Protein 8ZPW (pdb70)

Sequence (1145 aa):
DAYSFTSKELKAYKQEVKELFYFGFDNYLEHGYPYDEVKPISCVPKKRNFEDPTDQGTNDILGNFTITLIDSLTTIAILEDRPQFLKAVRLVERTFPDGNFDIDSTIQVFEITIRVIGSLLSSHLYATDPTKAVYLGDDYDGSLLRLAQNMADRLLPAYLTSTGLPMPRRNIKRTENNVAAMASPMFEFTILSYLTGDPKYEKVTRYAFDKTWSLRTGLDLLPMSFHPEKLTPYTPMTGIGASIDSLFEYALKGAILFDDSELMEVWNVAYEALKTNCKNDWFFANVMADTGHLFVPWIDSLSAFFSGLQVLAGDLDDAIANHLMFLKMWNTFGGIPERWNFSPDNILPLEWYPLRPEFFESTYFLYRATKDPFYLNIGVHLLKDLKQRFKSNCGFAGFQNVITGELQDRMETFVLSETLKYLYLLFDEENELHNSASDVIFSTEAHPMWLPQEVRSNYKRNAKFLPGTCSIKPHHVIGDEFWYSPMLSNFDRLFEIDSRFAATLIKPSHMHNYNAIELEPGFYNRWSNPQFSTCLIPPTTEIFELLFDLPGYHQLNPLMLKTITFETFGGRSRLKIEKLQIYQIDYYGDLITASTFQDVSRKDIFSNACDAVASPTYLYRVVAINGRILPRHGSVQIKKHFKMDGIGINDHSQLMLECTPIINLFIVQEAVAPEDSAVVKLATDSFNEYIQSHDLVLAEFFAPWCGHCKNMAPEYVKAAETLVEKNITLAQIDCTENQDLCMEHNIPGFPSLKIFKNSDVNNSIDYEGPRTAEAIVQFMIKQSQPAVAVVADLPAYLANETFVTPVIVQSGKIDADFNATFYSMANKHFNDYDFVSAENADDDFKLSIYLPSAMDEPVVYNGKKADIADADVFEKWLQVEALPYFGEIDGSVFAQYVESGLPLGYLFYNDEEELEEYKPLFTELAKKNRGLMNFVSIDARKFGRHAGNLNMKEQFPLFAIHDMTEDLKYGLPQLSEEAFDELSDKIVLESKAIESLVKDFLKGDASPIVKSQEIFENQDSSVFQLVGKNHDEIVNDPKKDVLVLYYAPWCGHCKRLAPTYQELADTYANATSDVLIAKLDHTENDVRGVVIEGYPTIVLYPGGKKSESVVYQGSRSLDSLFDFIKENGHFDVDGKALYEEAQEK

InterPro domains:
  IPR001382 Glycoside hydrolase family 47 [PF01532] (43-501)
  IPR001382 Glycoside hydrolase family 47 [PR00747] (42-62)
  IPR001382 Glycoside hydrolase family 47 [PR00747] (88-102)
  IPR001382 Glycoside hydrolase family 47 [PR00747] (128-146)
  IPR001382 Glycoside hydrolase family 47 [PR00747] (179-198)
  IPR001382 Glycoside hydrolase family 47 [PR00747] (275-292)
  IPR001382 Glycoside hydrolase family 47 [PR00747] (332-348)
  IPR001382 Glycoside hydrolase family 47 [PR00747] (405-429)
  IPR001382 Glycoside hydrolase family 47 [PR00747] (464-484)
  IPR012341 Six-hairpin glycosidase-like superfamily [G3DSA:1.50.10.10] (24-514)
  IPR036026 Seven-hairpin glycosidases [SSF48225] (30-503)
  IPR044674 ER degradation-enhancing alpha-mannosidase-like protein 1/2/3 [PTHR45679] (2-526)

Organism: Saccharomyces cerevisiae (strain ATCC 204508 / S288c) (NCBI:txid559292)

B-factor: mean 84.17, std 23.89, range [26.77, 159.76]

Secondary structure (DSSP, 8-state):
-TT---HHHHHHHHHHHHHHHHHHHHHIIIIITTSSEEETTTTEEE----S-TT-HHHHTT--SS-HHHHHHHHHHHHTT-HHHHHHHHHHHHHHSTTSS-----EEEHHHHIIIIIHHHHHHHHHHT-TTSTT--GGG--SHHHHHHHHHHHHHGGGG-SSSSPPPSEEES----EEHHHHHTTHHHHHHHHHHH--HHHHHHHHHHHHHHHHT--TTS---SEE-TTT--BS--EESSSTTTHHHHHHHHHHHHHTT-HHHHHHHHHHHHHIIIIIB-SSSB--EETTT--B--SEEEGGGGGHHHHHHHHT-HHHHHHHHHHHHHHHHHHSS--SEEES------SS--B---SHHHHHHHHHHHHH--HHHHHHHHHHHHHIIIIIB-SSSB--EEETTTTEEPS---HHIIIIIHHHHHHHH-TT-HIIIII---EE-TTS-EE---HHHHHHHHH--------B-SS-SS--S--SSS-HHHHH-GGGGHHHHHTTTT----GGGSSPPPGGG-HHHHTTS--TTT----PPP-S-EEEEEEEEEEEE-SSPEE--EEEES-EEEEEEEEEEEEESS-B-TTSPBP-GGGTSS-----TT-SHHHHHH---EEEEEEEETTEEPPTT-EEEE-----STTEEE-TT-PEEETTEEBSSEEE-/--SS--TTSS-EE--HHHHHHHHHH-S-EEEEEE-SSSHHHHHHHHHHHHHHHHHHTTT-EEEEEETTT-HHHHHHTT--SSSEEEEE-TT-SS--EE--S-SSHHHHHHHHHHHHS-SEEE-S-HHHHHHHS--SS-EEEEES---HHHHHHHHHHHHHTTTT-EEEE---SSSPPEEEEE-GGGSS-B----S-HHHHTSHHHHHHHHHHHTS-SSPBP-HHHHHHHHHH-S-EEEEEESSHHHHHHHHHHHHHHHHHTTTT-EEEEEETTT-SHHHHHTT--S-SSEEEEEETTTTEEEE-----HHHHHH--S-----HHHHHHHHHHHHHT-SPPB-----------SSSEEE-HHHHHHHHT-SSSEEEEEEE-TT-HHHHHHHHHHHHHHHHHHTTTT-EEEEEEETTT---TT---SSB-EEEEE-SSSS---EE--S---HHHHHHHHHHH-SS---HHHHHHHHHH-

Nearest PDB structures (foldseek):
  8zpw-assembly1_A  TM=1.001E+00  e=0.000E+00  Saccharomyces cerevisiae
  8pko-assembly1_A  TM=7.613E-01  e=4.295E-42  Thermochaetoides thermophila
  4ayr-assembly1_A  TM=9.145E-01  e=4.591E-27  Caulobacter sp. K31
  8b5m-assembly1_A  TM=9.197E-01  e=2.118E-26  Caulobacter
  1hcu-assembly3_C  TM=8.565E-01  e=1.416E-21  Trichoderma reesei

Foldseek 3Di:
DPLPLDLVVLVVLLVLLVVQLCLQVVLCCVAQPPAQGAFFFVSHHPHQPVPDPVPQVRLQQGQGLNLLLLLLLLLVLLVLDQVVNLVSVVVSCVSVVVLADLGFGKYFLQNCLQRNLLSLLLNVCSCCPVVRSNHVPPSDDCSSLSNSVRQLVLQCVQQVDPQSFGDGIDTSNPWKAFLLSRALSLLSQVLSCLVVLACPSNVSNVSSLVVQQVLAEPLSFGQGMATRRVRHRPAQKGWCAPSCVSSLLRLVLCCQFLVDPVSVVNNLSNVLSQLQQQFDQQARAIAGRHPSHGDAQKGFPRNLLVLLSVLVLFQNQNSVSNLLLQLLCCLLLVANARMAGLPALCRGPGGWHAQAQSSLSSLLSSCVQAVFSLSVLVLVVVSVSQVPQQRGNNHGFTGNGSQASHTDRDRRSLNSSHNSSSSSSSSCVPGCVVPPPVRWDARPSGRTDHRDPVSSVSSVVRDPPVDGDHDNHHPQDDDDDDFAGSCQQRVQCSCVSCVSRVVRSHHHPVSPPRHRSCVPVVNCVGHYDPVRNHHADAFPWDKDKDKDQAADDFDSDFDPPLEGEAADDHGIKIWIKTKFAAQTQGRRRDHHHVVVVPPFDLDFPVDDPSNVVRCDGIAMETQAMSNRGRDDVRAYEYEQCDPDPQWGADPQQAIGHVSHGHSRYHYD/DQLDADPPFQEAEAAQVRPLVVLQVAFKEWEWAAARPDCVSVVLHPQLSLLQNVCVVVVYHYYYYHCVHRVVSCVVQVPPHPGWTWMRGRSDPNDIHTDDADSGSVLVNVQRVLVVDDLEAEDQDVVVVPVVDQDPFKEKEFEEAADPLLVVLLSVVSVVCSSRHHYYYHYDHPDHTWIWIQASVHNPDIDTDDDDPVCCSDNVNVVLCCLQPRDDLAEADDPRCVVSQVVNQAKEKEWEAADVVRCVVCVPLSSVVSVVCRPHHGYYYYHCVVPQVVCVVLLHHSQPRWIKIARPVVRFIATDDDDDPVVSVVDDDHDDDDSVRVVVSVVCVSVPVGDTRFQWDPQCPDDPALAHEDIQVCVCVVLQAQQAKEKEKEAAPPDVVVVVLVVLLRLLSVLVCVPPNRYRYYYYHCVRGPHPPDDDPDPTWIWIRAHDNDADIHTDDDDSHNQSVQVVCQVRHNVNDRSVVSVVVVVVD

Solvent-accessible surface area: 45842 Å² total; per-residue (Å²): 99,76,26,2,0,9,25,160,12,6,68,52,38,45,80,53,0,42,93,8,2,36,57,0,2,72,24,0,45,123,60,0,59,75,67,0,2,1,64,0,70,50,36,66,35,31,103,17,52,98,154,54,99,117,42,86,58,20,8,13,23,0,0,41,1,2,0,4,0,0,0,0,0,0,2,0,0,0,6,58,32,84,101,62,0,32,134,4,1,95,26,0,39,151,40,13,112,95,25,41,0,80,32,100,2,64,0,26,3,23,30,0,0,4,7,0,0,0,0,0,0,0,0,17,5,0,0,63,24,100,95,12,58,0,85,6,19,138,50,15,90,17,17,0,30,126,2,0,50,36,0,0,55,41,0,19,40,0,6,142,26,105,18,13,0,1,72,10,60,34,38,1,103,188,109,92,4,31,0,1,4,1,0,0,0,0,0,0,0,2,0,0,0,28,27,48,26,47,15,59,1,36,128,39,1,35,113,0,0,67,49,0,18,66,33,80,42,82,29,42,2,1,3,17,9,6,10,3,111,153,61,53,68,109,37,54,16,0,0,4,0,32,46,0,19,4,1,6,5,0,1,1,8,0,0,2,8,16,46,33,71,107,0,14,91,13,5,53,18,2,17,6,5,0,20,3,6,0,5,44,15,5,8,3,2,3,4,51,1,82,41,12,81,95,86,28,48,24,2,6,4,20,8,1,5,0,1,2,4,0,1,17,9,1,36,2,64,26,0,0,15,4,0,0,0,5,0,2,0,1,9,12,0,0,0,3,0,18,77,0,26,24,46,132,81,138,16,6,60,53,29,84,2,8,0,48,4,21,3,4,8,0,0,5,33,0,6,24,15,33,80,6,8,0,0,0,0,0,0,8,0,1,2,75,5,1,86,128,62,0,84,20,105,7,0,1,0,1,5,65,34,0,47,85,20,98,63,27,50,42,6,23,2,9,1,1,0,6,0,1,1,2,1,6,0,4,0,3,42,80,0,20,2,14,78,50,18,15,52,9,2,12,1,22,10,0,0,0,0,14,9,43,86,103,33,40,40,71,22,145,167,78,78,155,151,196,43,32,80,3,48,63,103,8,132,22,31,105,55,97,47,26,9,28,0,23,0,0,0,17,26,57,48,0,1,17,0,32,31,107,16,55,64,0,21,78,76,5,82,60,0,136,143,36,62,19,0,1,13,37,62,35,0,15,114,26,6,11,15,36,131,80,1,36,3,35,21,46,44,80,12,92,59,70,82,28,56,12,78,35,109,66,152,45,33,54,110,13,102,97,123,133,12,4,16,1,68,15,16,1,33,40,1,24,0,26,0,0,33,0,54,64,159,41,7,10,9,28,10,49,57,6,69,54,72,37,27,116,141,42,33,56,98,10,79,131,59,121,77,10,37,76,97,32,121,69,114,38,0,10,48,0,0,3,0,0,2,40,70,2,27,113,142,7,26,0,50,8,96,129,204,124,190,69,146,36,27,5,16,2,87,115,36,25,12,2,35,106,31,2,2,2,48,11,0,49,21,97,116,122,0,61,10,64,164,138,13,31,18,41,139,3,36,43,120,42,0,57,126,48,1,110,76,58,94,9,0,0,0,0,0,5,0,39,35,0,0,2,0,44,22,2,5,46,43,0,25,117,0,0,78,72,1,81,131,88,131,13,20,2,0,4,0,10,8,52,105,8,85,86,9,7,51,102,19,114,8,92,1,3,7,14,11,15,0,1,41,116,44,59,17,140,62,34,60,76,26,102,24,45,45,62,14,136,20,0,21,50,14,0,47,23,8,48,95,87,20,8,25,116,18,118,82,27,85,60,63,36,91,125,101,112,18,95,26,16,0,0,0,1,20,0,100,36,93,81,77,10,51,66,16,0,81,56,10,0,99,135,13,25,47,66,21,18,3,1,10,11,103,62,68,111,76,113,42,106,2,3,0,29,1,46,90,36,62,137,82,42,20,66,33,142,26,144,125,83,48,1,17,71,46,105,48,0,31,120,27,0,46,13,26,6,5,38,33,17,15,80,0,46,9,49,40,30,55,82,2,66,101,9,40,26,22,0,0,1,0,0,10,65,62,101,135,21,18,109,107,9,67,82,22,0,44,109,13,3,103,165,13,42,32,97,2,3,1,0,2,0,8,1,86,107,9,0,37,0,0,36,60,0,30,14,96,42,9,26,2,4,0,0,0,5,16,49,97,105,57,51,25,21,12,23,132,40,75,39,85,119,31,59,95,142,52,109,110,166,32,98,20,100,56,146,27,0,59,52,20,2,118,51,25,64,167,56,90,18,86,53,65,49,76,32,39,116,72,70,143,124,53,144,48,41,10,50,32,3,0,9,131,16,2,66,120,32,6,106,51,44,150,67,1,0,0,0,2,0,14,0,14,19,0,1,13,4,28,49,6,23,17,14,2,29,69,0,3,64,15,0,58,120,10,80,75,47,8,33,6,0,23,0,7,25,36,43,0,55,15,134,82,34,128,15,160,6,4,10,18,3,4,0,28,19,3,22,200,198,41,150,58,43,72,20,114,35,71,46,52,28,62,32,0,1,68,23,1,56,136,50,9,101,74,82,14,50,0,70,52,50,54,85,119,59,108,130,200

Structure (mmCIF, N/CA/C/O backbone):
data_8ZPW
#
_entry.id   8ZPW
#
_cell.length_a   1.00
_cell.length_b   1.00
_cell.length_c   1.00
_cell.angle_alpha   90.00
_cell.angle_beta   90.00
_cell.angle_gamma   90.00
#
_symmetry.space_group_name_H-M   'P 1'
#
loop_
_entity.id
_entity.type
_entity.pdbx_description
1 polymer 'ER degradation-enhancing alpha-mannosidase-like protein 1'
2 polymer 'Protein disulfide-isomerase'
3 non-polymer 2-acetamido-2-deoxy-beta-D-glucopyranose
4 non-polymer 'CALCIUM ION'
#
loop_
_atom_site.group_PDB
_atom_site.id
_atom_site.type_symbol
_atom_site.label_atom_id
_atom_site.label_alt_id
_atom_site.label_comp_id
_atom_site.label_asym_id
_atom_site.label_entity_id
_atom_site.label_seq_id
_atom_site.pdbx_PDB_ins_code
_atom_site.Cartn_x
_atom_site.Cartn_y
_atom_site.Cartn_z
_atom_site.occupancy
_atom_site.B_iso_or_equiv
_atom_site.auth_seq_id
_atom_site.auth_comp_id
_atom_site.auth_asym_id
_atom_site.auth_atom_id
_atom_site.pdbx_PDB_model_num
ATOM 1 N N . ASP A 1 23 ? 89.734 113.832 98.501 1.00 90.28 23 ASP A N 1
ATOM 2 C CA . ASP A 1 23 ? 90.570 112.620 98.737 1.00 89.45 23 ASP A CA 1
ATOM 3 C C . ASP A 1 23 ? 92.027 112.880 98.377 1.00 84.46 23 ASP A C 1
ATOM 4 O O . ASP A 1 23 ? 92.817 111.946 98.255 1.00 80.69 23 ASP A O 1
ATOM 9 N N . ALA A 1 24 ? 92.381 114.151 98.206 1.00 76.55 24 ALA A N 1
ATOM 10 C CA . ALA A 1 24 ? 93.750 114.499 97.854 1.00 67.86 24 ALA A CA 1
ATOM 11 C C . ALA A 1 24 ? 94.694 114.157 98.998 1.00 71.28 24 ALA A C 1
ATOM 12 O O . ALA A 1 24 ? 94.411 114.437 100.166 1.00 72.85 24 ALA A O 1
ATOM 14 N N . TYR A 1 25 ? 95.822 113.542 98.655 1.00 60.60 25 TYR A N 1
ATOM 15 C CA . TYR A 1 25 ? 96.856 113.145 99.606 1.00 48.92 25 TYR A CA 1
ATOM 16 C C . TYR A 1 25 ? 96.354 112.146 100.637 1.00 42.93 25 TYR A C 1
ATOM 17 O O . TYR A 1 25 ? 96.994 111.962 101.677 1.00 52.87 25 TYR A O 1
ATOM 26 N N . SER A 1 26 ? 95.217 111.499 100.379 1.00 45.94 26 SER A N 1
ATOM 27 C CA . SER A 1 26 ? 94.756 110.434 101.261 1.00 51.42 26 SER A CA 1
ATOM 28 C C . SER A 1 26 ? 95.543 109.151 101.040 1.00 55.28 26 SER A C 1
ATOM 29 O O . SER A 1 26 ? 95.671 108.337 101.960 1.00 60.26 26 SER A O 1
ATOM 32 N N . PHE A 1 27 ? 96.066 108.952 99.830 1.00 58.01 27 PHE A N 1
ATOM 33 C CA . PHE A 1 27 ? 96.944 107.831 99.509 1.00 43.13 27 PHE A CA 1
ATOM 34 C C . PHE A 1 27 ? 96.249 106.483 99.664 1.00 45.27 27 PHE A C 1
ATOM 35 O O . PHE A 1 27 ? 96.873 105.502 100.070 1.00 58.48 27 PHE A O 1
ATOM 43 N N . THR A 1 28 ? 94.961 106.411 99.340 1.00 54.40 28 THR A N 1
ATOM 44 C CA . THR A 1 28 ? 94.301 105.119 99.291 1.00 59.13 28 THR A CA 1
ATOM 45 C C . THR A 1 28 ? 94.874 104.289 98.145 1.00 64.19 28 THR A C 1
ATOM 46 O O . THR A 1 28 ? 95.700 104.753 97.355 1.00 71.88 28 THR A O 1
ATOM 50 N N . SER A 1 29 ? 94.427 103.036 98.060 1.00 68.69 29 SER A N 1
ATOM 51 C CA . SER A 1 29 ? 94.873 102.177 96.969 1.00 67.77 29 SER A CA 1
ATOM 52 C C . SER A 1 29 ? 94.418 102.725 95.623 1.00 70.18 29 SER A C 1
ATOM 53 O O . SER A 1 29 ? 95.163 102.671 94.640 1.00 75.66 29 SER A O 1
ATOM 56 N N . LYS A 1 30 ? 93.193 103.248 95.560 1.00 64.39 30 LYS A N 1
ATOM 57 C CA . LYS A 1 30 ? 92.665 103.768 94.301 1.00 62.44 30 LYS A CA 1
ATOM 58 C C . LYS A 1 30 ? 93.455 104.986 93.833 1.00 64.65 30 LYS A C 1
ATOM 59 O O . LYS A 1 30 ? 93.812 105.094 92.652 1.00 73.82 30 LYS A O 1
ATOM 65 N N . GLU A 1 31 ? 93.743 105.913 94.745 1.00 64.13 31 GLU A N 1
ATOM 66 C CA . GLU A 1 31 ? 94.502 107.102 94.373 1.00 63.46 31 GLU A CA 1
ATOM 67 C C . GLU A 1 31 ? 95.933 106.740 93.989 1.00 57.19 31 GLU A C 1
ATOM 68 O O . GLU A 1 31 ? 96.514 107.340 93.074 1.00 52.35 31 GLU A O 1
ATOM 74 N N . LEU A 1 32 ? 96.518 105.760 94.678 1.00 56.60 32 LEU A N 1
ATOM 75 C CA . LEU A 1 32 ? 97.840 105.285 94.293 1.00 56.69 32 LEU A CA 1
ATOM 76 C C . LEU A 1 32 ? 97.815 104.642 92.915 1.00 63.65 32 LEU A C 1
ATOM 77 O O . LEU A 1 32 ? 98.763 104.802 92.142 1.00 68.51 32 LEU A O 1
ATOM 82 N N . LYS A 1 33 ? 96.748 103.910 92.590 1.00 73.27 33 LYS A N 1
ATOM 83 C CA . LYS A 1 33 ? 96.605 103.379 91.239 1.00 66.72 33 LYS A CA 1
ATOM 84 C C . LYS A 1 33 ? 96.532 104.505 90.219 1.00 71.55 33 LYS A C 1
ATOM 85 O O . LYS A 1 33 ? 97.107 104.406 89.130 1.00 75.28 33 LYS A O 1
ATOM 91 N N . ALA A 1 34 ? 95.814 105.579 90.549 1.00 64.77 34 ALA A N 1
ATOM 92 C CA . ALA A 1 34 ? 95.745 106.720 89.640 1.00 63.98 34 ALA A CA 1
ATOM 93 C C . ALA A 1 34 ? 97.127 107.321 89.401 1.00 66.63 34 ALA A C 1
ATOM 94 O O . ALA A 1 34 ? 97.505 107.597 88.255 1.00 67.30 34 ALA A O 1
ATOM 96 N N . TYR A 1 35 ? 97.898 107.532 90.470 1.00 68.84 35 TYR A N 1
ATOM 97 C CA . TYR A 1 35 ? 99.248 108.068 90.299 1.00 58.83 35 TYR A CA 1
ATOM 98 C C . TYR A 1 35 ? 100.126 107.111 89.502 1.00 59.68 35 TYR A C 1
ATOM 99 O O . TYR A 1 35 ? 100.943 107.541 88.679 1.00 67.85 35 TYR A O 1
ATOM 108 N N . LYS A 1 36 ? 99.988 105.810 89.751 1.00 61.45 36 LYS A N 1
ATOM 109 C CA . LYS A 1 36 ? 100.756 104.825 89.001 1.00 60.68 36 LYS A CA 1
ATOM 110 C C . LYS A 1 36 ? 100.420 104.893 87.518 1.00 69.08 36 LYS A C 1
ATOM 111 O O . LYS A 1 36 ? 101.310 104.811 86.665 1.00 73.43 36 LYS A O 1
ATOM 117 N N . GLN A 1 37 ? 99.136 105.051 87.194 1.00 67.22 37 GLN A N 1
ATOM 118 C CA . GLN A 1 37 ? 98.736 105.200 85.800 1.00 62.68 37 GLN A CA 1
ATOM 119 C C . GLN A 1 37 ? 99.319 106.470 85.197 1.00 63.82 37 GLN A C 1
ATOM 120 O O . GLN A 1 37 ? 99.733 106.480 84.033 1.00 70.13 37 GLN A O 1
ATOM 126 N N . GLU A 1 38 ? 99.347 107.559 85.968 1.00 65.73 38 GLU A N 1
ATOM 127 C CA . GLU A 1 38 ? 99.944 108.794 85.466 1.00 60.78 38 GLU A CA 1
ATOM 128 C C . GLU A 1 38 ? 101.424 108.605 85.152 1.00 52.97 38 GLU A C 1
ATOM 129 O O 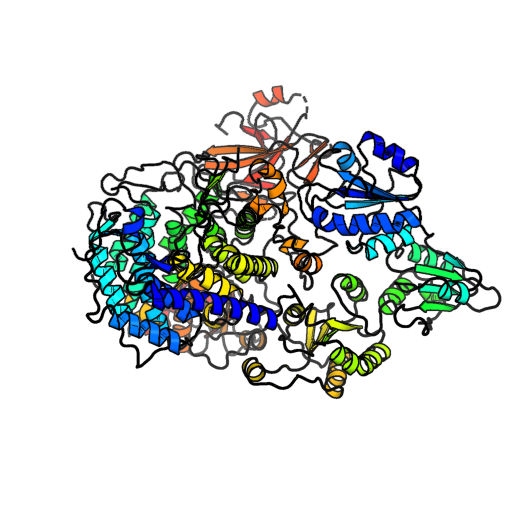. GLU A 1 38 ? 101.913 109.068 84.114 1.00 54.32 38 GLU A O 1
ATOM 135 N N . VAL A 1 39 ? 102.155 107.930 86.039 1.00 53.89 39 VAL A N 1
ATOM 136 C CA . VAL A 1 39 ? 103.578 107.696 85.793 1.00 52.69 39 VAL A CA 1
ATOM 137 C C . VAL A 1 39 ? 103.765 106.788 84.585 1.00 59.55 39 VAL A C 1
ATOM 138 O O . VAL A 1 39 ? 104.687 106.976 83.781 1.00 70.65 39 VAL A O 1
ATOM 142 N N . LYS A 1 40 ? 102.902 105.781 84.446 1.00 63.00 40 LYS A N 1
ATOM 143 C CA . LYS A 1 40 ? 102.960 104.908 83.279 1.00 60.73 40 LYS A CA 1
ATOM 144 C C . LYS A 1 40 ? 102.749 105.700 81.996 1.00 68.97 40 LYS A C 1
ATOM 145 O O . LYS A 1 40 ? 103.468 105.507 81.008 1.00 74.12 40 LYS A O 1
ATOM 151 N N . GLU A 1 41 ? 101.769 106.605 81.998 1.00 71.60 41 GLU A N 1
ATOM 152 C CA . GLU A 1 41 ? 101.515 107.427 80.822 1.00 63.41 41 GLU A CA 1
ATOM 153 C C . GLU A 1 41 ? 102.690 108.349 80.532 1.00 66.22 41 GLU A C 1
ATOM 154 O O . GLU A 1 41 ? 103.020 108.591 79.369 1.00 70.65 41 GLU A O 1
ATOM 160 N N . LEU A 1 42 ? 103.328 108.884 81.574 1.00 65.39 42 LEU A N 1
ATOM 161 C CA . LEU A 1 42 ? 104.502 109.726 81.361 1.00 60.04 42 LEU A CA 1
ATOM 162 C C . LEU A 1 42 ? 105.627 108.933 80.709 1.00 55.77 42 LEU A C 1
ATOM 163 O O . LEU A 1 42 ? 106.275 109.401 79.760 1.00 67.32 42 LEU A O 1
ATOM 168 N N . PHE A 1 43 ? 105.880 107.723 81.211 1.00 55.93 43 PHE A N 1
ATOM 169 C CA . PHE A 1 43 ? 106.935 106.906 80.627 1.00 60.14 43 PHE A CA 1
ATOM 170 C C . PHE A 1 43 ? 106.613 106.558 79.183 1.00 62.24 43 PHE A C 1
ATOM 171 O O . PHE A 1 43 ? 107.502 106.561 78.326 1.00 74.32 43 PHE A O 1
ATOM 179 N N . TYR A 1 44 ? 105.352 106.232 78.895 1.00 70.67 44 TYR A N 1
ATOM 180 C CA . TYR A 1 44 ? 104.986 105.914 77.519 1.00 71.38 44 TYR A CA 1
ATOM 181 C C . TYR A 1 44 ? 105.106 107.138 76.624 1.00 70.84 44 TYR A C 1
ATOM 182 O O . TYR A 1 44 ? 105.516 107.026 75.468 1.00 76.30 44 TYR A O 1
ATOM 191 N N . PHE A 1 45 ? 104.758 108.316 77.138 1.00 67.32 45 PHE A N 1
ATOM 192 C CA . PHE A 1 45 ? 104.974 109.546 76.385 1.00 66.76 45 PHE A CA 1
ATOM 193 C C . PHE A 1 45 ? 106.438 109.680 75.991 1.00 66.54 45 PHE A C 1
ATOM 194 O O . PHE A 1 45 ? 106.767 109.849 74.809 1.00 77.09 45 PHE A O 1
ATOM 202 N N . GLY A 1 46 ? 107.336 109.564 76.969 1.00 60.14 46 GLY A N 1
ATOM 203 C CA . GLY A 1 46 ? 108.754 109.705 76.671 1.00 56.01 46 GLY A CA 1
ATOM 204 C C . GLY A 1 46 ? 109.257 108.640 75.714 1.00 62.25 46 GLY A C 1
ATOM 205 O O . GLY A 1 46 ? 109.988 108.931 74.762 1.00 73.22 46 GLY A O 1
ATOM 206 N N . PHE A 1 47 ? 108.859 107.388 75.945 1.00 63.24 47 PHE A N 1
ATOM 207 C CA . PHE A 1 47 ? 109.354 106.282 75.134 1.00 65.51 47 PHE A CA 1
ATOM 208 C C . PHE A 1 47 ? 108.836 106.364 73.705 1.00 70.58 47 PHE A C 1
ATOM 209 O O . PHE A 1 47 ? 109.586 106.125 72.753 1.00 78.74 47 PHE A O 1
ATOM 217 N N . ASP A 1 48 ? 107.554 106.687 73.533 1.00 71.39 48 ASP A N 1
ATOM 218 C CA . ASP A 1 48 ? 106.994 106.814 72.196 1.00 69.33 48 ASP A CA 1
ATOM 219 C C . ASP A 1 48 ? 107.598 107.999 71.461 1.00 71.80 48 ASP A C 1
ATOM 220 O O . ASP A 1 48 ? 107.835 107.926 70.252 1.00 80.77 48 ASP A O 1
ATOM 225 N N . ASN A 1 49 ? 107.862 109.101 72.167 1.00 68.62 49 ASN A N 1
ATOM 226 C CA . ASN A 1 49 ? 108.546 110.215 71.522 1.00 70.48 49 ASN A CA 1
ATOM 227 C C . ASN A 1 49 ? 109.941 109.808 71.072 1.00 70.29 49 ASN A C 1
ATOM 228 O O . ASN A 1 49 ? 110.374 110.166 69.969 1.00 79.29 49 ASN A O 1
ATOM 233 N N . TYR A 1 50 ? 110.662 109.055 71.906 1.00 62.42 50 TYR A N 1
ATOM 234 C CA . TYR A 1 50 ? 111.974 108.574 71.486 1.00 66.36 50 TYR A CA 1
ATOM 235 C C . TYR A 1 50 ? 111.861 107.678 70.261 1.00 66.95 50 TYR A C 1
ATOM 236 O O . TYR A 1 50 ? 112.633 107.818 69.308 1.00 62.82 50 TYR A O 1
ATOM 245 N N . LEU A 1 51 ? 110.898 106.757 70.265 1.00 75.93 51 LEU A N 1
ATOM 246 C CA . LEU A 1 51 ? 110.744 105.847 69.135 1.00 74.02 51 LEU A CA 1
ATOM 247 C C . LEU A 1 51 ? 110.405 106.608 67.862 1.00 76.48 51 LEU A C 1
ATOM 248 O O . LEU A 1 51 ? 110.873 106.255 66.774 1.00 80.14 51 LEU A O 1
ATOM 253 N N . GLU A 1 52 ? 109.582 107.649 67.974 1.00 83.10 52 GLU A N 1
ATOM 254 C CA . GLU A 1 52 ? 109.161 108.390 66.794 1.00 81.05 52 GLU A CA 1
ATOM 255 C C . GLU A 1 52 ? 110.262 109.294 66.256 1.00 87.89 52 GLU A C 1
ATOM 256 O O . GLU A 1 52 ? 110.417 109.405 65.035 1.00 93.00 52 GLU A O 1
ATOM 262 N N . HIS A 1 53 ? 111.036 109.941 67.130 1.00 79.47 53 HIS A N 1
ATOM 263 C CA . HIS A 1 53 ? 112.010 110.939 66.704 1.00 76.07 53 HIS A CA 1
ATOM 264 C C . HIS A 1 53 ? 113.448 110.467 66.875 1.00 76.07 53 HIS A C 1
ATOM 265 O O . HIS A 1 53 ? 114.204 110.423 65.901 1.00 83.15 53 HIS A O 1
ATOM 272 N N . GLY A 1 54 ? 113.849 110.106 68.094 1.00 74.24 54 GLY A N 1
ATOM 273 C CA . GLY A 1 54 ? 115.237 109.742 68.329 1.00 79.52 54 GLY A CA 1
ATOM 274 C C . GLY A 1 54 ? 115.633 108.445 67.649 1.00 85.33 54 GLY A C 1
ATOM 275 O O . GLY A 1 54 ? 116.746 108.320 67.134 1.00 86.13 54 GLY A O 1
ATOM 276 N N . TYR A 1 55 ? 114.738 107.464 67.643 1.00 83.56 55 TYR A N 1
ATOM 277 C CA . TYR A 1 55 ? 115.047 106.194 67.008 1.00 81.11 55 TYR A CA 1
ATOM 278 C C . TYR A 1 55 ? 115.370 106.427 65.534 1.00 81.57 55 TYR A C 1
ATOM 279 O O . TYR A 1 55 ? 114.685 107.212 64.868 1.00 80.17 55 TYR A O 1
ATOM 288 N N . PRO A 1 56 ? 116.399 105.767 64.984 1.00 76.28 56 PRO A N 1
ATOM 289 C CA . PRO A 1 56 ? 117.271 104.749 65.582 1.00 74.79 56 PRO A CA 1
ATOM 290 C C . PRO A 1 56 ? 118.482 105.319 66.310 1.00 79.87 56 PRO A C 1
ATOM 291 O O . PRO A 1 56 ? 119.468 104.614 66.497 1.00 86.53 56 PRO A O 1
ATOM 295 N N . TYR A 1 57 ? 118.450 106.580 66.732 1.00 78.75 57 TYR A N 1
ATOM 296 C CA . TYR A 1 57 ? 119.596 107.163 67.410 1.00 84.70 57 TYR A CA 1
ATOM 297 C C . TYR A 1 57 ? 119.438 107.037 68.925 1.00 85.63 57 TYR A C 1
ATOM 298 O O . TYR A 1 57 ? 118.389 106.643 69.440 1.00 85.91 57 TYR A O 1
ATOM 307 N N . ASP A 1 58 ? 120.512 107.373 69.643 1.00 85.27 58 ASP A N 1
ATOM 308 C CA . ASP A 1 58 ? 120.610 106.994 71.050 1.00 85.43 58 ASP A CA 1
ATOM 309 C C . ASP A 1 58 ? 119.519 107.650 71.889 1.00 87.39 58 ASP A C 1
ATOM 310 O O . ASP A 1 58 ? 118.793 106.966 72.619 1.00 91.69 58 ASP A O 1
ATOM 315 N N . GLU A 1 59 ? 119.384 108.972 71.804 1.00 80.30 59 GLU A N 1
ATOM 316 C CA . GLU A 1 59 ? 118.346 109.675 72.546 1.00 80.59 59 GLU A CA 1
ATOM 317 C C . GLU A 1 59 ? 117.710 110.744 71.673 1.00 81.99 59 GLU A C 1
ATOM 318 O O . GLU A 1 59 ? 118.224 111.105 70.612 1.00 87.18 59 GLU A O 1
ATOM 324 N N . VAL A 1 60 ? 116.574 111.245 72.150 1.00 74.76 60 VAL A N 1
ATOM 325 C CA . VAL A 1 60 ? 115.819 112.305 71.496 1.00 74.58 60 VAL A CA 1
ATOM 326 C C . VAL A 1 60 ? 115.904 113.550 72.366 1.00 71.52 60 VAL A C 1
ATOM 327 O O . VAL A 1 60 ? 115.669 113.484 73.578 1.00 75.98 60 VAL A O 1
ATOM 331 N N . LYS A 1 61 ? 116.243 114.674 71.755 1.00 70.74 61 LYS A N 1
ATOM 332 C CA . LYS A 1 61 ? 116.260 115.929 72.490 1.00 71.82 61 LYS A CA 1
ATOM 333 C C . LYS A 1 61 ? 114.828 116.327 72.834 1.00 75.16 61 LYS A C 1
ATOM 334 O O . LYS A 1 61 ? 113.987 116.426 71.934 1.00 79.47 61 LYS A O 1
ATOM 340 N N . PRO A 1 62 ? 114.506 116.555 74.110 1.00 70.73 62 PRO A N 1
ATOM 341 C CA . PRO A 1 62 ? 113.102 116.832 74.451 1.00 71.90 62 PRO A CA 1
ATOM 342 C C . PRO A 1 62 ? 112.614 118.185 73.968 1.00 77.94 62 PRO A C 1
ATOM 343 O O . PRO A 1 62 ? 111.507 118.276 73.422 1.00 80.18 62 PRO A O 1
ATOM 347 N N . ILE A 1 63 ? 113.400 119.245 74.156 1.00 82.92 63 ILE A N 1
ATOM 348 C CA . ILE A 1 63 ? 112.941 120.580 73.781 1.00 81.55 63 ILE A CA 1
ATOM 349 C C . ILE A 1 63 ? 112.836 120.703 72.265 1.00 82.09 63 ILE A C 1
ATOM 350 O O . ILE A 1 63 ? 111.825 121.177 71.734 1.00 79.68 63 ILE A O 1
ATOM 355 N N . SER A 1 64 ? 113.873 120.276 71.547 1.00 83.14 64 SER A N 1
ATOM 356 C CA . SER A 1 64 ? 113.951 120.493 70.108 1.00 82.41 64 SER A CA 1
ATOM 357 C C . SER A 1 64 ? 113.302 119.385 69.288 1.00 80.42 64 SER A C 1
ATOM 358 O O . SER A 1 64 ? 113.150 119.549 68.074 1.00 86.88 64 SER A O 1
ATOM 361 N N . CYS A 1 65 ? 112.911 118.274 69.910 1.00 80.85 65 CYS A N 1
ATOM 362 C CA . CYS A 1 65 ? 112.218 117.191 69.211 1.00 83.19 65 CYS A CA 1
ATOM 363 C C . CYS A 1 65 ? 113.047 116.650 68.047 1.00 82.11 65 CYS A C 1
ATOM 364 O O . CYS A 1 65 ? 112.517 116.332 66.981 1.00 84.35 65 CYS A O 1
ATOM 367 N N . VAL A 1 66 ? 114.356 116.541 68.247 1.00 78.25 66 VAL A N 1
ATOM 368 C CA . VAL A 1 66 ? 115.242 115.992 67.222 1.00 75.59 66 VAL A CA 1
ATOM 369 C C . VAL A 1 66 ? 116.151 114.947 67.857 1.00 78.15 66 VAL A C 1
ATOM 370 O O . VAL A 1 66 ? 116.406 115.004 69.069 1.00 88.04 66 VAL A O 1
ATOM 374 N N . PRO A 1 67 ? 116.658 113.982 67.092 1.00 70.68 67 PRO A N 1
ATOM 375 C CA . PRO A 1 67 ? 117.539 112.969 67.683 1.00 69.69 67 PRO A CA 1
ATOM 376 C C . PRO A 1 67 ? 118.799 113.596 68.256 1.00 76.55 67 PRO A C 1
ATOM 377 O O . PRO A 1 67 ? 119.334 114.566 67.716 1.00 79.95 67 PRO A O 1
ATOM 381 N N . LYS A 1 68 ? 119.275 113.029 69.365 1.00 82.65 68 LYS A N 1
ATOM 382 C CA . LYS A 1 68 ? 120.572 113.397 69.927 1.00 83.60 68 LYS A CA 1
ATOM 383 C C . LYS A 1 68 ? 121.575 112.335 69.489 1.00 85.43 68 LYS A C 1
ATOM 384 O O . LYS A 1 68 ? 121.899 111.398 70.217 1.00 87.35 68 LYS A O 1
ATOM 390 N N . LYS A 1 69 ? 122.071 112.499 68.269 1.00 91.19 69 LYS A N 1
ATOM 391 C CA . LYS A 1 69 ? 122.993 111.530 67.700 1.00 90.16 69 LYS A CA 1
ATOM 392 C C . LYS A 1 69 ? 124.339 111.590 68.410 1.00 89.80 69 LYS A C 1
ATOM 393 O O . LYS A 1 69 ? 124.714 112.607 69.000 1.00 89.49 69 LYS A O 1
ATOM 399 N N . ARG A 1 70 ? 125.066 110.479 68.354 1.00 93.92 70 ARG A N 1
ATOM 400 C CA . ARG A 1 70 ? 126.433 110.465 68.848 1.00 94.99 70 ARG A CA 1
ATOM 401 C C . ARG A 1 70 ? 127.259 111.497 68.093 1.00 101.38 70 ARG A C 1
ATOM 402 O O . ARG A 1 70 ? 127.102 111.679 66.883 1.00 104.82 70 ARG A O 1
ATOM 410 N N . ASN A 1 71 ? 128.140 112.186 68.818 1.00 113.13 71 ASN A N 1
ATOM 411 C CA . ASN A 1 71 ? 128.970 113.235 68.230 1.00 109.98 71 ASN A CA 1
ATOM 412 C C . ASN A 1 71 ? 130.111 112.569 67.465 1.00 111.85 71 ASN A C 1
ATOM 413 O O . ASN A 1 71 ? 131.251 112.470 67.927 1.00 112.55 71 ASN A O 1
ATOM 418 N N . PHE A 1 72 ? 129.784 112.099 66.259 1.00 104.91 72 PHE A N 1
ATOM 419 C CA . PHE A 1 72 ? 130.776 111.407 65.442 1.00 103.00 72 PHE A CA 1
ATOM 420 C C . PHE A 1 72 ? 131.920 112.335 65.056 1.00 105.64 72 PHE A C 1
ATOM 421 O O . PHE A 1 72 ? 133.085 111.922 65.033 1.00 106.31 72 PHE A O 1
ATOM 429 N N . GLU A 1 73 ? 131.607 113.596 64.749 1.00 119.26 73 GLU A N 1
ATOM 430 C CA . GLU A 1 73 ? 132.605 114.486 64.164 1.00 118.95 73 GLU A CA 1
ATOM 431 C C . GLU A 1 73 ? 133.733 114.790 65.144 1.00 118.18 73 GLU A C 1
ATOM 432 O O . GLU A 1 73 ? 134.906 114.822 64.756 1.00 118.83 73 GLU A O 1
ATOM 438 N N . ASP A 1 74 ? 133.402 115.017 66.416 1.00 114.52 74 ASP A N 1
ATOM 439 C CA . ASP A 1 74 ? 134.370 115.466 67.415 1.00 114.92 74 ASP A CA 1
ATOM 440 C C . ASP A 1 74 ? 134.682 114.305 68.351 1.00 118.63 74 ASP A C 1
ATOM 441 O O . ASP A 1 74 ? 133.973 114.094 69.346 1.00 118.53 74 ASP A O 1
ATOM 446 N N . PRO A 1 75 ? 135.729 113.520 68.082 1.00 121.31 75 PRO A N 1
ATOM 447 C CA . PRO A 1 75 ? 136.105 112.464 69.036 1.00 119.44 75 PRO A CA 1
ATOM 448 C C . PRO A 1 75 ? 136.436 112.994 70.419 1.00 116.68 75 PRO A C 1
ATOM 449 O O . PRO A 1 75 ? 136.216 112.290 71.413 1.00 113.99 75 PRO A O 1
ATOM 453 N N . THR A 1 76 ? 136.962 114.218 70.514 1.00 127.72 76 THR A N 1
ATOM 454 C CA . THR A 1 76 ? 137.418 114.731 71.802 1.00 129.22 76 THR A CA 1
ATOM 455 C C . THR A 1 76 ? 136.284 114.818 72.815 1.00 129.07 76 THR A C 1
ATOM 456 O O . THR A 1 76 ? 136.532 114.780 74.026 1.00 130.40 76 THR A O 1
ATOM 460 N N . ASP A 1 77 ? 135.040 114.932 72.350 1.00 119.90 77 ASP A N 1
ATOM 461 C CA . ASP A 1 77 ? 133.893 115.118 73.239 1.00 118.51 77 ASP A CA 1
ATOM 462 C C . ASP A 1 77 ? 133.581 113.794 73.929 1.00 117.72 77 ASP A C 1
ATOM 463 O O . ASP A 1 77 ? 132.640 113.076 73.585 1.00 116.97 77 ASP A O 1
ATOM 468 N N . GLN A 1 78 ? 134.396 113.468 74.935 1.00 115.36 78 GLN A N 1
ATOM 469 C CA . GLN A 1 78 ? 134.170 112.253 75.706 1.00 112.22 78 GLN A CA 1
ATOM 470 C C . GLN A 1 78 ? 132.943 112.355 76.600 1.00 113.27 78 GLN A C 1
ATOM 471 O O . GLN A 1 78 ? 132.399 111.322 77.002 1.00 115.93 78 GLN A O 1
ATOM 477 N N . GLY A 1 79 ? 132.496 113.569 76.921 1.00 103.99 79 GLY A N 1
ATOM 478 C CA . GLY A 1 79 ? 131.304 113.707 77.741 1.00 102.09 79 GLY A CA 1
ATOM 479 C C . GLY A 1 79 ? 130.073 113.127 77.074 1.00 102.89 79 GLY A C 1
ATOM 480 O O . GLY A 1 79 ? 129.242 112.491 77.726 1.00 102.34 79 GLY A O 1
ATOM 481 N N . THR A 1 80 ? 129.938 113.340 75.766 1.00 99.01 80 THR A N 1
ATOM 482 C CA . THR A 1 80 ? 128.806 112.824 75.008 1.00 97.77 80 THR A CA 1
ATOM 483 C C . THR A 1 80 ? 129.109 111.476 74.366 1.00 97.77 80 THR A C 1
ATOM 484 O O . THR A 1 80 ? 128.239 110.600 74.327 1.00 98.66 80 THR A O 1
ATOM 488 N N . ASN A 1 81 ? 130.329 111.293 73.858 1.00 105.19 81 ASN A N 1
ATOM 489 C CA . ASN A 1 81 ? 130.671 110.041 73.192 1.00 104.40 81 ASN A CA 1
ATOM 490 C C . ASN A 1 81 ? 130.635 108.868 74.163 1.00 102.73 81 ASN A C 1
ATOM 491 O O . ASN A 1 81 ? 130.177 107.776 73.809 1.00 108.28 81 ASN A O 1
ATOM 496 N N . ASP A 1 82 ? 131.119 109.071 75.389 1.00 95.60 82 ASP A N 1
ATOM 497 C CA . ASP A 1 82 ? 131.183 107.974 76.350 1.00 98.48 82 ASP A CA 1
ATOM 498 C C . ASP A 1 82 ? 129.815 107.335 76.547 1.00 97.35 82 ASP A C 1
ATOM 499 O O . ASP A 1 82 ? 129.673 106.109 76.480 1.00 96.53 82 ASP A O 1
ATOM 504 N N . ILE A 1 83 ? 128.793 108.153 76.794 1.00 98.56 83 ILE A N 1
ATOM 505 C CA . ILE A 1 83 ? 127.456 107.617 77.023 1.00 96.76 83 ILE A CA 1
ATOM 506 C C . ILE A 1 83 ? 126.872 107.064 75.730 1.00 94.78 83 ILE A C 1
ATOM 507 O O . ILE A 1 83 ? 126.250 105.995 75.723 1.00 90.57 83 ILE A O 1
ATOM 512 N N . LEU A 1 84 ? 127.058 107.774 74.619 1.00 94.38 84 LEU A N 1
ATOM 513 C CA . LEU A 1 84 ? 126.402 107.447 73.358 1.00 91.36 84 LEU A CA 1
ATOM 514 C C . LEU A 1 84 ? 127.349 106.639 72.480 1.00 94.95 84 LEU A C 1
ATOM 515 O O . LEU A 1 84 ? 128.347 107.167 71.980 1.00 98.09 84 LEU A O 1
ATOM 520 N N . GLY A 1 85 ? 127.030 105.363 72.295 1.00 92.34 85 GLY A N 1
ATOM 521 C CA . GLY A 1 85 ? 127.697 104.512 71.335 1.00 90.38 85 GLY A CA 1
ATOM 522 C C . GLY A 1 85 ? 126.917 104.291 70.058 1.00 94.18 85 GLY A C 1
ATOM 523 O O . GLY A 1 85 ? 127.381 103.542 69.190 1.00 100.24 85 GLY A O 1
ATOM 524 N N . ASN A 1 86 ? 125.748 104.915 69.915 1.00 94.06 86 ASN A N 1
ATOM 525 C CA . ASN A 1 86 ? 124.916 104.787 68.719 1.00 91.32 86 ASN A CA 1
ATOM 526 C C . ASN A 1 86 ? 124.362 103.370 68.571 1.00 90.91 86 ASN A C 1
ATOM 527 O O . ASN A 1 86 ? 124.428 102.774 67.496 1.00 91.58 86 ASN A O 1
ATOM 532 N N . PHE A 1 87 ? 123.818 102.824 69.655 1.00 83.49 87 PHE A N 1
ATOM 533 C CA . PHE A 1 87 ? 123.146 101.530 69.630 1.00 85.92 87 PHE A CA 1
ATOM 534 C C . PHE A 1 87 ? 121.813 101.602 70.361 1.00 84.50 87 PHE A C 1
ATOM 535 O O . PHE A 1 87 ? 121.472 100.725 71.159 1.00 85.53 87 PHE A O 1
ATOM 543 N N . THR A 1 88 ? 121.037 102.650 70.091 1.00 80.39 88 THR A N 1
ATOM 544 C CA . THR A 1 88 ? 119.684 102.789 70.629 1.00 82.32 88 THR A CA 1
ATOM 545 C C . THR A 1 88 ? 119.669 102.547 72.136 1.00 83.07 88 THR A C 1
ATOM 546 O O . THR A 1 88 ? 118.842 101.803 72.666 1.00 87.18 88 THR A O 1
ATOM 550 N N . ILE A 1 89 ? 120.604 103.196 72.831 1.00 76.84 89 ILE A N 1
ATOM 551 C CA . ILE A 1 89 ? 120.776 102.943 74.258 1.00 74.62 89 ILE A CA 1
ATOM 552 C C . ILE A 1 89 ? 119.496 103.241 75.025 1.00 74.96 89 ILE A C 1
ATOM 553 O O . ILE A 1 89 ? 119.204 102.587 76.033 1.00 81.42 89 ILE A O 1
ATOM 558 N N . THR A 1 90 ? 118.711 104.219 74.570 1.00 69.23 90 THR A N 1
ATOM 559 C CA . THR A 1 90 ? 117.464 104.534 75.261 1.00 72.08 90 THR A CA 1
ATOM 560 C C . THR A 1 90 ? 116.499 103.357 75.217 1.00 74.86 90 THR A C 1
ATOM 561 O O . THR A 1 90 ? 115.878 103.018 76.230 1.00 80.50 90 THR A O 1
ATOM 565 N N . LEU A 1 91 ? 116.360 102.719 74.054 1.00 70.01 91 LEU A N 1
ATOM 566 C CA . LEU A 1 91 ? 115.463 101.574 73.939 1.00 68.71 91 LEU A CA 1
ATOM 567 C C . LEU A 1 91 ? 115.925 100.423 74.824 1.00 71.82 91 LEU A C 1
ATOM 568 O O . LEU A 1 91 ? 115.121 99.808 75.540 1.00 81.82 91 LEU A O 1
ATOM 573 N N . ILE A 1 92 ? 117.223 100.123 74.795 1.00 64.24 92 ILE A N 1
ATOM 574 C CA . ILE A 1 92 ? 117.747 99.025 75.597 1.00 64.44 92 ILE A CA 1
ATOM 575 C C . ILE A 1 92 ? 117.507 99.297 77.075 1.00 69.18 92 ILE A C 1
ATOM 576 O O . ILE A 1 92 ? 117.064 98.419 77.823 1.00 76.42 92 ILE A O 1
ATOM 581 N N . ASP A 1 93 ? 117.791 100.523 77.518 1.00 66.52 93 ASP A N 1
ATOM 582 C CA . ASP A 1 93 ? 117.575 100.863 78.919 1.00 68.46 93 ASP A CA 1
ATOM 583 C C . ASP A 1 93 ? 116.100 100.776 79.287 1.00 71.28 93 ASP A C 1
ATOM 584 O O . ASP A 1 93 ? 115.750 100.285 80.365 1.00 74.09 93 ASP A O 1
ATOM 589 N N . SER A 1 94 ? 115.217 101.246 78.404 1.00 66.88 94 SER A N 1
ATOM 590 C CA . SER A 1 94 ? 113.787 101.214 78.678 1.00 63.44 94 SER A CA 1
ATOM 591 C C . SER A 1 94 ? 113.207 99.809 78.626 1.00 68.68 94 SER A C 1
ATOM 592 O O . SER A 1 94 ? 112.056 99.620 79.033 1.00 65.31 94 SER A O 1
ATOM 595 N N . LEU A 1 95 ? 113.951 98.835 78.099 1.00 70.36 95 LEU A N 1
ATOM 596 C CA . LEU A 1 95 ? 113.476 97.453 78.139 1.00 63.41 95 LEU A CA 1
ATOM 597 C C . LEU A 1 95 ? 113.071 97.049 79.553 1.00 62.78 95 LEU A C 1
ATOM 598 O O . LEU A 1 95 ? 111.978 96.514 79.772 1.00 65.15 95 LEU A O 1
ATOM 603 N N . THR A 1 96 ? 113.949 97.291 80.529 1.00 51.02 96 THR A N 1
ATOM 604 C CA . THR A 1 96 ? 113.660 96.868 81.896 1.00 52.45 96 THR A CA 1
ATOM 605 C C . THR A 1 96 ? 112.487 97.642 82.479 1.00 53.70 96 THR A C 1
ATOM 606 O O . THR A 1 96 ? 111.676 97.082 83.224 1.00 58.39 96 THR A O 1
ATOM 610 N N . THR A 1 97 ? 112.383 98.934 82.162 1.00 57.30 97 THR A N 1
ATOM 611 C CA . THR A 1 97 ? 111.239 99.707 82.630 1.00 61.51 97 THR A CA 1
ATOM 612 C C . THR A 1 97 ? 109.940 99.129 82.089 1.00 64.34 97 THR A C 1
ATOM 613 O O . THR A 1 97 ? 108.952 99.010 82.822 1.00 67.71 97 THR A O 1
ATOM 617 N N . ILE A 1 98 ? 109.926 98.756 80.809 1.00 63.04 98 ILE A N 1
ATOM 618 C CA . ILE A 1 98 ? 108.739 98.129 80.233 1.00 63.52 98 ILE A CA 1
ATOM 619 C C . ILE A 1 98 ? 108.452 96.810 80.934 1.00 67.08 98 ILE A C 1
ATOM 620 O O . ILE A 1 98 ? 107.295 96.471 81.207 1.00 68.67 98 ILE A O 1
ATOM 625 N N . ALA A 1 99 ? 109.502 96.040 81.227 1.00 65.20 99 ALA A N 1
ATOM 626 C CA . ALA A 1 99 ? 109.312 94.766 81.912 1.00 59.92 99 ALA A CA 1
ATOM 627 C C . ALA A 1 99 ? 108.665 94.969 83.275 1.00 64.95 99 ALA A C 1
ATOM 628 O O . ALA A 1 99 ? 107.764 94.216 83.662 1.00 69.98 99 ALA A O 1
ATOM 630 N N . ILE A 1 100 ? 109.110 95.983 84.017 1.00 66.26 100 ILE A N 1
ATOM 631 C CA . ILE A 1 100 ? 108.527 96.255 85.326 1.00 61.09 100 ILE A CA 1
ATOM 632 C C . ILE A 1 100 ? 107.084 96.717 85.193 1.00 63.67 100 ILE A C 1
ATOM 633 O O . ILE A 1 100 ? 106.264 96.470 86.085 1.00 69.17 100 ILE A O 1
ATOM 638 N N . LEU A 1 101 ? 106.743 97.390 84.094 1.00 63.78 101 LEU A N 1
ATOM 639 C CA . LEU A 1 101 ? 105.362 97.798 83.874 1.00 65.83 101 LEU A CA 1
ATOM 640 C C . LEU A 1 101 ? 104.428 96.611 83.688 1.00 71.67 101 LEU A C 1
ATOM 641 O O . LEU A 1 101 ? 103.208 96.796 83.726 1.00 64.25 101 LEU A O 1
ATOM 646 N N . GLU A 1 102 ? 104.967 95.409 83.484 1.00 81.61 102 GLU A N 1
ATOM 647 C CA . GLU A 1 102 ? 104.166 94.193 83.356 1.00 81.69 102 GLU A CA 1
ATOM 648 C C . GLU A 1 102 ? 103.249 94.249 82.139 1.00 81.90 102 GLU A C 1
ATOM 649 O O . GLU A 1 102 ? 102.141 93.707 82.157 1.00 85.27 102 GLU A O 1
ATOM 655 N N . ASP A 1 103 ? 103.704 94.903 81.075 1.00 74.90 103 ASP A N 1
ATOM 656 C CA . ASP A 1 103 ? 102.972 94.974 79.813 1.00 75.66 103 ASP A CA 1
ATOM 657 C C . ASP A 1 103 ? 103.668 94.039 78.832 1.00 70.90 103 ASP A C 1
ATOM 658 O O . ASP A 1 103 ? 104.671 94.405 78.215 1.00 70.27 103 ASP A O 1
ATOM 663 N N . ARG A 1 104 ? 103.137 92.825 78.693 1.00 70.43 104 ARG A N 1
ATOM 664 C CA . ARG A 1 104 ? 103.776 91.845 77.818 1.00 71.85 104 ARG A CA 1
ATOM 665 C C . ARG A 1 104 ? 103.828 92.303 76.369 1.00 75.09 104 ARG A C 1
ATOM 666 O O . ARG A 1 104 ? 104.890 92.160 75.739 1.00 76.00 104 ARG A O 1
ATOM 674 N N . PRO A 1 105 ? 102.751 92.825 75.772 1.00 70.69 105 PRO A N 1
ATOM 675 C CA . PRO A 1 105 ? 102.845 93.229 74.359 1.00 63.50 105 PRO A CA 1
ATOM 676 C C . PRO A 1 105 ? 103.917 94.271 74.107 1.00 67.11 105 PRO A C 1
ATOM 677 O O . PRO A 1 105 ? 104.681 94.152 73.141 1.00 66.63 105 PRO A O 1
ATOM 681 N N . GLN A 1 106 ? 104.001 95.292 74.961 1.00 77.77 106 GLN A N 1
ATOM 682 C CA . GLN A 1 106 ? 105.001 96.336 74.767 1.00 67.46 106 GLN A CA 1
ATOM 683 C C . GLN A 1 106 ? 106.412 95.786 74.924 1.00 67.29 106 GLN A C 1
ATOM 684 O O . GLN A 1 106 ? 107.311 96.146 74.158 1.00 68.10 106 GLN A O 1
ATOM 690 N N . PHE A 1 107 ? 106.629 94.917 75.914 1.00 62.21 107 PHE A N 1
ATOM 691 C CA . PHE A 1 107 ? 107.955 94.336 76.094 1.00 58.33 107 PHE A CA 1
ATOM 692 C C . PHE A 1 107 ? 108.339 93.465 74.908 1.00 62.70 107 PHE A C 1
ATOM 693 O O . PHE A 1 107 ? 109.487 93.498 74.452 1.00 69.33 107 PHE A O 1
ATOM 701 N N . LEU A 1 108 ? 107.398 92.668 74.401 1.00 71.32 108 LEU A N 1
ATOM 702 C CA . LEU A 1 108 ? 107.689 91.845 73.234 1.00 73.16 108 LEU A CA 1
ATOM 703 C C . LEU A 1 108 ? 108.015 92.713 72.028 1.00 72.38 108 LEU A C 1
ATOM 704 O O . LEU A 1 108 ? 108.948 92.417 71.273 1.00 70.74 108 LEU A O 1
ATOM 709 N N . LYS A 1 109 ? 107.257 93.793 71.834 1.00 76.12 109 LYS A N 1
ATOM 710 C CA . LYS A 1 109 ? 107.528 94.697 70.723 1.00 73.63 109 LYS A CA 1
ATOM 711 C C . LYS A 1 109 ? 108.908 95.330 70.857 1.00 72.77 109 LYS A C 1
ATOM 712 O O . LYS A 1 109 ? 109.647 95.440 69.873 1.00 67.22 109 LYS A O 1
ATOM 718 N N . ALA A 1 110 ? 109.274 95.747 72.070 1.00 76.08 110 ALA A N 1
ATOM 719 C CA . ALA A 1 110 ? 110.587 96.348 72.282 1.00 70.77 110 ALA A CA 1
ATOM 720 C C . ALA A 1 110 ? 111.703 95.338 72.045 1.00 73.09 110 ALA A C 1
ATOM 721 O O . ALA A 1 110 ? 112.740 95.673 71.462 1.00 81.32 110 ALA A O 1
ATOM 723 N N . VAL A 1 111 ? 111.515 94.098 72.499 1.00 69.46 111 VAL A N 1
ATOM 724 C CA . VAL A 1 111 ? 112.525 93.067 72.279 1.00 70.61 111 VAL A CA 1
ATOM 725 C C . VAL A 1 111 ? 112.683 92.793 70.790 1.00 77.68 111 VAL A C 1
ATOM 726 O O . VAL A 1 111 ? 113.801 92.633 70.286 1.00 78.28 111 VAL A O 1
ATOM 730 N N . ARG A 1 112 ? 111.566 92.724 70.063 1.00 78.15 112 ARG A N 1
ATOM 731 C CA . ARG A 1 112 ? 111.639 92.518 68.621 1.00 74.71 112 ARG A CA 1
ATOM 732 C C . ARG A 1 112 ? 112.336 93.687 67.937 1.00 75.46 112 ARG A C 1
ATOM 733 O O . ARG A 1 112 ? 113.107 93.491 66.992 1.00 75.67 112 ARG A O 1
ATOM 741 N N . LEU A 1 113 ? 112.073 94.912 68.395 1.00 75.71 113 LEU A N 1
ATOM 742 C CA . LEU A 1 113 ? 112.752 96.072 67.828 1.00 73.60 113 LEU A CA 1
ATOM 743 C C . LEU A 1 113 ? 114.251 96.011 68.090 1.00 70.31 113 LEU A C 1
ATOM 744 O O . LEU A 1 113 ? 115.056 96.366 67.223 1.00 70.41 113 LEU A O 1
ATOM 749 N N . VAL A 1 114 ? 114.644 95.572 69.286 1.00 72.31 114 VAL A N 1
ATOM 750 C CA . VAL A 1 114 ? 116.065 95.430 69.593 1.00 76.92 114 VAL A CA 1
ATOM 751 C C . VAL A 1 114 ? 116.696 94.375 68.695 1.00 82.46 114 VAL A C 1
ATOM 752 O O . VAL A 1 114 ? 117.807 94.556 68.183 1.00 87.84 114 VAL A O 1
ATOM 756 N N . GLU A 1 115 ? 116.002 93.254 68.494 1.00 80.48 115 GLU A N 1
ATOM 757 C CA . GLU A 1 115 ? 116.513 92.226 67.594 1.00 81.35 115 GLU A CA 1
ATOM 758 C C . GLU A 1 115 ? 116.668 92.768 66.179 1.00 86.80 115 GLU A C 1
ATOM 759 O O . GLU A 1 115 ? 117.672 92.503 65.509 1.00 89.93 115 GLU A O 1
ATOM 765 N N . ARG A 1 116 ? 115.679 93.530 65.709 1.00 80.05 116 ARG A N 1
ATOM 766 C CA . ARG A 1 116 ? 115.751 94.102 64.368 1.00 76.69 116 ARG A CA 1
ATOM 767 C C . ARG A 1 116 ? 116.915 95.076 64.247 1.00 74.90 116 ARG A C 1
ATOM 768 O O . ARG A 1 116 ? 117.598 95.114 63.218 1.00 77.91 116 ARG A O 1
ATOM 776 N N . THR A 1 117 ? 117.146 95.885 65.282 1.00 72.87 117 THR A N 1
ATOM 777 C CA . THR A 1 117 ? 118.252 96.834 65.243 1.00 75.00 117 THR A CA 1
ATOM 778 C C . THR A 1 117 ? 119.596 96.122 65.238 1.00 78.06 117 THR A C 1
ATOM 779 O O . THR A 1 117 ? 120.582 96.659 64.720 1.00 82.28 117 THR A O 1
ATOM 783 N N . PHE A 1 118 ? 119.659 94.921 65.809 1.00 77.62 118 PHE A N 1
ATOM 784 C CA . PHE A 1 118 ? 120.882 94.119 65.848 1.00 77.73 118 PHE A CA 1
ATOM 785 C C . PHE A 1 118 ? 120.566 92.704 65.382 1.00 82.72 118 PHE A C 1
ATOM 786 O O . PHE A 1 118 ? 120.635 91.746 66.157 1.00 81.89 118 PHE A O 1
ATOM 794 N N . PRO A 1 119 ? 120.207 92.538 64.106 1.00 85.32 119 PRO A N 1
ATOM 795 C CA . PRO A 1 119 ? 119.794 91.204 63.642 1.00 82.05 119 PRO A CA 1
ATOM 796 C C . PRO A 1 119 ? 120.895 90.166 63.749 1.00 84.98 119 PRO A C 1
ATOM 797 O O . PRO A 1 119 ? 120.617 88.998 64.044 1.00 86.99 119 PRO A O 1
ATOM 801 N N . ASP A 1 120 ? 122.147 90.564 63.523 1.00 90.24 120 ASP A N 1
ATOM 802 C CA . ASP A 1 120 ? 123.261 89.631 63.622 1.00 90.05 120 ASP A CA 1
ATOM 803 C C . ASP A 1 120 ? 123.564 89.232 65.059 1.00 90.39 120 ASP A C 1
ATOM 804 O O . ASP A 1 120 ? 124.349 88.302 65.271 1.00 90.08 120 ASP A O 1
ATOM 809 N N . GLY A 1 121 ? 122.967 89.903 66.040 1.00 87.95 121 GLY A N 1
ATOM 810 C CA . GLY A 1 121 ? 123.207 89.571 67.428 1.00 83.34 121 GLY A CA 1
ATOM 811 C C . GLY A 1 121 ? 124.524 90.058 67.979 1.00 81.69 121 GLY A C 1
ATOM 812 O O . GLY A 1 121 ? 125.011 89.499 68.966 1.00 87.40 121 GLY A O 1
ATOM 813 N N . ASN A 1 122 ? 125.124 91.080 67.373 1.00 78.06 122 ASN A N 1
ATOM 814 C CA . ASN A 1 122 ? 126.385 91.625 67.852 1.00 83.97 122 ASN A CA 1
ATOM 815 C C . ASN A 1 122 ? 126.367 93.141 67.723 1.00 80.20 122 ASN A C 1
ATOM 816 O O . ASN A 1 122 ? 125.692 93.700 66.856 1.00 82.65 122 ASN A O 1
ATOM 821 N N . PHE A 1 123 ? 127.120 93.799 68.602 1.00 77.88 123 PHE A N 1
ATOM 822 C CA . PHE A 1 123 ? 127.256 95.254 68.582 1.00 80.09 123 PHE A CA 1
ATOM 823 C C . PHE A 1 123 ? 128.512 95.638 67.802 1.00 83.52 123 PHE A C 1
ATOM 824 O O . PHE A 1 123 ? 129.546 96.010 68.357 1.00 86.10 123 PHE A O 1
ATOM 832 N N . ASP A 1 124 ? 128.401 95.536 66.478 1.00 96.21 124 ASP A N 1
ATOM 833 C CA . ASP A 1 124 ? 129.501 95.892 65.583 1.00 98.03 124 ASP A CA 1
ATOM 834 C C . ASP A 1 124 ? 129.379 97.369 65.204 1.00 99.26 124 ASP A C 1
ATOM 835 O O . ASP A 1 124 ? 129.060 97.743 64.074 1.00 96.80 124 ASP A O 1
ATOM 840 N N . ILE A 1 125 ? 129.641 98.218 66.195 1.00 92.93 125 ILE A N 1
ATOM 841 C CA . ILE A 1 125 ? 129.528 99.665 66.056 1.00 93.06 125 ILE A CA 1
ATOM 842 C C . ILE A 1 125 ? 130.872 100.286 66.403 1.00 92.43 125 ILE A C 1
ATOM 843 O O . ILE A 1 125 ? 131.436 99.999 67.465 1.00 92.70 125 ILE A O 1
ATOM 848 N N . ASP A 1 126 ? 131.378 101.141 65.515 1.00 98.70 126 ASP A N 1
ATOM 849 C CA . ASP A 1 126 ? 132.646 101.835 65.739 1.00 99.65 126 ASP A CA 1
ATOM 850 C C . ASP A 1 126 ? 132.394 103.008 66.681 1.00 100.50 126 ASP A C 1
ATOM 851 O O . ASP A 1 126 ? 132.063 104.125 66.274 1.00 101.33 126 ASP A O 1
ATOM 856 N N . SER A 1 127 ? 132.555 102.741 67.975 1.00 94.49 127 SER A N 1
ATOM 857 C CA . SER A 1 127 ? 132.330 103.744 69.004 1.00 93.94 127 SER A CA 1
ATOM 858 C C . SER A 1 127 ? 133.325 103.542 70.134 1.00 92.12 127 SER A C 1
ATOM 859 O O . SER A 1 127 ? 133.492 102.422 70.622 1.00 91.79 127 SER A O 1
ATOM 862 N N . THR A 1 128 ? 133.982 104.624 70.544 1.00 88.57 128 THR A N 1
ATOM 863 C CA . THR A 1 128 ? 134.809 104.623 71.745 1.00 90.70 128 THR A CA 1
ATOM 864 C C . THR A 1 128 ? 133.915 105.013 72.914 1.00 88.35 128 THR A C 1
ATOM 865 O O . THR A 1 128 ? 133.421 106.143 72.979 1.00 87.09 128 THR A O 1
ATOM 869 N N . ILE A 1 129 ? 133.711 104.078 73.839 1.00 85.68 129 ILE A N 1
ATOM 870 C CA . ILE A 1 129 ? 132.679 104.189 74.858 1.00 82.75 129 ILE A CA 1
ATOM 871 C C . ILE A 1 129 ? 133.264 103.846 76.222 1.00 88.14 129 ILE A C 1
ATOM 872 O O . ILE A 1 129 ? 134.300 103.188 76.337 1.00 88.71 129 ILE A O 1
ATOM 877 N N . GLN A 1 130 ? 132.582 104.316 77.264 1.00 89.29 130 GLN A N 1
ATOM 878 C CA . GLN A 1 130 ? 133.026 104.093 78.632 1.00 86.89 130 GLN A CA 1
ATOM 879 C C . GLN A 1 130 ? 132.580 102.717 79.104 1.00 88.90 130 GLN A C 1
ATOM 880 O O . GLN A 1 130 ? 131.395 102.379 79.034 1.00 86.76 130 GLN A O 1
ATOM 886 N N . VAL A 1 131 ? 133.532 101.928 79.601 1.00 77.27 131 VAL A N 1
ATOM 887 C CA . VAL A 1 131 ? 133.231 100.548 79.972 1.00 73.65 131 VAL A CA 1
ATOM 888 C C . VAL A 1 131 ? 132.190 100.510 81.082 1.00 71.61 131 VAL A C 1
ATOM 889 O O . VAL A 1 131 ? 131.232 99.732 81.031 1.00 71.18 131 VAL A O 1
ATOM 893 N N . PHE A 1 132 ? 132.360 101.350 82.104 1.00 76.91 132 PHE A N 1
ATOM 894 C CA . PHE A 1 132 ? 131.482 101.278 83.268 1.00 73.34 132 PHE A CA 1
ATOM 895 C C . PHE A 1 132 ? 130.045 101.633 82.908 1.00 74.77 132 PHE A C 1
ATOM 896 O O . PHE A 1 132 ? 129.113 100.882 83.221 1.00 82.20 132 PHE A O 1
ATOM 904 N N . GLU A 1 133 ? 129.844 102.787 82.265 1.00 78.42 133 GLU A N 1
ATOM 905 C CA . GLU A 1 133 ? 128.490 103.240 81.963 1.00 78.65 133 GLU A CA 1
ATOM 906 C C . GLU A 1 133 ? 127.779 102.263 81.038 1.00 82.88 133 GLU A C 1
ATOM 907 O O . GLU A 1 133 ? 126.612 101.916 81.259 1.00 87.82 133 GLU A O 1
ATOM 913 N N . ILE A 1 134 ? 128.472 101.808 79.996 1.00 78.86 134 ILE A N 1
ATOM 914 C CA . ILE A 1 134 ? 127.877 100.863 79.058 1.00 78.35 134 ILE A CA 1
ATOM 915 C C . ILE A 1 134 ? 127.553 99.554 79.765 1.00 74.63 134 ILE A C 1
ATOM 916 O O . ILE A 1 134 ? 126.469 98.988 79.591 1.00 68.47 134 ILE A O 1
ATOM 921 N N . THR A 1 135 ? 128.470 99.073 80.603 1.00 74.50 135 THR A N 1
ATOM 922 C CA . THR A 1 135 ? 128.207 97.851 81.353 1.00 68.94 135 THR A CA 1
ATOM 923 C C . THR A 1 135 ? 126.941 97.986 82.187 1.00 68.98 135 THR A C 1
ATOM 924 O O . THR A 1 135 ? 126.080 97.099 82.177 1.00 76.23 135 THR A O 1
ATOM 928 N N . ILE A 1 136 ? 126.806 99.092 82.918 1.00 74.24 136 ILE A N 1
ATOM 929 C CA . ILE A 1 136 ? 125.667 99.212 83.821 1.00 66.80 136 ILE A CA 1
ATOM 930 C C . ILE A 1 136 ? 124.378 99.393 83.032 1.00 69.12 136 ILE A C 1
ATOM 931 O O . ILE A 1 136 ? 123.308 98.954 83.467 1.00 78.80 136 ILE A O 1
ATOM 936 N N . ARG A 1 137 ? 124.446 100.043 81.868 1.00 74.71 137 ARG A N 1
ATOM 937 C CA . ARG A 1 137 ? 123.217 100.361 81.148 1.00 77.92 137 ARG A CA 1
ATOM 938 C C . ARG A 1 137 ? 122.819 99.264 80.162 1.00 77.15 137 ARG A C 1
ATOM 939 O O . ARG A 1 137 ? 121.824 98.568 80.382 1.00 80.25 137 ARG A O 1
ATOM 947 N N . VAL A 1 138 ? 123.621 99.037 79.121 1.00 69.04 138 VAL A N 1
ATOM 948 C CA . VAL A 1 138 ? 123.192 98.117 78.069 1.00 67.22 138 VAL A CA 1
ATOM 949 C C . VAL A 1 138 ? 123.262 96.674 78.553 1.00 68.55 138 VAL A C 1
ATOM 950 O O . VAL A 1 138 ? 122.301 95.913 78.406 1.00 67.50 138 VAL A O 1
ATOM 954 N N . ILE A 1 139 ? 124.385 96.274 79.152 1.00 62.39 139 ILE A N 1
ATOM 955 C CA . ILE A 1 139 ? 124.509 94.892 79.607 1.00 57.91 139 ILE A CA 1
ATOM 956 C C . ILE A 1 139 ? 123.534 94.623 80.742 1.00 62.79 139 ILE A C 1
ATOM 957 O O . ILE A 1 139 ? 122.888 93.570 80.788 1.00 73.47 139 ILE A O 1
ATOM 962 N N . GLY A 1 140 ? 123.414 95.564 81.678 1.00 63.87 140 GLY A N 1
ATOM 963 C CA . GLY A 1 140 ? 122.472 95.380 82.768 1.00 60.42 140 GLY A CA 1
ATOM 964 C C . GLY A 1 140 ? 121.047 95.232 82.276 1.00 60.16 140 GLY A C 1
ATOM 965 O O . GLY A 1 140 ? 120.321 94.326 82.696 1.00 64.89 140 GLY A O 1
ATOM 966 N N . SER A 1 141 ? 120.626 96.117 81.368 1.00 55.13 141 SER A N 1
ATOM 967 C CA . SER A 1 141 ? 119.269 96.047 80.846 1.00 63.77 141 SER A CA 1
ATOM 968 C C . SER A 1 141 ? 119.045 94.764 80.064 1.00 66.56 141 SER A C 1
ATOM 969 O O . SER A 1 141 ? 117.995 94.131 80.194 1.00 73.88 141 SER A O 1
ATOM 972 N N . LEU A 1 142 ? 120.017 94.359 79.245 1.00 61.81 142 LEU A N 1
ATOM 973 C CA . LEU A 1 142 ? 119.856 93.135 78.470 1.00 58.87 142 LEU A CA 1
ATOM 974 C C . LEU A 1 142 ? 119.751 91.918 79.379 1.00 59.97 142 LEU A C 1
ATOM 975 O O . LEU A 1 142 ? 118.903 91.048 79.162 1.00 63.32 142 LEU A O 1
ATOM 980 N N . LEU A 1 143 ? 120.596 91.843 80.410 1.00 55.70 143 LEU A N 1
ATOM 981 C CA . LEU A 1 143 ? 120.542 90.704 81.321 1.00 52.11 143 LEU A CA 1
ATOM 982 C C . LEU A 1 143 ? 119.230 90.672 82.092 1.00 55.68 143 LEU A C 1
ATOM 983 O O . LEU A 1 143 ? 118.605 89.612 82.222 1.00 64.33 143 LEU A O 1
ATOM 988 N N . SER A 1 144 ? 118.793 91.820 82.614 1.00 56.37 144 SER A N 1
ATOM 989 C CA . SER A 1 144 ? 117.538 91.850 83.355 1.00 57.37 144 SER A CA 1
ATOM 990 C C . SER A 1 144 ? 116.360 91.518 82.449 1.00 61.34 144 SER A C 1
ATOM 991 O O . SER A 1 144 ? 115.431 90.811 82.857 1.00 71.85 144 SER A O 1
ATOM 994 N N . SER A 1 145 ? 116.380 92.018 81.213 1.00 60.55 145 SER A N 1
ATOM 995 C CA . SER A 1 145 ? 115.315 91.715 80.267 1.00 63.11 145 SER A CA 1
ATOM 996 C C . SER A 1 145 ? 115.300 90.236 79.912 1.00 72.11 145 SER A C 1
ATOM 997 O O . SER A 1 145 ? 114.229 89.639 79.774 1.00 71.11 145 SER A O 1
ATOM 1000 N N . HIS A 1 146 ? 116.476 89.627 79.750 1.00 69.28 146 HIS A N 1
ATOM 1001 C CA . HIS A 1 146 ? 116.527 88.192 79.498 1.00 59.00 146 HIS A CA 1
ATOM 1002 C C . HIS A 1 146 ? 115.965 87.412 80.675 1.00 59.75 146 HIS A C 1
ATOM 1003 O O . HIS A 1 146 ? 115.217 86.444 80.491 1.00 66.97 146 HIS A O 1
ATOM 1010 N N . LEU A 1 147 ? 116.319 87.814 81.897 1.00 59.80 147 LEU A N 1
ATOM 1011 C CA . LEU A 1 147 ? 115.764 87.156 83.074 1.00 61.22 147 LEU A CA 1
ATOM 1012 C C . LEU A 1 147 ? 114.247 87.273 83.095 1.00 65.59 147 LEU A C 1
ATOM 1013 O O . LEU A 1 147 ? 113.544 86.299 83.386 1.00 69.01 147 LEU A O 1
ATOM 1018 N N . TYR A 1 148 ? 113.726 88.459 82.785 1.00 63.81 148 TYR A N 1
ATOM 1019 C CA . TYR A 1 148 ? 112.279 88.644 82.750 1.00 60.26 148 TYR A CA 1
ATOM 1020 C C . TYR A 1 148 ? 111.638 87.777 81.675 1.00 67.04 148 TYR A C 1
ATOM 1021 O O . TYR A 1 148 ? 110.570 87.193 81.892 1.00 75.57 148 TYR A O 1
ATOM 1030 N N . ALA A 1 149 ? 112.274 87.683 80.508 1.00 64.76 149 ALA A N 1
ATOM 1031 C CA . ALA A 1 149 ? 111.696 86.933 79.400 1.00 66.25 149 ALA A CA 1
ATOM 1032 C C . ALA A 1 149 ? 111.731 85.432 79.650 1.00 72.01 149 ALA A C 1
ATOM 1033 O O . ALA A 1 149 ? 110.856 84.707 79.165 1.00 72.56 149 ALA A O 1
ATOM 1035 N N . THR A 1 150 ? 112.728 84.946 80.387 1.00 71.53 150 THR A N 1
ATOM 1036 C CA . THR A 1 150 ? 112.900 83.519 80.620 1.00 64.24 150 THR A CA 1
ATOM 1037 C C . THR A 1 150 ? 112.384 83.071 81.982 1.00 66.23 150 THR A C 1
ATOM 1038 O O . THR A 1 150 ? 112.617 81.923 82.371 1.00 74.86 150 THR A O 1
ATOM 1042 N N . ASP A 1 151 ? 111.690 83.942 82.713 1.00 74.58 151 ASP A N 1
ATOM 1043 C CA . ASP A 1 151 ? 111.149 83.581 84.014 1.00 76.65 151 ASP A CA 1
ATOM 1044 C C . ASP A 1 151 ? 109.648 83.376 83.889 1.00 78.11 151 ASP A C 1
ATOM 1045 O O . ASP A 1 151 ? 108.915 84.360 83.711 1.00 80.04 151 ASP A O 1
ATOM 1050 N N . PRO A 1 152 ? 109.138 82.144 83.975 1.00 75.71 152 PRO A N 1
ATOM 1051 C CA . PRO A 1 152 ? 107.687 81.950 83.811 1.00 76.78 152 PRO A CA 1
ATOM 1052 C C . PRO A 1 152 ? 106.852 82.706 84.827 1.00 77.66 152 PRO A C 1
ATOM 1053 O O . PRO A 1 152 ? 105.718 83.092 84.517 1.00 76.41 152 PRO A O 1
ATOM 1057 N N . THR A 1 153 ? 107.370 82.926 86.036 1.00 76.90 153 THR A N 1
ATOM 1058 C CA . THR A 1 153 ? 106.588 83.618 87.055 1.00 78.05 153 THR A CA 1
ATOM 1059 C C . THR A 1 153 ? 106.263 85.045 86.631 1.00 78.17 153 THR A C 1
ATOM 1060 O O . THR A 1 153 ? 105.143 85.523 86.841 1.00 77.44 153 THR A O 1
ATOM 1064 N N . LYS A 1 154 ? 107.229 85.739 86.035 1.00 76.31 154 LYS A N 1
ATOM 1065 C CA . LYS A 1 154 ? 107.036 87.140 85.688 1.00 73.46 154 LYS A CA 1
ATOM 1066 C C . LYS A 1 154 ? 105.912 87.297 84.671 1.00 75.89 154 LYS A C 1
ATOM 1067 O O . LYS A 1 154 ? 105.777 86.501 83.739 1.00 80.20 154 LYS A O 1
ATOM 1073 N N . ALA A 1 155 ? 105.103 88.342 84.858 1.00 74.06 155 ALA A N 1
ATOM 1074 C CA . ALA A 1 155 ? 103.973 88.600 83.973 1.00 76.45 155 ALA A CA 1
ATOM 1075 C C . ALA A 1 155 ? 104.402 88.998 82.569 1.00 78.33 155 ALA A C 1
ATOM 1076 O O . ALA A 1 155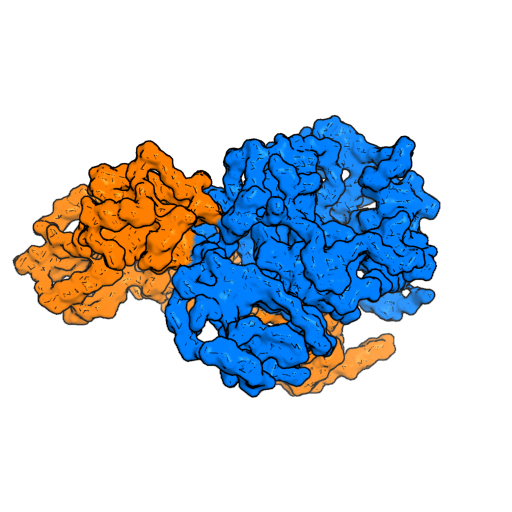 ? 103.556 89.032 81.670 1.00 82.98 155 ALA A O 1
ATOM 1078 N N . VAL A 1 156 ? 105.680 89.298 82.362 1.00 74.35 156 VAL A N 1
ATOM 1079 C CA . VAL A 1 156 ? 106.191 89.672 81.054 1.00 71.58 156 VAL A CA 1
ATOM 1080 C C . VAL A 1 156 ? 106.907 88.494 80.387 1.00 74.11 156 VAL A C 1
ATOM 1081 O O . VAL A 1 156 ? 107.755 88.693 79.520 1.00 71.17 156 VAL A O 1
ATOM 1085 N N . TYR A 1 157 ? 106.579 87.269 80.791 1.00 79.63 157 TYR A N 1
ATOM 1086 C CA . TYR A 1 157 ? 107.246 86.088 80.260 1.00 76.96 157 TYR A CA 1
ATOM 1087 C C . TYR A 1 157 ? 107.010 85.967 78.760 1.00 79.64 157 TYR A C 1
ATOM 1088 O O . TYR A 1 157 ? 105.876 86.079 78.286 1.00 83.03 157 TYR A O 1
ATOM 1097 N N . LEU A 1 158 ? 108.089 85.731 78.013 1.00 74.69 158 LEU A N 1
ATOM 1098 C CA . LEU A 1 158 ? 108.004 85.593 76.564 1.00 71.89 158 LEU A CA 1
ATOM 1099 C C . LEU A 1 158 ? 107.875 84.139 76.129 1.00 75.15 158 LEU A C 1
ATOM 1100 O O . LEU A 1 158 ? 107.079 83.830 75.236 1.00 77.52 158 LEU A O 1
ATOM 1105 N N . GLY A 1 159 ? 108.639 83.241 76.740 1.00 85.43 159 GLY A N 1
ATOM 1106 C CA . GLY A 1 159 ? 108.523 81.832 76.398 1.00 82.92 159 GLY A CA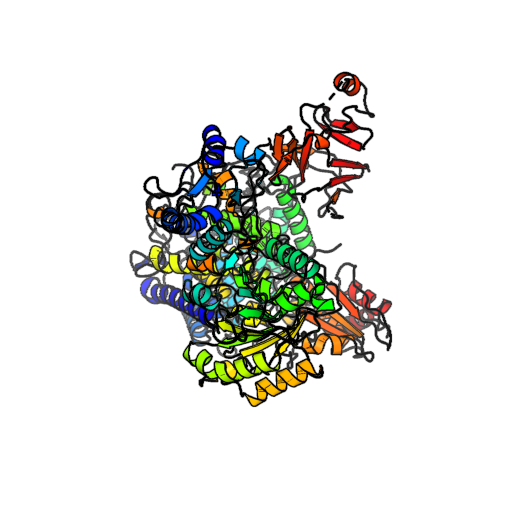 1
ATOM 1107 C C . GLY A 1 159 ? 109.007 81.557 74.989 1.00 81.62 159 GLY A C 1
ATOM 1108 O O . GLY A 1 159 ? 110.152 81.854 74.630 1.00 80.79 159 GLY A O 1
ATOM 1109 N N . ASP A 1 160 ? 108.125 80.975 74.173 1.00 87.39 160 ASP A N 1
ATOM 1110 C CA . ASP A 1 160 ? 108.514 80.565 72.828 1.00 87.25 160 ASP A CA 1
ATOM 1111 C C . ASP A 1 160 ? 108.963 81.750 71.984 1.00 89.42 160 ASP A C 1
ATOM 1112 O O . ASP A 1 160 ? 109.901 81.625 71.189 1.00 90.40 160 ASP A O 1
ATOM 1117 N N . ASP A 1 161 ? 108.308 82.903 72.137 1.00 85.99 161 ASP A N 1
ATOM 1118 C CA . ASP A 1 161 ? 108.662 84.066 71.331 1.00 85.23 161 ASP A CA 1
ATOM 1119 C C . ASP A 1 161 ? 110.122 84.451 71.531 1.00 82.11 161 ASP A C 1
ATOM 1120 O O . ASP A 1 161 ? 110.780 84.929 70.600 1.00 79.01 161 ASP A O 1
ATOM 1125 N N . TYR A 1 162 ? 110.641 84.258 72.737 1.00 77.10 162 TYR A N 1
ATOM 1126 C CA . TYR A 1 162 ? 112.026 84.586 73.033 1.00 74.96 162 TYR A CA 1
ATOM 1127 C C . TYR A 1 162 ? 112.938 83.410 72.705 1.00 80.57 162 TYR A C 1
ATOM 1128 O O . TYR A 1 162 ? 112.559 82.244 72.841 1.00 82.58 162 TYR A O 1
ATOM 1137 N N . ASP A 1 163 ? 114.159 83.731 72.267 1.00 89.25 163 ASP A N 1
ATOM 1138 C CA . ASP A 1 163 ? 115.122 82.716 71.852 1.00 86.84 163 ASP A CA 1
ATOM 1139 C C . ASP A 1 163 ? 116.525 83.007 72.374 1.00 87.04 163 ASP A C 1
ATOM 1140 O O . ASP A 1 163 ? 117.506 82.587 71.754 1.00 88.09 163 ASP A O 1
ATOM 1145 N N . GLY A 1 164 ? 116.645 83.712 73.495 1.00 79.92 164 GLY A N 1
ATOM 1146 C CA . GLY A 1 164 ? 117.949 84.037 74.033 1.00 77.33 164 GLY A CA 1
ATOM 1147 C C . GLY A 1 164 ? 118.669 85.157 73.320 1.00 78.06 164 GLY A C 1
ATOM 1148 O O . GLY A 1 164 ? 119.870 85.341 73.548 1.00 81.51 164 GLY A O 1
ATOM 1149 N N . SER A 1 165 ? 117.978 85.912 72.464 1.00 70.34 165 SER A N 1
ATOM 1150 C CA . SER A 1 165 ? 118.645 86.964 71.704 1.00 72.63 165 SER A CA 1
ATOM 1151 C C . SER A 1 165 ? 119.241 88.020 72.626 1.00 75.84 165 SER A C 1
ATOM 1152 O O . SER A 1 165 ? 120.365 88.483 72.406 1.00 76.00 165 SER A O 1
ATOM 1155 N N . LEU A 1 166 ? 118.498 88.421 73.659 1.00 65.24 166 LEU A N 1
ATOM 1156 C CA . LEU A 1 166 ? 119.017 89.408 74.599 1.00 56.95 166 LEU A CA 1
ATOM 1157 C C . LEU A 1 166 ? 120.259 88.888 75.310 1.00 60.42 166 LEU A C 1
ATOM 1158 O O . LEU A 1 166 ? 121.231 89.629 75.499 1.00 73.85 166 LEU A O 1
ATOM 1163 N N . LEU A 1 167 ? 120.247 87.616 75.717 1.00 65.05 167 LEU A N 1
ATOM 1164 C CA . LEU A 1 167 ? 121.427 87.043 76.353 1.00 66.87 167 LEU A CA 1
ATOM 1165 C C . LEU A 1 167 ? 122.619 87.062 75.409 1.00 74.97 167 LEU A C 1
ATOM 1166 O O . LEU A 1 167 ? 123.739 87.385 75.818 1.00 80.33 167 LEU A O 1
ATOM 1171 N N . ARG A 1 168 ? 122.402 86.704 74.143 1.00 76.20 168 ARG A N 1
ATOM 1172 C CA . ARG A 1 168 ? 123.502 86.690 73.185 1.00 74.59 168 ARG A CA 1
ATOM 1173 C C . ARG A 1 168 ? 124.047 88.093 72.950 1.00 78.23 168 ARG A C 1
ATOM 1174 O O . ARG A 1 168 ? 125.263 88.285 72.849 1.00 75.20 168 ARG A O 1
ATOM 1182 N N . LEU A 1 169 ? 123.162 89.088 72.857 1.00 78.67 169 LEU A N 1
ATOM 1183 C CA . LEU A 1 169 ? 123.619 90.464 72.695 1.00 76.10 169 LEU A CA 1
ATOM 1184 C C . LEU A 1 169 ? 124.425 90.920 73.904 1.00 78.84 169 LEU A C 1
ATOM 1185 O O . LEU A 1 169 ? 125.479 91.553 73.758 1.00 81.97 169 LEU A O 1
ATOM 1190 N N . ALA A 1 170 ? 123.941 90.613 75.109 1.00 69.41 170 ALA A N 1
ATOM 1191 C CA . ALA A 1 170 ? 124.678 90.978 76.313 1.00 60.59 170 ALA A CA 1
ATOM 1192 C C . ALA A 1 170 ? 126.038 90.300 76.342 1.00 66.02 170 ALA A C 1
ATOM 1193 O O . ALA A 1 170 ? 127.042 90.920 76.707 1.00 81.17 170 ALA A O 1
ATOM 1195 N N . GLN A 1 171 ? 126.090 89.023 75.964 1.00 70.03 171 GLN A N 1
ATOM 1196 C CA . GLN A 1 171 ? 127.357 88.304 75.948 1.00 72.41 171 GLN A CA 1
ATOM 1197 C C . GLN A 1 171 ? 128.314 88.903 74.928 1.00 75.27 171 GLN A C 1
ATOM 1198 O O . GLN A 1 171 ? 129.516 89.012 75.189 1.00 74.28 171 GLN A O 1
ATOM 1204 N N . ASN A 1 172 ? 127.804 89.293 73.759 1.00 76.58 172 ASN A N 1
ATOM 1205 C CA . ASN A 1 172 ? 128.658 89.922 72.757 1.00 72.53 172 ASN A CA 1
ATOM 1206 C C . ASN A 1 172 ? 129.218 91.244 73.265 1.00 72.42 172 ASN A C 1
ATOM 1207 O O . ASN A 1 172 ? 130.412 91.529 73.104 1.00 76.31 172 ASN A O 1
ATOM 1212 N N . MET A 1 173 ? 128.369 92.066 73.885 1.00 77.14 173 MET A N 1
ATOM 1213 C CA . MET A 1 173 ? 128.849 93.333 74.427 1.00 72.63 173 MET A CA 1
ATOM 1214 C C . MET A 1 173 ? 129.879 93.099 75.524 1.00 74.50 173 MET A C 1
ATOM 1215 O O . MET A 1 173 ? 130.883 93.815 75.610 1.00 77.69 173 MET A O 1
ATOM 1220 N N . ALA A 1 174 ? 129.647 92.099 76.376 1.00 68.24 174 ALA A N 1
ATOM 1221 C CA . ALA A 1 174 ? 130.609 91.780 77.423 1.00 63.44 174 ALA A CA 1
ATOM 1222 C C . ALA A 1 174 ? 131.934 91.324 76.830 1.00 72.14 174 ALA A C 1
ATOM 1223 O O . ALA A 1 174 ? 133.003 91.678 77.337 1.00 84.52 174 ALA A O 1
ATOM 1225 N N . ASP A 1 175 ? 131.886 90.520 75.767 1.00 70.06 175 ASP A N 1
ATOM 1226 C CA . ASP A 1 175 ? 133.117 90.090 75.113 1.00 68.91 175 ASP A CA 1
ATOM 1227 C C . ASP A 1 175 ? 133.866 91.279 74.532 1.00 72.28 175 ASP A C 1
ATOM 1228 O O . ASP A 1 175 ? 135.099 91.338 74.593 1.00 73.77 175 ASP A O 1
ATOM 1233 N N . ARG A 1 176 ? 133.137 92.233 73.954 1.00 74.05 176 ARG A N 1
ATOM 1234 C CA . ARG A 1 176 ? 133.785 93.414 73.394 1.00 71.66 176 ARG A CA 1
ATOM 1235 C C . ARG A 1 176 ? 134.379 94.296 74.488 1.00 71.86 176 ARG A C 1
ATOM 1236 O O . ARG A 1 176 ? 135.415 94.936 74.280 1.00 74.78 176 ARG A O 1
ATOM 1244 N N . LEU A 1 177 ? 133.732 94.353 75.655 1.00 71.07 177 LEU A N 1
ATOM 1245 C CA . LEU A 1 177 ? 134.222 95.206 76.735 1.00 66.91 177 LEU A CA 1
ATOM 1246 C C . LEU A 1 177 ? 135.356 94.565 77.526 1.00 68.92 177 LEU A C 1
ATOM 1247 O O . LEU A 1 177 ? 136.195 95.283 78.081 1.00 76.13 177 LEU A O 1
ATOM 1252 N N . LEU A 1 178 ? 135.400 93.236 77.599 1.00 70.32 178 LEU A N 1
ATOM 1253 C CA . LEU A 1 178 ? 136.400 92.578 78.435 1.00 63.26 178 LEU A CA 1
ATOM 1254 C C . LEU A 1 178 ? 137.825 92.999 78.111 1.00 64.76 178 LEU A C 1
ATOM 1255 O O . LEU A 1 178 ? 138.601 93.219 79.057 1.00 68.44 178 LEU A O 1
ATOM 1260 N N . PRO A 1 179 ? 138.239 93.120 76.846 1.00 67.92 179 PRO A N 1
ATOM 1261 C CA . PRO A 1 179 ? 139.623 93.523 76.557 1.00 71.60 179 PRO A CA 1
ATOM 1262 C C . PRO A 1 179 ? 140.086 94.733 77.354 1.00 76.15 179 PRO A C 1
ATOM 1263 O O . PRO A 1 179 ? 141.291 94.950 77.515 1.00 79.95 179 PRO A O 1
ATOM 1267 N N . ALA A 1 180 ? 139.142 95.529 77.858 1.00 82.29 180 ALA A N 1
ATOM 1268 C CA . ALA A 1 180 ? 139.501 96.647 78.722 1.00 78.86 180 ALA A CA 1
ATOM 1269 C C . ALA A 1 180 ? 140.233 96.191 79.976 1.00 77.51 180 ALA A C 1
ATOM 1270 O O . ALA A 1 180 ? 141.032 96.957 80.525 1.00 78.00 180 ALA A O 1
ATOM 1272 N N . TYR A 1 181 ? 139.988 94.966 80.436 1.00 67.72 181 TYR A N 1
ATOM 1273 C CA . TYR A 1 181 ? 140.612 94.446 81.644 1.00 67.67 181 TYR A CA 1
ATOM 1274 C C . TYR A 1 181 ? 141.949 93.767 81.381 1.00 69.53 181 TYR A C 1
ATOM 1275 O O . TYR A 1 181 ? 142.558 93.251 82.323 1.00 70.83 181 TYR A O 1
ATOM 1284 N N . LEU A 1 182 ? 142.419 93.748 80.135 1.00 72.61 182 LEU A N 1
ATOM 1285 C CA . LEU A 1 182 ? 143.713 93.155 79.828 1.00 73.95 182 LEU A CA 1
ATOM 1286 C C . LEU A 1 182 ? 144.830 94.153 80.098 1.00 81.16 182 LEU A C 1
ATOM 1287 O O . LEU A 1 182 ? 145.658 94.422 79.222 1.00 80.56 182 LEU A O 1
ATOM 1292 N N . THR A 1 183 ? 144.860 94.701 81.307 1.00 91.77 183 THR A N 1
ATOM 1293 C CA . THR A 1 183 ? 145.867 95.669 81.711 1.00 86.08 183 THR A CA 1
ATOM 1294 C C . THR A 1 183 ? 146.960 94.986 82.526 1.00 86.70 183 THR A C 1
ATOM 1295 O O . THR A 1 183 ? 146.874 93.806 82.871 1.00 86.50 183 THR A O 1
ATOM 1299 N N . SER A 1 184 ? 148.006 95.755 82.831 1.00 94.23 184 SER A N 1
ATOM 1300 C CA . SER A 1 184 ? 149.107 95.215 83.621 1.00 94.70 184 SER A CA 1
ATOM 1301 C C . SER A 1 184 ? 148.637 94.802 85.008 1.00 91.46 184 SER A C 1
ATOM 1302 O O . SER A 1 184 ? 149.017 93.737 85.510 1.00 92.99 184 SER A O 1
ATOM 1305 N N . THR A 1 185 ? 147.810 95.628 85.643 1.00 78.79 185 THR A N 1
ATOM 1306 C CA . THR A 1 185 ? 147.326 95.367 86.991 1.00 79.23 185 THR A CA 1
ATOM 1307 C C . THR A 1 185 ? 145.960 94.697 87.016 1.00 79.30 185 THR A C 1
ATOM 1308 O O . THR A 1 185 ? 145.452 94.404 88.102 1.00 79.49 185 THR A O 1
ATOM 1312 N N . GLY A 1 186 ? 145.354 94.450 85.859 1.00 78.11 186 GLY A N 1
ATOM 1313 C CA . GLY A 1 186 ? 144.032 93.868 85.806 1.00 78.04 186 GLY A CA 1
ATOM 1314 C C . GLY A 1 186 ? 142.898 94.846 86.005 1.00 77.38 186 GLY A C 1
ATOM 1315 O O . GLY A 1 186 ? 141.733 94.435 85.949 1.00 80.90 186 GLY A O 1
ATOM 1316 N N . LEU A 1 187 ? 143.194 96.121 86.238 1.00 71.34 187 LEU A N 1
ATOM 1317 C CA . LEU A 1 187 ? 142.148 97.122 86.378 1.00 70.98 187 LEU A CA 1
ATOM 1318 C C . LEU A 1 187 ? 141.730 97.632 84.999 1.00 74.63 187 LEU A C 1
ATOM 1319 O O . LEU A 1 187 ? 142.583 97.853 84.136 1.00 78.11 187 LEU A O 1
ATOM 1324 N N . PRO A 1 188 ? 140.434 97.827 84.762 1.00 73.89 188 PRO A N 1
ATOM 1325 C CA . PRO A 1 188 ? 139.983 98.171 83.410 1.00 75.30 188 PRO A CA 1
ATOM 1326 C C . PRO A 1 188 ? 140.440 99.558 82.987 1.00 77.46 188 PRO A C 1
ATOM 1327 O O . PRO A 1 188 ? 140.624 100.458 83.808 1.00 77.05 188 PRO A O 1
ATOM 1331 N N . MET A 1 189 ? 140.627 99.718 81.679 1.00 87.88 189 MET A N 1
ATOM 1332 C CA . MET A 1 189 ? 140.889 101.025 81.106 1.00 86.33 189 MET A CA 1
ATOM 1333 C C . MET A 1 189 ? 139.596 101.840 81.087 1.00 89.68 189 MET A C 1
ATOM 1334 O O . MET A 1 189 ? 138.512 101.284 80.896 1.00 93.11 189 MET A O 1
ATOM 1339 N N . PRO A 1 190 ? 139.676 103.158 81.286 1.00 89.13 190 PRO A N 1
ATOM 1340 C CA . PRO A 1 190 ? 138.430 103.943 81.372 1.00 87.52 190 PRO A CA 1
ATOM 1341 C C . PRO A 1 190 ? 137.544 103.812 80.145 1.00 92.00 190 PRO A C 1
ATOM 1342 O O . PRO A 1 190 ? 136.314 103.766 80.276 1.00 93.43 190 PRO A O 1
ATOM 1346 N N . ARG A 1 191 ? 138.132 103.748 78.952 1.00 88.81 191 ARG A N 1
ATOM 1347 C CA . ARG A 1 191 ? 137.375 103.723 77.710 1.00 84.08 191 ARG A CA 1
ATOM 1348 C C . ARG A 1 191 ? 137.941 102.668 76.772 1.00 88.55 191 ARG A C 1
ATOM 1349 O O . ARG A 1 191 ? 139.116 102.302 76.857 1.00 91.05 191 ARG A O 1
ATOM 1357 N N . ARG A 1 192 ? 137.087 102.185 75.872 1.00 85.62 192 ARG A N 1
ATOM 1358 C CA . ARG A 1 192 ? 137.491 101.198 74.884 1.00 84.37 192 ARG A CA 1
ATOM 1359 C C . ARG A 1 192 ? 136.567 101.295 73.680 1.00 84.37 192 ARG A C 1
ATOM 1360 O O . ARG A 1 192 ? 135.437 101.778 73.777 1.00 87.24 192 ARG A O 1
ATOM 1368 N N . ASN A 1 193 ? 137.064 100.824 72.539 1.00 89.27 193 ASN A N 1
ATOM 1369 C CA . ASN A 1 193 ? 136.308 100.818 71.293 1.00 87.21 193 ASN A CA 1
ATOM 1370 C C . ASN A 1 193 ? 135.780 99.410 71.050 1.00 91.34 193 ASN A C 1
ATOM 1371 O O . ASN A 1 193 ? 136.562 98.482 70.818 1.00 93.68 193 ASN A O 1
ATOM 1376 N N . ILE A 1 194 ? 134.455 99.255 71.100 1.00 83.96 194 ILE A N 1
ATOM 1377 C CA . ILE A 1 194 ? 133.863 97.922 71.016 1.00 84.54 194 ILE A CA 1
ATOM 1378 C C . ILE A 1 194 ? 134.152 97.288 69.661 1.00 83.18 194 ILE A C 1
ATOM 1379 O O . ILE A 1 194 ? 134.473 96.097 69.576 1.00 86.40 194 ILE A O 1
ATOM 1384 N N . LYS A 1 195 ? 134.041 98.064 68.580 1.00 92.12 195 LYS A N 1
ATOM 1385 C CA . LYS A 1 195 ? 134.304 97.508 67.256 1.00 92.48 195 LYS A CA 1
ATOM 1386 C C . LYS A 1 195 ? 135.706 96.918 67.182 1.00 93.64 195 LYS A C 1
ATOM 1387 O O . LYS A 1 195 ? 135.895 95.806 66.677 1.00 87.97 195 LYS A O 1
ATOM 1393 N N . ARG A 1 196 ? 136.699 97.647 67.677 1.00 103.57 196 ARG A N 1
ATOM 1394 C CA . ARG A 1 196 ? 138.048 97.115 67.802 1.00 103.06 196 ARG A CA 1
ATOM 1395 C C . ARG A 1 196 ? 138.152 96.508 69.192 1.00 101.92 196 ARG A C 1
ATOM 1396 O O . ARG A 1 196 ? 137.670 95.402 69.433 1.00 97.80 196 ARG A O 1
ATOM 1404 N N . THR A 1 209 ? 143.411 108.095 80.859 1.00 101.27 209 THR A N 1
ATOM 1405 C CA . THR A 1 209 ? 144.169 107.144 81.662 1.00 102.77 209 THR A CA 1
ATOM 1406 C C . THR A 1 209 ? 143.544 106.975 83.042 1.00 100.86 209 THR A C 1
ATOM 1407 O O . THR A 1 209 ? 143.487 105.868 83.575 1.00 100.43 209 THR A O 1
ATOM 1411 N N . GLU A 1 210 ? 143.076 108.079 83.617 1.00 93.54 210 GLU A N 1
ATOM 1412 C CA . GLU A 1 210 ? 142.480 108.069 84.946 1.00 88.40 210 GLU A CA 1
ATOM 1413 C C . GLU A 1 210 ? 141.152 107.325 84.890 1.00 90.15 210 GLU A C 1
ATOM 1414 O O . GLU A 1 210 ? 140.352 107.539 83.973 1.00 92.29 210 GLU A O 1
ATOM 1420 N N . ASN A 1 211 ? 140.922 106.454 85.868 1.00 83.26 211 ASN A N 1
ATOM 1421 C CA . ASN A 1 211 ? 139.665 105.733 85.998 1.00 79.58 211 ASN A CA 1
ATOM 1422 C C . ASN A 1 211 ? 139.226 105.785 87.451 1.00 82.19 211 ASN A C 1
ATOM 1423 O O . ASN A 1 211 ? 140.034 105.548 88.354 1.00 92.65 211 ASN A O 1
ATOM 1428 N N . ASN A 1 212 ? 137.955 106.099 87.675 1.00 75.67 212 ASN A N 1
ATOM 1429 C CA . ASN A 1 212 ? 137.436 106.149 89.030 1.00 72.36 212 ASN A CA 1
ATOM 1430 C C . ASN A 1 212 ? 137.213 104.741 89.573 1.00 71.50 212 ASN A C 1
ATOM 1431 O O . ASN A 1 212 ? 137.030 103.776 88.825 1.00 78.36 212 ASN A O 1
ATOM 1436 N N . VAL A 1 213 ? 137.228 104.633 90.903 1.00 67.82 213 VAL A N 1
ATOM 1437 C CA . VAL A 1 213 ? 137.115 103.325 91.544 1.00 68.71 213 VAL A CA 1
ATOM 1438 C C . VAL A 1 213 ? 135.786 102.675 91.191 1.00 70.09 213 VAL A C 1
ATOM 1439 O O . VAL A 1 213 ? 135.714 101.461 90.961 1.00 77.65 213 VAL A O 1
ATOM 1443 N N . ALA A 1 214 ? 134.711 103.463 91.156 1.00 69.22 214 ALA A N 1
ATOM 1444 C CA . ALA A 1 214 ? 133.422 102.916 90.755 1.00 69.16 214 ALA A CA 1
ATOM 1445 C C . ALA A 1 214 ? 133.516 102.267 89.383 1.00 68.84 214 ALA A C 1
ATOM 1446 O O . ALA A 1 214 ? 133.079 101.128 89.195 1.00 79.63 214 ALA A O 1
ATOM 1448 N N . ALA A 1 215 ? 134.113 102.961 88.416 1.00 73.19 215 ALA A N 1
ATOM 1449 C CA . ALA A 1 215 ? 134.259 102.382 87.087 1.00 74.45 215 ALA A CA 1
ATOM 1450 C C . ALA A 1 215 ? 135.130 101.133 87.125 1.00 73.88 215 ALA A C 1
ATOM 1451 O O . ALA A 1 215 ? 134.859 100.156 86.418 1.00 73.28 215 ALA A O 1
ATOM 1453 N N . MET A 1 216 ? 136.184 101.149 87.941 1.00 74.41 216 MET A N 1
ATOM 1454 C CA . MET A 1 216 ? 137.096 100.013 87.992 1.00 68.83 216 MET A CA 1
ATOM 1455 C C . MET A 1 216 ? 136.410 98.764 88.532 1.00 68.51 216 MET A C 1
ATOM 1456 O O . MET A 1 216 ? 136.645 97.658 88.033 1.00 76.70 216 MET A O 1
ATOM 1461 N N . ALA A 1 217 ? 135.560 98.916 89.545 1.00 59.46 217 ALA A N 1
ATOM 1462 C CA . ALA A 1 217 ? 135.075 97.779 90.320 1.00 62.19 217 ALA A CA 1
ATOM 1463 C C . ALA A 1 217 ? 133.637 97.384 90.010 1.00 63.41 217 ALA A C 1
ATOM 1464 O O . ALA A 1 217 ? 133.336 96.190 89.937 1.00 68.39 217 ALA A O 1
ATOM 1466 N N . SER A 1 218 ? 132.740 98.351 89.829 1.00 68.89 218 SER A N 1
ATOM 1467 C CA . SER A 1 218 ? 131.317 98.044 89.725 1.00 68.71 218 SER A CA 1
ATOM 1468 C C . SER A 1 218 ? 130.977 97.029 88.641 1.00 70.72 218 SER A C 1
ATOM 1469 O O . SER A 1 218 ? 130.146 96.144 88.908 1.00 74.68 218 SER A O 1
ATOM 1472 N N . PRO A 1 219 ? 131.550 97.084 87.430 1.00 61.80 219 PRO A N 1
ATOM 1473 C CA . PRO A 1 219 ? 131.132 96.149 86.374 1.00 63.30 219 PRO A CA 1
ATOM 1474 C C . PRO A 1 219 ? 131.032 94.700 86.828 1.00 68.99 219 PRO A C 1
ATOM 1475 O O . PRO A 1 219 ? 130.288 93.914 86.229 1.00 72.21 219 PRO A O 1
ATOM 1479 N N . MET A 1 220 ? 131.767 94.347 87.886 1.00 69.74 220 MET A N 1
ATOM 1480 C CA . MET A 1 220 ? 131.827 92.958 88.325 1.00 67.36 220 MET A CA 1
ATOM 1481 C C . MET A 1 220 ? 130.452 92.407 88.669 1.00 67.96 220 MET A C 1
ATOM 1482 O O . MET A 1 220 ? 130.203 91.219 88.464 1.00 75.82 220 MET A O 1
ATOM 1487 N N . PHE A 1 221 ? 129.545 93.239 89.174 1.00 55.68 221 PHE A N 1
ATOM 1488 C CA . PHE A 1 221 ? 128.209 92.751 89.500 1.00 51.22 221 PHE A CA 1
ATOM 1489 C C . PHE A 1 221 ? 127.508 92.217 88.253 1.00 59.29 221 PHE A C 1
ATOM 1490 O O . PHE A 1 221 ? 127.070 91.056 88.210 1.00 76.17 221 PHE A O 1
ATOM 1498 N N . GLU A 1 222 ? 127.441 93.040 87.206 1.00 52.02 222 GLU A N 1
ATOM 1499 C CA . GLU A 1 222 ? 126.785 92.620 85.974 1.00 51.30 222 GLU A CA 1
ATOM 1500 C C . GLU A 1 222 ? 127.531 91.467 85.320 1.00 56.65 222 GLU A C 1
ATOM 1501 O O . GLU A 1 222 ? 126.911 90.532 84.801 1.00 65.90 222 GLU A O 1
ATOM 1507 N N . PHE A 1 223 ? 128.864 91.513 85.328 1.00 60.91 223 PHE A N 1
ATOM 1508 C CA . PHE A 1 223 ? 129.620 90.462 84.657 1.00 57.32 223 PHE A CA 1
ATOM 1509 C C . PHE A 1 223 ? 129.503 89.132 85.389 1.00 60.35 223 PHE A C 1
ATOM 1510 O O . PHE A 1 223 ? 129.501 88.077 84.750 1.00 72.49 223 PHE A O 1
ATOM 1518 N N . THR A 1 224 ? 129.387 89.153 86.716 1.00 59.19 224 THR A N 1
ATOM 1519 C CA . THR A 1 224 ? 129.163 87.919 87.457 1.00 59.13 224 THR A CA 1
ATOM 1520 C C . THR A 1 224 ? 127.766 87.374 87.201 1.00 66.20 224 THR A C 1
ATOM 1521 O O . THR A 1 224 ? 127.580 86.155 87.089 1.00 73.70 224 THR A O 1
ATOM 1525 N N . ILE A 1 225 ? 126.767 88.254 87.106 1.00 60.68 225 ILE A N 1
ATOM 1526 C CA . ILE A 1 225 ? 125.440 87.785 86.712 1.00 57.03 225 ILE A CA 1
ATOM 1527 C C . ILE A 1 225 ? 125.504 87.132 85.336 1.00 61.73 225 ILE A C 1
ATOM 1528 O O . ILE A 1 225 ? 124.888 86.084 85.094 1.00 72.22 225 ILE A O 1
ATOM 1533 N N . LEU A 1 226 ? 126.255 87.739 84.416 1.00 59.27 226 LEU A N 1
ATOM 1534 C CA . LEU A 1 226 ? 126.417 87.162 83.086 1.00 60.89 226 LEU A CA 1
ATOM 1535 C C . LEU A 1 226 ? 127.099 85.802 83.156 1.00 66.48 226 LEU A C 1
ATOM 1536 O O . LEU A 1 226 ? 126.710 84.868 82.448 1.00 71.39 226 LEU A O 1
ATOM 1541 N N . SER A 1 227 ? 128.134 85.678 83.989 1.00 64.62 227 SER A N 1
ATOM 1542 C CA . SER A 1 227 ? 128.803 84.392 84.149 1.00 56.43 227 SER A CA 1
ATOM 1543 C C . SER A 1 227 ? 127.831 83.335 84.646 1.00 57.50 227 SER A C 1
ATOM 1544 O O . SER A 1 227 ? 127.816 82.206 84.142 1.00 69.72 227 SER A O 1
ATOM 1547 N N . TYR A 1 228 ? 127.011 83.681 85.636 1.00 55.14 228 TYR A N 1
ATOM 1548 C CA . TYR A 1 228 ? 126.038 82.723 86.146 1.00 57.01 228 TYR A CA 1
ATOM 1549 C C . TYR A 1 228 ? 125.068 82.300 85.052 1.00 59.97 228 TYR A C 1
ATOM 1550 O O . TYR A 1 228 ? 124.778 81.110 84.889 1.00 61.37 228 TYR A O 1
ATOM 1559 N N . LEU A 1 229 ? 124.565 83.263 84.277 1.00 62.26 229 LEU A N 1
ATOM 1560 C CA . LEU A 1 229 ? 123.559 82.938 83.269 1.00 58.67 229 LEU A CA 1
ATOM 1561 C C . LEU A 1 229 ? 124.150 82.090 82.148 1.00 56.71 229 LEU A C 1
ATOM 1562 O O . LEU A 1 229 ? 123.581 81.062 81.766 1.00 62.48 229 LEU A O 1
ATOM 1567 N N . THR A 1 230 ? 125.292 82.508 81.603 1.00 63.08 230 THR A N 1
ATOM 1568 C CA . THR A 1 230 ? 125.915 81.761 80.516 1.00 64.80 230 THR A CA 1
ATOM 1569 C C . THR A 1 230 ? 126.629 80.516 81.023 1.00 70.18 230 THR A C 1
ATOM 1570 O O . THR A 1 230 ? 126.648 79.487 80.339 1.00 72.52 230 THR A O 1
ATOM 1574 N N . GLY A 1 231 ? 127.217 80.589 82.211 1.00 76.71 231 GLY A N 1
ATOM 1575 C CA . GLY A 1 231 ? 128.064 79.533 82.716 1.00 73.76 231 GLY A CA 1
ATOM 1576 C C . GLY A 1 231 ? 129.535 79.701 82.411 1.00 78.51 231 GLY A C 1
ATOM 1577 O O . GLY A 1 231 ? 130.310 78.774 82.668 1.00 81.31 231 GLY A O 1
ATOM 1578 N N . ASP A 1 232 ? 129.943 80.850 81.872 1.00 77.87 232 ASP A N 1
ATOM 1579 C CA . ASP A 1 232 ? 131.339 81.098 81.550 1.00 75.97 232 ASP A CA 1
ATOM 1580 C C . ASP A 1 232 ? 132.002 81.798 82.727 1.00 78.88 232 ASP A C 1
ATOM 1581 O O . ASP A 1 232 ? 131.609 82.927 83.060 1.00 83.93 232 ASP A O 1
ATOM 1586 N N . PRO A 1 233 ? 132.991 81.191 83.390 1.00 84.30 233 PRO A N 1
ATOM 1587 C CA . PRO A 1 233 ? 133.581 81.841 84.572 1.00 85.86 233 PRO A CA 1
ATOM 1588 C C . PRO A 1 233 ? 134.431 83.063 84.261 1.00 89.65 233 PRO A C 1
ATOM 1589 O O . PRO A 1 233 ? 134.699 83.847 85.179 1.00 90.66 233 PRO A O 1
ATOM 1593 N N . LYS A 1 234 ? 134.870 83.254 83.015 1.00 78.90 234 LYS A N 1
ATOM 1594 C CA . LYS A 1 234 ? 135.906 84.250 82.752 1.00 70.73 234 LYS A CA 1
ATOM 1595 C C . LYS A 1 234 ? 135.447 85.655 83.125 1.00 73.75 234 LYS A C 1
ATOM 1596 O O . LYS A 1 234 ? 136.207 86.421 83.733 1.00 80.36 234 LYS A O 1
ATOM 1602 N N . TYR A 1 235 ? 134.208 86.015 82.778 1.00 72.91 235 TYR A N 1
ATOM 1603 C CA . TYR A 1 235 ? 133.711 87.344 83.119 1.00 68.97 235 TYR A CA 1
ATOM 1604 C C . TYR A 1 235 ? 133.814 87.582 84.619 1.00 72.19 235 TYR A C 1
ATOM 1605 O O . TYR A 1 235 ? 134.403 88.575 85.073 1.00 74.62 235 TYR A O 1
ATOM 1614 N N . GLU A 1 236 ? 133.251 86.661 85.404 1.00 77.64 236 GLU A N 1
ATOM 1615 C CA . GLU A 1 236 ? 133.254 86.825 86.849 1.00 75.79 236 GLU A CA 1
ATOM 1616 C C . GLU A 1 236 ? 134.673 86.867 87.384 1.00 70.57 236 GLU A C 1
ATOM 1617 O O . GLU A 1 236 ? 135.002 87.724 88.205 1.00 75.82 236 GLU A O 1
ATOM 1623 N N . LYS A 1 237 ? 135.535 85.960 86.928 1.00 73.58 237 LYS A N 1
ATOM 1624 C CA . LYS A 1 237 ? 136.894 85.929 87.453 1.00 83.47 237 LYS A CA 1
ATOM 1625 C C . LYS A 1 237 ? 137.599 87.257 87.215 1.00 86.28 237 LYS A C 1
ATOM 1626 O O . LYS A 1 237 ? 138.133 87.867 88.150 1.00 89.58 237 LYS A O 1
ATOM 1632 N N . VAL A 1 238 ? 137.590 87.737 85.970 1.00 71.65 238 VAL A N 1
ATOM 1633 C CA . VAL A 1 238 ? 138.333 88.951 85.644 1.00 68.32 238 VAL A CA 1
ATOM 1634 C C . VAL A 1 238 ? 137.776 90.141 86.416 1.00 73.44 238 VAL A C 1
ATOM 1635 O O . VAL A 1 238 ? 138.521 90.888 87.069 1.00 78.36 238 VAL A O 1
ATOM 1639 N N . THR A 1 239 ? 136.457 90.338 86.362 1.00 70.42 239 THR A N 1
ATOM 1640 C CA . THR A 1 239 ? 135.895 91.533 86.980 1.00 68.15 239 THR A CA 1
ATOM 1641 C C . THR A 1 239 ? 135.983 91.471 88.500 1.00 71.34 239 THR A C 1
ATOM 1642 O O . THR A 1 239 ? 136.199 92.496 89.155 1.00 77.62 239 THR A O 1
ATOM 1646 N N . ARG A 1 240 ? 135.817 90.284 89.086 1.00 67.36 240 ARG A N 1
ATOM 1647 C CA . ARG A 1 240 ? 135.955 90.141 90.528 1.00 62.45 240 ARG A CA 1
ATOM 1648 C C . ARG A 1 240 ? 137.386 90.407 90.967 1.00 67.46 240 ARG A C 1
ATOM 1649 O O . ARG A 1 240 ? 137.616 91.003 92.023 1.00 75.06 240 ARG A O 1
ATOM 1657 N N . TYR A 1 241 ? 138.366 89.964 90.177 1.00 68.43 241 TYR A N 1
ATOM 1658 C CA . TYR A 1 241 ? 139.750 90.289 90.498 1.00 68.67 241 TYR A CA 1
ATOM 1659 C C . TYR A 1 241 ? 139.976 91.793 90.449 1.00 65.24 241 TYR A C 1
ATOM 1660 O O . TYR A 1 241 ? 140.666 92.356 91.309 1.00 72.74 241 TYR A O 1
ATOM 1669 N N . ALA A 1 242 ? 139.409 92.462 89.443 1.00 58.51 242 ALA A N 1
ATOM 1670 C CA . ALA A 1 242 ? 139.533 93.916 89.377 1.00 62.91 242 ALA A CA 1
ATOM 1671 C C . ALA A 1 242 ? 138.901 94.574 90.599 1.00 62.49 242 ALA A C 1
ATOM 1672 O O . ALA A 1 242 ? 139.463 95.516 91.171 1.00 68.02 242 ALA A O 1
ATOM 1674 N N . PHE A 1 243 ? 137.730 94.087 91.012 1.00 57.97 243 PHE A N 1
ATOM 1675 C CA . PHE A 1 243 ? 137.074 94.620 92.202 1.00 54.91 243 PHE A CA 1
ATOM 1676 C C . PHE A 1 243 ? 137.940 94.430 93.439 1.00 65.04 243 PHE A C 1
ATOM 1677 O O . PHE A 1 243 ? 138.069 95.341 94.266 1.00 73.10 243 PHE A O 1
ATOM 1685 N N . ASP A 1 244 ? 138.523 93.240 93.594 1.00 63.18 244 ASP A N 1
ATOM 1686 C CA . ASP A 1 244 ? 139.358 92.972 94.758 1.00 57.64 244 ASP A CA 1
ATOM 1687 C C . ASP A 1 244 ? 140.583 93.874 94.771 1.00 59.90 244 ASP A C 1
ATOM 1688 O O . ASP A 1 244 ? 140.971 94.388 95.824 1.00 66.61 244 ASP A O 1
ATOM 1693 N N . LYS A 1 245 ? 141.208 94.076 93.611 1.00 62.66 245 LYS A N 1
ATOM 1694 C CA . LYS A 1 245 ? 142.344 94.988 93.538 1.00 62.60 245 LYS A CA 1
ATOM 1695 C C . LYS A 1 245 ? 141.927 96.400 93.931 1.00 68.29 245 LYS A C 1
ATOM 1696 O O . LYS A 1 245 ? 142.604 97.068 94.725 1.00 74.88 245 LYS A O 1
ATOM 1702 N N . THR A 1 246 ? 140.796 96.865 93.394 1.00 66.11 246 THR A N 1
ATOM 1703 C CA . THR A 1 246 ? 140.316 98.200 93.727 1.00 62.49 246 THR A CA 1
ATOM 1704 C C . THR A 1 246 ? 140.106 98.346 95.226 1.00 64.76 246 THR A C 1
ATOM 1705 O O . THR A 1 246 ? 140.519 99.346 95.825 1.00 66.13 246 THR A O 1
ATOM 1709 N N . TRP A 1 247 ? 139.468 97.357 95.853 1.00 69.06 247 TRP A N 1
ATOM 1710 C CA . TRP A 1 247 ? 139.269 97.421 97.296 1.00 65.09 247 TRP A CA 1
ATOM 1711 C C . TRP A 1 247 ? 140.600 97.415 98.035 1.00 63.67 247 TRP A C 1
ATOM 1712 O O . TRP A 1 247 ? 140.777 98.144 99.017 1.00 67.50 247 TRP A O 1
ATOM 1723 N N . SER A 1 248 ? 141.550 96.595 97.580 1.00 69.48 248 SER A N 1
ATOM 1724 C CA . SER A 1 248 ? 142.861 96.554 98.213 1.00 71.78 248 SER A CA 1
ATOM 1725 C C . SER A 1 248 ? 143.591 97.883 98.101 1.00 70.89 248 SER A C 1
ATOM 1726 O O . SER A 1 248 ? 144.479 98.160 98.915 1.00 67.42 248 SER A O 1
ATOM 1729 N N . LEU A 1 249 ? 143.244 98.710 97.114 1.00 74.43 249 LEU A N 1
ATOM 1730 C CA . LEU A 1 249 ? 143.891 100.011 96.985 1.00 75.78 249 LEU A CA 1
ATOM 1731 C C . LEU A 1 249 ? 143.515 100.980 98.100 1.00 77.91 249 LEU A C 1
ATOM 1732 O O . LEU A 1 249 ? 144.128 102.048 98.194 1.00 79.46 249 LEU A O 1
ATOM 1737 N N . ARG A 1 250 ? 142.534 100.647 98.935 1.00 72.71 250 ARG A N 1
ATOM 1738 C CA . ARG A 1 250 ? 142.132 101.543 100.008 1.00 68.82 250 ARG A CA 1
ATOM 1739 C C . ARG A 1 250 ? 143.311 101.842 100.931 1.00 72.44 250 ARG A C 1
ATOM 1740 O O . ARG A 1 250 ? 144.307 101.116 100.973 1.00 75.97 250 ARG A O 1
ATOM 1748 N N . THR A 1 251 ? 143.182 102.933 101.682 1.00 80.33 251 THR A N 1
ATOM 1749 C CA . THR A 1 251 ? 144.241 103.401 102.562 1.00 84.60 251 THR A CA 1
ATOM 1750 C C . THR A 1 251 ? 144.084 102.774 103.947 1.00 84.55 251 THR A C 1
ATOM 1751 O O . THR A 1 251 ? 143.207 101.938 104.182 1.00 86.92 251 THR A O 1
ATOM 1755 N N . GLY A 1 252 ? 144.938 103.184 104.887 1.00 79.17 252 GLY A N 1
ATOM 1756 C CA . GLY A 1 252 ? 144.900 102.596 106.217 1.00 79.29 252 GLY A CA 1
ATOM 1757 C C . GLY A 1 252 ? 143.575 102.818 106.920 1.00 77.44 252 GLY A C 1
ATOM 1758 O O . GLY A 1 252 ? 143.137 101.985 107.717 1.00 71.54 252 GLY A O 1
ATOM 1759 N N . LEU A 1 253 ? 142.920 103.944 106.640 1.00 83.80 253 LEU A N 1
ATOM 1760 C CA . LEU A 1 253 ? 141.628 104.235 107.245 1.00 81.65 253 LEU A CA 1
ATOM 1761 C C . LEU A 1 253 ? 140.499 103.408 106.649 1.00 86.93 253 LEU A C 1
ATOM 1762 O O . LEU A 1 253 ? 139.373 103.485 107.150 1.00 89.37 253 LEU A O 1
ATOM 1767 N N . ASP A 1 254 ? 140.768 102.633 105.597 1.00 84.81 254 ASP A N 1
ATOM 1768 C CA . ASP A 1 254 ? 139.746 101.881 104.873 1.00 83.52 254 ASP A CA 1
ATOM 1769 C C . ASP A 1 254 ? 138.817 102.804 104.090 1.00 83.45 254 ASP A C 1
ATOM 1770 O O . ASP A 1 254 ? 137.634 102.504 103.914 1.00 78.14 254 ASP A O 1
ATOM 1775 N N . LEU A 1 255 ? 139.347 103.931 103.622 1.00 79.46 255 LEU A N 1
ATOM 1776 C CA . LEU A 1 255 ? 138.647 104.833 102.719 1.00 76.87 255 LEU A CA 1
ATOM 1777 C C . LEU A 1 255 ? 139.359 104.804 101.376 1.00 81.58 255 LEU A C 1
ATOM 1778 O O . LEU A 1 255 ? 140.593 104.809 101.326 1.00 89.07 255 LEU A O 1
ATOM 1783 N N . LEU A 1 256 ? 138.584 104.772 100.293 1.00 67.16 256 LEU A N 1
ATOM 1784 C CA . LEU A 1 256 ? 139.143 104.605 98.962 1.00 62.77 256 LEU A CA 1
ATOM 1785 C C . LEU A 1 256 ? 139.171 105.935 98.230 1.00 70.45 256 LEU A C 1
ATOM 1786 O O . LEU A 1 256 ? 138.109 106.555 98.064 1.00 78.74 256 LEU A O 1
ATOM 1791 N N . PRO A 1 257 ? 140.329 106.414 97.777 1.00 72.45 257 PRO A N 1
ATOM 1792 C CA . PRO A 1 257 ? 140.336 107.591 96.902 1.00 75.31 257 PRO A CA 1
ATOM 1793 C C . PRO A 1 257 ? 139.524 107.330 95.643 1.00 75.59 257 PRO A C 1
ATOM 1794 O O . PRO A 1 257 ? 139.524 106.224 95.099 1.00 83.81 257 PRO A O 1
ATOM 1798 N N . MET A 1 258 ? 138.826 108.367 95.179 1.00 73.14 258 MET A N 1
ATOM 1799 C CA . MET A 1 258 ? 137.868 108.185 94.093 1.00 72.23 258 MET A CA 1
ATOM 1800 C C . MET A 1 258 ? 138.553 107.749 92.803 1.00 77.67 258 MET A C 1
ATOM 1801 O O . MET A 1 258 ? 138.071 106.842 92.115 1.00 84.24 258 MET A O 1
ATOM 1806 N N . SER A 1 259 ? 139.674 108.373 92.457 1.00 82.28 259 SER A N 1
ATOM 1807 C CA . SER A 1 259 ? 140.328 108.147 91.178 1.00 81.22 259 SER A CA 1
ATOM 1808 C C . SER A 1 259 ? 141.689 107.492 91.375 1.00 83.14 259 SER A C 1
ATOM 1809 O O . SER A 1 259 ? 142.332 107.652 92.415 1.00 88.51 259 SER A O 1
ATOM 1812 N N . PHE A 1 260 ? 142.117 106.751 90.355 1.00 83.89 260 PHE A N 1
ATOM 1813 C CA . PHE A 1 260 ? 143.382 106.035 90.391 1.00 82.63 260 PHE A CA 1
ATOM 1814 C C . PHE A 1 260 ? 143.913 105.906 88.972 1.00 85.65 260 PHE A C 1
ATOM 1815 O O . PHE A 1 260 ? 143.178 106.075 87.996 1.00 96.53 260 PHE A O 1
ATOM 1823 N N . HIS A 1 261 ? 145.203 105.604 88.869 1.00 96.27 261 HIS A N 1
ATOM 1824 C CA . HIS A 1 261 ? 145.833 105.326 87.583 1.00 99.60 261 HIS A CA 1
ATOM 1825 C C . HIS A 1 261 ? 146.129 103.835 87.501 1.00 100.61 261 HIS A C 1
ATOM 1826 O O . HIS A 1 261 ? 147.016 103.350 88.220 1.00 101.00 261 HIS A O 1
ATOM 1833 N N . PRO A 1 262 ? 145.428 103.067 86.660 1.00 94.78 262 PRO A N 1
ATOM 1834 C CA . PRO A 1 262 ? 145.584 101.603 86.723 1.00 94.27 262 PRO A CA 1
ATOM 1835 C C . PRO A 1 262 ? 147.012 101.126 86.523 1.00 98.04 262 PRO A C 1
ATOM 1836 O O . PRO A 1 262 ? 147.441 100.177 87.191 1.00 98.48 262 PRO A O 1
ATOM 1840 N N . GLU A 1 263 ? 147.766 101.754 85.621 1.00 114.40 263 GLU A N 1
ATOM 1841 C CA . GLU A 1 263 ? 149.124 101.295 85.351 1.00 114.05 263 GLU A CA 1
ATOM 1842 C C . GLU A 1 263 ? 150.063 101.644 86.500 1.00 113.16 263 GLU A C 1
ATOM 1843 O O . GLU A 1 263 ? 150.865 100.810 86.936 1.00 108.30 263 GLU A O 1
ATOM 1849 N N . LYS A 1 264 ? 149.976 102.874 87.007 1.00 113.83 264 LYS A N 1
ATOM 1850 C CA . LYS A 1 264 ? 150.837 103.320 88.094 1.00 112.74 264 LYS A CA 1
ATOM 1851 C C . LYS A 1 264 ? 150.230 103.086 89.470 1.00 112.80 264 LYS A C 1
ATOM 1852 O O . LYS A 1 264 ? 150.960 103.123 90.467 1.00 113.62 264 LYS A O 1
ATOM 1858 N N . LEU A 1 265 ? 148.922 102.848 89.548 1.00 96.47 265 LEU A N 1
ATOM 1859 C CA . LEU A 1 265 ? 148.243 102.623 90.823 1.00 93.70 265 LEU A CA 1
ATOM 1860 C C . LEU A 1 265 ? 148.496 103.777 91.791 1.00 97.00 265 LEU A C 1
ATOM 1861 O O . LEU A 1 265 ? 148.721 103.572 92.985 1.00 97.39 265 LEU A O 1
ATOM 1866 N N . THR A 1 266 ? 148.460 105.003 91.271 1.00 104.03 266 THR A N 1
ATOM 1867 C CA . THR A 1 266 ? 148.680 106.195 92.075 1.00 103.43 266 THR A CA 1
ATOM 1868 C C . THR A 1 266 ? 147.392 106.996 92.176 1.00 103.66 266 THR A C 1
ATOM 1869 O O . THR A 1 266 ? 146.775 107.291 91.143 1.00 108.12 266 THR A O 1
ATOM 1873 N N . PRO A 1 267 ? 146.942 107.358 93.379 1.00 90.97 267 PRO A N 1
ATOM 1874 C CA . PRO A 1 267 ? 145.673 108.089 93.500 1.00 92.18 267 PRO A CA 1
ATOM 1875 C C . PRO A 1 267 ? 145.831 109.535 93.051 1.00 92.76 267 PRO A C 1
ATOM 1876 O O . PRO A 1 267 ? 146.730 110.246 93.506 1.00 94.61 267 PRO A O 1
ATOM 1880 N N . TYR A 1 268 ? 144.948 109.967 92.150 1.00 93.70 268 TYR A N 1
ATOM 1881 C CA . TYR A 1 268 ? 145.011 111.342 91.664 1.00 95.17 268 TYR A CA 1
ATOM 1882 C C . TYR A 1 268 ? 144.487 112.323 92.705 1.00 97.58 268 TYR A C 1
ATOM 1883 O O . TYR A 1 268 ? 145.054 113.408 92.880 1.00 99.02 268 TYR A O 1
ATOM 1892 N N . THR A 1 269 ? 143.410 111.967 93.403 1.00 90.88 269 THR A N 1
ATOM 1893 C CA . THR A 1 269 ? 142.788 112.853 94.383 1.00 93.03 269 THR A CA 1
ATOM 1894 C C . THR A 1 269 ? 142.651 112.109 95.705 1.00 90.01 269 THR A C 1
ATOM 1895 O O . THR A 1 269 ? 142.104 110.988 95.727 1.00 88.98 269 THR A O 1
ATOM 1899 N N . PRO A 1 270 ? 143.125 112.668 96.822 1.00 87.31 270 PRO A N 1
ATOM 1900 C CA . PRO A 1 270 ? 142.862 112.030 98.122 1.00 86.74 270 PRO A CA 1
ATOM 1901 C C . PRO A 1 270 ? 141.400 112.078 98.523 1.00 84.01 270 PRO A C 1
ATOM 1902 O O . PRO A 1 270 ? 141.004 111.385 99.468 1.00 78.35 270 PRO A O 1
ATOM 1906 N N . MET A 1 271 ? 140.591 112.875 97.833 1.00 87.23 271 MET A N 1
ATOM 1907 C CA . MET A 1 271 ? 139.173 112.984 98.144 1.00 82.90 271 MET A CA 1
ATOM 1908 C C . MET A 1 271 ? 138.482 111.631 98.047 1.00 80.40 271 MET A C 1
ATOM 1909 O O . MET A 1 271 ? 138.788 110.817 97.172 1.00 88.77 271 MET A O 1
ATOM 1914 N N . THR A 1 272 ? 137.545 111.394 98.963 1.00 76.48 272 THR A N 1
ATOM 1915 C CA . THR A 1 272 ? 136.733 110.188 98.955 1.00 78.37 272 THR A CA 1
ATOM 1916 C C . THR A 1 272 ? 135.397 110.486 99.618 1.00 78.15 272 THR A C 1
ATOM 1917 O O . THR A 1 272 ? 135.235 111.492 100.311 1.00 83.60 272 THR A O 1
ATOM 1921 N N . GLY A 1 273 ? 134.442 109.594 99.396 1.00 66.04 273 GLY A N 1
ATOM 1922 C CA . GLY A 1 273 ? 133.111 109.795 99.930 1.00 62.08 273 GLY A CA 1
ATOM 1923 C C . GLY A 1 273 ? 132.145 108.786 99.357 1.00 63.77 273 GLY A C 1
ATOM 1924 O O . GLY A 1 273 ? 132.536 107.690 98.955 1.00 76.56 273 GLY A O 1
ATOM 1925 N N . ILE A 1 274 ? 130.872 109.169 99.327 1.00 55.82 274 ILE A N 1
ATOM 1926 C CA . ILE A 1 274 ? 129.813 108.329 98.786 1.00 60.19 274 ILE A CA 1
ATOM 1927 C C . ILE A 1 274 ? 129.173 108.968 97.555 1.00 68.96 274 ILE A C 1
ATOM 1928 O O . ILE A 1 274 ? 128.093 108.559 97.137 1.00 70.40 274 ILE A O 1
ATOM 1933 N N . GLY A 1 275 ? 129.820 109.965 96.974 1.00 77.45 275 GLY A N 1
ATOM 1934 C CA . GLY A 1 275 ? 129.272 110.698 95.852 1.00 75.15 275 GLY A CA 1
ATOM 1935 C C . GLY A 1 275 ? 129.549 110.022 94.531 1.00 69.21 275 GLY A C 1
ATOM 1936 O O . GLY A 1 275 ? 129.697 108.800 94.446 1.00 73.13 275 GLY A O 1
ATOM 1937 N N . ALA A 1 276 ? 129.614 110.831 93.481 1.00 72.87 276 ALA A N 1
ATOM 1938 C CA . ALA A 1 276 ? 129.896 110.307 92.157 1.00 76.64 276 ALA A CA 1
ATOM 1939 C C . ALA A 1 276 ? 131.301 109.723 92.105 1.00 76.53 276 ALA A C 1
ATOM 1940 O O . ALA A 1 276 ? 132.201 110.135 92.840 1.00 76.80 276 ALA A O 1
ATOM 1942 N N . SER A 1 277 ? 131.481 108.748 91.220 1.00 72.03 277 SER A N 1
ATOM 1943 C CA . SER A 1 277 ? 132.738 108.093 90.894 1.00 69.99 277 SER A CA 1
ATOM 1944 C C . SER A 1 277 ? 133.145 107.046 91.929 1.00 71.77 277 SER A C 1
ATOM 1945 O O . SER A 1 277 ? 134.097 106.307 91.679 1.00 82.71 277 SER A O 1
ATOM 1948 N N . ILE A 1 278 ? 132.472 106.948 93.075 1.00 65.70 278 ILE A N 1
ATOM 1949 C CA . ILE A 1 278 ? 132.810 105.929 94.064 1.00 72.60 278 ILE A CA 1
ATOM 1950 C C . ILE A 1 278 ? 131.554 105.233 94.578 1.00 72.20 278 ILE A C 1
ATOM 1951 O O . ILE A 1 278 ? 131.635 104.183 95.225 1.00 75.05 278 ILE A O 1
ATOM 1956 N N . ASP A 1 279 ? 130.385 105.809 94.295 1.00 78.54 279 ASP A N 1
ATOM 1957 C CA . ASP A 1 279 ? 129.142 105.283 94.856 1.00 76.30 279 ASP A CA 1
ATOM 1958 C C . ASP A 1 279 ? 128.910 103.834 94.450 1.00 74.92 279 ASP A C 1
ATOM 1959 O O . ASP A 1 279 ? 128.601 102.977 95.294 1.00 74.54 279 ASP A O 1
ATOM 1964 N N . SER A 1 280 ? 129.049 103.540 93.158 1.00 76.62 280 SER A N 1
ATOM 1965 C CA . SER A 1 280 ? 128.690 102.217 92.673 1.00 74.47 280 SER A CA 1
ATOM 1966 C C . SER A 1 280 ? 129.584 101.144 93.273 1.00 75.72 280 SER A C 1
ATOM 1967 O O . SER A 1 280 ? 129.171 99.987 93.373 1.00 82.58 280 SER A O 1
ATOM 1970 N N . LEU A 1 281 ? 130.792 101.503 93.712 1.00 69.27 281 LEU A N 1
ATOM 1971 C CA . LEU A 1 281 ? 131.664 100.506 94.324 1.00 61.65 281 LEU A CA 1
ATOM 1972 C C . LEU A 1 281 ? 131.039 99.936 95.591 1.00 63.30 281 LEU A C 1
ATOM 1973 O O . LEU A 1 281 ? 130.901 98.718 95.730 1.00 66.14 281 LEU A O 1
ATOM 1978 N N . PHE A 1 282 ? 130.642 100.803 96.526 1.00 69.24 282 PHE A N 1
ATOM 1979 C CA . PHE A 1 282 ? 129.980 100.320 97.735 1.00 69.74 282 PHE A CA 1
ATOM 1980 C C . PHE A 1 282 ? 128.639 99.686 97.400 1.00 66.83 282 PHE A C 1
ATOM 1981 O O . PHE A 1 282 ? 128.279 98.632 97.950 1.00 66.71 282 PHE A O 1
ATOM 1989 N N . GLU A 1 283 ? 127.878 100.325 96.508 1.00 62.61 283 GLU A N 1
ATOM 1990 C CA . GLU A 1 283 ? 126.575 99.786 96.143 1.00 61.78 283 GLU A CA 1
ATOM 1991 C C . GLU A 1 283 ? 126.698 98.335 95.703 1.00 68.83 283 GLU A C 1
ATOM 1992 O O . GLU A 1 283 ? 126.000 97.453 96.217 1.00 71.21 283 GLU A O 1
ATOM 1998 N N . TYR A 1 284 ? 127.611 98.065 94.774 1.00 70.09 284 TYR A N 1
ATOM 1999 C CA . TYR A 1 284 ? 127.739 96.728 94.222 1.00 66.05 284 TYR A CA 1
ATOM 2000 C C . TYR A 1 284 ? 128.512 95.798 95.137 1.00 64.64 284 TYR A C 1
ATOM 2001 O O . TYR A 1 284 ? 128.305 94.591 95.071 1.00 67.33 284 TYR A O 1
ATOM 2010 N N . ALA A 1 285 ? 129.365 96.311 96.022 1.00 53.69 285 ALA A N 1
ATOM 2011 C CA . ALA A 1 285 ? 129.921 95.441 97.048 1.00 49.36 285 ALA A CA 1
ATOM 2012 C C . ALA A 1 285 ? 128.801 94.829 97.875 1.00 52.26 285 ALA A C 1
ATOM 2013 O O . ALA A 1 285 ? 128.690 93.600 97.988 1.00 58.01 285 ALA A O 1
ATOM 2015 N N . LEU A 1 286 ? 127.917 95.674 98.409 1.00 51.49 286 LEU A N 1
ATOM 2016 C CA . LEU A 1 286 ? 126.814 95.154 99.212 1.00 49.02 286 LEU A CA 1
ATOM 2017 C C . LEU A 1 286 ? 125.881 94.286 98.375 1.00 55.24 286 LEU A C 1
ATOM 2018 O O . LEU A 1 286 ? 125.468 93.203 98.809 1.00 61.89 286 LEU A O 1
ATOM 2023 N N . LYS A 1 287 ? 125.542 94.737 97.165 1.00 48.76 287 LYS A N 1
ATOM 2024 C CA . LYS A 1 287 ? 124.551 94.018 96.374 1.00 45.59 287 LYS A CA 1
ATOM 2025 C C . LYS A 1 287 ? 125.095 92.690 95.861 1.00 51.51 287 LYS A C 1
ATOM 2026 O O . LYS A 1 287 ? 124.358 91.705 95.790 1.00 58.44 287 LYS A O 1
ATOM 2032 N N . GLY A 1 288 ? 126.376 92.637 95.494 1.00 58.14 288 GLY A N 1
ATOM 2033 C CA . GLY A 1 288 ? 126.979 91.372 95.124 1.00 57.21 288 GLY A CA 1
ATOM 2034 C C . GLY A 1 288 ? 127.105 90.432 96.303 1.00 64.37 288 GLY A C 1
ATOM 2035 O O . GLY A 1 288 ? 126.907 89.224 96.164 1.00 76.17 288 GLY A O 1
ATOM 2036 N N . ALA A 1 289 ? 127.427 90.967 97.483 1.00 57.12 289 ALA A N 1
ATOM 2037 C CA . ALA A 1 289 ? 127.414 90.127 98.673 1.00 55.37 289 ALA A CA 1
ATOM 2038 C C . ALA A 1 289 ? 126.035 89.521 98.887 1.00 53.91 289 ALA A C 1
ATOM 2039 O O . ALA A 1 289 ? 125.911 88.348 99.256 1.00 63.16 289 ALA A O 1
ATOM 2041 N N . ILE A 1 290 ? 124.984 90.308 98.661 1.00 49.77 290 ILE A N 1
ATOM 2042 C CA . ILE A 1 290 ? 123.629 89.811 98.869 1.00 53.21 290 ILE A CA 1
ATOM 2043 C C . ILE A 1 290 ? 123.247 88.791 97.800 1.00 53.99 290 ILE A C 1
ATOM 2044 O O . ILE A 1 290 ? 122.654 87.750 98.102 1.00 57.88 290 ILE A O 1
ATOM 2049 N N . LEU A 1 291 ? 123.573 89.069 96.539 1.00 46.96 291 LEU A N 1
ATOM 2050 C CA . LEU A 1 291 ? 123.056 88.262 95.439 1.00 48.54 291 LEU A CA 1
ATOM 2051 C C . LEU A 1 291 ? 123.868 86.989 95.241 1.00 56.29 291 LEU A C 1
ATOM 2052 O O . LEU A 1 291 ? 123.303 85.903 95.076 1.00 68.54 291 LEU A O 1
ATOM 2057 N N . PHE A 1 292 ? 125.193 87.101 95.249 1.00 59.77 292 PHE A N 1
ATOM 2058 C CA . PHE A 1 292 ? 126.063 85.950 95.058 1.00 59.41 292 PHE A CA 1
ATOM 2059 C C . PHE A 1 292 ? 126.319 85.188 96.349 1.00 63.60 292 PHE A C 1
ATOM 2060 O O . PHE A 1 292 ? 127.035 84.181 96.321 1.00 66.58 292 PHE A O 1
ATOM 2068 N N . ASP A 1 293 ? 125.760 85.639 97.471 1.00 68.70 293 ASP A N 1
ATOM 2069 C CA . ASP A 1 293 ? 125.992 85.003 98.765 1.00 70.12 293 ASP A CA 1
ATOM 2070 C C . ASP A 1 293 ? 127.487 84.926 99.064 1.00 69.90 293 ASP A C 1
ATOM 2071 O O . ASP A 1 293 ? 127.983 83.932 99.597 1.00 74.85 293 ASP A O 1
ATOM 2076 N N . ASP A 1 294 ? 128.208 85.988 98.716 1.00 63.19 294 ASP A N 1
ATOM 2077 C CA . ASP A 1 294 ? 129.657 86.025 98.854 1.00 68.04 294 ASP A CA 1
ATOM 2078 C C . ASP A 1 294 ? 130.022 86.638 100.200 1.00 69.00 294 ASP A C 1
ATOM 2079 O O . ASP A 1 294 ? 129.618 87.765 100.505 1.00 73.84 294 ASP A O 1
ATOM 2084 N N . SER A 1 295 ? 130.784 85.893 101.002 1.00 73.85 295 SER A N 1
ATOM 2085 C CA . SER A 1 295 ? 131.198 86.393 102.308 1.00 71.42 295 SER A CA 1
ATOM 2086 C C . SER A 1 295 ? 132.297 87.439 102.184 1.00 72.98 295 SER A C 1
ATOM 2087 O O . SER A 1 295 ? 132.347 88.385 102.977 1.00 80.17 295 SER A O 1
ATOM 2090 N N . GLU A 1 296 ? 133.186 87.287 101.202 1.00 69.20 296 GLU A N 1
ATOM 2091 C CA . GLU A 1 296 ? 134.249 88.269 101.019 1.00 64.95 296 GLU A CA 1
ATOM 2092 C C . GLU A 1 296 ? 133.674 89.634 100.667 1.00 69.55 296 GLU A C 1
ATOM 2093 O O . GLU A 1 296 ? 134.110 90.659 101.205 1.00 77.19 296 GLU A O 1
ATOM 2099 N N . LEU A 1 297 ? 132.686 89.665 99.772 1.00 68.58 297 LEU A N 1
ATOM 2100 C CA . LEU A 1 297 ? 132.053 90.931 99.420 1.00 63.07 297 LEU A CA 1
ATOM 2101 C C . LEU A 1 297 ? 131.353 91.544 100.624 1.00 61.37 297 LEU A C 1
ATOM 2102 O O . LEU A 1 297 ? 131.400 92.763 100.823 1.00 69.62 297 LEU A O 1
ATOM 2107 N N . MET A 1 298 ? 130.685 90.720 101.432 1.00 51.20 298 MET A N 1
ATOM 2108 C CA . MET A 1 298 ? 130.010 91.247 102.612 1.00 49.55 298 MET A CA 1
ATOM 2109 C C . MET A 1 298 ? 131.010 91.831 103.600 1.00 54.18 298 MET A C 1
ATOM 2110 O O . MET A 1 298 ? 130.755 92.876 104.206 1.00 70.55 298 MET A O 1
ATOM 2115 N N . GLU A 1 299 ? 132.149 91.164 103.789 1.00 60.37 299 GLU A N 1
ATOM 2116 C CA . GLU A 1 299 ? 133.180 91.708 104.666 1.00 68.16 299 GLU A CA 1
ATOM 2117 C C . GLU A 1 299 ? 133.717 93.026 104.123 1.00 67.54 299 GLU A C 1
ATOM 2118 O O . GLU A 1 299 ? 133.947 93.977 104.884 1.00 72.97 299 GLU A O 1
ATOM 2124 N N . VAL A 1 300 ? 133.926 93.100 102.807 1.00 54.79 300 VAL A N 1
ATOM 2125 C CA . VAL A 1 300 ? 134.375 94.347 102.197 1.00 58.56 300 VAL A CA 1
ATOM 2126 C C . VAL A 1 300 ? 133.367 95.454 102.464 1.00 62.40 300 VAL A C 1
ATOM 2127 O O . VAL A 1 300 ? 133.733 96.580 102.824 1.00 72.01 300 VAL A O 1
ATOM 2131 N N . TRP A 1 301 ? 132.081 95.151 102.284 1.00 58.71 301 TRP A N 1
ATOM 2132 C CA . TRP A 1 301 ? 131.045 96.145 102.536 1.00 54.22 301 TRP A CA 1
ATOM 2133 C C . TRP A 1 301 ? 131.046 96.582 103.991 1.00 55.91 301 TRP A C 1
ATOM 2134 O O . TRP A 1 301 ? 130.913 97.772 104.286 1.00 65.96 301 TRP A O 1
ATOM 2145 N N . ASN A 1 302 ? 131.180 95.633 104.916 1.00 54.54 302 ASN A N 1
ATOM 2146 C CA . ASN A 1 302 ? 131.181 95.983 106.331 1.00 51.31 302 ASN A CA 1
ATOM 2147 C C . ASN A 1 302 ? 132.331 96.929 106.651 1.00 55.81 302 ASN A C 1
ATOM 2148 O O . ASN A 1 302 ? 132.141 97.956 107.312 1.00 71.03 302 ASN A O 1
ATOM 2153 N N . VAL A 1 303 ? 133.531 96.609 106.168 1.00 55.98 303 VAL A N 1
ATOM 2154 C CA . VAL A 1 303 ? 134.692 97.445 106.467 1.00 57.82 303 VAL A CA 1
ATOM 2155 C C . VAL A 1 303 ? 134.521 98.832 105.858 1.00 57.68 303 VAL A C 1
ATOM 2156 O O . VAL A 1 303 ? 134.750 99.854 106.518 1.00 68.83 303 VAL A O 1
ATOM 2160 N N . ALA A 1 304 ? 134.115 98.890 104.587 1.00 45.79 304 ALA A N 1
ATOM 2161 C CA . ALA A 1 304 ? 133.968 100.180 103.921 1.00 50.80 304 ALA A CA 1
ATOM 2162 C C . ALA A 1 304 ? 132.895 101.028 104.589 1.00 63.19 304 ALA A C 1
ATOM 2163 O O . ALA A 1 304 ? 133.074 102.236 104.785 1.00 71.89 304 ALA A O 1
ATOM 2165 N N . TYR A 1 305 ? 131.767 100.412 104.938 1.00 61.44 305 TYR A N 1
ATOM 2166 C CA . TYR A 1 305 ? 130.677 101.141 105.569 1.00 56.03 305 TYR A CA 1
ATOM 2167 C C . TYR A 1 305 ? 131.076 101.644 106.948 1.00 64.26 305 TYR A C 1
ATOM 2168 O O . TYR A 1 305 ? 130.718 102.763 107.333 1.00 79.02 305 TYR A O 1
ATOM 2177 N N . GLU A 1 306 ? 131.811 100.833 107.713 1.00 72.15 306 GLU A N 1
ATOM 2178 C CA . GLU A 1 306 ? 132.295 101.306 109.002 1.00 71.20 306 GLU A CA 1
ATOM 2179 C C . GLU A 1 306 ? 133.241 102.484 108.829 1.00 74.84 306 GLU A C 1
ATOM 2180 O O . GLU A 1 306 ? 133.187 103.449 109.598 1.00 85.24 306 GLU A O 1
ATOM 2186 N N . ALA A 1 307 ? 134.121 102.422 107.829 1.00 59.76 307 ALA A N 1
ATOM 2187 C CA . ALA A 1 307 ? 135.005 103.554 107.575 1.00 55.43 307 ALA A CA 1
ATOM 2188 C C . ALA A 1 307 ? 134.204 104.807 107.250 1.00 61.66 307 ALA A C 1
ATOM 2189 O O . ALA A 1 307 ? 134.495 105.895 107.766 1.00 75.26 307 ALA A O 1
ATOM 2191 N N . LEU A 1 308 ? 133.185 104.671 106.400 1.00 68.45 308 LEU A N 1
ATOM 2192 C CA . LEU A 1 308 ? 132.363 105.822 106.036 1.00 71.09 308 LEU A CA 1
ATOM 2193 C C . LEU A 1 308 ? 131.669 106.408 107.259 1.00 67.81 308 LEU A C 1
ATOM 2194 O O . LEU A 1 308 ? 131.651 107.629 107.451 1.00 74.89 308 LEU A O 1
ATOM 2199 N N . LYS A 1 309 ? 131.087 105.552 108.100 1.00 59.30 309 LYS A N 1
ATOM 2200 C CA . LYS A 1 309 ? 130.414 106.049 109.295 1.00 58.69 309 LYS A CA 1
ATOM 2201 C C . LYS A 1 309 ? 131.398 106.734 110.233 1.00 64.07 309 LYS A C 1
ATOM 2202 O O . LYS A 1 309 ? 131.094 107.788 110.802 1.00 75.06 309 LYS A O 1
ATOM 2208 N N . THR A 1 310 ? 132.585 106.155 110.405 1.00 78.56 310 THR A N 1
ATOM 2209 C CA . THR A 1 310 ? 133.563 106.732 111.318 1.00 80.18 310 THR A CA 1
ATOM 2210 C C . THR A 1 310 ? 134.015 108.107 110.844 1.00 80.83 310 THR A C 1
ATOM 2211 O O . THR A 1 310 ? 133.982 109.078 111.607 1.00 91.52 310 THR A O 1
ATOM 2215 N N . ASN A 1 311 ? 134.435 108.212 109.584 1.00 70.68 311 ASN A N 1
ATOM 2216 C CA . ASN A 1 311 ? 135.080 109.425 109.092 1.00 70.74 311 ASN A CA 1
ATOM 2217 C C . ASN A 1 311 ? 134.115 110.348 108.355 1.00 74.05 311 ASN A C 1
ATOM 2218 O O . ASN A 1 311 ? 133.958 111.513 108.730 1.00 78.24 311 ASN A O 1
ATOM 2223 N N . CYS A 1 312 ? 133.465 109.847 107.306 1.00 72.56 312 CYS A N 1
ATOM 2224 C CA . CYS A 1 312 ? 132.711 110.720 106.415 1.00 70.62 312 CYS A CA 1
ATOM 2225 C C . CYS A 1 312 ? 131.378 111.162 107.006 1.00 78.56 312 CYS A C 1
ATOM 2226 O O . CYS A 1 312 ? 130.968 112.309 106.797 1.00 84.64 312 CYS A O 1
ATOM 2229 N N . LYS A 1 313 ? 130.697 110.288 107.740 1.00 71.07 313 LYS A N 1
ATOM 2230 C CA . LYS A 1 313 ? 129.321 110.565 108.131 1.00 66.78 313 LYS A CA 1
ATOM 2231 C C . LYS A 1 313 ? 129.227 111.815 108.994 1.00 70.43 313 LYS A C 1
ATOM 2232 O O . LYS A 1 313 ? 130.088 112.080 109.836 1.00 72.58 313 LYS A O 1
ATOM 2238 N N . ASN A 1 314 ? 128.163 112.585 108.771 1.00 67.92 314 ASN A N 1
ATOM 2239 C CA . ASN A 1 314 ? 127.807 113.705 109.631 1.00 66.73 314 ASN A CA 1
ATOM 2240 C C . ASN A 1 314 ? 126.354 113.557 110.060 1.00 61.41 314 ASN A C 1
ATOM 2241 O O . ASN A 1 314 ? 125.739 112.512 109.826 1.00 60.07 314 ASN A O 1
ATOM 2246 N N . ASP A 1 315 ? 125.793 114.591 110.686 1.00 60.20 315 ASP A N 1
ATOM 2247 C CA . ASP A 1 315 ? 124.434 114.484 111.204 1.00 62.02 315 ASP A CA 1
ATOM 2248 C C . ASP A 1 315 ? 123.425 114.249 110.087 1.00 64.80 315 ASP A C 1
ATOM 2249 O O . ASP A 1 315 ? 122.502 113.440 110.237 1.00 71.20 315 ASP A O 1
ATOM 2254 N N . TRP A 1 316 ? 123.581 114.943 108.959 1.00 54.66 316 TRP A N 1
ATOM 2255 C CA . TRP A 1 316 ? 122.582 114.927 107.900 1.00 47.26 316 TRP A CA 1
ATOM 2256 C C . TRP A 1 316 ? 123.113 114.481 106.546 1.00 53.03 316 TRP A C 1
ATOM 2257 O O . TRP A 1 316 ? 122.359 114.513 105.568 1.00 63.98 316 TRP A O 1
ATOM 2268 N N . PHE A 1 317 ? 124.373 114.069 106.450 1.00 58.07 317 PHE A N 1
ATOM 2269 C CA . PHE A 1 317 ? 124.908 113.626 105.170 1.00 51.73 317 PHE A CA 1
ATOM 2270 C C . PHE A 1 317 ? 126.297 113.050 105.388 1.00 58.87 317 PHE A C 1
ATOM 2271 O O . PHE A 1 317 ? 126.918 113.259 106.433 1.00 71.80 317 PHE A O 1
ATOM 2279 N N . PHE A 1 318 ? 126.775 112.322 104.383 1.00 56.50 318 PHE A N 1
ATOM 2280 C CA . PHE A 1 318 ? 128.127 111.774 104.377 1.00 49.97 318 PHE A CA 1
ATOM 2281 C C . PHE A 1 318 ? 129.017 112.770 103.647 1.00 53.18 318 PHE A C 1
ATOM 2282 O O . PHE A 1 318 ? 129.111 112.750 102.418 1.00 60.06 318 PHE A O 1
ATOM 2290 N N . ALA A 1 319 ? 129.672 113.642 104.405 1.00 60.56 319 ALA A N 1
ATOM 2291 C CA . ALA A 1 319 ? 130.577 114.602 103.805 1.00 57.70 319 ALA A CA 1
ATOM 2292 C C . ALA A 1 319 ? 131.694 113.874 103.063 1.00 67.09 319 ALA A C 1
ATOM 2293 O O . ALA A 1 319 ? 131.882 112.663 103.192 1.00 72.34 319 ALA A O 1
ATOM 2295 N N . ASN A 1 320 ? 132.440 114.634 102.269 1.00 71.58 320 ASN A N 1
ATOM 2296 C CA . ASN A 1 320 ? 133.543 114.100 101.481 1.00 75.30 320 ASN A CA 1
ATOM 2297 C C . ASN A 1 320 ? 134.840 114.476 102.185 1.00 73.50 320 ASN A C 1
ATOM 2298 O O . ASN A 1 320 ? 135.120 115.660 102.393 1.00 81.50 320 ASN A O 1
ATOM 2303 N N . VAL A 1 321 ? 135.630 113.468 102.547 1.00 66.81 321 VAL A N 1
ATOM 2304 C CA . VAL A 1 321 ? 136.800 113.654 103.392 1.00 67.00 321 VAL A CA 1
ATOM 2305 C C . VAL A 1 321 ? 138.025 113.099 102.681 1.00 72.67 321 VAL A C 1
ATOM 2306 O O . VAL A 1 321 ? 137.927 112.302 101.746 1.00 84.46 321 VAL A O 1
ATOM 2310 N N . MET A 1 322 ? 139.192 113.537 103.140 1.00 79.21 322 MET A N 1
ATOM 2311 C CA . MET A 1 322 ? 140.442 113.011 102.615 1.00 81.80 322 MET A CA 1
ATOM 2312 C C . MET A 1 322 ? 140.588 111.544 102.995 1.00 81.35 322 MET A C 1
ATOM 2313 O O . MET A 1 322 ? 140.311 111.148 104.130 1.00 83.14 322 MET A O 1
ATOM 2318 N N . ALA A 1 323 ? 141.023 110.732 102.032 1.00 82.17 323 ALA A N 1
ATOM 2319 C CA . ALA A 1 323 ? 141.147 109.300 102.279 1.00 80.87 323 ALA A CA 1
ATOM 2320 C C . ALA A 1 323 ? 142.210 109.005 103.328 1.00 82.92 323 ALA A C 1
ATOM 2321 O O . ALA A 1 323 ? 142.006 108.159 104.206 1.00 86.95 323 ALA A O 1
ATOM 2323 N N . ASP A 1 324 ? 143.350 109.693 103.258 1.00 87.16 324 ASP A N 1
ATOM 2324 C CA . ASP A 1 324 ? 144.471 109.349 104.127 1.00 86.54 324 ASP A CA 1
ATOM 2325 C C . ASP A 1 324 ? 144.231 109.798 105.564 1.00 86.07 324 ASP A C 1
ATOM 2326 O O . ASP A 1 324 ? 144.516 109.050 106.505 1.00 85.30 324 ASP A O 1
ATOM 2331 N N . THR A 1 325 ? 143.711 111.011 105.757 1.00 89.13 325 THR A N 1
ATOM 2332 C CA . THR A 1 325 ? 143.591 111.585 107.092 1.00 86.89 325 THR A CA 1
ATOM 2333 C C . THR A 1 325 ? 142.168 111.592 107.632 1.00 83.47 325 THR A C 1
ATOM 2334 O O . THR A 1 325 ? 141.991 111.593 108.854 1.00 84.15 325 THR A O 1
ATOM 2338 N N . GLY A 1 326 ? 141.159 111.598 106.767 1.00 84.23 326 GLY A N 1
ATOM 2339 C CA . GLY A 1 326 ? 139.787 111.677 107.222 1.00 83.51 326 GLY A CA 1
ATOM 2340 C C . GLY A 1 326 ? 139.280 113.076 107.481 1.00 83.49 326 GLY A C 1
ATOM 2341 O O . GLY A 1 326 ? 138.148 113.229 107.953 1.00 79.57 326 GLY A O 1
ATOM 2342 N N . HIS A 1 327 ? 140.077 114.101 107.193 1.00 89.19 327 HIS A N 1
ATOM 2343 C CA . HIS A 1 327 ? 139.639 115.476 107.372 1.00 84.72 327 HIS A CA 1
ATOM 2344 C C . HIS A 1 327 ? 138.799 115.927 106.184 1.00 84.58 327 HIS A C 1
ATOM 2345 O O . HIS A 1 327 ? 138.996 115.481 105.051 1.00 87.43 327 HIS A O 1
ATOM 2352 N N . LEU A 1 328 ? 137.855 116.823 106.456 1.00 70.23 328 LEU A N 1
ATOM 2353 C CA . LEU A 1 328 ? 136.966 117.314 105.412 1.00 73.06 328 LEU A CA 1
ATOM 2354 C C . LEU A 1 328 ? 137.772 117.936 104.279 1.00 75.68 328 LEU A C 1
ATOM 2355 O O . LEU A 1 328 ? 138.706 118.708 104.514 1.00 77.72 328 LEU A O 1
ATOM 2360 N N . PHE A 1 329 ? 137.405 117.597 103.043 1.00 77.22 329 PHE A N 1
ATOM 2361 C CA . PHE A 1 329 ? 138.125 118.051 101.860 1.00 75.30 329 PHE A CA 1
ATOM 2362 C C . PHE A 1 329 ? 137.431 119.214 101.164 1.00 76.56 329 PHE A C 1
ATOM 2363 O O . PHE A 1 329 ? 138.057 120.246 100.910 1.00 82.76 329 PHE A O 1
ATOM 2371 N N . VAL A 1 330 ? 136.148 119.067 100.849 1.00 72.74 330 VAL A N 1
ATOM 2372 C CA . VAL A 1 330 ? 135.390 120.104 100.153 1.00 72.38 330 VAL A CA 1
ATOM 2373 C C . VAL A 1 330 ? 134.107 120.381 100.927 1.00 73.59 330 VAL A C 1
ATOM 2374 O O . VAL A 1 330 ? 133.606 119.493 101.631 1.00 75.02 330 VAL A O 1
ATOM 2378 N N . PRO A 1 331 ? 133.542 121.583 100.830 1.00 72.34 331 PRO A N 1
ATOM 2379 C CA . PRO A 1 331 ? 132.343 121.924 101.609 1.00 71.83 331 PRO A CA 1
ATOM 2380 C C . PRO A 1 331 ? 131.017 121.561 100.956 1.00 67.21 331 PRO A C 1
ATOM 2381 O O . PRO A 1 331 ? 129.980 122.038 101.426 1.00 66.64 331 PRO A O 1
ATOM 2385 N N . TRP A 1 332 ? 131.011 120.743 99.907 1.00 65.02 332 TRP A N 1
ATOM 2386 C CA . TRP A 1 332 ? 129.797 120.425 99.172 1.00 61.44 332 TRP A CA 1
ATOM 2387 C C . TRP A 1 332 ? 129.553 118.924 99.163 1.00 60.35 332 TRP A C 1
ATOM 2388 O O . TRP A 1 332 ? 130.474 118.125 99.354 1.00 74.67 332 TRP A O 1
ATOM 2399 N N . ILE A 1 333 ? 128.295 118.550 98.940 1.00 49.82 333 ILE A N 1
ATOM 2400 C CA . ILE A 1 333 ? 127.896 117.162 98.744 1.00 54.41 333 ILE A CA 1
ATOM 2401 C C . ILE A 1 333 ? 127.202 117.067 97.394 1.00 69.39 333 ILE A C 1
ATOM 2402 O O . ILE A 1 333 ? 126.319 117.876 97.087 1.00 81.03 333 ILE A O 1
ATOM 2407 N N . ASP A 1 334 ? 127.611 116.097 96.583 1.00 72.74 334 ASP A N 1
ATOM 2408 C CA . ASP A 1 334 ? 127.049 115.968 95.249 1.00 72.77 334 ASP A CA 1
ATOM 2409 C C . ASP A 1 334 ? 125.709 115.236 95.287 1.00 68.72 334 ASP A C 1
ATOM 2410 O O . ASP A 1 334 ? 125.372 114.544 96.251 1.00 72.45 334 ASP A O 1
ATOM 2415 N N . SER A 1 335 ? 124.938 115.405 94.210 1.00 66.36 335 SER A N 1
ATOM 2416 C CA . SER A 1 335 ? 123.614 114.800 94.132 1.00 63.70 335 SER A CA 1
ATOM 2417 C C . SER A 1 335 ? 123.672 113.290 93.958 1.00 68.09 335 SER A C 1
ATOM 2418 O O . SER A 1 335 ? 122.719 112.600 94.333 1.00 71.87 335 SER A O 1
ATOM 2421 N N . LEU A 1 336 ? 124.761 112.761 93.395 1.00 74.78 336 LEU A N 1
ATOM 2422 C CA . LEU A 1 336 ? 124.852 111.321 93.185 1.00 69.56 336 LEU A CA 1
ATOM 2423 C C . LEU A 1 336 ? 124.786 110.557 94.500 1.00 67.82 336 LEU A C 1
ATOM 2424 O O . LEU A 1 336 ? 124.412 109.380 94.515 1.00 75.37 336 LEU A O 1
ATOM 2429 N N . SER A 1 337 ? 125.137 111.205 95.610 1.00 60.13 337 SER A N 1
ATOM 2430 C CA . SER A 1 337 ? 125.160 110.541 96.907 1.00 60.32 337 SER A CA 1
ATOM 2431 C C . SER A 1 337 ? 123.770 110.288 97.475 1.00 65.03 337 SER A C 1
ATOM 2432 O O . SER A 1 337 ? 123.665 109.652 98.528 1.00 71.37 337 SER A O 1
ATOM 2435 N N . ALA A 1 338 ? 122.709 110.763 96.821 1.00 54.08 338 ALA A N 1
ATOM 2436 C CA . ALA A 1 338 ? 121.362 110.539 97.334 1.00 57.83 338 ALA A CA 1
ATOM 2437 C C . ALA A 1 338 ? 120.957 109.072 97.285 1.00 67.10 338 ALA A C 1
ATOM 2438 O O . ALA A 1 338 ? 119.950 108.700 97.895 1.00 70.89 338 ALA A O 1
ATOM 2440 N N . PHE A 1 339 ? 121.711 108.236 96.569 1.00 60.21 339 PHE A N 1
ATOM 2441 C CA . PHE A 1 339 ? 121.440 106.803 96.532 1.00 49.11 339 PHE A CA 1
ATOM 2442 C C . PHE A 1 339 ? 121.753 106.111 97.852 1.00 59.38 339 PHE A C 1
ATOM 2443 O O . PHE A 1 339 ? 121.249 105.007 98.105 1.00 68.14 339 PHE A O 1
ATOM 2451 N N . PHE A 1 340 ? 122.599 106.716 98.685 1.00 54.57 340 PHE A N 1
ATOM 2452 C CA . PHE A 1 340 ? 123.071 106.019 99.870 1.00 52.84 340 PHE A CA 1
ATOM 2453 C C . PHE A 1 340 ? 121.961 105.780 100.878 1.00 58.58 340 PHE A C 1
ATOM 2454 O O . PHE A 1 340 ? 122.072 104.857 101.683 1.00 68.11 340 PHE A O 1
ATOM 2462 N N . SER A 1 341 ? 120.891 106.574 100.854 1.00 49.29 341 SER A N 1
ATOM 2463 C CA . SER A 1 341 ? 119.759 106.284 101.725 1.00 48.22 341 SER A CA 1
ATOM 2464 C C . SER A 1 341 ? 119.137 104.941 101.367 1.00 49.60 341 SER A C 1
ATOM 2465 O O . SER A 1 341 ? 118.860 104.115 102.244 1.00 58.53 341 SER A O 1
ATOM 2468 N N . GLY A 1 342 ? 118.929 104.695 100.073 1.00 48.30 342 GLY A N 1
ATOM 2469 C CA . GLY A 1 342 ? 118.427 103.398 99.654 1.00 46.12 342 GLY A CA 1
ATOM 2470 C C . GLY A 1 342 ? 119.413 102.283 99.936 1.00 52.68 342 GLY A C 1
ATOM 2471 O O . GLY A 1 342 ? 119.027 101.181 100.339 1.00 62.40 342 GLY A O 1
ATOM 2472 N N . LEU A 1 343 ? 120.703 102.553 99.735 1.00 61.91 343 LEU A N 1
ATOM 2473 C CA . LEU A 1 343 ? 121.703 101.532 100.032 1.00 55.46 343 LEU A CA 1
ATOM 2474 C C . LEU A 1 343 ? 121.692 101.167 101.512 1.00 54.23 343 LEU A C 1
ATOM 2475 O O . LEU A 1 343 ? 121.819 99.992 101.871 1.00 59.60 343 LEU A O 1
ATOM 2480 N N . GLN A 1 344 ? 121.546 102.163 102.388 1.00 52.73 344 GLN A N 1
ATOM 2481 C CA . GLN A 1 344 ? 121.481 101.899 103.821 1.00 48.78 344 GLN A CA 1
ATOM 2482 C C . GLN A 1 344 ? 120.196 101.171 104.187 1.00 47.53 344 GLN A C 1
ATOM 2483 O O . GLN A 1 344 ? 120.197 100.308 105.071 1.00 61.52 344 GLN A O 1
ATOM 2489 N N . VAL A 1 345 ? 119.088 101.510 103.529 1.00 39.45 345 VAL A N 1
ATOM 2490 C CA . VAL A 1 345 ? 117.858 100.752 103.732 1.00 41.09 345 VAL A CA 1
ATOM 2491 C C . VAL A 1 345 ? 118.091 99.287 103.399 1.00 48.26 345 VAL A C 1
ATOM 2492 O O . VAL A 1 345 ? 117.604 98.388 104.094 1.00 53.95 345 VAL A O 1
ATOM 2496 N N . LEU A 1 346 ? 118.835 99.026 102.324 1.00 61.87 346 LEU A N 1
ATOM 2497 C CA . LEU A 1 346 ? 119.211 97.652 102.007 1.00 48.60 346 LEU A CA 1
ATOM 2498 C C . LEU A 1 346 ? 120.082 97.055 103.107 1.00 45.48 346 LEU A C 1
ATOM 2499 O O . LEU A 1 346 ? 119.911 95.890 103.482 1.00 57.45 346 LEU A O 1
ATOM 2504 N N . ALA A 1 347 ? 121.022 97.840 103.635 1.00 50.36 347 ALA A N 1
ATOM 2505 C CA . ALA A 1 347 ? 121.922 97.358 104.675 1.00 43.74 347 ALA A CA 1
ATOM 2506 C C . ALA A 1 347 ? 121.255 97.255 106.040 1.00 47.43 347 ALA A C 1
ATOM 2507 O O . ALA A 1 347 ? 121.823 96.621 106.936 1.00 55.92 347 ALA A O 1
ATOM 2509 N N . GLY A 1 348 ? 120.084 97.855 106.225 1.00 63.93 348 GLY A N 1
ATOM 2510 C CA . GLY A 1 348 ? 119.332 97.712 107.454 1.00 65.11 348 GLY A CA 1
ATOM 2511 C C . GLY A 1 348 ? 119.411 98.868 108.428 1.00 71.40 348 GLY A C 1
ATOM 2512 O O . GLY A 1 348 ? 118.863 98.755 109.530 1.00 73.98 348 GLY A O 1
ATOM 2513 N N . ASP A 1 349 ? 120.065 99.972 108.066 1.00 72.58 349 ASP A N 1
ATOM 2514 C CA . ASP A 1 349 ? 120.164 101.140 108.941 1.00 68.93 349 ASP A CA 1
ATOM 2515 C C . ASP A 1 349 ? 119.126 102.167 108.502 1.00 74.21 349 ASP A C 1
ATOM 2516 O O . ASP A 1 349 ? 119.394 103.078 107.720 1.00 76.10 349 ASP A O 1
ATOM 2521 N N . LEU A 1 350 ? 117.913 102.007 109.031 1.00 64.88 350 LEU A N 1
ATOM 2522 C CA . LEU A 1 350 ? 116.813 102.880 108.636 1.00 56.97 350 LEU A CA 1
ATOM 2523 C C . LEU A 1 350 ? 117.052 104.316 109.083 1.00 70.88 350 LEU A C 1
ATOM 2524 O O . LEU A 1 350 ? 116.760 105.260 108.341 1.00 80.94 350 LEU A O 1
ATOM 2529 N N . ASP A 1 351 ? 117.570 104.505 110.298 1.00 72.87 351 ASP A N 1
ATOM 2530 C CA . ASP A 1 351 ? 117.705 105.854 110.840 1.00 68.46 351 ASP A CA 1
ATOM 2531 C C . ASP A 1 351 ? 118.687 106.686 110.025 1.00 66.36 351 ASP A C 1
ATOM 2532 O O . ASP A 1 351 ? 118.410 107.849 109.700 1.00 74.53 351 ASP A O 1
ATOM 2537 N N . ASP A 1 352 ? 119.842 106.111 109.690 1.00 64.46 352 ASP A N 1
ATOM 2538 C CA . ASP A 1 352 ? 120.814 106.833 108.878 1.00 63.68 352 ASP A CA 1
ATOM 2539 C C . ASP A 1 352 ? 120.232 107.174 107.514 1.00 64.16 352 ASP A C 1
ATOM 2540 O O . ASP A 1 352 ? 120.430 108.283 107.003 1.00 73.77 352 ASP A O 1
ATOM 2545 N N . ALA A 1 353 ? 119.515 106.227 106.908 1.00 44.88 353 ALA A N 1
ATOM 2546 C CA . ALA A 1 353 ? 118.906 106.478 105.608 1.00 46.02 353 ALA A CA 1
ATOM 2547 C C . ALA A 1 353 ? 117.905 107.620 105.682 1.00 53.98 353 ALA A C 1
ATOM 2548 O O . ALA A 1 353 ? 117.880 108.490 104.805 1.00 61.39 353 ALA A O 1
ATOM 2550 N N . ILE A 1 354 ? 117.069 107.634 106.720 1.00 47.12 354 ILE A N 1
ATOM 2551 C CA . ILE A 1 354 ? 116.081 108.699 106.871 1.00 31.12 354 ILE A CA 1
ATOM 2552 C C . ILE A 1 354 ? 116.777 110.043 107.031 1.00 34.97 354 ILE A C 1
ATOM 2553 O O . ILE A 1 354 ? 116.411 111.038 106.390 1.00 55.96 354 ILE A O 1
ATOM 2558 N N . ALA A 1 355 ? 117.795 110.092 107.892 1.00 44.54 355 ALA A N 1
ATOM 2559 C CA . ALA A 1 355 ? 118.499 111.348 108.122 1.00 44.23 355 ALA A CA 1
ATOM 2560 C C . ALA A 1 355 ? 119.139 111.859 106.840 1.00 44.30 355 ALA A C 1
ATOM 2561 O O . ALA A 1 355 ? 119.086 113.058 106.547 1.00 57.26 355 ALA A O 1
ATOM 2563 N N . ASN A 1 356 ? 119.749 110.965 106.061 1.00 45.33 356 ASN A N 1
ATOM 2564 C CA . ASN A 1 356 ? 120.414 111.394 104.837 1.00 41.46 356 ASN A CA 1
ATOM 2565 C C . ASN A 1 356 ? 119.410 111.812 103.772 1.00 48.40 356 ASN A C 1
ATOM 2566 O O . ASN A 1 356 ? 119.650 112.767 103.025 1.00 59.56 356 ASN A O 1
ATOM 2571 N N . HIS A 1 357 ? 118.281 111.110 103.682 1.00 46.45 357 HIS A N 1
ATOM 2572 C CA . HIS A 1 357 ? 117.280 111.434 102.673 1.00 42.21 357 HIS A CA 1
ATOM 2573 C C . HIS A 1 357 ? 116.58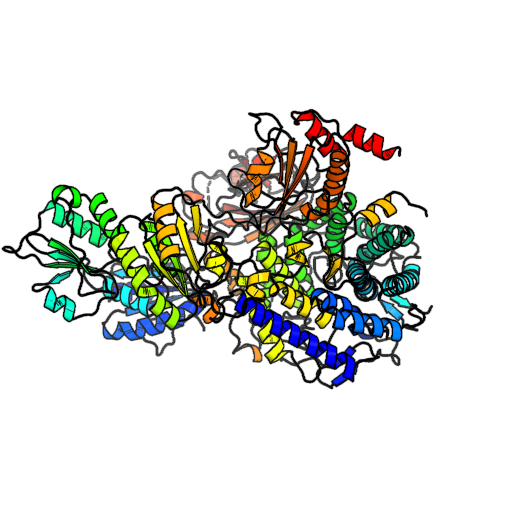9 112.757 102.973 1.00 53.79 357 HIS A C 1
ATOM 2574 O O . HIS A 1 357 ? 116.184 113.472 102.045 1.00 55.05 357 HIS A O 1
ATOM 2581 N N . LEU A 1 358 ? 116.437 113.096 104.255 1.00 48.16 358 LEU A N 1
ATOM 2582 C CA . LEU A 1 358 ? 115.817 114.370 104.602 1.00 33.77 358 LEU A CA 1
ATOM 2583 C C . LEU A 1 358 ? 116.603 115.541 104.027 1.00 33.45 358 LEU A C 1
ATOM 2584 O O . LEU A 1 358 ? 116.016 116.549 103.617 1.00 67.04 358 LEU A O 1
ATOM 2589 N N . MET A 1 359 ? 117.932 115.440 103.998 1.00 29.27 359 MET A N 1
ATOM 2590 C CA . MET A 1 359 ? 118.726 116.546 103.477 1.00 38.52 359 MET A CA 1
ATOM 2591 C C . MET A 1 359 ? 118.424 116.791 102.006 1.00 46.82 359 MET A C 1
ATOM 2592 O O . MET A 1 359 ? 118.289 117.942 101.574 1.00 52.16 359 MET A O 1
ATOM 2597 N N . PHE A 1 360 ? 118.324 115.726 101.214 1.00 46.35 360 PHE A N 1
ATOM 2598 C CA . PHE A 1 360 ? 118.021 115.908 99.802 1.00 39.42 360 PHE A CA 1
ATOM 2599 C C . PHE A 1 360 ? 116.579 116.344 99.600 1.00 45.74 360 PHE A C 1
ATOM 2600 O O . PHE A 1 360 ? 116.280 117.069 98.644 1.00 56.01 360 PHE A O 1
ATOM 2608 N N . LEU A 1 361 ? 115.677 115.947 100.499 1.00 47.21 361 LEU A N 1
ATOM 2609 C CA . LEU A 1 361 ? 114.328 116.502 100.453 1.00 38.88 361 LEU A CA 1
ATOM 2610 C C . LEU A 1 361 ? 114.357 118.014 100.644 1.00 30.19 361 LEU A C 1
ATOM 2611 O O . LEU A 1 361 ? 113.686 118.755 99.916 1.00 46.19 361 LEU A O 1
ATOM 2616 N N . LYS A 1 362 ? 115.134 118.489 101.619 1.00 50.08 362 LYS A N 1
ATOM 2617 C CA . LYS A 1 362 ? 115.252 119.930 101.833 1.00 48.81 362 LYS A CA 1
ATOM 2618 C C . LYS A 1 362 ? 115.897 120.613 100.635 1.00 50.92 362 LYS A C 1
ATOM 2619 O O . LYS A 1 362 ? 115.504 121.723 100.256 1.00 62.06 362 LYS A O 1
ATOM 2625 N N . MET A 1 363 ? 116.903 119.976 100.034 1.00 49.95 363 MET A N 1
ATOM 2626 C CA . MET A 1 363 ? 117.532 120.555 98.852 1.00 49.32 363 MET A CA 1
ATOM 2627 C C . MET A 1 363 ? 116.526 120.705 97.718 1.00 46.85 363 MET A C 1
ATOM 2628 O O . MET A 1 363 ? 116.487 121.742 97.044 1.00 53.75 363 MET A O 1
ATOM 2633 N N . TRP A 1 364 ? 115.699 119.682 97.495 1.00 46.93 364 TRP A N 1
ATOM 2634 C CA . TRP A 1 364 ? 114.658 119.792 96.479 1.00 44.02 364 TRP A CA 1
ATOM 2635 C C . TRP A 1 364 ? 113.682 120.908 96.818 1.00 48.26 364 TRP A C 1
ATOM 2636 O O . TRP A 1 364 ? 113.300 121.696 95.945 1.00 61.92 364 TRP A O 1
ATOM 2647 N N . ASN A 1 365 ? 113.264 120.989 98.082 1.00 52.59 365 ASN A N 1
ATOM 2648 C CA . ASN A 1 365 ? 112.358 122.057 98.489 1.00 42.50 365 ASN A CA 1
ATOM 2649 C C . ASN A 1 365 ? 112.948 123.421 98.167 1.00 43.07 365 ASN A C 1
ATOM 2650 O O . ASN A 1 365 ? 112.241 124.318 97.696 1.00 54.64 365 ASN A O 1
ATOM 2655 N N . THR A 1 366 ? 114.244 123.594 98.416 1.00 57.68 366 THR A N 1
ATOM 2656 C CA . THR A 1 366 ? 114.864 124.900 98.225 1.00 54.96 366 THR A CA 1
ATOM 2657 C C . THR A 1 366 ? 115.023 125.228 96.746 1.00 62.48 366 THR A C 1
ATOM 2658 O O . THR A 1 366 ? 114.709 126.343 96.313 1.00 73.53 366 THR A O 1
ATOM 2662 N N . PHE A 1 367 ? 115.506 124.273 95.950 1.00 62.22 367 PHE A N 1
ATOM 2663 C CA . PHE A 1 367 ? 115.841 124.547 94.558 1.00 60.27 367 PHE A CA 1
ATOM 2664 C C . PHE A 1 367 ? 114.835 123.990 93.560 1.00 61.71 367 PHE A C 1
ATOM 2665 O O . PHE A 1 367 ? 114.921 124.324 92.375 1.00 60.52 367 PHE A O 1
ATOM 2673 N N . GLY A 1 368 ? 113.899 123.150 93.992 1.00 70.30 368 GLY A N 1
ATOM 2674 C CA . GLY A 1 368 ? 113.026 122.471 93.060 1.00 66.55 368 GLY A CA 1
ATOM 2675 C C . GLY A 1 368 ? 113.712 121.401 92.244 1.00 69.28 368 GLY A C 1
ATOM 2676 O O . GLY A 1 368 ? 113.074 120.805 91.368 1.00 71.65 368 GLY A O 1
ATOM 2677 N N . GLY A 1 369 ? 114.990 121.151 92.501 1.00 69.17 369 GLY A N 1
ATOM 2678 C CA . GLY A 1 369 ? 115.733 120.116 91.813 1.00 61.06 369 GLY A CA 1
ATOM 2679 C C . GLY A 1 369 ? 117.104 120.004 92.433 1.00 68.38 369 GLY A C 1
ATOM 2680 O O . GLY A 1 369 ? 117.786 121.009 92.649 1.00 81.09 369 GLY A O 1
ATOM 2681 N N . ILE A 1 370 ? 117.510 118.774 92.721 1.00 52.65 370 ILE A N 1
ATOM 2682 C CA . ILE A 1 370 ? 118.729 118.532 93.487 1.00 37.42 370 ILE A CA 1
ATOM 2683 C C . ILE A 1 370 ? 119.931 118.946 92.646 1.00 48.82 370 ILE A C 1
ATOM 2684 O O . ILE A 1 370 ? 120.271 118.253 91.677 1.00 59.95 370 ILE A O 1
ATOM 2689 N N . PRO A 1 371 ? 120.608 120.046 92.975 1.00 53.08 371 PRO A N 1
ATOM 2690 C CA . PRO A 1 371 ? 121.739 120.479 92.150 1.00 56.38 371 PRO A CA 1
ATOM 2691 C C . PRO A 1 371 ? 122.885 119.482 92.208 1.00 58.51 371 PRO A C 1
ATOM 2692 O O . PRO A 1 371 ? 123.054 118.752 93.186 1.00 61.54 371 PRO A O 1
ATOM 2696 N N . GLU A 1 372 ? 123.678 119.461 91.135 1.00 70.19 372 GLU A N 1
ATOM 2697 C CA . GLU A 1 372 ? 124.785 118.515 91.043 1.00 63.07 372 GLU A CA 1
ATOM 2698 C C . GLU A 1 372 ? 125.665 118.585 92.284 1.00 68.38 372 GLU A C 1
ATOM 2699 O O . GLU A 1 372 ? 126.038 117.555 92.855 1.00 74.78 372 GLU A O 1
ATOM 2705 N N . ARG A 1 373 ? 126.013 119.795 92.712 1.00 69.64 373 ARG A N 1
ATOM 2706 C CA . ARG A 1 373 ? 126.782 120.000 93.930 1.00 67.28 373 ARG A CA 1
ATOM 2707 C C . ARG A 1 373 ? 126.171 121.153 94.709 1.00 66.06 373 ARG A C 1
ATOM 2708 O O . ARG A 1 373 ? 125.546 122.048 94.136 1.00 74.27 373 ARG A O 1
ATOM 2716 N N . TRP A 1 374 ? 126.357 121.122 96.026 1.00 52.75 374 TRP A N 1
ATOM 2717 C CA . TRP A 1 374 ? 125.733 122.098 96.911 1.00 55.85 374 TRP A CA 1
ATOM 2718 C C . TRP A 1 374 ? 126.602 122.254 98.147 1.00 63.58 374 TRP A C 1
ATOM 2719 O O . TRP A 1 374 ? 126.937 121.258 98.793 1.00 75.96 374 TRP A O 1
ATOM 2730 N N . ASN A 1 375 ? 126.952 123.494 98.481 1.00 68.25 375 ASN A N 1
ATOM 2731 C CA . ASN A 1 375 ? 127.821 123.767 99.619 1.00 69.26 375 ASN A CA 1
ATOM 2732 C C . ASN A 1 375 ? 126.993 123.883 100.892 1.00 65.95 375 ASN A C 1
ATOM 2733 O O . ASN A 1 375 ? 126.022 124.645 100.939 1.00 68.45 375 ASN A O 1
ATOM 2738 N N . PHE A 1 376 ? 127.373 123.128 101.924 1.00 66.93 376 PHE A N 1
ATOM 2739 C CA . PHE A 1 376 ? 126.739 123.259 103.230 1.00 65.40 376 PHE A CA 1
ATOM 2740 C C . PHE A 1 376 ? 127.368 124.349 104.085 1.00 65.01 376 PHE A C 1
ATOM 2741 O O . PHE A 1 376 ? 126.746 124.780 105.062 1.00 62.13 376 PHE A O 1
ATOM 2749 N N . SER A 1 377 ? 128.571 124.805 103.744 1.00 76.52 377 SER A N 1
ATOM 2750 C CA . SER A 1 377 ? 129.246 125.871 104.475 1.00 78.67 377 SER A CA 1
ATOM 2751 C C . SER A 1 377 ? 129.563 126.985 103.487 1.00 77.69 377 SER A C 1
ATOM 2752 O O . SER A 1 377 ? 130.329 126.757 102.528 1.00 80.26 377 SER A O 1
ATOM 2755 N N . PRO A 1 378 ? 129.014 128.197 103.662 1.00 82.10 378 PRO A N 1
ATOM 2756 C CA . PRO A 1 378 ? 129.287 129.260 102.689 1.00 79.59 378 PRO A CA 1
ATOM 2757 C C . PRO A 1 378 ? 130.743 129.708 102.710 1.00 78.11 378 PRO A C 1
ATOM 2758 O O . PRO A 1 378 ? 131.488 129.251 103.576 1.00 79.66 378 PRO A O 1
ATOM 2762 N N . ASP A 1 396 ? 123.718 133.671 93.890 1.00 106.65 396 ASP A N 1
ATOM 2763 C CA . ASP A 1 396 ? 123.889 132.581 94.841 1.00 106.48 396 ASP A CA 1
ATOM 2764 C C . ASP A 1 396 ? 125.365 132.242 95.017 1.00 107.20 396 ASP A C 1
ATOM 2765 O O . ASP A 1 396 ? 125.954 132.532 96.057 1.00 101.64 396 ASP A O 1
ATOM 2770 N N . ASN A 1 397 ? 125.952 131.617 93.997 1.00 111.57 397 ASN A N 1
ATOM 2771 C CA . ASN A 1 397 ? 127.345 131.192 93.915 1.00 112.57 397 ASN A CA 1
ATOM 2772 C C . ASN A 1 397 ? 127.606 129.970 94.800 1.00 112.47 397 ASN A C 1
ATOM 2773 O O . ASN A 1 397 ? 128.669 129.359 94.682 1.00 111.39 397 ASN A O 1
ATOM 2778 N N . ILE A 1 398 ? 126.650 129.552 95.633 1.00 92.02 398 ILE A N 1
ATOM 2779 C CA . ILE A 1 398 ? 126.889 128.444 96.555 1.00 89.67 398 ILE A CA 1
ATOM 2780 C C . ILE A 1 398 ? 127.182 127.160 95.786 1.00 89.70 398 ILE A C 1
ATOM 2781 O O . ILE A 1 398 ? 128.104 126.410 96.126 1.00 88.54 398 ILE A O 1
ATOM 2786 N N . LEU A 1 399 ? 126.409 126.890 94.742 1.00 79.55 399 LEU A N 1
ATOM 2787 C CA . LEU A 1 399 ? 126.547 125.635 94.010 1.00 76.07 399 LEU A CA 1
ATOM 2788 C C . LEU A 1 399 ? 127.655 125.752 92.970 1.00 78.79 399 LEU A C 1
ATOM 2789 O O . LEU A 1 399 ? 127.525 126.547 92.033 1.00 83.42 399 LEU A O 1
ATOM 2794 N N . PRO A 1 400 ? 128.747 124.989 93.084 1.00 75.15 400 PRO A N 1
ATOM 2795 C CA . PRO A 1 400 ? 129.728 124.989 91.984 1.00 79.84 400 PRO A CA 1
ATOM 2796 C C . PRO A 1 400 ? 129.142 124.456 90.690 1.00 79.47 400 PRO A C 1
ATOM 2797 O O . PRO A 1 400 ? 129.191 125.137 89.657 1.00 76.43 400 PRO A O 1
ATOM 2801 N N . LEU A 1 401 ? 128.581 123.251 90.721 1.00 81.68 401 LEU A N 1
ATOM 2802 C CA . LEU A 1 401 ? 127.859 122.673 89.596 1.00 77.70 401 LEU A CA 1
ATOM 2803 C C . LEU A 1 401 ? 126.385 122.628 89.971 1.00 74.81 401 LEU A C 1
ATOM 2804 O O . LEU A 1 401 ? 126.020 122.024 90.984 1.00 82.08 401 LEU A O 1
ATOM 2809 N N . GLU A 1 402 ? 125.543 123.260 89.156 1.00 66.89 402 GLU A N 1
ATOM 2810 C CA . GLU A 1 402 ? 124.156 123.497 89.523 1.00 74.35 402 GLU A CA 1
ATOM 2811 C C . GLU A 1 402 ? 123.142 122.885 88.569 1.00 74.31 402 GLU A C 1
ATOM 2812 O O . GLU A 1 402 ? 121.939 122.994 88.828 1.00 72.85 402 GLU A O 1
ATOM 2818 N N . TRP A 1 403 ? 123.575 122.250 87.485 1.00 70.98 403 TRP A N 1
ATOM 2819 C CA . TRP A 1 403 ? 122.631 121.587 86.598 1.00 68.58 403 TRP A CA 1
ATOM 2820 C C . TRP A 1 403 ? 122.020 120.375 87.287 1.00 63.65 403 TRP A C 1
ATOM 2821 O O . TRP A 1 403 ? 122.703 119.634 87.998 1.00 70.44 403 TRP A O 1
ATOM 2832 N N . TYR A 1 404 ? 120.721 120.176 87.075 1.00 55.98 404 TYR A N 1
ATOM 2833 C CA . TYR A 1 404 ? 120.025 118.995 87.573 1.00 49.88 404 TYR A CA 1
ATOM 2834 C C . TYR A 1 404 ? 119.593 118.156 86.378 1.00 58.06 404 TYR A C 1
ATOM 2835 O O . TYR A 1 404 ? 118.572 118.464 85.744 1.00 65.11 404 TYR A O 1
ATOM 2844 N N . PRO A 1 405 ? 120.315 117.089 86.031 1.00 59.39 405 PRO A N 1
ATOM 2845 C CA . PRO A 1 405 ? 119.960 116.326 84.827 1.00 53.16 405 PRO A CA 1
ATOM 2846 C C . PRO A 1 405 ? 118.806 115.362 85.049 1.00 57.33 405 PRO A C 1
ATOM 2847 O O . PRO A 1 405 ? 118.609 114.436 84.258 1.00 59.04 405 PRO A O 1
ATOM 2851 N N . LEU A 1 406 ? 118.042 115.563 86.124 1.00 64.48 406 LEU A N 1
ATOM 2852 C CA . LEU A 1 406 ? 116.897 114.712 86.441 1.00 57.21 406 LEU A CA 1
ATOM 2853 C C . LEU A 1 406 ? 117.352 113.335 86.918 1.00 63.83 406 LEU A C 1
ATOM 2854 O O . LEU A 1 406 ? 116.775 112.312 86.551 1.00 58.15 406 LEU A O 1
ATOM 2859 N N . ARG A 1 407 ? 118.384 113.314 87.755 1.00 76.57 407 ARG A N 1
ATOM 2860 C CA . ARG A 1 407 ? 118.940 112.053 88.214 1.00 65.15 407 ARG A CA 1
ATOM 2861 C C . ARG A 1 407 ? 117.940 111.325 89.110 1.00 58.82 407 ARG A C 1
ATOM 2862 O O . ARG A 1 407 ? 117.149 111.963 89.810 1.00 71.32 407 ARG A O 1
ATOM 2870 N N . PRO A 1 408 ? 117.953 109.992 89.111 1.00 49.48 408 PRO A N 1
ATOM 2871 C CA . PRO A 1 408 ? 116.971 109.216 89.879 1.00 53.72 408 PRO A CA 1
ATOM 2872 C C . PRO A 1 408 ? 117.341 108.928 91.325 1.00 68.71 408 PRO A C 1
ATOM 2873 O O . PRO A 1 408 ? 116.515 108.352 92.042 1.00 70.26 408 PRO A O 1
ATOM 2877 N N . GLU A 1 409 ? 118.542 109.301 91.776 1.00 78.06 409 GLU A N 1
ATOM 2878 C CA . GLU A 1 409 ? 119.001 108.868 93.093 1.00 67.87 409 GLU A CA 1
ATOM 2879 C C . GLU A 1 409 ? 118.016 109.262 94.185 1.00 67.13 409 GLU A C 1
ATOM 2880 O O . GLU A 1 409 ? 117.733 108.469 95.089 1.00 68.27 409 GLU A O 1
ATOM 2886 N N . PHE A 1 410 ? 117.486 110.484 94.127 1.00 57.02 410 PHE A N 1
ATOM 2887 C CA . PHE A 1 410 ? 116.483 110.885 95.106 1.00 55.62 410 PHE A CA 1
ATOM 2888 C C . PHE A 1 410 ? 115.231 110.029 94.985 1.00 63.84 410 PHE A C 1
ATOM 2889 O O . PHE A 1 410 ? 114.646 109.621 95.995 1.00 66.39 410 PHE A O 1
ATOM 2897 N N . PHE A 1 411 ? 114.806 109.743 93.754 1.00 55.81 411 PHE A N 1
ATOM 2898 C CA . PHE A 1 411 ? 113.646 108.882 93.557 1.00 45.88 411 PHE A CA 1
ATOM 2899 C C . PHE A 1 411 ? 113.911 107.485 94.101 1.00 51.17 411 PHE A C 1
ATOM 2900 O O . PHE A 1 411 ? 113.042 106.881 94.740 1.00 61.12 411 PHE A O 1
ATOM 2908 N N . GLU A 1 412 ? 115.111 106.958 93.857 1.00 56.15 412 GLU A N 1
ATOM 2909 C CA . GLU A 1 412 ? 115.466 105.635 94.358 1.00 58.62 412 GLU A CA 1
ATOM 2910 C C . GLU A 1 412 ? 115.438 105.600 95.880 1.00 54.39 412 GLU A C 1
ATOM 2911 O O . GLU A 1 412 ? 114.896 104.666 96.486 1.00 61.37 412 GLU A O 1
ATOM 2917 N N . SER A 1 413 ? 116.031 106.611 96.516 1.00 42.46 413 SER A N 1
ATOM 2918 C CA . SER A 1 413 ? 116.038 106.663 97.972 1.00 41.52 413 SER A CA 1
ATOM 2919 C C . SER A 1 413 ? 114.625 106.767 98.521 1.00 47.67 413 SER A C 1
ATOM 2920 O O . SER A 1 413 ? 114.284 106.099 99.501 1.00 51.99 413 SER A O 1
ATOM 2923 N N . THR A 1 414 ? 113.788 107.602 97.903 1.00 40.73 414 THR A N 1
ATOM 2924 C CA . THR A 1 414 ? 112.409 107.725 98.357 1.00 36.18 414 THR A CA 1
ATOM 2925 C C . THR A 1 414 ? 111.677 106.397 98.236 1.00 50.97 414 THR A C 1
ATOM 2926 O O . THR A 1 414 ? 110.954 105.991 99.153 1.00 52.44 414 THR A O 1
ATOM 2930 N N . TYR A 1 415 ? 111.865 105.697 97.116 1.00 61.40 415 TYR A N 1
ATOM 2931 C CA . TYR A 1 415 ? 111.194 104.417 96.921 1.00 49.81 415 TYR A CA 1
ATOM 2932 C C . TYR A 1 415 ? 111.627 103.408 97.974 1.00 48.33 415 TYR A C 1
ATOM 2933 O O . TYR A 1 415 ? 110.790 102.747 98.602 1.00 65.09 415 TYR A O 1
ATOM 2942 N N . PHE A 1 416 ? 112.936 103.273 98.184 1.00 43.20 416 PHE A N 1
ATOM 2943 C CA . PHE A 1 416 ? 113.416 102.277 99.135 1.00 37.91 416 PHE A CA 1
ATOM 2944 C C . PHE A 1 416 ? 113.006 102.630 100.559 1.00 33.86 416 PHE A C 1
ATOM 2945 O O . PHE A 1 416 ? 112.657 101.742 101.346 1.00 44.18 416 PHE A O 1
ATOM 2953 N N . LEU A 1 417 ? 113.027 103.916 100.910 1.00 49.80 417 LEU A N 1
ATOM 2954 C CA . LEU A 1 417 ? 112.601 104.312 102.246 1.00 54.78 417 LEU A CA 1
ATOM 2955 C C . LEU A 1 417 ? 111.113 104.061 102.446 1.00 55.92 417 LEU A C 1
ATOM 2956 O O . LEU A 1 417 ? 110.690 103.678 103.541 1.00 56.29 417 LEU A O 1
ATOM 2961 N N . TYR A 1 418 ? 110.298 104.275 101.410 1.00 49.30 418 TYR A N 1
ATOM 2962 C CA . TYR A 1 418 ? 108.885 103.938 101.534 1.00 42.01 418 TYR A CA 1
ATOM 2963 C C . TYR A 1 418 ? 108.697 102.441 101.717 1.00 41.64 418 TYR A C 1
ATOM 2964 O O . TYR A 1 418 ? 107.884 102.006 102.540 1.00 54.44 418 TYR A O 1
ATOM 2973 N N . ARG A 1 419 ? 109.435 101.633 100.955 1.00 55.25 419 ARG A N 1
ATOM 2974 C CA . ARG A 1 419 ? 109.318 100.187 101.106 1.00 53.27 419 ARG A CA 1
ATOM 2975 C C . ARG A 1 419 ? 109.703 99.757 102.515 1.00 52.70 419 ARG A C 1
ATOM 2976 O O . ARG A 1 419 ? 109.057 98.885 103.106 1.00 57.81 419 ARG A O 1
ATOM 2984 N N . ALA A 1 420 ? 110.755 100.359 103.069 1.00 44.74 420 ALA A N 1
ATOM 2985 C CA . ALA A 1 420 ? 111.190 99.995 104.413 1.00 44.29 420 ALA A CA 1
ATOM 2986 C C . ALA A 1 420 ? 110.187 100.441 105.470 1.00 45.33 420 ALA A C 1
ATOM 2987 O O . ALA A 1 420 ? 109.829 99.661 106.359 1.00 54.06 420 ALA A O 1
ATOM 2989 N N . THR A 1 421 ? 109.721 101.686 105.392 1.00 51.53 421 THR A N 1
ATOM 2990 C CA . THR A 1 421 ? 108.901 102.273 106.444 1.00 52.77 421 THR A CA 1
ATOM 2991 C C . THR A 1 421 ? 107.411 102.257 106.142 1.00 49.79 421 THR A C 1
ATOM 2992 O O . THR A 1 421 ? 106.606 102.272 107.077 1.00 56.50 421 THR A O 1
ATOM 2996 N N . LYS A 1 422 ? 107.019 102.226 104.870 1.00 51.24 422 LYS A N 1
ATOM 2997 C CA . LYS A 1 422 ? 105.609 102.305 104.489 1.00 57.13 422 LYS A CA 1
ATOM 2998 C C . LYS A 1 422 ? 104.980 103.610 104.968 1.00 56.32 422 LYS A C 1
ATOM 2999 O O . LYS A 1 422 ? 103.783 103.671 105.260 1.00 60.27 422 LYS A O 1
ATOM 3005 N N . ASP A 1 423 ? 105.784 104.668 105.038 1.00 51.59 423 ASP A N 1
ATOM 3006 C CA . ASP A 1 423 ? 105.334 105.948 105.566 1.00 52.27 423 ASP A CA 1
ATOM 3007 C C . ASP A 1 423 ? 104.775 106.802 104.435 1.00 57.54 423 ASP A C 1
ATOM 3008 O O . ASP A 1 423 ? 105.491 107.053 103.457 1.00 71.45 423 ASP A O 1
ATOM 3013 N N . PRO A 1 424 ? 103.524 107.271 104.514 1.00 38.93 424 PRO A N 1
ATOM 3014 C CA . PRO A 1 424 ? 102.994 108.122 103.436 1.00 28.17 424 PRO A CA 1
ATOM 3015 C C . PRO A 1 424 ? 103.765 109.416 103.239 1.00 39.17 424 PRO A C 1
ATOM 3016 O O . PRO A 1 424 ? 103.486 110.141 102.279 1.00 62.01 424 PRO A O 1
ATOM 3020 N N . PHE A 1 425 ? 104.715 109.730 104.118 1.00 31.77 425 PHE A N 1
ATOM 3021 C CA . PHE A 1 425 ? 105.594 110.875 103.905 1.00 41.19 425 PHE A CA 1
ATOM 3022 C C . PHE A 1 425 ? 106.329 110.748 102.575 1.00 42.09 425 PHE A C 1
ATOM 3023 O O . PHE A 1 425 ? 106.373 111.689 101.768 1.00 45.25 425 PHE A O 1
ATOM 3031 N N . TYR A 1 426 ? 106.874 109.563 102.305 1.00 39.33 426 TYR A N 1
ATOM 3032 C CA . TYR A 1 426 ? 107.594 109.349 101.058 1.00 36.20 426 TYR A CA 1
ATOM 3033 C C . TYR A 1 426 ? 106.639 109.235 99.877 1.00 45.51 426 TYR A C 1
ATOM 3034 O O . TYR A 1 426 ? 107.002 109.592 98.752 1.00 53.95 426 TYR A O 1
ATOM 3043 N N . LEU A 1 427 ? 105.412 108.766 100.110 1.00 52.66 427 LEU A N 1
ATOM 3044 C CA . LEU A 1 427 ? 104.403 108.810 99.058 1.00 39.15 427 LEU A CA 1
ATOM 3045 C C . LEU A 1 427 ? 104.110 110.246 98.647 1.00 42.75 427 LEU A C 1
ATOM 3046 O O . LEU A 1 427 ? 103.962 110.542 97.458 1.00 59.16 427 LEU A O 1
ATOM 3051 N N . ASN A 1 428 ? 104.005 111.151 99.622 1.00 48.82 428 ASN A N 1
ATOM 3052 C CA . ASN A 1 428 ? 103.816 112.562 99.302 1.00 45.94 428 ASN A CA 1
ATOM 3053 C C . ASN A 1 428 ? 105.013 113.114 98.545 1.00 48.78 428 ASN A C 1
ATOM 3054 O O . ASN A 1 428 ? 104.855 113.902 97.604 1.00 61.95 428 ASN A O 1
ATOM 3059 N N . ILE A 1 429 ? 106.222 112.732 98.956 1.00 43.23 429 ILE A N 1
ATOM 3060 C CA . ILE A 1 429 ? 107.403 113.155 98.207 1.00 32.70 429 ILE A CA 1
ATOM 3061 C C . ILE A 1 429 ? 107.295 112.706 96.756 1.00 36.58 429 ILE A C 1
ATOM 3062 O O . ILE A 1 429 ? 107.571 113.476 95.829 1.00 48.74 429 ILE A O 1
ATOM 3067 N N . GLY A 1 430 ? 106.894 111.455 96.537 1.00 41.51 430 GLY A N 1
ATOM 3068 C CA . GLY A 1 430 ? 106.761 110.958 95.177 1.00 44.78 430 GLY A CA 1
ATOM 3069 C C . GLY A 1 430 ? 105.682 111.679 94.391 1.00 48.22 430 GLY A C 1
ATOM 3070 O O . GLY A 1 430 ? 105.842 111.943 93.198 1.00 53.18 430 GLY A O 1
ATOM 3071 N N . VAL A 1 431 ? 104.563 111.995 95.044 1.00 55.00 431 VAL A N 1
ATOM 3072 C CA . VAL A 1 431 ? 103.493 112.728 94.373 1.00 38.18 431 VAL A CA 1
ATOM 3073 C C . VAL A 1 431 ? 103.988 114.095 93.930 1.00 34.75 431 VAL A C 1
ATOM 3074 O O . VAL A 1 431 ? 103.716 114.541 92.807 1.00 59.34 431 VAL A O 1
ATOM 3078 N N . HIS A 1 432 ? 104.718 114.787 94.804 1.00 36.45 432 HIS A N 1
ATOM 3079 C CA . HIS A 1 432 ? 105.242 116.097 94.437 1.00 35.57 432 HIS A CA 1
ATOM 3080 C C . HIS A 1 432 ? 106.281 115.985 93.330 1.00 42.60 432 HIS A C 1
ATOM 3081 O O . HIS A 1 432 ? 106.350 116.849 92.452 1.00 55.47 432 HIS A O 1
ATOM 3088 N N . LEU A 1 433 ? 107.100 114.931 93.350 1.00 54.58 433 LEU A N 1
ATOM 3089 C CA . LEU A 1 433 ? 108.057 114.731 92.266 1.00 48.08 433 LEU A CA 1
ATOM 3090 C C . LEU A 1 433 ? 107.346 114.495 90.939 1.00 56.80 433 LEU A C 1
ATOM 3091 O O . LEU A 1 433 ? 107.771 115.006 89.899 1.00 64.22 433 LEU A O 1
ATOM 3096 N N . LEU A 1 434 ? 106.267 113.711 90.953 1.00 62.12 434 LEU A N 1
ATOM 3097 C CA . LEU A 1 434 ? 105.495 113.487 89.734 1.00 52.18 434 LEU A CA 1
ATOM 3098 C C . LEU A 1 434 ? 104.886 114.788 89.226 1.00 58.07 434 LEU A C 1
ATOM 3099 O O . LEU A 1 434 ? 104.920 115.077 88.020 1.00 66.43 434 LEU A O 1
ATOM 3104 N N . LYS A 1 435 ? 104.317 115.583 90.134 1.00 52.79 435 LYS A N 1
ATOM 3105 C CA . LYS A 1 435 ? 103.749 116.865 89.739 1.00 48.95 435 LYS A CA 1
ATOM 3106 C C . LYS A 1 435 ? 104.818 117.771 89.147 1.00 54.12 435 LYS A C 1
ATOM 3107 O O . LYS A 1 435 ? 104.586 118.439 88.133 1.00 73.38 435 LYS A O 1
ATOM 3113 N N . ASP A 1 436 ? 105.997 117.812 89.770 1.00 59.96 436 ASP A N 1
ATOM 3114 C CA . ASP A 1 436 ? 107.088 118.612 89.230 1.00 65.77 436 ASP A CA 1
ATOM 3115 C C . ASP A 1 436 ? 107.484 118.128 87.845 1.00 66.96 436 ASP A C 1
ATOM 3116 O O . ASP A 1 436 ? 107.667 118.934 86.929 1.00 76.58 436 ASP A O 1
ATOM 3121 N N . LEU A 1 437 ? 107.616 116.813 87.667 1.00 57.17 437 LEU A N 1
ATOM 3122 C CA . LEU A 1 437 ? 107.924 116.283 86.345 1.00 58.13 437 LEU A CA 1
ATOM 3123 C C . LEU A 1 437 ? 106.935 116.817 85.323 1.00 55.08 437 LEU A C 1
ATOM 3124 O O . LEU A 1 437 ? 107.318 117.500 84.365 1.00 64.44 437 LEU A O 1
ATOM 3129 N N . LYS A 1 438 ? 105.643 116.593 85.571 1.00 58.92 438 LYS A N 1
ATOM 3130 C CA . LYS A 1 438 ? 104.626 116.975 84.596 1.00 63.60 438 LYS A CA 1
ATOM 3131 C C . LYS A 1 438 ? 104.649 118.473 84.320 1.00 63.27 438 LYS A C 1
ATOM 3132 O O . LYS A 1 438 ? 104.531 118.899 83.165 1.00 66.90 438 LYS A O 1
ATOM 3138 N N . GLN A 1 439 ? 104.801 119.290 85.363 1.00 60.62 439 GLN A N 1
ATOM 3139 C CA . GLN A 1 439 ? 104.574 120.722 85.208 1.00 66.22 439 GLN A CA 1
ATOM 3140 C C . GLN A 1 439 ? 105.806 121.456 84.694 1.00 66.62 439 GLN A C 1
ATOM 3141 O O . GLN A 1 439 ? 105.674 122.424 83.937 1.00 71.97 439 GLN A O 1
ATOM 3147 N N . ARG A 1 440 ? 107.002 121.027 85.081 1.00 63.66 440 ARG A N 1
ATOM 3148 C CA . ARG A 1 440 ? 108.219 121.764 84.771 1.00 67.33 440 ARG A CA 1
ATOM 3149 C C . ARG A 1 440 ? 109.196 120.989 83.906 1.00 66.05 440 ARG A C 1
ATOM 3150 O O . ARG A 1 440 ? 109.867 121.589 83.063 1.00 71.59 440 ARG A O 1
ATOM 3158 N N . PHE A 1 441 ? 109.304 119.671 84.082 1.00 60.82 441 PHE A N 1
ATOM 3159 C CA . PHE A 1 441 ? 110.293 118.909 83.335 1.00 62.28 441 PHE A CA 1
ATOM 3160 C C . PHE A 1 441 ? 109.739 118.329 82.044 1.00 66.90 441 PHE A C 1
ATOM 3161 O O . PHE A 1 441 ? 110.514 118.075 81.116 1.00 68.95 441 PHE A O 1
ATOM 3169 N N . LYS A 1 442 ? 108.427 118.128 81.955 1.00 71.01 442 LYS A N 1
ATOM 3170 C CA . LYS A 1 442 ? 107.833 117.604 80.734 1.00 66.27 442 LYS A CA 1
ATOM 3171 C C . LYS A 1 442 ? 107.976 118.611 79.601 1.00 63.09 442 LYS A C 1
ATOM 3172 O O . LYS A 1 442 ? 107.778 119.814 79.787 1.00 62.25 442 LYS A O 1
ATOM 3178 N N . SER A 1 443 ? 108.319 118.107 78.417 1.00 70.29 443 SER A N 1
ATOM 3179 C CA . SER A 1 443 ? 108.537 118.956 77.253 1.00 71.72 443 SER A CA 1
ATOM 3180 C C . SER A 1 443 ? 107.744 118.435 76.063 1.00 79.49 443 SER A C 1
ATOM 3181 O O . SER A 1 443 ? 106.905 117.541 76.212 1.00 81.53 443 SER A O 1
ATOM 3184 N N . ASN A 1 444 ? 107.997 118.993 74.878 1.00 85.65 444 ASN A N 1
ATOM 3185 C CA . ASN A 1 444 ? 107.245 118.582 73.697 1.00 83.23 444 ASN A CA 1
ATOM 3186 C C . ASN A 1 444 ? 107.501 117.120 73.357 1.00 84.51 444 ASN A C 1
ATOM 3187 O O . ASN A 1 444 ? 106.572 116.388 72.998 1.00 86.67 444 ASN A O 1
ATOM 3192 N N . CYS A 1 445 ? 108.756 116.673 73.463 1.00 80.90 445 CYS A N 1
ATOM 3193 C CA . CYS A 1 445 ? 109.127 115.320 73.066 1.00 80.23 445 CYS A CA 1
ATOM 3194 C C . CYS A 1 445 ? 109.881 114.566 74.155 1.00 83.52 445 CYS A C 1
ATOM 3195 O O . CYS A 1 445 ? 110.629 113.634 73.839 1.00 84.75 445 CYS A O 1
ATOM 3198 N N . GLY A 1 446 ? 109.712 114.935 75.418 1.00 67.70 446 GLY A N 1
ATOM 3199 C CA . GLY A 1 446 ? 110.406 114.246 76.484 1.00 59.13 446 GLY A CA 1
ATOM 3200 C C . GLY A 1 446 ? 110.452 115.098 77.735 1.00 66.75 446 GLY A C 1
ATOM 3201 O O . GLY A 1 446 ? 109.753 116.107 77.849 1.00 77.46 446 GLY A O 1
ATOM 3202 N N . PHE A 1 447 ? 111.287 114.664 78.672 1.00 64.83 447 PHE A N 1
ATOM 3203 C CA . PHE A 1 447 ? 111.493 115.368 79.928 1.00 62.70 447 PHE A CA 1
ATOM 3204 C C . PHE A 1 447 ? 112.885 115.981 79.940 1.00 64.89 447 PHE A C 1
ATOM 3205 O O . PHE A 1 447 ? 113.872 115.302 79.640 1.00 72.53 447 PHE A O 1
ATOM 3213 N N . ALA A 1 448 ? 112.957 117.263 80.282 1.00 60.32 448 ALA A N 1
ATOM 3214 C CA . ALA A 1 448 ? 114.208 118.006 80.310 1.00 58.65 448 ALA A CA 1
ATOM 3215 C C . ALA A 1 448 ? 114.491 118.462 81.732 1.00 66.66 448 ALA A C 1
ATOM 3216 O O . ALA A 1 448 ? 113.601 118.990 82.406 1.00 73.95 448 ALA A O 1
ATOM 3218 N N . GLY A 1 449 ? 115.725 118.253 82.183 1.00 68.85 449 GLY A N 1
ATOM 3219 C CA . GLY A 1 449 ? 116.130 118.721 83.490 1.00 70.38 449 GLY A CA 1
ATOM 3220 C C . GLY A 1 449 ? 116.595 120.163 83.465 1.00 70.63 449 GLY A C 1
ATOM 3221 O O . GLY A 1 449 ? 116.659 120.812 82.423 1.00 73.49 449 GLY A O 1
ATOM 3222 N N . PHE A 1 450 ? 116.926 120.669 84.650 1.00 53.94 450 PHE A N 1
ATOM 3223 C CA . PHE A 1 450 ? 117.425 122.031 84.762 1.00 51.13 450 PHE A CA 1
ATOM 3224 C C . PHE A 1 450 ? 118.868 122.103 84.284 1.00 54.24 450 PHE A C 1
ATOM 3225 O O . PHE A 1 450 ? 119.732 121.371 84.776 1.00 58.22 450 PHE A O 1
ATOM 3233 N N . GLN A 1 451 ? 119.131 122.987 83.321 1.00 68.08 451 GLN A N 1
ATOM 3234 C CA . GLN A 1 451 ? 120.515 123.289 82.980 1.00 70.26 451 GLN A CA 1
ATOM 3235 C C . GLN A 1 451 ? 121.183 124.085 84.088 1.00 71.74 451 GLN A C 1
ATOM 3236 O O . GLN A 1 451 ? 122.403 124.001 84.266 1.00 72.40 451 GLN A O 1
ATOM 3242 N N . ASN A 1 452 ? 120.403 124.860 84.837 1.00 69.54 452 ASN A N 1
ATOM 3243 C CA . ASN A 1 452 ? 120.932 125.665 85.932 1.00 69.49 452 ASN A CA 1
ATOM 3244 C C . ASN A 1 452 ? 119.771 125.979 86.865 1.00 67.12 452 ASN A C 1
ATOM 3245 O O . ASN A 1 452 ? 118.866 126.732 86.497 1.00 71.76 452 ASN A O 1
ATOM 3250 N N . VAL A 1 453 ? 119.795 125.398 88.067 1.00 63.24 453 VAL A N 1
ATOM 3251 C CA . VAL A 1 453 ? 118.679 125.571 88.992 1.00 65.99 453 VAL A CA 1
ATOM 3252 C C . VAL A 1 453 ? 118.582 127.015 89.464 1.00 73.63 453 VAL A C 1
ATOM 3253 O O . VAL A 1 453 ? 117.501 127.475 89.851 1.00 71.34 453 VAL A O 1
ATOM 3257 N N . ILE A 1 454 ? 119.696 127.751 89.456 1.00 78.14 454 ILE A N 1
ATOM 3258 C CA . ILE A 1 454 ? 119.679 129.120 89.962 1.00 76.77 454 ILE A CA 1
ATOM 3259 C C . ILE A 1 454 ? 118.804 130.004 89.083 1.00 73.77 454 ILE A C 1
ATOM 3260 O O . ILE A 1 454 ? 118.090 130.883 89.579 1.00 74.08 454 ILE A O 1
ATOM 3265 N N . THR A 1 455 ? 118.846 129.792 87.767 1.00 73.92 455 THR A N 1
ATOM 3266 C CA . THR A 1 455 ? 118.063 130.608 86.845 1.00 75.57 455 THR A CA 1
ATOM 3267 C C . THR A 1 455 ? 116.798 129.912 86.359 1.00 76.44 455 THR A C 1
ATOM 3268 O O . THR A 1 455 ? 115.862 130.590 85.922 1.00 83.03 455 THR A O 1
ATOM 3272 N N . GLY A 1 456 ? 116.745 128.584 86.419 1.00 67.93 456 GLY A N 1
ATOM 3273 C CA . GLY A 1 456 ? 115.573 127.841 86.006 1.00 70.25 456 GLY A CA 1
ATOM 3274 C C . GLY A 1 456 ? 115.587 127.360 84.572 1.00 75.38 456 GLY A C 1
ATOM 3275 O O . GLY A 1 456 ? 114.593 126.773 84.126 1.00 78.22 456 GLY A O 1
ATOM 3276 N N . GLU A 1 457 ? 116.672 127.586 83.838 1.00 75.32 457 GLU A N 1
ATOM 3277 C CA . GLU A 1 457 ? 116.742 127.149 82.451 1.00 73.74 457 GLU A CA 1
ATOM 3278 C C . GLU A 1 457 ? 116.699 125.628 82.374 1.00 69.61 457 GLU A C 1
ATOM 3279 O O . GLU A 1 457 ? 117.299 124.930 83.195 1.00 78.81 457 GLU A O 1
ATOM 3285 N N . LEU A 1 458 ? 115.988 125.115 81.372 1.00 62.57 458 LEU A N 1
ATOM 3286 C CA . LEU A 1 458 ? 115.862 123.680 81.147 1.00 67.51 458 LEU A CA 1
ATOM 3287 C C . LEU A 1 458 ? 116.806 123.268 80.025 1.00 66.97 458 LEU A C 1
ATOM 3288 O O . LEU A 1 458 ? 116.745 123.823 78.923 1.00 69.14 458 LEU A O 1
ATOM 3293 N N . GLN A 1 459 ? 117.673 122.299 80.305 1.00 71.84 459 GLN A N 1
ATOM 3294 C CA . GLN A 1 459 ? 118.587 121.802 79.288 1.00 75.99 459 GLN A CA 1
ATOM 3295 C C . GLN A 1 459 ? 117.833 120.983 78.248 1.00 76.33 459 GLN A C 1
ATOM 3296 O O . GLN A 1 459 ? 116.816 120.351 78.540 1.00 74.90 459 GLN A O 1
ATOM 3302 N N . ASP A 1 460 ? 118.347 120.996 77.020 1.00 85.33 460 ASP A N 1
ATOM 3303 C CA . ASP A 1 460 ? 117.753 120.242 75.919 1.00 81.64 460 ASP A CA 1
ATOM 3304 C C . ASP A 1 460 ? 118.464 118.895 75.822 1.00 86.74 460 ASP A C 1
ATOM 3305 O O . ASP A 1 460 ? 119.314 118.665 74.963 1.00 87.31 460 ASP A O 1
ATOM 3310 N N . ARG A 1 461 ? 118.104 117.992 76.732 1.00 85.19 461 ARG A N 1
ATOM 3311 C CA . ARG A 1 461 ? 118.655 116.645 76.719 1.00 82.73 461 ARG A CA 1
ATOM 3312 C C . ARG A 1 461 ? 117.841 115.757 77.645 1.00 80.56 461 ARG A C 1
ATOM 3313 O O . ARG A 1 461 ? 117.480 116.169 78.749 1.00 81.91 461 ARG A O 1
ATOM 3321 N N . MET A 1 462 ? 117.561 114.541 77.184 1.00 72.81 462 MET A N 1
ATOM 3322 C CA . MET A 1 462 ? 116.935 113.492 77.987 1.00 73.01 462 MET A CA 1
ATOM 3323 C C . MET A 1 462 ? 117.935 112.352 78.136 1.00 76.69 462 MET A C 1
ATOM 3324 O O . MET A 1 462 ? 118.124 111.559 77.209 1.00 78.99 462 MET A O 1
ATOM 3329 N N . GLU A 1 463 ? 118.564 112.263 79.301 1.00 75.55 463 GLU A N 1
ATOM 3330 C CA . GLU A 1 463 ? 119.474 111.161 79.565 1.00 72.69 463 GLU A CA 1
ATOM 3331 C C . GLU A 1 463 ? 118.697 109.854 79.669 1.00 75.34 463 GLU A C 1
ATOM 3332 O O . GLU A 1 463 ? 117.546 109.822 80.112 1.00 73.99 463 GLU A O 1
ATOM 3338 N N . THR A 1 464 ? 119.341 108.764 79.250 1.00 74.11 464 THR A N 1
ATOM 3339 C CA . THR A 1 464 ? 118.680 107.465 79.285 1.00 72.33 464 THR A CA 1
ATOM 3340 C C . THR A 1 464 ? 118.256 107.105 80.701 1.00 75.22 464 THR A C 1
ATOM 3341 O O . THR A 1 464 ? 117.180 106.527 80.910 1.00 72.88 464 THR A O 1
ATOM 3345 N N . PHE A 1 465 ? 119.086 107.440 81.691 1.00 75.50 465 PHE A N 1
ATOM 3346 C CA . PHE A 1 465 ? 118.746 107.080 83.058 1.00 69.31 465 PHE A CA 1
ATOM 3347 C C . PHE A 1 465 ? 117.427 107.696 83.488 1.00 64.95 465 PHE A C 1
ATOM 3348 O O . PHE A 1 465 ? 116.778 107.153 84.380 1.00 64.33 465 PHE A O 1
ATOM 3356 N N . VAL A 1 466 ? 116.984 108.779 82.847 1.00 71.85 466 VAL A N 1
ATOM 3357 C CA . VAL A 1 466 ? 115.664 109.323 83.160 1.00 66.45 466 VAL A CA 1
ATOM 3358 C C . VAL A 1 466 ? 114.612 108.232 83.016 1.00 66.95 466 VAL A C 1
ATOM 3359 O O . VAL A 1 466 ? 114.032 107.767 84.003 1.00 70.12 466 VAL A O 1
ATOM 3363 N N . LEU A 1 467 ? 114.417 107.750 81.787 1.00 66.92 467 LEU A N 1
ATOM 3364 C CA . LEU A 1 467 ? 113.413 106.720 81.548 1.00 62.43 467 LEU A CA 1
ATOM 3365 C C . LEU A 1 467 ? 113.756 105.434 82.286 1.00 59.36 467 LEU A C 1
ATOM 3366 O O . LEU A 1 467 ? 112.867 104.752 82.807 1.00 61.47 467 LEU A O 1
ATOM 3371 N N . SER A 1 468 ? 115.042 105.081 82.337 1.00 55.27 468 SER A N 1
ATOM 3372 C CA . SER A 1 468 ? 115.423 103.800 82.922 1.00 56.71 468 SER A CA 1
ATOM 3373 C C . SER A 1 468 ? 115.114 103.743 84.414 1.00 56.93 468 SER A C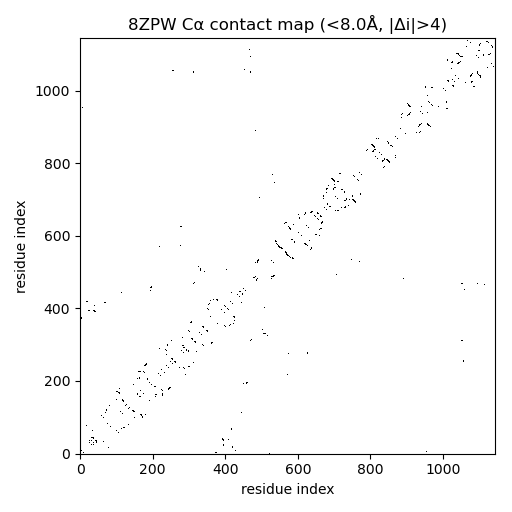 1
ATOM 3374 O O . SER A 1 468 ? 114.667 102.708 84.920 1.00 65.32 468 SER A O 1
ATOM 3377 N N . GLU A 1 469 ? 115.345 104.838 85.139 1.00 60.96 469 GLU A N 1
ATOM 3378 C CA . GLU A 1 469 ? 115.358 104.821 86.594 1.00 61.79 469 GLU A CA 1
ATOM 3379 C C . GLU A 1 469 ? 114.319 105.734 87.219 1.00 69.51 469 GLU A C 1
ATOM 3380 O O . GLU A 1 469 ? 113.608 105.306 88.128 1.00 75.30 469 GLU A O 1
ATOM 3386 N N . THR A 1 470 ? 114.228 106.997 86.795 1.00 65.94 470 THR A N 1
ATOM 3387 C CA . THR A 1 470 ? 113.357 107.932 87.498 1.00 56.66 470 THR A CA 1
ATOM 3388 C C . THR A 1 470 ? 111.902 107.493 87.402 1.00 58.69 470 THR A C 1
ATOM 3389 O O . THR A 1 470 ? 111.215 107.333 88.420 1.00 59.49 470 THR A O 1
ATOM 3393 N N . LEU A 1 471 ? 111.426 107.263 86.178 1.00 57.87 471 LEU A N 1
ATOM 3394 C CA . LEU A 1 471 ? 110.050 106.821 85.993 1.00 61.29 471 LEU A CA 1
ATOM 3395 C C . LEU A 1 471 ? 109.839 105.440 86.594 1.00 57.61 471 LEU A C 1
ATOM 3396 O O . LEU A 1 471 ? 108.782 105.160 87.166 1.00 53.79 471 LEU A O 1
ATOM 3401 N N . LYS A 1 472 ? 110.839 104.566 86.481 1.00 49.42 472 LYS A N 1
ATOM 3402 C CA . LYS A 1 472 ? 110.716 103.218 87.025 1.00 53.61 472 LYS A CA 1
ATOM 3403 C C . LYS A 1 472 ? 110.516 103.255 88.535 1.00 56.23 472 LYS A C 1
ATOM 3404 O O . LYS A 1 472 ? 109.615 102.602 89.072 1.00 69.71 472 LYS A O 1
ATOM 3410 N N . TYR A 1 473 ? 111.351 104.021 89.235 1.00 58.05 473 TYR A N 1
ATOM 3411 C CA . TYR A 1 473 ? 111.259 104.098 90.687 1.00 56.32 473 TYR A CA 1
ATOM 3412 C C . TYR A 1 473 ? 109.990 104.813 91.122 1.00 55.45 473 TYR A C 1
ATOM 3413 O O . TYR A 1 473 ? 109.371 104.427 92.116 1.00 61.86 473 TYR A O 1
ATOM 3422 N N . LEU A 1 474 ? 109.582 105.857 90.398 1.00 46.79 474 LEU A N 1
ATOM 3423 C CA . LEU A 1 474 ? 108.325 106.516 90.734 1.00 49.87 474 LEU A CA 1
ATOM 3424 C C . LEU A 1 474 ? 107.151 105.554 90.580 1.00 61.30 474 LEU A C 1
ATOM 3425 O O . LEU A 1 474 ? 106.281 105.466 91.458 1.00 69.05 474 LEU A O 1
ATOM 3430 N N . TYR A 1 475 ? 107.130 104.798 89.480 1.00 54.02 475 TYR A N 1
ATOM 3431 C CA . TYR A 1 475 ? 106.072 103.821 89.257 1.00 53.45 475 TYR A CA 1
ATOM 3432 C C . TYR A 1 475 ? 106.064 102.762 90.350 1.00 52.26 475 TYR A C 1
ATOM 3433 O O . TYR A 1 475 ? 105.004 102.415 90.881 1.00 59.99 475 TYR A O 1
ATOM 3442 N N . LEU A 1 476 ? 107.240 102.240 90.703 1.00 48.33 476 LEU A N 1
ATOM 3443 C CA . LEU A 1 476 ? 107.311 101.224 91.746 1.00 46.21 476 LEU A CA 1
ATOM 3444 C C . LEU A 1 476 ? 106.851 101.783 93.084 1.00 58.00 476 LEU A C 1
ATOM 3445 O O . LEU A 1 476 ? 106.143 101.106 93.839 1.00 72.74 476 LEU A O 1
ATOM 3450 N N . LEU A 1 477 ? 107.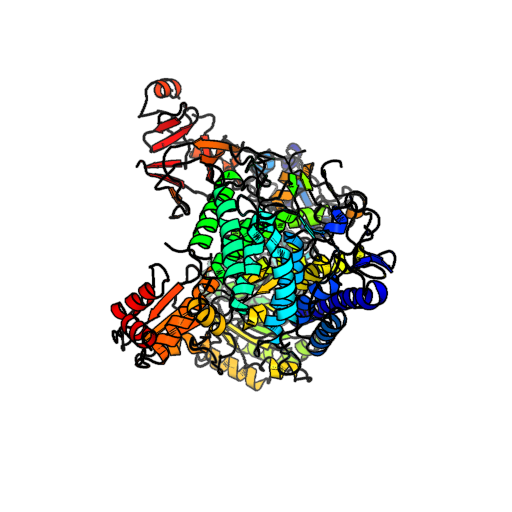239 103.020 93.395 1.00 53.01 477 LEU A N 1
ATOM 3451 C CA . LEU A 1 477 ? 106.773 103.655 94.620 1.00 50.55 477 LEU A CA 1
ATOM 3452 C C . LEU A 1 477 ? 105.255 103.741 94.634 1.00 46.37 477 LEU A C 1
ATOM 3453 O O . LEU A 1 477 ? 104.624 103.548 95.679 1.00 48.08 477 LEU A O 1
ATOM 3458 N N . PHE A 1 478 ? 104.649 104.027 93.481 1.00 47.97 478 PHE A N 1
ATOM 3459 C CA . PHE A 1 478 ? 103.195 104.074 93.407 1.00 53.70 478 PHE A CA 1
ATOM 3460 C C . PHE A 1 478 ? 102.568 102.720 93.098 1.00 61.11 478 PHE A C 1
ATOM 3461 O O . PHE A 1 478 ? 101.359 102.559 93.290 1.00 57.15 478 PHE A O 1
ATOM 3469 N N . ASP A 1 479 ? 103.349 101.745 92.633 1.00 72.81 479 ASP A N 1
ATOM 3470 C CA . ASP A 1 479 ? 102.817 100.428 92.281 1.00 63.15 479 ASP A CA 1
ATOM 3471 C C . ASP A 1 479 ? 103.037 99.485 93.456 1.00 65.05 479 ASP A C 1
ATOM 3472 O O . ASP A 1 479 ? 103.984 98.698 93.484 1.00 63.41 479 ASP A O 1
ATOM 3477 N N . GLU A 1 480 ? 102.148 99.568 94.445 1.00 89.97 480 GLU A N 1
ATOM 3478 C CA . GLU A 1 480 ? 102.248 98.698 95.611 1.00 86.83 480 GLU A CA 1
ATOM 3479 C C . GLU A 1 480 ? 102.098 97.227 95.245 1.00 85.03 480 GLU A C 1
ATOM 3480 O O . GLU A 1 480 ? 102.644 96.365 95.941 1.00 86.93 480 GLU A O 1
ATOM 3486 N N . GLU A 1 481 ? 101.374 96.918 94.170 1.00 81.41 481 GLU A N 1
ATOM 3487 C CA . GLU A 1 481 ? 101.069 95.542 93.801 1.00 81.82 481 GLU A CA 1
ATOM 3488 C C . GLU A 1 481 ? 102.065 94.960 92.804 1.00 83.90 481 GLU A C 1
ATOM 3489 O O . GLU A 1 481 ? 101.822 93.876 92.263 1.00 82.68 481 GLU A O 1
ATOM 3495 N N . ASN A 1 482 ? 103.171 95.649 92.547 1.00 78.82 482 ASN A N 1
ATOM 3496 C CA . ASN A 1 482 ? 104.143 95.155 91.584 1.00 67.90 482 ASN A CA 1
ATOM 3497 C C . ASN A 1 482 ? 104.732 93.830 92.049 1.00 72.86 482 ASN A C 1
ATOM 3498 O O . ASN A 1 482 ? 104.957 93.606 93.240 1.00 81.33 482 ASN A O 1
ATOM 3503 N N . GLU A 1 483 ? 104.994 92.947 91.084 1.00 76.76 483 GLU A N 1
ATOM 3504 C CA . GLU A 1 483 ? 105.536 91.631 91.397 1.00 76.64 483 GLU A CA 1
ATOM 3505 C C . GLU A 1 483 ? 106.925 91.703 92.017 1.00 76.70 483 GLU A C 1
ATOM 3506 O O . GLU A 1 483 ? 107.338 90.752 92.688 1.00 77.57 483 GLU A O 1
ATOM 3512 N N . LEU A 1 484 ? 107.653 92.800 91.807 1.00 71.67 484 LEU A N 1
ATOM 3513 C CA . LEU A 1 484 ? 109.035 92.867 92.268 1.00 67.34 484 LEU A CA 1
ATOM 3514 C C . LEU A 1 484 ? 109.118 92.752 93.783 1.00 69.11 484 LEU A C 1
ATOM 3515 O O . LEU A 1 484 ? 109.971 92.032 94.315 1.00 81.40 484 LEU A O 1
ATOM 3520 N N . HIS A 1 485 ? 108.244 93.455 94.497 1.00 61.16 485 HIS A N 1
ATOM 3521 C CA . HIS A 1 485 ? 108.266 93.432 95.953 1.00 69.99 485 HIS A CA 1
ATOM 3522 C C . HIS A 1 485 ? 107.106 92.658 96.559 1.00 73.95 485 HIS A C 1
ATOM 3523 O O . HIS A 1 485 ? 107.184 92.266 97.727 1.00 75.45 485 HIS A O 1
ATOM 3530 N N . ASN A 1 486 ? 106.034 92.427 95.800 1.00 80.08 486 ASN A N 1
ATOM 3531 C CA . ASN A 1 486 ? 104.922 91.645 96.329 1.00 81.13 486 ASN A CA 1
ATOM 3532 C C . ASN A 1 486 ? 105.234 90.153 96.316 1.00 80.59 486 ASN A C 1
ATOM 3533 O O . ASN A 1 486 ? 104.887 89.435 97.260 1.00 78.49 486 ASN A O 1
ATOM 3538 N N . SER A 1 487 ? 105.889 89.669 95.261 1.00 89.75 487 SER A N 1
ATOM 3539 C CA . SER A 1 487 ? 106.076 88.240 95.045 1.00 91.60 487 SER A CA 1
ATOM 3540 C C . SER A 1 487 ? 107.534 87.807 95.056 1.00 90.62 487 SER A C 1
ATOM 3541 O O . SER A 1 487 ? 107.897 86.890 95.798 1.00 89.74 487 SER A O 1
ATOM 3544 N N . ALA A 1 488 ? 108.385 88.434 94.242 1.00 85.71 488 ALA A N 1
ATOM 3545 C CA . ALA A 1 488 ? 109.760 87.963 94.108 1.00 80.14 488 ALA A CA 1
ATOM 3546 C C . ALA A 1 488 ? 110.493 88.023 95.442 1.00 88.44 488 ALA A C 1
ATOM 3547 O O . ALA A 1 488 ? 111.049 87.022 95.909 1.00 87.70 488 ALA A O 1
ATOM 3549 N N . SER A 1 489 ? 110.500 89.192 96.075 1.00 88.06 489 SER A N 1
ATOM 3550 C CA . SER A 1 489 ? 111.044 89.395 97.414 1.00 88.11 489 SER A CA 1
ATOM 3551 C C . SER A 1 489 ? 112.532 89.074 97.516 1.00 86.97 489 SER A C 1
ATOM 3552 O O . SER A 1 489 ? 113.079 89.061 98.625 1.00 90.93 489 SER A O 1
ATOM 3555 N N . ASP A 1 490 ? 113.208 88.814 96.395 1.00 78.51 490 ASP A N 1
ATOM 3556 C CA . ASP A 1 490 ? 114.638 88.544 96.408 1.00 78.44 490 ASP A CA 1
ATOM 3557 C C . ASP A 1 490 ? 115.392 89.292 95.319 1.00 73.70 490 ASP A C 1
ATOM 3558 O O . ASP A 1 490 ? 116.604 89.095 95.183 1.00 67.66 490 ASP A O 1
ATOM 3563 N N . VAL A 1 491 ? 114.716 90.140 94.545 1.00 59.95 491 VAL A N 1
ATOM 3564 C CA . VAL A 1 491 ? 115.375 90.865 93.468 1.00 60.64 491 VAL A CA 1
ATOM 3565 C C . VAL A 1 491 ? 116.334 91.891 94.051 1.00 60.50 491 VAL A C 1
ATOM 3566 O O . VAL A 1 491 ? 116.103 92.445 95.134 1.00 68.99 491 VAL A O 1
ATOM 3570 N N . ILE A 1 492 ? 117.419 92.150 93.330 1.00 47.39 492 ILE A N 1
ATOM 3571 C CA . ILE A 1 492 ? 118.392 93.172 93.693 1.00 44.01 492 ILE A CA 1
ATOM 3572 C C . ILE A 1 492 ? 118.513 94.125 92.515 1.00 45.24 492 ILE A C 1
ATOM 3573 O O . ILE A 1 492 ? 118.941 93.723 91.427 1.00 59.38 492 ILE A O 1
ATOM 3578 N N . PHE A 1 493 ? 118.133 95.379 92.728 1.00 45.63 493 PHE A N 1
ATOM 3579 C CA . PHE A 1 493 ? 118.268 96.383 91.685 1.00 50.74 493 PHE A CA 1
ATOM 3580 C C . PHE A 1 493 ? 119.736 96.688 91.433 1.00 49.49 493 PHE A C 1
ATOM 3581 O O . PHE A 1 493 ? 120.527 96.826 92.369 1.00 62.81 493 PHE A O 1
ATOM 3589 N N . SER A 1 494 ? 120.102 96.795 90.161 1.00 48.09 494 SER A N 1
ATOM 3590 C CA . SER A 1 494 ? 121.442 97.230 89.810 1.00 49.53 494 SER A CA 1
ATOM 3591 C C . SER A 1 494 ? 121.549 98.741 89.996 1.00 53.75 494 SER A C 1
ATOM 3592 O O . SER A 1 494 ? 120.585 99.419 90.361 1.00 61.34 494 SER A O 1
ATOM 3595 N N . THR A 1 495 ? 122.740 99.285 89.744 1.00 58.94 495 THR A N 1
ATOM 3596 C CA . THR A 1 495 ? 122.934 100.720 89.906 1.00 63.76 495 THR A CA 1
ATOM 3597 C C . THR A 1 495 ? 122.091 101.521 88.927 1.00 71.96 495 THR A C 1
ATOM 3598 O O . THR A 1 495 ? 121.827 102.702 89.176 1.00 71.45 495 THR A O 1
ATOM 3602 N N . GLU A 1 496 ? 121.665 100.910 87.823 1.00 73.25 496 GLU A N 1
ATOM 3603 C CA . GLU A 1 496 ? 120.790 101.553 86.853 1.00 59.22 496 GLU A CA 1
ATOM 3604 C C . GLU A 1 496 ? 119.339 101.117 87.007 1.00 56.54 496 GLU A C 1
ATOM 3605 O O . GLU A 1 496 ? 118.535 101.342 86.098 1.00 61.73 496 GLU A O 1
ATOM 3611 N N . ALA A 1 497 ? 118.992 100.488 88.130 1.00 53.71 497 ALA A N 1
ATOM 3612 C CA . ALA A 1 497 ? 117.616 100.122 88.453 1.00 55.64 497 ALA A CA 1
ATOM 3613 C C . ALA A 1 497 ? 117.108 98.964 87.601 1.00 56.95 497 ALA A C 1
ATOM 3614 O O . ALA A 1 497 ? 115.908 98.863 87.338 1.00 64.64 497 ALA A O 1
ATOM 3616 N N . HIS A 1 498 ? 118.005 98.083 87.165 1.00 54.72 498 HIS A N 1
ATOM 3617 C CA . HIS A 1 498 ? 117.611 96.884 86.444 1.00 50.39 498 HIS A CA 1
ATOM 3618 C C . HIS A 1 498 ? 117.479 95.737 87.430 1.00 53.27 498 HIS A C 1
ATOM 3619 O O . HIS A 1 498 ? 118.483 95.369 88.059 1.00 66.76 498 HIS A O 1
ATOM 3626 N N . PRO A 1 499 ? 116.297 95.152 87.618 1.00 47.03 499 PRO A N 1
ATOM 3627 C CA . PRO A 1 499 ? 116.186 94.023 88.547 1.00 49.99 499 PRO A CA 1
ATOM 3628 C C . PRO A 1 499 ? 117.090 92.872 88.135 1.00 62.69 499 PRO A C 1
ATOM 3629 O O . PRO A 1 499 ? 117.239 92.566 86.951 1.00 68.48 499 PRO A O 1
ATOM 3633 N N . MET A 1 500 ? 117.698 92.233 89.132 1.00 61.95 500 MET A N 1
ATOM 3634 C CA . MET A 1 500 ? 118.572 91.091 88.911 1.00 49.41 500 MET A CA 1
ATOM 3635 C C . MET A 1 500 ? 118.251 90.009 89.928 1.00 55.60 500 MET A C 1
ATOM 3636 O O . MET A 1 500 ? 117.954 90.305 91.088 1.00 68.56 500 MET A O 1
ATOM 3641 N N . TRP A 1 501 ? 118.309 88.757 89.483 1.00 58.21 501 TRP A N 1
ATOM 3642 C CA . TRP A 1 501 ? 118.119 87.617 90.370 1.00 58.77 501 TRP A CA 1
ATOM 3643 C C . TRP A 1 501 ? 118.591 86.369 89.644 1.00 65.38 501 TRP A C 1
ATOM 3644 O O . TRP A 1 501 ? 118.266 86.176 88.469 1.00 77.79 501 TRP A O 1
ATOM 3655 N N . LEU A 1 502 ? 119.354 85.532 90.340 1.00 65.07 502 LEU A N 1
ATOM 3656 C CA . LEU A 1 502 ? 119.901 84.323 89.742 1.00 57.18 502 LEU A CA 1
ATOM 3657 C C . LEU A 1 502 ? 119.027 83.133 90.110 1.00 65.73 502 LEU A C 1
ATOM 3658 O O . LEU A 1 502 ? 118.937 82.794 91.296 1.00 72.39 502 LEU A O 1
ATOM 3663 N N . PRO A 1 503 ? 118.368 82.478 89.152 1.00 70.30 503 PRO A N 1
ATOM 3664 C CA . PRO A 1 503 ? 117.549 81.313 89.502 1.00 75.35 503 PRO A CA 1
ATOM 3665 C C . PRO A 1 503 ? 118.392 80.215 90.133 1.00 76.97 503 PRO A C 1
ATOM 3666 O O . PRO A 1 503 ? 119.562 80.026 89.795 1.00 76.80 503 PRO A O 1
ATOM 3670 N N . GLN A 1 504 ? 117.776 79.487 91.068 1.00 90.65 504 GLN A N 1
ATOM 3671 C CA . GLN A 1 504 ? 118.518 78.485 91.828 1.00 93.02 504 GLN A CA 1
ATOM 3672 C C . GLN A 1 504 ? 119.135 77.429 90.918 1.00 94.75 504 GLN A C 1
ATOM 3673 O O . GLN A 1 504 ? 120.231 76.929 91.195 1.00 94.06 504 GLN A O 1
ATOM 3679 N N . GLU A 1 505 ? 118.458 77.080 89.821 1.00 91.56 505 GLU A N 1
ATOM 3680 C CA . GLU A 1 505 ? 119.040 76.121 88.888 1.00 83.19 505 GLU A CA 1
ATOM 3681 C C . GLU A 1 505 ? 120.297 76.690 88.247 1.00 83.63 505 GLU A C 1
ATOM 3682 O O . GLU A 1 505 ? 121.307 75.990 88.114 1.00 86.69 505 GLU A O 1
ATOM 3688 N N . VAL A 1 506 ? 120.255 77.963 87.854 1.00 71.57 506 VAL A N 1
ATOM 3689 C CA . VAL A 1 506 ? 121.434 78.605 87.282 1.00 66.80 506 VAL A CA 1
ATOM 3690 C C . VAL A 1 506 ? 122.557 78.653 88.308 1.00 73.40 506 VAL A C 1
ATOM 3691 O O . VAL A 1 506 ? 123.723 78.402 87.985 1.00 84.87 506 VAL A O 1
ATOM 3695 N N . ARG A 1 507 ? 122.224 78.984 89.556 1.00 75.47 507 ARG A N 1
ATOM 3696 C CA . ARG A 1 507 ? 123.234 79.035 90.608 1.00 73.12 507 ARG A CA 1
ATOM 3697 C C . ARG A 1 507 ? 123.910 77.680 90.783 1.00 75.88 507 ARG A C 1
ATOM 3698 O O . ARG A 1 507 ? 125.144 77.584 90.817 1.00 75.99 507 ARG A O 1
ATOM 3706 N N . SER A 1 508 ? 123.110 76.618 90.898 1.00 87.99 508 SER A N 1
ATOM 3707 C CA . SER A 1 508 ? 123.673 75.287 91.091 1.00 88.74 508 SER A CA 1
ATOM 3708 C C . SER A 1 508 ? 124.513 74.866 89.893 1.00 86.47 508 SER A C 1
ATOM 3709 O O . SER A 1 508 ? 125.603 74.304 90.055 1.00 90.86 508 SER A O 1
ATOM 3712 N N . ASN A 1 509 ? 124.021 75.126 88.680 1.00 87.19 509 ASN A N 1
ATOM 3713 C CA . ASN A 1 509 ? 124.771 74.750 87.489 1.00 88.51 509 ASN A CA 1
ATOM 3714 C C . ASN A 1 509 ? 126.102 75.485 87.428 1.00 85.23 509 ASN A C 1
ATOM 3715 O O . ASN A 1 509 ? 127.129 74.893 87.081 1.00 91.52 509 ASN A O 1
ATOM 3720 N N . TYR A 1 510 ? 126.107 76.777 87.759 1.00 76.88 510 TYR A N 1
ATOM 3721 C CA . TYR A 1 510 ? 127.358 77.526 87.735 1.00 75.68 510 TYR A CA 1
ATOM 3722 C C . TYR A 1 510 ? 128.327 77.004 88.785 1.00 81.35 510 TYR A C 1
ATOM 3723 O O . TYR A 1 510 ? 129.525 76.857 88.515 1.00 87.02 510 TYR A O 1
ATOM 3732 N N . LYS A 1 511 ? 127.832 76.721 89.992 1.00 94.18 511 LYS A N 1
ATOM 3733 C CA . LYS A 1 511 ? 128.720 76.225 91.039 1.00 96.32 511 LYS A CA 1
ATOM 3734 C C . LYS A 1 511 ? 129.319 74.879 90.651 1.00 96.92 511 LYS A C 1
ATOM 3735 O O . LYS A 1 511 ? 130.511 74.635 90.872 1.00 93.84 511 LYS A O 1
ATOM 3741 N N . ARG A 1 512 ? 128.509 73.992 90.070 1.00 104.68 512 ARG A N 1
ATOM 3742 C CA . ARG A 1 512 ? 128.995 72.657 89.741 1.00 102.92 512 ARG A CA 1
ATOM 3743 C C . ARG A 1 512 ? 129.938 72.684 88.543 1.00 102.91 512 ARG A C 1
ATOM 3744 O O . ARG A 1 512 ? 130.997 72.046 88.567 1.00 104.14 512 ARG A O 1
ATOM 3752 N N . ASN A 1 513 ? 129.577 73.417 87.488 1.00 108.85 513 ASN A N 1
ATOM 3753 C CA . ASN A 1 513 ? 130.344 73.431 86.243 1.00 110.83 513 ASN A CA 1
ATOM 3754 C C . ASN A 1 513 ? 131.213 74.685 86.214 1.00 113.24 513 ASN A C 1
ATOM 3755 O O . ASN A 1 513 ? 130.844 75.724 85.667 1.00 113.15 513 ASN A O 1
ATOM 3760 N N . ALA A 1 514 ? 132.393 74.575 86.815 1.00 120.14 514 ALA A N 1
ATOM 3761 C CA . ALA A 1 514 ? 133.390 75.638 86.809 1.00 119.79 514 ALA A CA 1
ATOM 3762 C C . ALA A 1 514 ? 134.574 75.182 85.968 1.00 120.48 514 ALA A C 1
ATOM 3763 O O . ALA A 1 514 ? 135.147 74.117 86.225 1.00 119.82 514 ALA A O 1
ATOM 3765 N N . LYS A 1 515 ? 134.938 75.983 84.969 1.00 112.67 515 LYS A N 1
ATOM 3766 C CA . LYS A 1 515 ? 136.025 75.624 84.063 1.00 116.23 515 LYS A CA 1
ATOM 3767 C C . LYS A 1 515 ? 136.591 76.889 83.439 1.00 113.48 515 LYS A C 1
ATOM 3768 O O . LYS A 1 515 ? 135.898 77.569 82.677 1.00 111.79 515 LYS A O 1
ATOM 3774 N N . PHE A 1 516 ? 137.843 77.198 83.760 1.00 106.23 516 PHE A N 1
ATOM 3775 C CA . PHE A 1 516 ? 138.544 78.312 83.134 1.00 104.48 516 PHE A CA 1
ATOM 3776 C C . PHE A 1 516 ? 140.046 78.198 83.366 1.00 105.92 516 PHE A C 1
ATOM 3777 O O . PHE A 1 516 ? 140.840 78.854 82.692 1.00 106.30 516 PHE A O 1
ATOM 3785 N N . LEU A 1 575 ? 129.198 88.168 115.000 1.00 93.36 575 LEU A N 1
ATOM 3786 C CA . LEU A 1 575 ? 127.859 87.759 114.597 1.00 95.22 575 LEU A CA 1
ATOM 3787 C C . LEU A 1 575 ? 127.623 88.209 113.157 1.00 95.47 575 LEU A C 1
ATOM 3788 O O . LEU A 1 575 ? 128.394 89.006 112.625 1.00 96.40 575 LEU A O 1
ATOM 3793 N N . PRO A 1 576 ? 126.569 87.707 112.520 1.00 88.38 576 PRO A N 1
ATOM 3794 C CA . PRO A 1 576 ? 126.247 88.154 111.164 1.00 87.57 576 PRO A CA 1
ATOM 3795 C C . PRO A 1 576 ? 125.422 89.433 111.177 1.00 93.05 576 PRO A C 1
ATOM 3796 O O . PRO A 1 576 ? 124.989 89.923 112.221 1.00 91.79 576 PRO A O 1
ATOM 3800 N N . GLY A 1 577 ? 125.209 89.969 109.979 1.00 94.30 577 GLY A N 1
ATOM 3801 C CA . GLY A 1 577 ? 124.457 91.201 109.853 1.00 90.20 577 GLY A CA 1
ATOM 3802 C C . GLY A 1 577 ? 122.987 91.008 110.169 1.00 90.45 577 GLY A C 1
ATOM 3803 O O . GLY A 1 577 ? 122.451 89.901 110.121 1.00 96.44 577 GLY A O 1
ATOM 3804 N N . THR A 1 578 ? 122.328 92.114 110.505 1.00 79.40 578 THR A N 1
ATOM 3805 C CA . THR A 1 578 ? 120.896 92.126 110.762 1.00 77.45 578 THR A CA 1
ATOM 3806 C C . THR A 1 578 ? 120.325 93.454 110.287 1.00 83.63 578 THR A C 1
ATOM 3807 O O . THR A 1 578 ? 121.057 94.369 109.902 1.00 91.75 578 THR A O 1
ATOM 3811 N N . CYS A 1 579 ? 118.999 93.553 110.314 1.00 77.30 579 CYS A N 1
ATOM 3812 C CA . CYS A 1 579 ? 118.288 94.750 109.889 1.00 74.75 579 CYS A CA 1
ATOM 3813 C C . CYS A 1 579 ? 117.408 95.251 111.025 1.00 75.05 579 CYS A C 1
ATOM 3814 O O . CYS A 1 579 ? 116.840 94.455 111.779 1.00 80.88 579 CYS A O 1
ATOM 3817 N N . SER A 1 580 ? 117.303 96.571 111.146 1.00 72.56 580 SER A N 1
ATOM 3818 C CA . SER A 1 580 ? 116.448 97.163 112.166 1.00 73.15 580 SER A CA 1
ATOM 3819 C C . SER A 1 580 ? 114.987 97.019 111.763 1.00 69.39 580 SER A C 1
ATOM 3820 O O . SER A 1 580 ? 114.604 97.365 110.642 1.00 78.35 580 SER A O 1
ATOM 3823 N N . ILE A 1 581 ? 114.168 96.508 112.682 1.00 59.70 581 ILE A N 1
ATOM 3824 C CA . ILE A 1 581 ? 112.765 96.270 112.361 1.00 64.61 581 ILE A CA 1
ATOM 3825 C C . ILE A 1 581 ? 112.046 97.584 112.081 1.00 70.59 581 ILE A C 1
ATOM 3826 O O . ILE A 1 581 ? 111.259 97.683 111.133 1.00 73.20 581 ILE A O 1
ATOM 3831 N N . LYS A 1 582 ? 112.300 98.609 112.888 1.00 78.60 582 LYS A N 1
ATOM 3832 C CA . LYS A 1 582 ? 111.588 99.872 112.783 1.00 72.97 582 LYS A CA 1
ATOM 3833 C C . LYS A 1 582 ? 112.555 101.030 112.970 1.00 72.07 582 LYS A C 1
ATOM 3834 O O . LYS A 1 582 ? 113.605 100.868 113.604 1.00 79.52 582 LYS A O 1
ATOM 3840 N N . PRO A 1 583 ? 112.234 102.204 112.431 1.00 60.25 583 PRO A N 1
ATOM 3841 C CA . PRO A 1 583 ? 113.036 103.392 112.733 1.00 63.85 583 PRO A CA 1
ATOM 3842 C C . PRO A 1 583 ? 112.868 103.813 114.184 1.00 69.95 583 PRO A C 1
ATOM 3843 O O . PRO A 1 583 ? 111.869 103.513 114.841 1.00 72.88 583 PRO A O 1
ATOM 3847 N N . HIS A 1 584 ? 113.879 104.523 114.686 1.00 76.76 584 HIS A N 1
ATOM 3848 C CA . HIS A 1 584 ? 113.860 104.938 116.084 1.00 71.49 584 HIS A CA 1
ATOM 3849 C C . HIS A 1 584 ? 112.693 105.877 116.364 1.00 76.33 584 HIS A C 1
ATOM 3850 O O . HIS A 1 584 ? 112.026 105.760 117.398 1.00 75.13 584 HIS A O 1
ATOM 3857 N N . HIS A 1 585 ? 112.423 106.810 115.449 1.00 68.63 585 HIS A N 1
ATOM 3858 C CA . HIS A 1 585 ? 111.414 107.831 115.712 1.00 62.36 585 HIS A CA 1
ATOM 3859 C C . HIS A 1 585 ? 110.014 107.238 115.807 1.00 60.52 585 HIS A C 1
ATOM 3860 O O . HIS A 1 585 ? 109.141 107.822 116.457 1.00 63.59 585 HIS A O 1
ATOM 3867 N N . VAL A 1 586 ? 109.774 106.093 115.169 1.00 63.79 586 VAL A N 1
ATOM 3868 C CA . VAL A 1 586 ? 108.450 105.484 115.224 1.00 59.89 586 VAL A CA 1
ATOM 3869 C C . VAL A 1 586 ? 108.149 105.095 116.663 1.00 66.20 586 VAL A C 1
ATOM 3870 O O . VAL A 1 586 ? 108.884 104.313 117.278 1.00 66.73 586 VAL A O 1
ATOM 3874 N N . ILE A 1 587 ? 107.060 105.633 117.204 1.00 93.79 587 ILE A N 1
ATOM 3875 C CA . ILE A 1 587 ? 106.689 105.444 118.602 1.00 95.71 587 ILE A CA 1
ATOM 3876 C C . ILE A 1 587 ? 105.368 104.690 118.634 1.00 94.94 587 ILE A C 1
ATOM 3877 O O . ILE A 1 587 ? 104.366 105.161 118.082 1.00 91.94 587 ILE A O 1
ATOM 3882 N N . GLY A 1 588 ? 105.366 103.529 119.283 1.00 99.80 588 GLY A N 1
ATOM 3883 C CA . GLY A 1 588 ? 104.148 102.743 119.362 1.00 97.97 588 GLY A CA 1
ATOM 3884 C C . GLY A 1 588 ? 103.619 102.431 117.979 1.00 99.85 588 GLY A C 1
ATOM 3885 O O . GLY A 1 588 ? 104.378 102.177 117.038 1.00 97.52 588 GLY A O 1
ATOM 3886 N N . ASP A 1 589 ? 102.296 102.452 117.849 1.00 110.22 589 ASP A N 1
ATOM 3887 C CA . ASP A 1 589 ? 101.629 102.322 116.561 1.00 111.10 589 ASP A CA 1
ATOM 3888 C C . ASP A 1 589 ? 100.758 103.547 116.326 1.00 109.30 589 ASP A C 1
ATOM 3889 O O . ASP A 1 589 ? 100.094 104.031 117.248 1.00 106.39 589 ASP A O 1
ATOM 3894 N N . GLU A 1 590 ? 100.791 104.064 115.101 1.00 91.91 590 GLU A N 1
ATOM 3895 C CA . GLU A 1 590 ? 100.012 105.234 114.721 1.00 91.74 590 GLU A CA 1
ATOM 3896 C C . GLU A 1 590 ? 99.314 104.949 113.403 1.00 86.94 590 GLU A C 1
ATOM 3897 O O . GLU A 1 590 ? 99.973 104.670 112.397 1.00 87.19 590 GLU A O 1
ATOM 3903 N N . PHE A 1 591 ? 97.985 105.019 113.410 1.00 72.00 591 PHE A N 1
ATOM 3904 C CA . PHE A 1 591 ? 97.204 104.775 112.206 1.00 80.83 591 PHE A CA 1
ATOM 3905 C C . PHE A 1 591 ? 96.853 106.046 111.450 1.00 77.06 591 PHE A C 1
ATOM 3906 O O . PHE A 1 591 ? 96.624 105.988 110.237 1.00 83.08 591 PHE A O 1
ATOM 3914 N N . TRP A 1 592 ? 96.804 107.190 112.133 1.00 57.12 592 TRP A N 1
ATOM 3915 C CA . TRP A 1 592 ? 96.221 108.385 111.536 1.00 59.54 592 TRP A CA 1
ATOM 3916 C C . TRP A 1 592 ? 97.262 109.313 110.932 1.00 62.12 592 TRP A C 1
ATOM 3917 O O . TRP A 1 592 ? 96.956 110.033 109.977 1.00 68.94 592 TRP A O 1
ATOM 3928 N N . TYR A 1 593 ? 98.481 109.317 111.460 1.00 60.74 593 TYR A N 1
ATOM 3929 C CA . TYR A 1 593 ? 99.463 110.331 111.118 1.00 54.33 593 TYR A CA 1
ATOM 3930 C C . TYR A 1 593 ? 100.767 109.688 110.674 1.00 52.53 593 TYR A C 1
ATOM 3931 O O . TYR A 1 593 ? 101.077 108.550 111.035 1.00 59.50 593 TYR A O 1
ATOM 3940 N N . SER A 1 594 ? 101.523 110.433 109.881 1.00 34.63 594 SER A N 1
ATOM 3941 C CA . SER A 1 594 ? 102.814 109.964 109.407 1.00 44.52 594 SER A CA 1
ATOM 3942 C C . SER A 1 594 ? 103.837 110.063 110.532 1.00 56.52 594 SER A C 1
ATOM 3943 O O . SER A 1 594 ? 104.037 111.155 111.074 1.00 68.50 594 SER A O 1
ATOM 3946 N N . PRO A 1 595 ? 104.497 108.968 110.916 1.00 47.79 595 PRO A N 1
ATOM 3947 C CA . PRO A 1 595 ? 105.517 109.077 111.969 1.00 45.24 595 PRO A CA 1
ATOM 3948 C C . PRO A 1 595 ? 106.629 110.052 111.634 1.00 53.23 595 PRO A C 1
ATOM 3949 O O . PRO A 1 595 ? 107.162 110.699 112.542 1.00 63.72 595 PRO A O 1
ATOM 3953 N N . MET A 1 596 ? 107.001 110.181 110.360 1.00 40.59 596 MET A N 1
ATOM 3954 C CA . MET A 1 596 ? 108.075 111.101 110.000 1.00 37.63 596 MET A CA 1
ATOM 3955 C C . MET A 1 596 ? 107.680 112.541 110.294 1.00 47.80 596 MET A C 1
ATOM 3956 O O . MET A 1 596 ? 108.432 113.285 110.933 1.00 66.77 596 MET A O 1
ATOM 3961 N N . LEU A 1 597 ? 106.501 112.956 109.831 1.00 47.04 597 LEU A N 1
ATOM 3962 C CA . LEU A 1 597 ? 106.035 114.309 110.116 1.00 41.45 597 LEU A CA 1
ATOM 3963 C C . LEU A 1 597 ? 105.848 114.518 111.612 1.00 52.01 597 LEU A C 1
ATOM 3964 O O . LEU A 1 597 ? 106.374 115.475 112.191 1.00 58.85 597 LEU A O 1
ATOM 3969 N N . SER A 1 598 ? 105.099 113.623 112.256 1.00 47.85 598 SER A N 1
ATOM 3970 C CA . SER A 1 598 ? 104.695 113.850 113.638 1.00 46.64 598 SER A CA 1
ATOM 3971 C C . SER A 1 598 ? 105.851 113.659 114.611 1.00 58.46 598 SER A C 1
ATOM 3972 O O . SER A 1 598 ? 106.068 114.496 115.493 1.00 64.26 598 SER A O 1
ATOM 3975 N N . ASN A 1 599 ? 106.607 112.572 114.468 1.00 53.50 599 ASN A N 1
ATOM 3976 C CA . ASN A 1 599 ? 107.506 112.117 115.518 1.00 40.82 599 ASN A CA 1
ATOM 3977 C C . ASN A 1 599 ? 108.973 112.412 115.249 1.00 41.57 599 ASN A C 1
ATOM 3978 O O . ASN A 1 599 ? 109.800 112.201 116.142 1.00 52.45 599 ASN A O 1
ATOM 3983 N N . PHE A 1 600 ? 109.329 112.889 114.061 1.00 41.10 600 PHE A N 1
ATOM 3984 C CA . PHE A 1 600 ? 110.715 113.243 113.767 1.00 45.87 600 PHE A CA 1
ATOM 3985 C C . PHE A 1 600 ? 110.936 114.672 114.246 1.00 48.32 600 PHE A C 1
ATOM 3986 O O . PHE A 1 600 ? 110.606 115.633 113.549 1.00 58.64 600 PHE A O 1
ATOM 3994 N N . ASP A 1 601 ? 111.497 114.810 115.449 1.00 52.77 601 ASP A N 1
ATOM 3995 C CA . ASP A 1 601 ? 111.671 116.134 116.039 1.00 60.46 601 ASP A CA 1
ATOM 3996 C C . ASP A 1 601 ? 112.645 116.981 115.232 1.00 63.09 601 ASP A C 1
ATOM 3997 O O . ASP A 1 601 ? 112.453 118.194 115.095 1.00 70.16 601 ASP A O 1
ATOM 4002 N N . ARG A 1 602 ? 113.694 116.367 114.693 1.00 56.06 602 ARG A N 1
ATOM 4003 C CA . ARG A 1 602 ? 114.699 117.082 113.918 1.00 53.67 602 ARG A CA 1
ATOM 4004 C C . ARG A 1 602 ? 114.333 117.192 112.446 1.00 58.44 602 ARG A C 1
ATOM 4005 O O . ARG A 1 602 ? 115.226 117.342 111.605 1.00 67.74 602 ARG A O 1
ATOM 4013 N N . LEU A 1 603 ? 113.042 117.124 112.120 1.00 57.41 603 LEU A N 1
ATOM 4014 C CA . LEU A 1 603 ? 112.628 117.137 110.722 1.00 60.82 603 LEU A CA 1
ATOM 4015 C C . LEU A 1 603 ? 113.073 118.416 110.026 1.00 60.55 603 LEU A C 1
ATOM 4016 O O . LEU A 1 603 ? 113.529 118.380 108.877 1.00 65.98 603 LEU A O 1
ATOM 4021 N N . PHE A 1 604 ? 112.955 119.554 110.705 1.00 53.31 604 PHE A N 1
ATOM 4022 C CA . PHE A 1 604 ? 113.265 120.849 110.120 1.00 50.89 604 PHE A CA 1
ATOM 4023 C C . PHE A 1 604 ? 114.565 121.444 110.645 1.00 55.12 604 PHE A C 1
ATOM 4024 O O . PHE A 1 604 ? 114.826 122.628 110.417 1.00 56.39 604 PHE A O 1
ATOM 4032 N N . GLU A 1 605 ? 115.386 120.655 111.341 1.00 54.23 605 GLU A N 1
ATOM 4033 C CA . GLU A 1 605 ? 116.654 121.178 111.839 1.00 60.45 605 GLU A CA 1
ATOM 4034 C C . GLU A 1 605 ? 117.553 121.636 110.700 1.00 65.35 605 GLU A C 1
ATOM 4035 O O . GLU A 1 605 ? 118.341 122.575 110.869 1.00 69.10 605 GLU A O 1
ATOM 4041 N N . ILE A 1 606 ? 117.454 120.988 109.539 1.00 57.77 606 ILE A N 1
ATOM 4042 C CA . ILE A 1 606 ? 118.314 121.338 108.413 1.00 53.82 606 ILE A CA 1
ATOM 4043 C C . ILE A 1 606 ? 118.010 122.749 107.934 1.00 59.65 606 ILE A C 1
ATOM 4044 O O . ILE A 1 606 ? 118.909 123.485 107.514 1.00 62.11 606 ILE A O 1
ATOM 4049 N N . ASP A 1 607 ? 116.737 123.144 107.980 1.00 65.54 607 ASP A N 1
ATOM 4050 C CA . ASP A 1 607 ? 116.361 124.478 107.527 1.00 67.39 607 ASP A CA 1
ATOM 4051 C C . ASP A 1 607 ? 117.150 125.546 108.272 1.00 70.04 607 ASP A C 1
ATOM 4052 O O . ASP A 1 607 ? 117.698 126.470 107.660 1.00 69.34 607 ASP A O 1
ATOM 4057 N N . SER A 1 608 ? 117.219 125.434 109.599 1.00 65.68 608 SER A N 1
ATOM 4058 C CA . SER A 1 608 ? 117.956 126.410 110.392 1.00 66.68 608 SER A CA 1
ATOM 4059 C C . SER A 1 608 ? 119.461 126.216 110.280 1.00 65.11 608 SER A C 1
ATOM 4060 O O . SER A 1 608 ? 120.205 127.193 110.147 1.00 71.74 608 SER A O 1
ATOM 4063 N N . ARG A 1 609 ? 119.927 124.968 110.334 1.00 50.89 609 ARG A N 1
ATOM 4064 C CA . ARG A 1 609 ? 121.363 124.731 110.415 1.00 57.12 609 ARG A CA 1
ATOM 4065 C C . ARG A 1 609 ? 122.078 125.217 109.161 1.00 58.04 609 ARG A C 1
ATOM 4066 O O . ARG A 1 609 ? 123.177 125.778 109.246 1.00 63.61 609 ARG A O 1
ATOM 4074 N N . PHE A 1 610 ? 121.476 125.011 107.990 1.00 57.00 610 PHE A N 1
ATOM 4075 C CA . PHE A 1 610 ? 122.063 125.414 106.718 1.00 58.11 610 PHE A CA 1
ATOM 4076 C C . PHE A 1 610 ? 121.233 126.491 106.025 1.00 63.45 610 PHE A C 1
ATOM 4077 O O . PHE A 1 610 ? 121.205 126.564 104.795 1.00 65.09 610 PHE A O 1
ATOM 4085 N N . ALA A 1 611 ? 120.550 127.332 106.805 1.00 64.82 611 ALA A N 1
ATOM 4086 C CA . ALA A 1 611 ? 119.746 128.395 106.212 1.00 58.91 611 ALA A CA 1
ATOM 4087 C C . ALA A 1 611 ? 120.586 129.297 105.321 1.00 60.35 611 ALA A C 1
ATOM 4088 O O . ALA A 1 611 ? 120.084 129.824 104.322 1.00 67.35 611 ALA A O 1
ATOM 4090 N N . ALA A 1 612 ? 121.860 129.490 105.663 1.00 66.01 612 ALA A N 1
ATOM 4091 C CA . ALA A 1 612 ? 122.711 130.370 104.870 1.00 68.98 612 ALA A CA 1
ATOM 4092 C C . ALA A 1 612 ? 122.876 129.847 103.449 1.00 69.27 612 ALA A C 1
ATOM 4093 O O . ALA A 1 612 ? 122.829 130.620 102.486 1.00 71.46 612 ALA A O 1
ATOM 4095 N N . THR A 1 613 ? 123.074 128.539 103.298 1.00 63.30 613 THR A N 1
ATOM 4096 C CA . THR A 1 613 ? 123.331 127.954 101.989 1.00 64.32 613 THR A CA 1
ATOM 4097 C C . THR A 1 613 ? 122.077 127.433 101.301 1.00 67.95 613 THR A C 1
ATOM 4098 O O . THR A 1 613 ? 122.159 127.005 100.145 1.00 71.75 613 THR A O 1
ATOM 4102 N N . LEU A 1 614 ? 120.929 127.449 101.973 1.00 64.66 614 LEU A N 1
ATOM 4103 C CA . LEU A 1 614 ? 119.671 127.018 101.365 1.00 63.69 614 LEU A CA 1
ATOM 4104 C C . LEU A 1 614 ? 118.895 128.267 100.969 1.00 71.62 614 LEU A C 1
ATOM 4105 O O . LEU A 1 614 ? 117.995 128.718 101.678 1.00 71.77 614 LEU A O 1
ATOM 4110 N N . ILE A 1 615 ? 119.244 128.828 99.814 1.00 71.26 615 ILE A N 1
ATOM 4111 C CA . ILE A 1 615 ? 118.651 130.064 99.318 1.00 67.96 615 ILE A CA 1
ATOM 4112 C C . ILE A 1 615 ? 117.798 129.721 98.106 1.00 73.50 615 ILE A C 1
ATOM 4113 O O . ILE A 1 615 ? 118.297 129.141 97.133 1.00 76.93 615 ILE A O 1
ATOM 4118 N N . LYS A 1 616 ? 116.524 130.081 98.162 1.00 69.71 616 LYS A N 1
ATOM 4119 C CA . LYS A 1 616 ? 115.609 129.764 97.072 1.00 72.47 616 LYS A CA 1
ATOM 4120 C C . LYS A 1 616 ? 115.893 130.660 95.870 1.00 71.41 616 LYS A C 1
ATOM 4121 O O . LYS A 1 616 ? 115.886 131.889 96.006 1.00 72.95 616 LYS A O 1
ATOM 4127 N N . PRO A 1 617 ? 116.143 130.099 94.689 1.00 67.68 617 PRO A N 1
ATOM 4128 C CA . PRO A 1 617 ? 116.238 130.932 93.485 1.00 69.21 617 PRO A CA 1
ATOM 4129 C C . PRO A 1 617 ? 114.924 131.647 93.206 1.00 73.10 617 PRO A C 1
ATOM 4130 O O . PRO A 1 617 ? 113.904 131.429 93.863 1.00 74.60 617 PRO A O 1
ATOM 4134 N N . SER A 1 618 ? 114.962 132.521 92.199 1.00 77.68 618 SER A N 1
ATOM 4135 C CA . SER A 1 618 ? 113.812 133.373 91.910 1.00 76.55 618 SER A CA 1
ATOM 4136 C C . SER A 1 618 ? 112.587 132.545 91.537 1.00 76.62 618 SER A C 1
ATOM 4137 O O . SER A 1 618 ? 111.481 132.798 92.028 1.00 76.78 618 SER A O 1
ATOM 4140 N N . HIS A 1 619 ? 112.764 131.549 90.668 1.00 66.53 619 HIS A N 1
ATOM 4141 C CA . HIS A 1 619 ? 111.631 130.744 90.226 1.00 67.06 619 HIS A CA 1
ATOM 4142 C C . HIS A 1 619 ? 111.088 129.849 91.331 1.00 70.08 619 HIS A C 1
ATOM 4143 O O . HIS A 1 619 ? 110.012 129.266 91.166 1.00 64.26 619 HIS A O 1
ATOM 4150 N N . MET A 1 620 ? 111.802 129.730 92.449 1.00 77.48 620 MET A N 1
ATOM 4151 C CA . MET A 1 620 ? 111.379 128.867 93.541 1.00 71.76 620 MET A CA 1
ATOM 4152 C C . MET A 1 620 ? 110.510 129.587 94.564 1.00 76.50 620 MET A C 1
ATOM 4153 O O . MET A 1 620 ? 110.069 128.954 95.528 1.00 80.85 620 MET A O 1
ATOM 4158 N N . HIS A 1 621 ? 110.250 130.882 94.378 1.00 84.01 621 HIS A N 1
ATOM 4159 C CA . HIS A 1 621 ? 109.560 131.655 95.405 1.00 83.60 621 HIS A CA 1
ATOM 4160 C C . HIS A 1 621 ? 108.166 131.101 95.672 1.00 79.28 621 HIS A C 1
ATOM 4161 O O . HIS A 1 621 ? 107.734 131.007 96.827 1.00 81.80 621 HIS A O 1
ATOM 4168 N N . ASN A 1 622 ? 107.444 130.732 94.614 1.00 71.32 622 ASN A N 1
ATOM 4169 C CA . ASN A 1 622 ? 106.078 130.254 94.793 1.00 76.23 622 ASN A CA 1
ATOM 4170 C C . ASN A 1 622 ? 106.037 128.856 95.396 1.00 79.44 622 ASN A C 1
ATOM 4171 O O . ASN A 1 622 ? 105.088 128.525 96.115 1.00 77.81 622 ASN A O 1
ATOM 4176 N N . TYR A 1 623 ? 107.041 128.027 95.123 1.00 75.99 623 TYR A N 1
ATOM 4177 C CA . TYR A 1 623 ? 106.984 126.636 95.549 1.00 71.06 623 TYR A CA 1
ATOM 4178 C C . TYR A 1 623 ? 107.050 126.530 97.066 1.00 72.92 623 TYR A C 1
ATOM 4179 O O . TYR A 1 623 ? 107.912 127.131 97.712 1.00 74.88 623 TYR A O 1
ATOM 4188 N N . ASN A 1 624 ? 106.136 125.750 97.630 1.00 77.14 624 ASN A N 1
ATOM 4189 C CA . ASN A 1 624 ? 106.112 125.461 99.054 1.00 76.35 624 ASN A CA 1
ATOM 4190 C C . ASN A 1 624 ? 106.858 124.163 99.336 1.00 77.42 624 ASN A C 1
ATOM 4191 O O . ASN A 1 624 ? 107.026 123.312 98.461 1.00 83.23 624 ASN A O 1
ATOM 4196 N N . ALA A 1 625 ? 107.308 124.022 100.579 1.00 62.11 625 ALA A N 1
ATOM 4197 C CA . ALA A 1 625 ? 107.995 122.803 100.981 1.00 60.30 625 ALA A CA 1
ATOM 4198 C C . ALA A 1 625 ? 107.087 121.596 100.778 1.00 68.01 625 ALA A C 1
ATOM 4199 O O . ALA A 1 625 ? 105.889 121.645 101.065 1.00 70.35 625 ALA A O 1
ATOM 4201 N N . ILE A 1 626 ? 107.669 120.505 100.277 1.00 59.96 626 ILE A N 1
ATOM 4202 C CA . ILE A 1 626 ? 106.879 119.316 99.966 1.00 53.43 626 ILE A CA 1
ATOM 4203 C C . ILE A 1 626 ? 106.147 118.823 101.206 1.00 55.47 626 ILE A C 1
ATOM 4204 O O . ILE A 1 626 ? 104.935 118.579 101.178 1.00 58.97 626 ILE A O 1
ATOM 4209 N N . GLU A 1 627 ? 106.871 118.669 102.315 1.00 55.15 627 GLU A N 1
ATOM 4210 C CA . GLU A 1 627 ? 106.251 118.161 103.533 1.00 53.40 627 GLU A CA 1
ATOM 4211 C C . GLU A 1 627 ? 105.219 119.125 104.099 1.00 60.55 627 GLU A C 1
ATOM 4212 O O . GLU A 1 627 ? 104.374 118.707 104.897 1.00 70.19 627 GLU A O 1
ATOM 4218 N N . LEU A 1 628 ? 105.264 120.398 103.708 1.00 59.71 628 LEU A N 1
ATOM 4219 C CA . LEU A 1 628 ? 104.347 121.407 104.216 1.00 51.89 628 LEU A CA 1
ATOM 4220 C C . LEU A 1 628 ? 103.172 121.661 103.282 1.00 55.92 628 LEU A C 1
ATOM 4221 O O . LEU A 1 628 ? 102.478 122.671 103.439 1.00 64.27 628 LEU A O 1
ATOM 4226 N N . GLU A 1 629 ? 102.937 120.783 102.317 1.00 55.38 629 GLU A N 1
ATOM 4227 C CA . GLU A 1 629 ? 101.772 120.938 101.463 1.00 56.75 629 GLU A CA 1
ATOM 4228 C C . GLU A 1 629 ? 100.521 120.916 102.335 1.00 66.66 629 GLU A C 1
ATOM 4229 O O . GLU A 1 629 ? 100.303 119.941 103.067 1.00 71.65 629 GLU A O 1
ATOM 4235 N N . PRO A 1 630 ? 99.682 121.958 102.299 1.00 55.84 630 PRO A N 1
ATOM 4236 C CA . PRO A 1 630 ? 98.563 122.007 103.255 1.00 56.44 630 PRO A CA 1
ATOM 4237 C C . PRO A 1 630 ? 97.672 120.780 103.212 1.00 57.79 630 PRO A C 1
ATOM 4238 O O . PRO A 1 630 ? 97.272 120.276 104.268 1.00 59.34 630 PRO A O 1
ATOM 4242 N N . GLY A 1 631 ? 97.366 120.268 102.020 1.00 57.61 631 GLY A N 1
ATOM 4243 C CA . GLY A 1 631 ? 96.531 119.082 101.937 1.00 57.53 631 GLY A CA 1
ATOM 4244 C C . GLY A 1 631 ? 97.179 117.873 102.583 1.00 56.06 631 GLY A C 1
ATOM 4245 O O . GLY A 1 631 ? 96.518 117.098 103.276 1.00 59.00 631 GLY A O 1
ATOM 4246 N N . PHE A 1 632 ? 98.481 117.694 102.357 1.00 48.74 632 PHE A N 1
ATOM 4247 C CA . PHE A 1 632 ? 99.194 116.580 102.972 1.00 48.33 632 PHE A CA 1
ATOM 4248 C C . PHE A 1 632 ? 99.406 116.814 104.462 1.00 44.21 632 PHE A C 1
ATOM 4249 O O . PHE A 1 632 ? 99.212 115.902 105.274 1.00 58.95 632 PHE A O 1
ATOM 4257 N N . TYR A 1 633 ? 99.814 118.027 104.836 1.00 39.31 633 TYR A N 1
ATOM 4258 C CA . TYR A 1 633 ? 100.136 118.307 106.230 1.00 38.20 633 TYR A CA 1
ATOM 4259 C C . TYR A 1 633 ? 98.908 118.193 107.124 1.00 45.94 633 TYR A C 1
ATOM 4260 O O . TYR A 1 633 ? 98.984 117.628 108.220 1.00 56.07 633 TYR A O 1
ATOM 4269 N N . ASN A 1 634 ? 97.768 118.725 106.681 1.00 53.89 634 ASN A N 1
ATOM 4270 C CA . ASN A 1 634 ? 96.574 118.698 107.515 1.00 57.21 634 ASN A CA 1
ATOM 4271 C C . ASN A 1 634 ? 96.065 117.284 107.750 1.00 57.10 634 ASN A C 1
ATOM 4272 O O . ASN A 1 634 ? 95.227 117.081 108.635 1.00 57.45 634 ASN A O 1
ATOM 4277 N N . ARG A 1 635 ? 96.549 116.308 106.986 1.00 51.78 635 ARG A N 1
ATOM 4278 C CA . ARG A 1 635 ? 96.093 114.929 107.089 1.00 51.17 635 ARG A CA 1
ATOM 4279 C C . ARG A 1 635 ? 97.108 114.013 107.756 1.00 51.02 635 ARG A C 1
ATOM 4280 O O . ARG A 1 635 ? 96.719 113.115 108.507 1.00 56.12 635 ARG A O 1
ATOM 4288 N N . TRP A 1 636 ? 98.399 114.216 107.507 1.00 51.15 636 TRP A N 1
ATOM 4289 C CA . TRP A 1 636 ? 99.446 113.309 107.967 1.00 48.84 636 TRP A CA 1
ATOM 4290 C C . TRP A 1 636 ? 100.359 113.962 109.000 1.00 54.23 636 TRP A C 1
ATOM 4291 O O . TRP A 1 636 ? 101.569 113.734 109.011 1.00 64.13 636 TRP A O 1
ATOM 4302 N N . SER A 1 637 ? 99.792 114.779 109.885 1.00 53.35 637 SER A N 1
ATOM 4303 C CA . SER A 1 637 ? 100.550 115.425 110.948 1.00 46.16 637 SER A CA 1
ATOM 4304 C C . SER A 1 637 ? 99.783 115.302 112.253 1.00 53.48 637 SER A C 1
ATOM 4305 O O . SER A 1 637 ? 98.599 115.647 112.313 1.00 61.34 637 SER A O 1
ATOM 4308 N N . ASN A 1 638 ? 100.460 114.818 113.294 1.00 59.10 638 ASN A N 1
ATOM 4309 C CA . ASN A 1 638 ? 99.841 114.654 114.601 1.00 56.75 638 ASN A CA 1
ATOM 4310 C C . ASN A 1 638 ? 99.930 115.973 115.355 1.00 65.37 638 ASN A C 1
ATOM 4311 O O . ASN A 1 638 ? 101.044 116.415 115.671 1.00 74.93 638 ASN A O 1
ATOM 4316 N N . PRO A 1 639 ? 98.811 116.631 115.669 1.00 58.85 639 PRO A N 1
ATOM 4317 C CA . PRO A 1 639 ? 98.906 117.880 116.438 1.00 55.53 639 PRO A CA 1
ATOM 4318 C C . PRO A 1 639 ? 99.566 117.695 117.789 1.00 58.57 639 PRO A C 1
ATOM 4319 O O . PRO A 1 639 ? 100.187 118.633 118.303 1.00 64.63 639 PRO A O 1
ATOM 4323 N N . GLN A 1 640 ? 99.447 116.508 118.382 1.00 62.41 640 GLN A N 1
ATOM 4324 C CA . GLN A 1 640 ? 100.017 116.278 119.704 1.00 66.48 640 GLN A CA 1
ATOM 4325 C C . GLN A 1 640 ? 101.540 116.261 119.662 1.00 64.49 640 GLN A C 1
ATOM 4326 O O . GLN A 1 640 ? 102.195 116.744 120.593 1.00 69.12 640 GLN A O 1
ATOM 4332 N N . PHE A 1 641 ? 102.123 115.714 118.595 1.00 63.50 641 PHE A N 1
ATOM 4333 C CA . PHE A 1 641 ? 103.562 115.503 118.520 1.00 68.75 641 PHE A CA 1
ATOM 4334 C C . PHE A 1 641 ? 104.243 116.263 117.391 1.00 67.27 641 PHE A C 1
ATOM 4335 O O . PHE A 1 641 ? 105.477 116.286 117.346 1.00 67.30 641 PHE A O 1
ATOM 4343 N N . SER A 1 642 ? 103.491 116.887 116.488 1.00 64.11 642 SER A N 1
ATOM 4344 C CA . SER A 1 642 ? 104.103 117.550 115.344 1.00 63.23 642 SER A CA 1
ATOM 4345 C C . SER A 1 642 ? 104.805 118.821 115.798 1.00 63.47 642 SER A C 1
ATOM 4346 O O . SER A 1 642 ? 104.339 119.929 115.517 1.00 70.98 642 SER A O 1
ATOM 4349 N N . THR A 1 643 ? 105.928 118.671 116.494 1.00 59.31 643 THR A N 1
ATOM 4350 C CA . THR A 1 643 ? 106.594 119.785 117.149 1.00 58.94 643 THR A CA 1
ATOM 4351 C C . THR A 1 643 ? 108.047 119.874 116.709 1.00 56.12 643 THR A C 1
ATOM 4352 O O . THR A 1 643 ? 108.718 118.856 116.520 1.00 62.49 643 THR A O 1
ATOM 4356 N N . CYS A 1 644 ? 108.516 121.105 116.544 1.00 66.06 644 CYS A N 1
ATOM 4357 C CA . CYS A 1 644 ? 109.907 121.406 116.259 1.00 63.83 644 CYS A CA 1
ATOM 4358 C C . CYS A 1 644 ? 110.778 121.032 117.457 1.00 75.82 644 CYS A C 1
ATOM 4359 O O . CYS A 1 644 ? 110.288 120.624 118.513 1.00 82.55 644 CYS A O 1
ATOM 4362 N N . LEU A 1 645 ? 112.089 121.170 117.288 1.00 73.26 645 LEU A N 1
ATOM 4363 C CA . LEU A 1 645 ? 113.049 120.926 118.356 1.00 68.59 645 LEU A CA 1
ATOM 4364 C C . LEU A 1 645 ? 113.974 122.127 118.464 1.00 76.88 645 LEU A C 1
ATOM 4365 O O . LEU A 1 645 ? 114.456 122.636 117.447 1.00 86.53 645 LEU A O 1
ATOM 4370 N N . ILE A 1 646 ? 114.225 122.573 119.690 1.00 88.59 646 ILE A N 1
ATOM 4371 C CA . ILE A 1 646 ? 115.049 123.773 119.869 1.00 87.11 646 ILE A CA 1
ATOM 4372 C C . ILE A 1 646 ? 116.475 123.471 119.425 1.00 88.53 646 ILE A C 1
ATOM 4373 O O . ILE A 1 646 ? 117.057 122.457 119.855 1.00 89.18 646 ILE A O 1
ATOM 4378 N N . PRO A 1 647 ? 117.085 124.299 118.580 1.00 95.92 647 PRO A N 1
ATOM 4379 C CA . PRO A 1 647 ? 118.419 123.980 118.091 1.00 100.89 647 PRO A CA 1
ATOM 4380 C C . PRO A 1 647 ? 119.439 124.096 119.205 1.00 103.22 647 PRO A C 1
ATOM 4381 O O . PRO A 1 647 ? 119.218 124.808 120.202 1.00 102.67 647 PRO A O 1
ATOM 4385 N N . PRO A 1 648 ? 120.574 123.408 119.083 1.00 107.57 648 PRO A N 1
ATOM 4386 C CA . PRO A 1 648 ? 121.620 123.529 120.106 1.00 107.41 648 PRO A CA 1
ATOM 4387 C C . PRO A 1 648 ? 122.344 124.863 120.003 1.00 108.37 648 PRO A C 1
ATOM 4388 O O . PRO A 1 648 ? 122.867 125.222 118.946 1.00 107.11 648 PRO A O 1
ATOM 4392 N N . THR A 1 649 ? 122.370 125.596 121.112 1.00 113.85 649 THR A N 1
ATOM 4393 C CA . THR A 1 649 ? 123.153 126.818 121.217 1.00 114.34 649 THR A CA 1
ATOM 4394 C C . THR A 1 649 ? 124.558 126.561 121.746 1.00 115.01 649 THR A C 1
ATOM 4395 O O . THR A 1 649 ? 125.398 127.465 121.704 1.00 116.71 649 THR A O 1
ATOM 4399 N N . THR A 1 650 ? 124.835 125.351 122.223 1.00 116.48 650 THR A N 1
ATOM 4400 C CA . THR A 1 650 ? 126.141 125.021 122.764 1.00 116.95 650 THR A CA 1
ATOM 4401 C C . THR A 1 650 ? 127.157 124.830 121.641 1.00 115.66 650 THR A C 1
ATOM 4402 O O . THR A 1 650 ? 126.814 124.705 120.463 1.00 116.04 650 THR A O 1
ATOM 4406 N N . GLU A 1 651 ? 128.430 124.808 122.025 1.00 119.17 651 GLU A N 1
ATOM 4407 C CA . GLU A 1 651 ? 129.507 124.574 121.074 1.00 120.32 651 GLU A CA 1
ATOM 4408 C C . GLU A 1 651 ? 129.717 123.076 120.900 1.00 123.55 651 GLU A C 1
ATOM 4409 O O . GLU A 1 651 ? 129.786 122.332 121.882 1.00 125.67 651 GLU A O 1
ATOM 4415 N N . ILE A 1 652 ? 129.816 122.637 119.648 1.00 113.25 652 ILE A N 1
ATOM 4416 C CA . ILE A 1 652 ? 130.029 121.235 119.312 1.00 111.10 652 ILE A CA 1
ATOM 4417 C C . ILE A 1 652 ? 131.303 121.135 118.487 1.00 108.26 652 ILE A C 1
ATOM 4418 O O . ILE A 1 652 ? 131.449 121.828 117.474 1.00 108.15 652 ILE A O 1
ATOM 4423 N N . PHE A 1 653 ? 132.220 120.275 118.923 1.00 109.30 653 PHE A N 1
ATOM 4424 C CA . PHE A 1 653 ? 133.493 120.080 118.247 1.00 108.45 653 PHE A CA 1
ATOM 4425 C C . PHE A 1 653 ? 133.820 118.594 118.236 1.00 110.06 653 PHE A C 1
ATOM 4426 O O . PHE A 1 653 ? 133.318 117.822 119.056 1.00 114.28 653 PHE A O 1
ATOM 4434 N N . GLU A 1 654 ? 134.671 118.201 117.291 1.00 111.28 654 GLU A N 1
ATOM 4435 C CA . GLU A 1 654 ? 135.038 116.806 117.101 1.00 113.28 654 GLU A CA 1
ATOM 4436 C C . GLU A 1 654 ? 136.549 116.660 117.183 1.00 111.71 654 GLU A C 1
ATOM 4437 O O . GLU A 1 654 ? 137.293 117.503 116.675 1.00 112.06 654 GLU A O 1
ATOM 4443 N N . LEU A 1 655 ? 136.994 115.583 117.826 1.00 109.59 655 LEU A N 1
ATOM 4444 C CA . LEU A 1 655 ? 138.407 115.264 117.958 1.00 109.75 655 LEU A CA 1
ATOM 4445 C C . LEU A 1 655 ? 138.659 113.850 117.451 1.00 110.38 655 LEU A C 1
ATOM 4446 O O . LEU A 1 655 ? 137.747 113.021 117.397 1.00 112.89 655 LEU A O 1
ATOM 4451 N N . LEU A 1 656 ? 139.905 113.586 117.069 1.00 109.34 656 LEU A N 1
ATOM 4452 C CA . LEU A 1 656 ? 140.298 112.317 116.471 1.00 109.56 656 LEU A CA 1
ATOM 4453 C C . LEU A 1 656 ? 141.169 111.535 117.445 1.00 109.26 656 LEU A C 1
ATOM 4454 O O . LEU A 1 656 ? 142.100 112.091 118.037 1.00 109.05 656 LEU A O 1
ATOM 4459 N N . PHE A 1 657 ? 140.860 110.250 117.607 1.00 121.68 657 PHE A N 1
ATOM 4460 C CA . PHE A 1 657 ? 141.592 109.349 118.494 1.00 122.91 657 PHE A CA 1
ATOM 4461 C C . PHE A 1 657 ? 142.276 108.290 117.636 1.00 122.34 657 PHE A C 1
ATOM 4462 O O . PHE A 1 657 ? 141.631 107.347 117.170 1.00 123.46 657 PHE A O 1
ATOM 4470 N N . ASP A 1 658 ? 143.582 108.441 117.435 1.00 124.71 658 ASP A N 1
ATOM 4471 C CA . ASP A 1 658 ? 144.365 107.471 116.668 1.00 124.65 658 ASP A CA 1
ATOM 4472 C C . ASP A 1 658 ? 144.969 106.404 117.576 1.00 127.20 658 ASP A C 1
ATOM 4473 O O . ASP A 1 658 ? 146.173 106.152 117.556 1.00 126.86 658 ASP A O 1
ATOM 4478 N N . LEU A 1 659 ? 144.128 105.766 118.382 1.00 133.13 659 LEU A N 1
ATOM 4479 C CA . LEU A 1 659 ? 144.618 104.754 119.305 1.00 131.17 659 LEU A CA 1
ATOM 4480 C C . LEU A 1 659 ? 145.073 103.516 118.534 1.00 132.73 659 LEU A C 1
ATOM 4481 O O . LEU A 1 659 ? 144.473 103.165 117.513 1.00 133.70 659 LEU A O 1
ATOM 4486 N N . PRO A 1 660 ? 146.123 102.835 118.991 1.00 136.85 660 PRO A N 1
ATOM 4487 C CA . PRO A 1 660 ? 146.547 101.605 118.314 1.00 136.94 660 PRO A CA 1
ATOM 4488 C C . PRO A 1 660 ? 145.573 100.464 118.560 1.00 138.30 660 PRO A C 1
ATOM 4489 O O . PRO A 1 660 ? 144.827 100.451 119.542 1.00 136.39 660 PRO A O 1
ATOM 4493 N N . GLY A 1 661 ? 145.590 99.499 117.650 1.00 142.15 661 GLY A N 1
ATOM 4494 C CA . GLY A 1 661 ? 144.756 98.317 117.734 1.00 139.56 661 GLY A CA 1
ATOM 4495 C C . GLY A 1 661 ? 143.961 98.107 116.463 1.00 140.89 661 GLY A C 1
ATOM 4496 O O . GLY A 1 661 ? 144.367 98.500 115.365 1.00 140.30 661 GLY A O 1
ATOM 4497 N N . TYR A 1 662 ? 142.803 97.472 116.623 1.00 142.24 662 TYR A N 1
ATOM 4498 C CA . TYR A 1 662 ? 141.878 97.231 115.526 1.00 142.76 662 TYR A CA 1
ATOM 4499 C C . TYR A 1 662 ? 140.519 97.846 115.839 1.00 142.72 662 TYR A C 1
ATOM 4500 O O . TYR A 1 662 ? 140.145 98.035 117.000 1.00 141.38 662 TYR A O 1
ATOM 4509 N N . HIS A 1 663 ? 139.777 98.154 114.779 1.00 126.24 663 HIS A N 1
ATOM 4510 C CA . HIS A 1 663 ? 138.505 98.858 114.882 1.00 124.97 663 HIS A CA 1
ATOM 4511 C C . HIS A 1 663 ? 137.367 97.845 114.932 1.00 124.05 663 HIS A C 1
ATOM 4512 O O . HIS A 1 663 ? 137.275 96.965 114.069 1.00 122.19 663 HIS A O 1
ATOM 4519 N N . GLN A 1 664 ? 136.505 97.973 115.938 1.00 127.46 664 GLN A N 1
ATOM 4520 C CA . GLN A 1 664 ? 135.328 97.121 116.056 1.00 126.97 664 GLN A CA 1
ATOM 4521 C C . GLN A 1 664 ? 134.261 97.602 115.081 1.00 127.87 664 GLN A C 1
ATOM 4522 O O . GLN A 1 664 ? 133.795 98.742 115.175 1.00 129.79 664 GLN A O 1
ATOM 4528 N N . LEU A 1 665 ? 133.874 96.734 114.145 1.00 108.33 665 LEU A N 1
ATOM 4529 C CA . LEU A 1 665 ? 132.961 97.148 113.085 1.00 107.80 665 LEU A CA 1
ATOM 4530 C C . LEU A 1 665 ? 131.592 97.521 113.643 1.00 109.40 665 LEU A C 1
ATOM 4531 O O . LEU A 1 665 ? 130.994 98.521 113.231 1.00 108.69 665 LEU A O 1
ATOM 4536 N N . ASN A 1 666 ? 131.079 96.729 114.583 1.00 124.93 666 ASN A N 1
ATOM 4537 C CA . ASN A 1 666 ? 129.738 96.923 115.133 1.00 122.90 666 ASN A CA 1
ATOM 4538 C C . ASN A 1 666 ? 129.811 96.944 116.653 1.00 124.00 666 ASN A C 1
ATOM 4539 O O . ASN A 1 666 ? 129.568 95.921 117.310 1.00 127.45 666 ASN A O 1
ATOM 4544 N N . PRO A 1 667 ? 130.145 98.087 117.251 1.00 125.58 667 PRO A N 1
ATOM 4545 C CA . PRO A 1 667 ? 130.125 98.171 118.715 1.00 127.89 667 PRO A CA 1
ATOM 4546 C C . PRO A 1 667 ? 128.744 97.842 119.263 1.00 127.93 667 PRO A C 1
ATOM 4547 O O . PRO A 1 667 ? 127.720 98.255 118.715 1.00 127.45 667 PRO A O 1
ATOM 4551 N N . LEU A 1 668 ? 128.728 97.089 120.359 1.00 137.60 668 LEU A N 1
ATOM 4552 C CA . LEU A 1 668 ? 127.478 96.582 120.906 1.00 138.01 668 LEU A CA 1
ATOM 4553 C C . LEU A 1 668 ? 126.754 97.676 121.683 1.00 138.70 668 LEU A C 1
ATOM 4554 O O . LEU A 1 668 ? 127.370 98.452 122.418 1.00 138.40 668 LEU A O 1
ATOM 4559 N N . MET A 1 669 ? 125.435 97.734 121.512 1.00 132.93 669 MET A N 1
ATOM 4560 C CA . MET A 1 669 ? 124.581 98.703 122.185 1.00 131.33 669 MET A CA 1
ATOM 4561 C C . MET A 1 669 ? 123.859 98.030 123.344 1.00 131.86 669 MET A C 1
ATOM 4562 O O . MET A 1 669 ? 123.190 97.009 123.153 1.00 132.66 669 MET A O 1
ATOM 4567 N N . LEU A 1 670 ? 123.994 98.601 124.536 1.00 136.04 670 LEU A N 1
ATOM 4568 C CA . LEU A 1 670 ? 123.327 98.067 125.717 1.00 136.86 670 LEU A CA 1
ATOM 4569 C C . LEU A 1 670 ? 121.842 98.410 125.688 1.00 134.64 670 LEU A C 1
ATOM 4570 O O . LEU A 1 670 ? 121.017 97.600 125.264 1.00 132.60 670 LEU A O 1
ATOM 4575 N N . LYS A 1 673 ? 121.009 102.209 126.429 1.00 118.96 673 LYS A N 1
ATOM 4576 C CA . LYS A 1 673 ? 121.369 103.465 125.785 1.00 120.54 673 LYS A CA 1
ATOM 4577 C C . LYS A 1 673 ? 122.865 103.725 125.908 1.00 119.68 673 LYS A C 1
ATOM 4578 O O . LYS A 1 673 ? 123.288 104.855 126.151 1.00 120.13 673 LYS A O 1
ATOM 4584 N N . THR A 1 674 ? 123.666 102.676 125.744 1.00 127.42 674 THR A N 1
ATOM 4585 C CA . THR A 1 674 ? 125.111 102.774 125.876 1.00 126.72 674 THR A CA 1
ATOM 4586 C C . THR A 1 674 ? 125.791 102.056 124.721 1.00 127.14 674 THR A C 1
ATOM 4587 O O . THR A 1 674 ? 125.339 100.993 124.286 1.00 130.11 674 THR A O 1
ATOM 4591 N N . ILE A 1 675 ? 126.879 102.644 124.232 1.00 121.51 675 ILE A N 1
ATOM 4592 C CA . ILE A 1 675 ? 127.708 102.046 123.193 1.00 121.23 675 ILE A CA 1
ATOM 4593 C C . ILE A 1 675 ? 128.979 101.534 123.855 1.00 123.01 675 ILE A C 1
ATOM 4594 O O . ILE A 1 675 ? 129.698 102.297 124.511 1.00 125.46 675 ILE A O 1
ATOM 4599 N N . THR A 1 676 ? 129.259 100.246 123.683 1.00 129.24 676 THR A N 1
ATOM 4600 C CA . THR A 1 676 ? 130.431 99.611 124.269 1.00 128.72 676 THR A CA 1
ATOM 4601 C C . THR A 1 676 ? 131.463 99.354 123.181 1.00 128.84 676 THR A C 1
ATOM 4602 O O . THR A 1 676 ? 131.135 98.806 122.124 1.00 129.87 676 THR A O 1
ATOM 4606 N N . PHE A 1 677 ? 132.704 99.750 123.445 1.00 128.35 677 PHE A N 1
ATOM 4607 C CA . PHE A 1 677 ? 133.804 99.626 122.492 1.00 128.98 677 PHE A CA 1
ATOM 4608 C C . PHE A 1 677 ? 134.846 98.689 123.095 1.00 129.96 677 PHE A C 1
ATOM 4609 O O . PHE A 1 677 ? 135.698 99.121 123.878 1.00 131.38 677 PHE A O 1
ATOM 4617 N N . GLU A 1 678 ? 134.780 97.406 122.732 1.00 137.41 678 GLU A N 1
ATOM 4618 C CA . GLU A 1 678 ? 135.757 96.450 123.242 1.00 137.09 678 GLU A CA 1
ATOM 4619 C C . GLU A 1 678 ? 137.165 96.830 122.806 1.00 137.35 678 GLU A C 1
ATOM 4620 O O . GLU A 1 678 ? 138.109 96.771 123.602 1.00 138.03 678 GLU A O 1
ATOM 4626 N N . THR A 1 679 ? 137.325 97.222 121.546 1.00 136.29 679 THR A N 1
ATOM 4627 C CA . THR A 1 679 ? 138.582 97.737 121.027 1.00 137.49 679 THR A CA 1
ATOM 4628 C C . THR A 1 679 ? 138.359 99.151 120.513 1.00 135.87 679 THR A C 1
ATOM 4629 O O . THR A 1 679 ? 137.275 99.478 120.021 1.00 137.29 679 THR A O 1
ATOM 4633 N N . PHE A 1 680 ? 139.388 99.990 120.635 1.00 126.87 680 PHE A N 1
ATOM 4634 C CA . PHE A 1 680 ? 139.320 101.375 120.186 1.00 127.58 680 PHE A CA 1
ATOM 4635 C C . PHE A 1 680 ? 140.430 101.704 119.196 1.00 129.34 680 PHE A C 1
ATOM 4636 O O . PHE A 1 680 ? 140.791 102.874 119.039 1.00 127.27 680 PHE A O 1
ATOM 4644 N N . GLY A 1 681 ? 140.973 100.696 118.518 1.00 135.49 681 GLY A N 1
ATOM 4645 C CA . GLY A 1 681 ? 142.060 100.931 117.594 1.00 135.16 681 GLY A CA 1
ATOM 4646 C C . GLY A 1 681 ? 141.620 101.703 116.365 1.00 133.24 681 GLY A C 1
ATOM 4647 O O . GLY A 1 681 ? 140.441 101.775 116.019 1.00 132.77 681 GLY A O 1
ATOM 4648 N N . GLY A 1 682 ? 142.604 102.297 115.696 1.00 116.51 682 GLY A N 1
ATOM 4649 C CA . GLY A 1 682 ? 142.348 103.112 114.530 1.00 113.44 682 GLY A CA 1
ATOM 4650 C C . GLY A 1 682 ? 141.804 104.477 114.905 1.00 114.77 682 GLY A C 1
ATOM 4651 O O . GLY A 1 682 ? 141.538 104.787 116.067 1.00 115.36 682 GLY A O 1
ATOM 4652 N N . ARG A 1 683 ? 141.638 105.316 113.886 1.00 107.53 683 ARG A N 1
ATOM 4653 C CA . ARG A 1 683 ? 141.078 106.641 114.108 1.00 108.67 683 ARG A CA 1
ATOM 4654 C C . ARG A 1 683 ? 139.625 106.522 114.550 1.00 106.02 683 ARG A C 1
ATOM 4655 O O . ARG A 1 683 ? 138.871 105.694 114.032 1.00 103.72 683 ARG A O 1
ATOM 4663 N N . SER A 1 684 ? 139.238 107.350 115.517 1.00 110.45 684 SER A N 1
ATOM 4664 C CA . SER A 1 684 ? 137.879 107.366 116.048 1.00 108.65 684 SER A CA 1
ATOM 4665 C C . SER A 1 684 ? 137.420 108.814 116.131 1.00 107.38 684 SER A C 1
ATOM 4666 O O . SER A 1 684 ? 137.892 109.570 116.985 1.00 108.23 684 SER A O 1
ATOM 4669 N N . ARG A 1 685 ? 136.503 109.196 115.247 1.00 95.06 685 ARG A N 1
ATOM 4670 C CA . ARG A 1 685 ? 135.987 110.559 115.207 1.00 90.14 685 ARG A CA 1
ATOM 4671 C C . ARG A 1 685 ? 134.921 110.708 116.284 1.00 90.81 685 ARG A C 1
ATOM 4672 O O . ARG A 1 685 ? 133.823 110.155 116.165 1.00 92.51 685 ARG A O 1
ATOM 4680 N N . LEU A 1 686 ? 135.243 111.455 117.336 1.00 104.40 686 LEU A N 1
ATOM 4681 C CA . LEU A 1 686 ? 134.354 111.654 118.473 1.00 104.66 686 LEU A CA 1
ATOM 4682 C C . LEU A 1 686 ? 133.825 113.081 118.435 1.00 104.51 686 LEU A C 1
ATOM 4683 O O . LEU A 1 686 ? 134.608 114.035 118.437 1.00 107.87 686 LEU A O 1
ATOM 4688 N N . LYS A 1 687 ? 132.502 113.221 118.408 1.00 97.84 687 LYS A N 1
ATOM 4689 C CA . LYS A 1 687 ? 131.841 114.522 118.335 1.00 97.32 687 LYS A CA 1
ATOM 4690 C C . LYS A 1 687 ? 131.409 114.908 119.745 1.00 101.67 687 LYS A C 1
ATOM 4691 O O . LYS A 1 687 ? 130.410 114.402 120.261 1.00 102.92 687 LYS A O 1
ATOM 4697 N N . ILE A 1 688 ? 132.165 115.813 120.367 1.00 114.97 688 ILE A N 1
ATOM 4698 C CA . ILE A 1 688 ? 131.929 116.223 121.746 1.00 112.10 688 ILE A CA 1
ATOM 4699 C C . ILE A 1 688 ? 131.146 117.527 121.752 1.00 110.88 688 ILE A C 1
ATOM 4700 O O . ILE A 1 688 ? 131.224 118.334 120.819 1.00 114.40 688 ILE A O 1
ATOM 4705 N N . GLU A 1 689 ? 130.384 117.732 122.822 1.00 117.24 689 GLU A N 1
ATOM 4706 C CA . GLU A 1 689 ? 129.566 118.921 123.010 1.00 118.89 689 GLU A CA 1
ATOM 4707 C C . GLU A 1 689 ? 130.017 119.636 124.276 1.00 122.11 689 GLU A C 1
ATOM 4708 O O . GLU A 1 689 ? 130.058 119.031 125.352 1.00 124.25 689 GLU A O 1
ATOM 4714 N N . LYS A 1 690 ? 130.353 120.916 124.146 1.00 124.73 690 LYS A N 1
ATOM 4715 C CA . LYS A 1 690 ? 130.710 121.727 125.301 1.00 122.47 690 LYS A CA 1
ATOM 4716 C C . LYS A 1 690 ? 129.440 122.124 126.043 1.00 121.70 690 LYS A C 1
ATOM 4717 O O . LYS A 1 690 ? 128.477 122.595 125.433 1.00 123.58 690 LYS A O 1
ATOM 4723 N N . LEU A 1 691 ? 129.441 121.937 127.359 1.00 123.62 691 LEU A N 1
ATOM 4724 C CA . LEU A 1 691 ? 128.273 122.194 128.192 1.00 124.75 691 LEU A CA 1
ATOM 4725 C C . LEU A 1 691 ? 128.524 123.442 129.027 1.00 127.12 691 LEU A C 1
ATOM 4726 O O . LEU A 1 691 ? 129.481 123.489 129.808 1.00 129.92 691 LEU A O 1
ATOM 4731 N N . GLN A 1 692 ? 127.667 124.446 128.862 1.00 128.41 692 GLN A N 1
ATOM 4732 C CA . GLN A 1 692 ? 127.727 125.680 129.630 1.00 126.70 692 GLN A CA 1
ATOM 4733 C C . GLN A 1 692 ? 126.388 125.906 130.316 1.00 126.59 692 GLN A C 1
ATOM 4734 O O . GLN A 1 692 ? 125.330 125.668 129.725 1.00 127.77 692 GLN A O 1
ATOM 4740 N N . ILE A 1 693 ? 126.441 126.367 131.567 1.00 124.06 693 ILE A N 1
ATOM 4741 C CA . ILE A 1 693 ? 125.222 126.555 132.342 1.00 125.20 693 ILE A CA 1
ATOM 4742 C C . ILE A 1 693 ? 124.276 127.498 131.613 1.00 125.21 693 ILE A C 1
ATOM 4743 O O . ILE A 1 693 ? 124.699 128.471 130.975 1.00 124.05 693 ILE A O 1
ATOM 4748 N N . TYR A 1 694 ? 122.979 127.206 131.705 1.00 125.98 694 TYR A N 1
ATOM 4749 C CA . TYR A 1 694 ? 121.935 128.014 131.077 1.00 125.71 694 TYR A CA 1
ATOM 4750 C C . TYR A 1 694 ? 122.156 128.102 129.565 1.00 125.85 694 TYR A C 1
ATOM 4751 O O . TYR A 1 694 ? 122.370 129.173 128.995 1.00 124.72 694 TYR A O 1
ATOM 4760 N N . GLN A 1 695 ? 122.098 126.937 128.924 1.00 123.72 695 GLN A N 1
ATOM 4761 C CA . GLN A 1 695 ? 122.244 126.843 127.481 1.00 122.27 695 GLN A CA 1
ATOM 4762 C C . GLN A 1 695 ? 121.471 125.625 126.998 1.00 122.72 695 GLN A C 1
ATOM 4763 O O . GLN A 1 695 ? 121.130 124.733 127.779 1.00 120.63 695 GLN A O 1
ATOM 4769 N N . ILE A 1 696 ? 121.192 125.599 125.699 1.00 119.16 696 ILE A N 1
ATOM 4770 C CA . ILE A 1 696 ? 120.427 124.517 125.091 1.00 118.24 696 ILE A CA 1
ATOM 4771 C C . ILE A 1 696 ? 121.404 123.488 124.539 1.00 119.51 696 ILE A C 1
ATOM 4772 O O . ILE A 1 696 ? 122.288 123.819 123.741 1.00 120.61 696 ILE A O 1
ATOM 4777 N N . ASP A 1 697 ? 121.242 122.237 124.961 1.00 117.81 697 ASP A N 1
ATOM 4778 C CA . ASP A 1 697 ? 122.179 121.178 124.610 1.00 116.38 697 ASP A CA 1
ATOM 4779 C C . ASP A 1 697 ? 121.842 120.617 123.229 1.00 119.50 697 ASP A C 1
ATOM 4780 O O . ASP A 1 697 ? 120.977 121.128 122.512 1.00 120.96 697 ASP A O 1
ATOM 4785 N N . TYR A 1 698 ? 122.535 119.543 122.842 1.00 103.30 698 TYR A N 1
ATOM 4786 C CA . TYR A 1 698 ? 122.283 118.921 121.547 1.00 99.92 698 TYR A CA 1
ATOM 4787 C C . TYR A 1 698 ? 120.869 118.363 121.461 1.00 99.23 698 TYR A C 1
ATOM 4788 O O . TYR A 1 698 ? 120.277 118.340 120.376 1.00 98.26 698 TYR A O 1
ATOM 4797 N N . TYR A 1 699 ? 120.311 117.919 122.583 1.00 106.15 699 TYR A N 1
ATOM 4798 C CA . TYR A 1 699 ? 119.019 117.251 122.604 1.00 104.08 699 TYR A CA 1
ATOM 4799 C C . TYR A 1 699 ? 117.868 118.198 122.918 1.00 105.20 699 TYR A C 1
ATOM 4800 O O . TYR A 1 699 ? 116.745 117.736 123.143 1.00 105.17 699 TYR A O 1
ATOM 4809 N N . GLY A 1 700 ? 118.118 119.506 122.942 1.00 111.93 700 GLY A N 1
ATOM 4810 C CA . GLY A 1 700 ? 117.073 120.482 123.152 1.00 110.97 700 GLY A CA 1
ATOM 4811 C C . GLY A 1 700 ? 116.709 120.742 124.596 1.00 113.07 700 GLY A C 1
ATOM 4812 O O . GLY A 1 700 ? 115.751 121.483 124.850 1.00 112.62 700 GLY A O 1
ATOM 4813 N N . ASP A 1 701 ? 117.432 120.162 125.548 1.00 121.62 701 ASP A N 1
ATOM 4814 C CA . ASP A 1 701 ? 117.154 120.370 126.960 1.00 120.84 701 ASP A CA 1
ATOM 4815 C C . ASP A 1 701 ? 118.008 121.505 127.509 1.00 120.06 701 ASP A C 1
ATOM 4816 O O . ASP A 1 701 ? 119.129 121.745 127.052 1.00 120.91 701 ASP A O 1
ATOM 4821 N N . LEU A 1 702 ? 117.461 122.207 128.498 1.00 119.22 702 LEU A N 1
ATOM 4822 C CA . LEU A 1 702 ? 118.165 123.316 129.123 1.00 119.68 702 LEU A CA 1
ATOM 4823 C C . LEU A 1 702 ? 119.144 122.780 130.161 1.00 121.65 702 LEU A C 1
ATOM 4824 O O . LEU A 1 702 ? 118.763 122.005 131.044 1.00 122.63 702 LEU A O 1
ATOM 4829 N N . ILE A 1 703 ? 120.407 123.191 130.052 1.00 128.75 703 ILE A N 1
ATOM 4830 C CA . ILE A 1 703 ? 121.427 122.730 130.985 1.00 129.46 703 ILE A CA 1
ATOM 4831 C C . ILE A 1 703 ? 121.173 123.351 132.351 1.00 130.21 703 ILE A C 1
ATOM 4832 O O . ILE A 1 703 ? 121.045 124.576 132.482 1.00 129.86 703 ILE A O 1
ATOM 4837 N N . THR A 1 704 ? 121.110 122.509 133.379 1.00 134.23 704 THR A N 1
ATOM 4838 C CA . THR A 1 704 ? 120.846 122.946 134.740 1.00 134.69 704 THR A CA 1
ATOM 4839 C C . THR A 1 704 ? 122.091 122.753 135.596 1.00 134.84 704 THR A C 1
ATOM 4840 O O . THR A 1 704 ? 123.004 122.000 135.245 1.00 135.65 704 THR A O 1
ATOM 4844 N N . ALA A 1 705 ? 122.115 123.451 136.734 1.00 131.43 705 ALA A N 1
ATOM 4845 C CA . ALA A 1 705 ? 123.278 123.390 137.612 1.00 131.01 705 ALA A CA 1
ATOM 4846 C C . ALA A 1 705 ? 123.553 121.969 138.082 1.00 132.22 705 ALA A C 1
ATOM 4847 O O . ALA A 1 705 ? 124.706 121.621 138.359 1.00 131.99 705 ALA A O 1
ATOM 4849 N N . SER A 1 706 ? 122.515 121.135 138.171 1.00 139.69 706 SER A N 1
ATOM 4850 C CA . SER A 1 706 ? 122.709 119.763 138.628 1.00 140.51 706 SER A CA 1
ATOM 4851 C C . SER A 1 706 ? 123.705 119.016 137.753 1.00 140.77 706 SER A C 1
ATOM 4852 O O . SER A 1 706 ? 124.353 118.071 138.218 1.00 137.80 706 SER A O 1
ATOM 4855 N N . THR A 1 707 ? 123.843 119.420 136.488 1.00 138.82 707 THR A N 1
ATOM 4856 C CA . THR A 1 707 ? 124.802 118.763 135.607 1.00 136.94 707 THR A CA 1
ATOM 4857 C C . THR A 1 707 ? 126.224 118.914 136.133 1.00 137.28 707 THR A C 1
ATOM 4858 O O . THR A 1 707 ? 127.015 117.965 136.088 1.00 135.45 707 THR A O 1
ATOM 4862 N N . PHE A 1 708 ? 126.567 120.100 136.635 1.00 138.10 708 PHE A N 1
ATOM 4863 C CA . PHE A 1 708 ? 127.907 120.356 137.148 1.00 137.03 708 PHE A CA 1
ATOM 4864 C C . PHE A 1 708 ? 128.093 119.898 138.589 1.00 136.56 708 PHE A C 1
ATOM 4865 O O . PHE A 1 708 ? 129.231 119.881 139.070 1.00 135.57 708 PHE A O 1
ATOM 4873 N N . GLN A 1 709 ? 127.021 119.533 139.286 1.00 142.33 709 GLN A N 1
ATOM 4874 C CA . GLN A 1 709 ? 127.148 119.089 140.667 1.00 143.09 709 GLN A CA 1
ATOM 4875 C C . GLN A 1 709 ? 127.822 117.724 140.731 1.00 143.13 709 GLN A C 1
ATOM 4876 O O . GLN A 1 709 ? 127.594 116.859 139.881 1.00 142.84 709 GLN A O 1
ATOM 4882 N N . ASP A 1 710 ? 128.657 117.535 141.752 1.00 147.84 710 ASP A N 1
ATOM 4883 C CA . ASP A 1 710 ? 129.401 116.293 141.944 1.00 148.19 710 ASP A CA 1
ATOM 4884 C C . ASP A 1 710 ? 130.265 115.990 140.718 1.00 147.36 710 ASP A C 1
ATOM 4885 O O . ASP A 1 710 ? 130.102 114.976 140.036 1.00 147.18 710 ASP A O 1
ATOM 4890 N N . VAL A 1 711 ? 131.196 116.902 140.449 1.00 139.93 711 VAL A N 1
ATOM 4891 C CA . VAL A 1 711 ? 132.101 116.810 139.310 1.00 140.71 711 VAL A CA 1
ATOM 4892 C C . VAL A 1 711 ? 133.527 116.759 139.836 1.00 141.51 711 VAL A C 1
ATOM 4893 O O . VAL A 1 711 ? 133.913 117.578 140.679 1.00 141.78 711 VAL A O 1
ATOM 4897 N N . SER A 1 712 ? 134.304 115.799 139.342 1.00 142.21 712 SER A N 1
ATOM 4898 C CA . SER A 1 712 ? 135.705 115.644 139.709 1.00 141.54 712 SER A CA 1
ATOM 4899 C C . SER A 1 712 ? 136.569 115.985 138.503 1.00 141.59 712 SER A C 1
ATOM 4900 O O . SER A 1 712 ? 136.519 115.290 137.483 1.00 142.28 712 SER A O 1
ATOM 4903 N N . ARG A 1 713 ? 137.358 117.050 138.623 1.00 139.24 713 ARG A N 1
ATOM 4904 C CA . ARG A 1 713 ? 138.287 117.460 137.580 1.00 139.87 713 ARG A CA 1
ATOM 4905 C C . ARG A 1 713 ? 139.695 116.930 137.806 1.00 140.99 713 ARG A C 1
ATOM 4906 O O . ARG A 1 713 ? 140.600 117.264 137.036 1.00 141.06 713 ARG A O 1
ATOM 4914 N N . LYS A 1 714 ? 139.902 116.114 138.836 1.00 141.83 714 LYS A N 1
ATOM 4915 C CA . LYS A 1 714 ? 141.229 115.639 139.198 1.00 140.17 714 LYS A CA 1
ATOM 4916 C C . LYS A 1 714 ? 141.570 114.392 138.393 1.00 139.21 714 LYS A C 1
ATOM 4917 O O . LYS A 1 714 ? 140.723 113.512 138.206 1.00 138.28 714 LYS A O 1
ATOM 4923 N N . ASP A 1 715 ? 142.813 114.321 137.923 1.00 145.83 715 ASP A N 1
ATOM 4924 C CA . ASP A 1 715 ? 143.309 113.165 137.185 1.00 147.81 715 ASP A CA 1
ATOM 4925 C C . ASP A 1 715 ? 143.983 112.217 138.170 1.00 148.16 715 ASP A C 1
ATOM 4926 O O . ASP A 1 715 ? 145.048 112.530 138.712 1.00 148.67 715 ASP A O 1
ATOM 4931 N N . ILE A 1 716 ? 143.365 111.057 138.402 1.00 143.58 716 ILE A N 1
ATOM 4932 C CA . ILE A 1 716 ? 143.947 110.074 139.307 1.00 144.69 716 ILE A CA 1
ATOM 4933 C C . ILE A 1 716 ? 145.108 109.322 138.675 1.00 144.93 716 ILE A C 1
ATOM 4934 O O . ILE A 1 716 ? 145.836 108.617 139.384 1.00 143.94 716 ILE A O 1
ATOM 4939 N N . PHE A 1 717 ? 145.299 109.450 137.364 1.00 143.07 717 PHE A N 1
ATOM 4940 C CA . PHE A 1 717 ? 146.433 108.847 136.677 1.00 141.26 717 PHE A CA 1
ATOM 4941 C C . PHE A 1 717 ? 147.625 109.788 136.562 1.00 142.43 717 PHE A C 1
ATOM 4942 O O . PHE A 1 717 ? 148.682 109.367 136.080 1.00 141.31 717 PHE A O 1
ATOM 4950 N N . SER A 1 718 ? 147.487 111.042 136.989 1.00 153.21 718 SER A N 1
ATOM 4951 C CA . SER A 1 718 ? 148.553 112.025 136.868 1.00 153.32 718 SER A CA 1
ATOM 4952 C C . SER A 1 718 ? 148.544 112.928 138.093 1.00 153.36 718 SER A C 1
ATOM 4953 O O . SER A 1 718 ? 147.768 112.734 139.033 1.00 152.16 718 SER A O 1
ATOM 4956 N N . ASN A 1 719 ? 149.425 113.926 138.072 1.00 158.40 719 ASN A N 1
ATOM 4957 C CA . ASN A 1 719 ? 149.579 114.876 139.167 1.00 158.52 719 ASN A CA 1
ATOM 4958 C C . ASN A 1 719 ? 149.378 116.322 138.747 1.00 158.04 719 ASN A C 1
ATOM 4959 O O . ASN A 1 719 ? 148.853 117.117 139.530 1.00 158.17 719 ASN A O 1
ATOM 4964 N N . ALA A 1 720 ? 149.783 116.687 137.529 1.00 157.91 720 ALA A N 1
ATOM 4965 C CA . ALA A 1 720 ? 149.677 118.079 137.102 1.00 159.23 720 ALA A CA 1
ATOM 4966 C C . ALA A 1 720 ? 148.225 118.540 137.072 1.00 159.76 720 ALA A C 1
ATOM 4967 O O . ALA A 1 720 ? 147.911 119.655 137.506 1.00 158.16 720 ALA A O 1
ATOM 4969 N N . CYS A 1 721 ? 147.325 117.698 136.562 1.00 156.28 721 CYS A N 1
ATOM 4970 C CA . CYS A 1 721 ? 145.922 118.087 136.468 1.00 155.00 721 CYS A CA 1
ATOM 4971 C C . CYS A 1 721 ? 145.321 118.359 137.841 1.00 155.56 721 CYS A C 1
ATOM 4972 O O . CYS A 1 721 ? 144.378 119.150 137.958 1.00 153.65 721 CYS A O 1
ATOM 4975 N N . ASP A 1 722 ? 145.847 117.718 138.888 1.00 157.86 722 ASP A N 1
ATOM 4976 C CA . ASP A 1 722 ? 145.312 117.939 140.228 1.00 155.11 722 ASP A CA 1
ATOM 4977 C C . ASP A 1 722 ? 145.465 119.396 140.646 1.00 153.75 722 ASP A C 1
ATOM 4978 O O . ASP A 1 722 ? 144.540 119.986 141.218 1.00 153.17 722 ASP A O 1
ATOM 4983 N N . ALA A 1 723 ? 146.626 119.994 140.371 1.00 148.99 723 ALA A N 1
ATOM 4984 C CA . ALA A 1 723 ? 146.819 121.404 140.688 1.00 148.44 723 ALA A CA 1
ATOM 4985 C C . ALA A 1 723 ? 145.860 122.280 139.893 1.00 149.18 723 ALA A C 1
ATOM 4986 O O . ALA A 1 723 ? 145.297 123.243 140.427 1.00 148.81 723 ALA A O 1
ATOM 4988 N N . VAL A 1 724 ? 145.660 121.960 138.613 1.00 151.16 724 VAL A N 1
ATOM 4989 C CA . VAL A 1 724 ? 144.739 122.738 137.788 1.00 150.85 724 VAL A CA 1
ATOM 4990 C C . VAL A 1 724 ? 143.321 122.632 138.332 1.00 150.68 724 VAL A C 1
ATOM 4991 O O . VAL A 1 724 ? 142.591 123.629 138.408 1.00 148.26 724 VAL A O 1
ATOM 4995 N N . ALA A 1 725 ? 142.906 121.423 138.719 1.00 149.52 725 ALA A N 1
ATOM 4996 C CA . ALA A 1 725 ? 141.559 121.239 139.249 1.00 147.47 725 ALA A CA 1
ATOM 4997 C C . ALA A 1 725 ? 141.352 122.047 140.524 1.00 147.33 725 ALA A C 1
ATOM 4998 O O . ALA A 1 725 ? 140.297 122.663 140.714 1.00 145.57 725 ALA A O 1
ATOM 5000 N N . SER A 1 726 ? 142.345 122.057 141.407 1.00 146.31 726 SER A N 1
ATOM 5001 C CA . SER A 1 726 ? 142.244 122.785 142.667 1.00 144.11 726 SER A CA 1
ATOM 5002 C C . SER A 1 726 ? 142.095 124.285 142.431 1.00 142.43 726 SER A C 1
ATOM 5003 O O . SER A 1 726 ? 141.920 124.734 141.299 1.00 141.59 726 SER A O 1
ATOM 5006 N N . PRO A 1 730 ? 132.231 123.436 137.430 1.00 136.11 730 PRO A N 1
ATOM 5007 C CA . PRO A 1 730 ? 133.187 124.393 136.865 1.00 136.31 730 PRO A CA 1
ATOM 5008 C C . PRO A 1 730 ? 132.575 125.256 135.763 1.00 136.95 730 PRO A C 1
ATOM 5009 O O . PRO A 1 730 ? 131.353 125.295 135.624 1.00 135.40 730 PRO A O 1
ATOM 5013 N N . THR A 1 731 ? 133.424 125.942 134.994 1.00 137.69 731 THR A N 1
ATOM 5014 C CA . THR A 1 731 ? 132.919 126.815 133.940 1.00 137.51 731 THR A CA 1
ATOM 5015 C C . THR A 1 731 ? 132.129 126.030 132.901 1.00 137.43 731 THR A C 1
ATOM 5016 O O . THR A 1 731 ? 131.037 126.447 132.497 1.00 136.09 731 THR A O 1
ATOM 5020 N N . TYR A 1 732 ? 132.658 124.891 132.459 1.00 132.27 732 TYR A N 1
ATOM 5021 C CA . TYR A 1 732 ? 132.003 124.115 131.418 1.00 130.77 732 TYR A CA 1
ATOM 5022 C C . TYR A 1 732 ? 132.358 122.645 131.577 1.00 129.76 732 TYR A C 1
ATOM 5023 O O . TYR A 1 732 ? 133.347 122.287 132.221 1.00 129.92 732 TYR A O 1
ATOM 5032 N N . LEU A 1 733 ? 131.530 121.796 130.973 1.00 131.56 733 LEU A N 1
ATOM 5033 C CA . LEU A 1 733 ? 131.750 120.360 130.924 1.00 130.80 733 LEU A CA 1
ATOM 5034 C C . LEU A 1 733 ? 131.758 119.915 129.468 1.00 129.04 733 LEU A C 1
ATOM 5035 O O . LEU A 1 733 ? 131.518 120.706 128.552 1.00 130.61 733 LEU A O 1
ATOM 5040 N N . TYR A 1 734 ? 132.041 118.635 129.258 1.00 120.57 734 TYR A N 1
ATOM 5041 C CA . TYR A 1 734 ? 132.072 118.045 127.927 1.00 122.21 734 TYR A CA 1
ATOM 5042 C C . TYR A 1 734 ? 131.119 116.860 127.877 1.00 123.16 734 TYR A C 1
ATOM 5043 O O . TYR A 1 734 ? 131.046 116.074 128.827 1.00 122.13 734 TYR A O 1
ATOM 5052 N N . ARG A 1 735 ? 130.388 116.745 126.773 1.00 119.30 735 ARG A N 1
ATOM 5053 C CA . ARG A 1 735 ? 129.435 115.666 126.558 1.00 117.43 735 ARG A CA 1
ATOM 5054 C C . ARG A 1 735 ? 129.660 115.110 125.162 1.00 115.87 735 ARG A C 1
ATOM 5055 O O . ARG A 1 735 ? 129.858 115.875 124.212 1.00 118.22 735 ARG A O 1
ATOM 5063 N N . VAL A 1 736 ? 129.635 113.790 125.037 1.00 106.85 736 VAL A N 1
ATOM 5064 C CA . VAL A 1 736 ? 129.752 113.132 123.743 1.00 107.34 736 VAL A CA 1
ATOM 5065 C C . VAL A 1 736 ? 128.351 112.887 123.201 1.00 106.93 736 VAL A C 1
ATOM 5066 O O . VAL A 1 736 ? 127.500 112.315 123.892 1.00 108.61 736 VAL A O 1
ATOM 5070 N N . VAL A 1 737 ? 128.108 113.328 121.968 1.00 102.21 737 VAL A N 1
ATOM 5071 C CA . VAL A 1 737 ? 126.816 113.145 121.330 1.00 102.60 737 VAL A CA 1
ATOM 5072 C C . VAL A 1 737 ? 126.878 112.159 120.169 1.00 101.67 737 VAL A C 1
ATOM 5073 O O . VAL A 1 737 ? 125.846 111.579 119.811 1.00 103.94 737 VAL A O 1
ATOM 5077 N N . ALA A 1 738 ? 128.048 111.951 119.573 1.00 98.26 738 ALA A N 1
ATOM 5078 C CA . ALA A 1 738 ? 128.194 110.993 118.489 1.00 98.50 738 ALA A CA 1
ATOM 5079 C C . ALA A 1 738 ? 129.631 110.501 118.469 1.00 99.96 738 ALA A C 1
ATOM 5080 O O . ALA A 1 738 ? 130.563 111.289 118.640 1.00 103.37 738 ALA A O 1
ATOM 5082 N N . ILE A 1 739 ? 129.800 109.198 118.264 1.00 102.50 739 ILE A N 1
ATOM 5083 C CA . ILE A 1 739 ? 131.115 108.573 118.201 1.00 99.90 739 ILE A CA 1
ATOM 5084 C C . ILE A 1 739 ? 131.174 107.715 116.947 1.00 100.16 739 ILE A C 1
ATOM 5085 O O . ILE A 1 739 ? 130.303 106.867 116.728 1.00 100.76 739 ILE A O 1
ATOM 5090 N N . ASN A 1 740 ? 132.198 107.939 116.126 1.00 96.72 740 ASN A N 1
ATOM 5091 C CA . ASN A 1 740 ? 132.373 107.193 114.882 1.00 95.96 740 ASN A CA 1
ATOM 5092 C C . ASN A 1 740 ? 131.114 107.265 114.022 1.00 97.39 740 ASN A C 1
ATOM 5093 O O . ASN A 1 740 ? 130.737 106.304 113.348 1.00 97.62 740 ASN A O 1
ATOM 5098 N N . GLY A 1 741 ? 130.455 108.421 114.048 1.00 92.04 741 GLY A N 1
ATOM 5099 C CA . GLY A 1 741 ? 129.252 108.635 113.273 1.00 87.74 741 GLY A CA 1
ATOM 5100 C C . GLY A 1 741 ? 127.987 108.084 113.889 1.00 89.66 741 GLY A C 1
ATOM 5101 O O . GLY A 1 741 ? 126.911 108.249 113.301 1.00 90.96 741 GLY A O 1
ATOM 5102 N N . ARG A 1 742 ? 128.071 107.444 115.050 1.00 97.13 742 ARG A N 1
ATOM 5103 C CA . ARG A 1 742 ? 126.910 106.858 115.714 1.00 96.10 742 ARG A CA 1
ATOM 5104 C C . ARG A 1 742 ? 126.391 107.869 116.728 1.00 96.47 742 ARG A C 1
ATOM 5105 O O . ARG A 1 742 ? 126.946 108.012 117.820 1.00 99.82 742 ARG A O 1
ATOM 5113 N N . ILE A 1 743 ? 125.318 108.571 116.365 1.00 96.14 743 ILE A N 1
ATOM 5114 C CA . ILE A 1 743 ? 124.737 109.565 117.258 1.00 99.70 743 ILE A CA 1
ATOM 5115 C C . ILE A 1 743 ? 124.154 108.860 118.473 1.00 100.64 743 ILE A C 1
ATOM 5116 O O . ILE A 1 743 ? 123.315 107.960 118.347 1.00 103.69 743 ILE A O 1
ATOM 5121 N N . LEU A 1 744 ? 124.595 109.268 119.658 1.00 106.35 744 LEU A N 1
ATOM 5122 C CA . LEU A 1 744 ? 124.116 108.639 120.876 1.00 106.94 744 LEU A CA 1
ATOM 5123 C C . LEU A 1 744 ? 122.691 109.093 121.188 1.00 108.20 744 LEU A C 1
ATOM 5124 O O . LEU A 1 744 ? 122.272 110.176 120.774 1.00 106.46 744 LEU A O 1
ATOM 5129 N N . PRO A 1 745 ? 121.928 108.283 121.914 1.00 112.68 745 PRO A N 1
ATOM 5130 C CA . PRO A 1 745 ? 120.593 108.705 122.342 1.00 112.37 745 PRO A CA 1
ATOM 5131 C C . PRO A 1 745 ? 120.664 109.611 123.564 1.00 110.40 745 PRO A C 1
ATOM 5132 O O . PRO A 1 745 ? 121.697 109.745 124.220 1.00 111.05 745 PRO A O 1
ATOM 5136 N N . ARG A 1 746 ? 119.530 110.240 123.859 1.00 107.31 746 ARG A N 1
ATOM 5137 C CA . ARG A 1 746 ? 119.438 111.099 125.031 1.00 107.75 746 ARG A CA 1
ATOM 5138 C C . ARG A 1 746 ? 119.797 110.307 126.283 1.00 111.82 746 ARG A C 1
ATOM 5139 O O . ARG A 1 746 ? 119.351 109.171 126.467 1.00 112.35 746 ARG A O 1
ATOM 5147 N N . HIS A 1 747 ? 120.610 110.912 127.150 1.00 113.58 747 HIS A N 1
ATOM 5148 C CA . HIS A 1 747 ? 121.193 110.201 128.290 1.00 111.51 747 HIS A CA 1
ATOM 5149 C C . HIS A 1 747 ? 122.025 109.012 127.816 1.00 112.52 747 HIS A C 1
ATOM 5150 O O . HIS A 1 747 ? 121.993 107.932 128.409 1.00 111.78 747 HIS A O 1
ATOM 5157 N N . GLY A 1 748 ? 122.779 109.213 126.738 1.00 116.24 748 GLY A N 1
ATOM 5158 C CA . GLY A 1 748 ? 123.574 108.147 126.163 1.00 116.04 748 GLY A CA 1
ATOM 5159 C C . GLY A 1 748 ? 124.995 108.107 126.685 1.00 114.96 748 GLY A C 1
ATOM 5160 O O . GLY A 1 748 ? 125.776 109.033 126.451 1.00 117.15 748 GLY A O 1
ATOM 5161 N N . SER A 1 749 ? 125.340 107.037 127.392 1.00 116.69 749 SER A N 1
ATOM 5162 C CA . SER A 1 749 ? 126.688 106.849 127.904 1.00 117.50 749 SER A CA 1
ATOM 5163 C C . SER A 1 749 ? 127.516 106.017 126.930 1.00 118.76 749 SER A C 1
ATOM 5164 O O . SER A 1 749 ? 126.986 105.284 126.094 1.00 122.84 749 SER A O 1
ATOM 5167 N N . VAL A 1 750 ? 128.834 106.154 127.037 1.00 115.90 750 VAL A N 1
ATOM 5168 C CA . VAL A 1 750 ? 129.773 105.386 126.229 1.00 115.64 750 VAL A CA 1
ATOM 5169 C C . VAL A 1 750 ? 130.883 104.878 127.136 1.00 120.71 750 VAL A C 1
ATOM 5170 O O . VAL A 1 750 ? 131.455 105.648 127.914 1.00 126.38 750 VAL A O 1
ATOM 5174 N N . GLN A 1 751 ? 131.184 103.586 127.033 1.00 123.14 751 GLN A N 1
ATOM 5175 C CA . GLN A 1 751 ? 132.256 102.957 127.793 1.00 121.20 751 GLN A CA 1
ATOM 5176 C C . GLN A 1 751 ? 133.215 102.278 126.829 1.00 118.89 751 GLN A C 1
ATOM 5177 O O . GLN A 1 751 ? 132.783 101.626 125.873 1.00 120.73 751 GLN A O 1
ATOM 5183 N N . ILE A 1 752 ? 134.510 102.432 127.083 1.00 123.26 752 ILE A N 1
ATOM 5184 C CA . ILE A 1 752 ? 135.560 101.815 126.283 1.00 127.00 752 ILE A CA 1
ATOM 5185 C C . ILE A 1 752 ? 136.357 100.890 127.189 1.00 129.75 752 ILE A C 1
ATOM 5186 O O . ILE A 1 752 ? 136.847 101.314 128.243 1.00 130.67 752 ILE A O 1
ATOM 5191 N N . LYS A 1 753 ? 136.484 99.630 126.784 1.00 136.58 753 LYS A N 1
ATOM 5192 C CA . LYS A 1 753 ? 137.237 98.670 127.576 1.00 136.19 753 LYS A CA 1
ATOM 5193 C C . LYS A 1 753 ? 138.722 99.010 127.550 1.00 137.46 753 LYS A C 1
ATOM 5194 O O . LYS A 1 753 ? 139.276 99.371 126.508 1.00 136.72 753 LYS A O 1
ATOM 5200 N N . LYS A 1 754 ? 139.368 98.892 128.713 1.00 135.81 754 LYS A N 1
ATOM 5201 C CA . LYS A 1 754 ? 140.782 99.242 128.811 1.00 135.32 754 LYS A CA 1
ATOM 5202 C C . LYS A 1 754 ? 141.635 98.354 127.915 1.00 137.34 754 LYS A C 1
ATOM 5203 O O . LYS A 1 754 ? 142.566 98.835 127.257 1.00 136.77 754 LYS A O 1
ATOM 5209 N N . HIS A 1 755 ? 141.339 97.059 127.880 1.00 146.45 755 HIS A N 1
ATOM 5210 C CA . HIS A 1 755 ? 142.131 96.107 127.109 1.00 145.24 755 HIS A CA 1
ATOM 5211 C C . HIS A 1 755 ? 142.225 96.528 125.646 1.00 144.30 755 HIS A C 1
ATOM 5212 O O . HIS A 1 755 ? 143.305 96.854 125.153 1.00 143.62 755 HIS A O 1
ATOM 5219 N N . PHE A 1 770 ? 146.399 108.107 129.349 1.00 138.45 770 PHE A N 1
ATOM 5220 C CA . PHE A 1 770 ? 147.017 107.500 128.177 1.00 140.85 770 PHE A CA 1
ATOM 5221 C C . PHE A 1 770 ? 148.158 108.386 127.676 1.00 142.16 770 PHE A C 1
ATOM 5222 O O . PHE A 1 770 ? 148.343 109.501 128.162 1.00 140.21 770 PHE A O 1
ATOM 5230 N N . LYS A 1 771 ? 148.923 107.883 126.703 1.00 149.39 771 LYS A N 1
ATOM 5231 C CA . LYS A 1 771 ? 150.094 108.611 126.227 1.00 148.82 771 LYS A CA 1
ATOM 5232 C C . LYS A 1 771 ? 149.713 109.968 125.646 1.00 148.24 771 LYS A C 1
ATOM 5233 O O . LYS A 1 771 ? 150.412 110.964 125.871 1.00 148.66 771 LYS A O 1
ATOM 5239 N N . MET A 1 772 ? 148.615 110.031 124.895 1.00 143.88 772 MET A N 1
ATOM 5240 C CA . MET A 1 772 ? 148.248 111.276 124.228 1.00 143.79 772 MET A CA 1
ATOM 5241 C C . MET A 1 772 ? 148.051 112.384 125.254 1.00 143.43 772 MET A C 1
ATOM 5242 O O . MET A 1 772 ? 147.384 112.195 126.275 1.00 143.12 772 MET A O 1
ATOM 5247 N N . ASP A 1 773 ? 148.640 113.543 124.974 1.00 151.85 773 ASP A N 1
ATOM 5248 C CA . ASP A 1 773 ? 148.603 114.653 125.912 1.00 154.20 773 ASP A CA 1
ATOM 5249 C C . ASP A 1 773 ? 147.200 115.245 125.995 1.00 152.85 773 ASP A C 1
ATOM 5250 O O . ASP A 1 773 ? 146.431 115.225 125.031 1.00 150.22 773 ASP A O 1
ATOM 5255 N N . GLY A 1 774 ? 146.873 115.775 127.172 1.00 145.72 774 GLY A N 1
ATOM 5256 C CA . GLY A 1 774 ? 145.574 116.363 127.416 1.00 144.42 774 GLY A CA 1
ATOM 5257 C C . GLY A 1 774 ? 144.483 115.379 127.770 1.00 144.98 774 GLY A C 1
ATOM 5258 O O . GLY A 1 774 ? 143.344 115.804 128.006 1.00 143.73 774 GLY A O 1
ATOM 5259 N N . ILE A 1 775 ? 144.785 114.084 127.819 1.00 139.78 775 ILE A N 1
ATOM 5260 C CA . ILE A 1 775 ? 143.808 113.045 128.124 1.00 138.52 775 ILE A CA 1
ATOM 5261 C C . ILE A 1 775 ? 144.046 112.574 129.551 1.00 136.17 775 ILE A C 1
ATOM 5262 O O . ILE A 1 775 ? 145.193 112.337 129.950 1.00 136.00 775 ILE A O 1
ATOM 5267 N N . GLY A 1 776 ? 142.965 112.443 130.319 1.00 132.74 776 GLY A N 1
ATOM 5268 C CA . GLY A 1 776 ? 143.065 111.978 131.686 1.00 132.25 776 GLY A CA 1
ATOM 5269 C C . GLY A 1 776 ? 141.830 111.193 132.082 1.00 132.57 776 GLY A C 1
ATOM 5270 O O . GLY A 1 776 ? 140.808 111.208 131.394 1.00 134.80 776 GLY A O 1
ATOM 5271 N N . ILE A 1 777 ? 141.945 110.505 133.216 1.00 128.99 777 ILE A N 1
ATOM 5272 C CA . ILE A 1 777 ? 140.870 109.685 133.764 1.00 128.68 777 ILE A CA 1
ATOM 5273 C C . ILE A 1 777 ? 140.719 110.029 135.240 1.00 131.00 777 ILE A C 1
ATOM 5274 O O . ILE A 1 777 ? 141.718 110.143 135.958 1.00 133.56 777 ILE A O 1
ATOM 5279 N N . ASN A 1 778 ? 139.476 110.197 135.689 1.00 137.94 778 ASN A N 1
ATOM 5280 C CA . ASN A 1 778 ? 139.201 110.592 137.062 1.00 140.66 778 ASN A CA 1
ATOM 5281 C C . ASN A 1 778 ? 138.671 109.403 137.860 1.00 142.14 778 ASN A C 1
ATOM 5282 O O . ASN A 1 778 ? 138.638 108.264 137.389 1.00 142.72 778 ASN A O 1
ATOM 5287 N N . ASP A 1 779 ? 138.247 109.676 139.097 1.00 141.95 779 ASP A N 1
ATOM 5288 C CA . ASP A 1 779 ? 137.736 108.612 139.956 1.00 140.50 779 ASP A CA 1
ATOM 5289 C C . ASP A 1 779 ? 136.509 107.952 139.341 1.00 139.53 779 ASP A C 1
ATOM 5290 O O . ASP A 1 779 ? 136.368 106.725 139.386 1.00 137.94 779 ASP A O 1
ATOM 5295 N N . HIS A 1 780 ? 135.611 108.748 138.760 1.00 134.18 780 HIS A N 1
ATOM 5296 C CA . HIS A 1 780 ? 134.434 108.194 138.102 1.00 133.65 780 HIS A CA 1
ATOM 5297 C C . HIS A 1 780 ? 134.764 107.522 136.777 1.00 133.22 780 HIS A C 1
ATOM 5298 O O . HIS A 1 780 ? 133.854 106.990 136.133 1.00 132.50 780 HIS A O 1
ATOM 5305 N N . SER A 1 781 ? 136.030 107.542 136.355 1.00 131.44 781 SER A N 1
ATOM 5306 C CA . SER A 1 781 ? 136.489 106.828 135.166 1.00 129.66 781 SER A CA 1
ATOM 5307 C C . SER A 1 781 ? 135.997 107.478 133.877 1.00 129.94 781 SER A C 1
ATOM 5308 O O . SER A 1 781 ? 135.775 106.793 132.877 1.00 131.15 781 SER A O 1
ATOM 5311 N N . GLN A 1 782 ? 135.826 108.797 133.884 1.00 126.73 782 GLN A N 1
ATOM 5312 C CA . GLN A 1 782 ? 135.406 109.538 132.702 1.00 126.75 782 GLN A CA 1
ATOM 5313 C C . GLN A 1 782 ? 136.612 110.245 132.100 1.00 127.39 782 GLN A C 1
ATOM 5314 O O . GLN A 1 782 ? 137.312 110.989 132.794 1.00 130.35 782 GLN A O 1
ATOM 5320 N N . LEU A 1 783 ? 136.848 110.012 130.812 1.00 125.10 783 LEU A N 1
ATOM 5321 C CA . LEU A 1 783 ? 137.994 110.611 130.143 1.00 125.02 783 LEU A CA 1
ATOM 5322 C C . LEU A 1 783 ? 137.922 112.131 130.224 1.00 126.60 783 LEU A C 1
ATOM 5323 O O . LEU A 1 783 ? 136.860 112.729 130.032 1.00 128.24 783 LEU A O 1
ATOM 5328 N N . MET A 1 784 ? 139.060 112.757 130.512 1.00 130.92 784 MET A N 1
ATOM 5329 C CA . MET A 1 784 ? 139.164 114.209 130.587 1.00 129.55 784 MET A CA 1
ATOM 5330 C C . MET A 1 784 ? 139.827 114.736 129.324 1.00 130.07 784 MET A C 1
ATOM 5331 O O . MET A 1 784 ? 140.836 114.186 128.872 1.00 130.47 784 MET A O 1
ATOM 5336 N N . LEU A 1 785 ? 139.259 115.795 128.758 1.00 131.45 785 LEU A N 1
ATOM 5337 C CA . LEU A 1 785 ? 139.911 116.580 127.720 1.00 132.09 785 LEU A CA 1
ATOM 5338 C C . LEU A 1 785 ? 140.163 117.975 128.271 1.00 133.91 785 LEU A C 1
ATOM 5339 O O . LEU A 1 785 ? 139.234 118.633 128.750 1.00 135.95 785 LEU A O 1
ATOM 5344 N N . GLU A 1 786 ? 141.416 118.423 128.205 1.00 134.97 786 GLU A N 1
ATOM 5345 C CA . GLU A 1 786 ? 141.804 119.702 128.795 1.00 135.34 786 GLU A CA 1
ATOM 5346 C C . GLU A 1 786 ? 141.469 119.727 130.285 1.00 136.35 786 GLU A C 1
ATOM 5347 O O . GLU A 1 786 ? 141.033 120.744 130.828 1.00 135.09 786 GLU A O 1
ATOM 5353 N N . CYS A 1 787 ? 141.661 118.588 130.949 1.00 136.30 787 CYS A N 1
ATOM 5354 C CA . CYS A 1 787 ? 141.348 118.426 132.366 1.00 136.93 787 CYS A CA 1
ATOM 5355 C C . CYS A 1 787 ? 139.859 118.601 132.651 1.00 137.11 787 CYS A C 1
ATOM 5356 O O . CYS A 1 787 ? 139.466 118.817 133.801 1.00 134.84 787 CYS A O 1
ATOM 5359 N N . THR A 1 788 ? 139.022 118.509 131.619 1.00 134.57 788 THR A N 1
ATOM 5360 C CA . THR A 1 788 ? 137.578 118.651 131.769 1.00 132.20 788 THR A CA 1
ATOM 5361 C C . THR A 1 788 ? 136.915 117.296 131.564 1.00 132.85 788 THR A C 1
ATOM 5362 O O . THR A 1 788 ? 137.033 116.718 130.472 1.00 134.10 788 THR A O 1
ATOM 5366 N N . PRO A 1 789 ? 136.217 116.745 132.557 1.00 128.90 789 PRO A N 1
ATOM 5367 C CA . PRO A 1 789 ? 135.642 115.407 132.387 1.00 128.09 789 PRO A CA 1
ATOM 5368 C C . PRO A 1 789 ? 134.571 115.384 131.308 1.00 129.17 789 PRO A C 1
ATOM 5369 O O . PRO A 1 789 ? 133.860 116.366 131.087 1.00 130.56 789 PRO A O 1
ATOM 5373 N N . ILE A 1 790 ? 134.466 114.243 130.634 1.00 122.28 790 ILE A N 1
ATOM 5374 C CA . ILE A 1 790 ? 133.392 113.991 129.681 1.00 120.06 790 ILE A CA 1
ATOM 5375 C C . ILE A 1 790 ? 132.344 113.144 130.390 1.00 120.79 790 ILE A C 1
ATOM 5376 O O . ILE A 1 790 ? 132.585 111.973 130.699 1.00 123.58 790 ILE A O 1
ATOM 5381 N N . ILE A 1 791 ? 131.172 113.731 130.630 1.00 121.80 791 ILE A N 1
ATOM 5382 C CA . ILE A 1 791 ? 130.220 113.147 131.573 1.00 122.25 791 ILE A CA 1
ATOM 5383 C C . ILE A 1 791 ? 129.848 111.729 131.158 1.00 123.41 791 ILE A C 1
ATOM 5384 O O . ILE A 1 791 ? 129.754 110.824 131.995 1.00 122.89 791 ILE A O 1
ATOM 5389 N N . ASN A 1 792 ? 129.630 111.510 129.862 1.00 119.22 792 ASN A N 1
ATOM 5390 C CA . ASN A 1 792 ? 129.084 110.240 129.402 1.00 116.79 792 ASN A CA 1
ATOM 5391 C C . ASN A 1 792 ? 130.137 109.292 128.844 1.00 116.35 792 ASN A C 1
ATOM 5392 O O . ASN A 1 792 ? 129.835 108.111 128.640 1.00 119.12 792 ASN A O 1
ATOM 5397 N N . LEU A 1 793 ? 131.355 109.765 128.596 1.00 113.89 793 LEU A N 1
ATOM 5398 C CA . LEU A 1 793 ? 132.420 108.893 128.121 1.00 115.83 793 LEU A CA 1
ATOM 5399 C C . LEU A 1 793 ? 133.114 108.239 129.309 1.00 117.20 793 LEU A C 1
ATOM 5400 O O . LEU A 1 793 ? 133.494 108.919 130.267 1.00 118.50 793 LEU A O 1
ATOM 5405 N N . PHE A 1 794 ? 133.275 106.919 129.247 1.00 122.44 794 PHE A N 1
ATOM 5406 C CA . PHE A 1 794 ? 133.882 106.148 130.321 1.00 120.43 794 PHE A CA 1
ATOM 5407 C C . PHE A 1 794 ? 135.053 105.343 129.779 1.00 122.15 794 PHE A C 1
ATOM 5408 O O . PHE A 1 794 ? 135.143 105.077 128.578 1.00 124.10 794 PHE A O 1
ATOM 5416 N N . ILE A 1 795 ? 135.954 104.959 130.682 1.00 124.58 795 ILE A N 1
ATOM 5417 C CA . ILE A 1 795 ? 137.090 104.096 130.356 1.00 124.68 795 ILE A CA 1
ATOM 5418 C C . ILE A 1 795 ? 137.082 102.972 131.388 1.00 125.81 795 ILE A C 1
ATOM 5419 O O . ILE A 1 795 ? 137.597 103.123 132.500 1.00 127.69 795 ILE A O 1
ATOM 5424 N N . VAL A 1 796 ? 136.497 101.835 131.026 1.00 128.77 796 VAL A N 1
ATOM 5425 C CA . VAL A 1 796 ? 136.428 100.693 131.928 1.00 128.99 796 VAL A CA 1
ATOM 5426 C C . VAL A 1 796 ? 137.475 99.654 131.547 1.00 130.60 796 VAL A C 1
ATOM 5427 O O . VAL A 1 796 ? 137.951 99.621 130.413 1.00 129.64 796 VAL A O 1
ATOM 5432 N N . GLN B 2 24 ? 104.269 129.738 104.062 1.00 100.46 24 GLN B N 1
ATOM 5433 C CA . GLN B 2 24 ? 104.263 131.126 104.603 1.00 104.19 24 GLN B CA 1
ATOM 5434 C C . GLN B 2 24 ? 105.589 131.421 105.294 1.00 103.32 24 GLN B C 1
ATOM 5435 O O . GLN B 2 24 ? 106.549 130.663 105.158 1.00 101.60 24 GLN B O 1
ATOM 5441 N N . GLU B 2 25 ? 105.641 132.530 106.029 1.00 104.47 25 GLU B N 1
ATOM 5442 C CA . GLU B 2 25 ? 106.837 132.930 106.755 1.00 105.85 25 GLU B CA 1
ATOM 5443 C C . GLU B 2 25 ? 106.756 132.623 108.244 1.00 105.74 25 GLU B C 1
ATOM 5444 O O . GLU B 2 25 ? 107.714 132.903 108.970 1.00 106.92 25 GLU B O 1
ATOM 5450 N N . ALA B 2 26 ? 105.636 132.072 108.714 1.00 89.07 26 ALA B N 1
ATOM 5451 C CA . ALA B 2 26 ? 105.474 131.678 110.110 1.00 89.37 26 ALA B CA 1
ATOM 5452 C C . ALA B 2 26 ? 105.286 132.884 111.023 1.00 89.39 26 ALA B C 1
ATOM 5453 O O . ALA B 2 26 ? 105.061 132.722 112.226 1.00 89.76 26 ALA B O 1
ATOM 5455 N N . VAL B 2 27 ? 105.367 134.092 110.469 1.00 84.44 27 VAL B N 1
ATOM 5456 C CA . VAL B 2 27 ? 105.215 135.328 111.227 1.00 76.66 27 VAL B CA 1
ATOM 5457 C C . VAL B 2 27 ? 103.937 136.010 110.767 1.00 79.69 27 VAL B C 1
ATOM 5458 O O . VAL B 2 27 ? 103.754 136.255 109.569 1.00 85.15 27 VAL B O 1
ATOM 5462 N N . ALA B 2 28 ? 103.060 136.315 111.714 1.00 83.81 28 ALA B N 1
ATOM 5463 C CA . ALA B 2 28 ? 101.795 136.940 111.367 1.00 89.12 28 ALA B CA 1
ATOM 5464 C C . ALA B 2 28 ? 102.047 138.319 110.758 1.00 88.85 28 ALA B C 1
ATOM 5465 O O . ALA B 2 28 ? 102.969 139.025 111.184 1.00 89.83 28 ALA B O 1
ATOM 5467 N N . PRO B 2 29 ? 101.259 138.735 109.767 1.00 91.50 29 PRO B N 1
ATOM 5468 C CA . PRO B 2 29 ? 101.471 140.061 109.176 1.00 90.90 29 PRO B CA 1
ATOM 5469 C C . PRO B 2 29 ? 101.215 141.172 110.180 1.00 92.16 29 PRO B C 1
ATOM 5470 O O . PRO B 2 29 ? 100.451 141.018 111.136 1.00 95.19 29 PRO B O 1
ATOM 5474 N N . GLU B 2 30 ? 101.871 142.311 109.947 1.00 109.92 30 GLU B N 1
ATOM 5475 C CA . GLU B 2 30 ? 101.712 143.450 110.846 1.00 112.85 30 GLU B CA 1
ATOM 5476 C C . GLU B 2 30 ? 100.265 143.921 110.884 1.00 112.52 30 GLU B C 1
ATOM 5477 O O . GLU B 2 30 ? 99.730 144.224 111.957 1.00 110.48 30 GLU B O 1
ATOM 5483 N N . ASP B 2 31 ? 99.614 143.993 109.721 1.00 112.40 31 ASP B N 1
ATOM 5484 C CA . ASP B 2 31 ? 98.213 144.397 109.681 1.00 113.04 31 ASP B CA 1
ATOM 5485 C C . ASP B 2 31 ? 97.313 143.415 110.418 1.00 111.93 31 ASP B C 1
ATOM 5486 O O . ASP B 2 31 ? 96.202 143.784 110.811 1.00 110.70 31 ASP B O 1
ATOM 5491 N N . SER B 2 32 ? 97.766 142.181 110.614 1.00 99.15 32 SER B N 1
ATOM 5492 C CA . SER B 2 32 ? 96.955 141.177 111.286 1.00 93.68 32 SER B CA 1
ATOM 5493 C C . SER B 2 32 ? 96.773 141.521 112.760 1.00 90.20 32 SER B C 1
ATOM 5494 O O . SER B 2 32 ? 97.539 142.293 113.343 1.00 92.38 32 SER B O 1
ATOM 5497 N N . ALA B 2 33 ? 95.737 140.933 113.361 1.00 76.05 33 ALA B N 1
ATOM 5498 C CA . ALA B 2 33 ? 95.447 141.174 114.768 1.00 78.84 33 ALA B CA 1
ATOM 5499 C C . ALA B 2 33 ? 96.534 140.640 115.690 1.00 79.95 33 ALA B C 1
ATOM 5500 O O . ALA B 2 33 ? 96.616 141.074 116.843 1.00 81.31 33 ALA B O 1
ATOM 5502 N N . VAL B 2 34 ? 97.362 139.709 115.213 1.00 78.17 34 VAL B N 1
ATOM 5503 C CA . VAL B 2 34 ? 98.373 139.109 116.071 1.00 74.90 34 VAL B CA 1
ATOM 5504 C C . VAL B 2 34 ? 99.290 140.196 116.624 1.00 76.65 34 VAL B C 1
ATOM 5505 O O . VAL B 2 34 ? 99.548 141.218 115.977 1.00 82.02 34 VAL B O 1
ATOM 5509 N N . VAL B 2 35 ? 99.785 139.971 117.838 1.00 79.66 35 VAL B N 1
ATOM 5510 C CA . VAL B 2 35 ? 100.639 140.921 118.540 1.00 80.19 35 VAL B CA 1
ATOM 5511 C C . VAL B 2 35 ? 102.022 140.301 118.675 1.00 77.43 35 VAL B C 1
ATOM 5512 O O . VAL B 2 35 ? 102.168 139.207 119.234 1.00 77.20 35 VAL B O 1
ATOM 5516 N N . LYS B 2 36 ? 103.034 140.997 118.166 1.00 84.21 36 LYS B N 1
ATOM 5517 C CA . LYS B 2 36 ? 104.409 140.544 118.306 1.00 80.22 36 LYS B CA 1
ATOM 5518 C C . LYS B 2 36 ? 104.956 140.989 119.656 1.00 84.89 36 LYS B C 1
ATOM 5519 O O . LYS B 2 36 ? 104.989 142.186 119.958 1.00 86.59 36 LYS B O 1
ATOM 5525 N N . LEU B 2 37 ? 105.386 140.025 120.465 1.00 82.75 37 LEU B N 1
ATOM 5526 C CA . LEU B 2 37 ? 105.861 140.280 121.819 1.00 85.04 37 LEU B CA 1
ATOM 5527 C C . LEU B 2 37 ? 107.354 140.001 121.874 1.00 84.65 37 LEU B C 1
ATOM 5528 O O . LEU B 2 37 ? 107.799 138.909 121.506 1.00 80.35 37 LEU B O 1
ATOM 5533 N N . ALA B 2 38 ? 108.122 140.986 122.330 1.00 99.88 38 ALA B N 1
ATOM 5534 C CA . ALA B 2 38 ? 109.561 140.848 122.462 1.00 98.26 38 ALA B CA 1
ATOM 5535 C C . ALA B 2 38 ? 109.912 140.401 123.878 1.00 97.00 38 ALA B C 1
ATOM 5536 O O . ALA B 2 38 ? 109.042 140.152 124.715 1.00 98.92 38 ALA B O 1
ATOM 5538 N N . THR B 2 39 ? 111.213 140.299 124.154 1.00 99.85 39 THR B N 1
ATOM 5539 C CA . THR B 2 39 ? 111.655 139.889 125.483 1.00 100.29 39 THR B CA 1
ATOM 5540 C C . THR B 2 39 ? 111.205 140.890 126.540 1.00 101.20 39 THR B C 1
ATOM 5541 O O . THR B 2 39 ? 110.652 140.510 127.578 1.00 101.94 39 THR B O 1
ATOM 5545 N N . ASP B 2 40 ? 111.436 142.180 126.291 1.00 104.67 40 ASP B N 1
ATOM 5546 C CA . ASP B 2 40 ? 111.104 143.192 127.289 1.00 106.35 40 ASP B CA 1
ATOM 5547 C C . ASP B 2 40 ? 109.600 143.417 127.378 1.00 104.32 40 ASP B C 1
ATOM 5548 O O . ASP B 2 40 ? 109.049 143.536 128.478 1.00 102.95 40 ASP B O 1
ATOM 5553 N N . SER B 2 41 ? 108.919 143.477 126.234 1.00 94.31 41 SER B N 1
ATOM 5554 C CA . SER B 2 41 ? 107.507 143.832 126.207 1.00 95.72 41 SER B CA 1
ATOM 5555 C C . SER B 2 41 ? 106.585 142.672 126.559 1.00 96.22 41 SER B C 1
ATOM 5556 O O . SER B 2 41 ? 105.377 142.889 126.701 1.00 95.23 41 SER B O 1
ATOM 5559 N N . PHE B 2 42 ? 107.111 141.455 126.700 1.00 90.74 42 PHE B N 1
ATOM 5560 C CA . PHE B 2 42 ? 106.249 140.311 126.983 1.00 89.07 42 PHE B CA 1
ATOM 5561 C C . PHE B 2 42 ? 105.613 140.427 128.362 1.00 89.97 42 PHE B C 1
ATOM 5562 O O . PHE B 2 42 ? 104.394 140.280 128.512 1.00 88.58 42 PHE B O 1
ATOM 5570 N N . ASN B 2 43 ? 106.427 140.691 129.387 1.00 96.67 43 ASN B N 1
ATOM 5571 C CA . ASN B 2 43 ? 105.909 140.717 130.750 1.00 93.88 43 ASN B CA 1
ATOM 5572 C C . ASN B 2 43 ? 104.863 141.809 130.924 1.00 93.62 43 ASN B C 1
ATOM 5573 O O . ASN B 2 43 ? 103.816 141.585 131.543 1.00 94.38 43 ASN B O 1
ATOM 5578 N N . GLU B 2 44 ? 105.128 143.000 130.384 1.00 99.95 44 GLU B N 1
ATOM 5579 C CA . GLU B 2 44 ? 104.178 144.097 130.526 1.00 104.30 44 GLU B CA 1
ATOM 5580 C C . GLU B 2 44 ? 102.854 143.767 129.851 1.00 103.34 44 GLU B C 1
ATOM 5581 O O . GLU B 2 44 ? 101.782 143.994 130.424 1.00 103.95 44 GLU B O 1
ATOM 5587 N N . TYR B 2 45 ? 102.907 143.223 128.633 1.00 89.37 45 TYR B N 1
ATOM 5588 C CA . TYR B 2 45 ? 101.675 142.882 127.932 1.00 91.79 45 TYR B CA 1
ATOM 5589 C C . TYR B 2 45 ? 100.903 141.799 128.672 1.00 92.17 45 TYR B C 1
ATOM 5590 O O . TYR B 2 45 ? 99.673 141.865 128.778 1.00 91.53 45 TYR B O 1
ATOM 5599 N N . ILE B 2 46 ? 101.606 140.790 129.189 1.00 92.71 46 ILE B N 1
ATOM 5600 C CA . ILE B 2 46 ? 100.931 139.733 129.937 1.00 91.09 46 ILE B CA 1
ATOM 5601 C C . ILE B 2 46 ? 100.262 140.308 131.176 1.00 91.52 46 ILE B C 1
ATOM 5602 O O . ILE B 2 46 ? 99.125 139.953 131.507 1.00 93.47 46 ILE B O 1
ATOM 5607 N N . GLN B 2 47 ? 100.954 141.204 131.883 1.00 98.27 47 GLN B N 1
ATOM 5608 C CA . GLN B 2 47 ? 100.387 141.790 133.090 1.00 99.45 47 GLN B CA 1
ATOM 5609 C C . GLN B 2 47 ? 99.238 142.743 132.791 1.00 98.02 47 GLN B C 1
ATOM 5610 O O . GLN B 2 47 ? 98.376 142.939 133.653 1.00 100.48 47 GLN B O 1
ATOM 5616 N N . SER B 2 48 ? 99.201 143.334 131.599 1.00 98.61 48 SER B N 1
ATOM 5617 C CA . SER B 2 48 ? 98.162 144.292 131.248 1.00 100.28 48 SER B CA 1
ATOM 5618 C C . SER B 2 48 ? 96.962 143.654 130.558 1.00 104.78 48 SER B C 1
ATOM 5619 O O . SER B 2 48 ? 96.013 144.369 130.220 1.00 107.73 48 SER B O 1
ATOM 5622 N N . HIS B 2 49 ? 96.975 142.340 130.340 1.00 101.70 49 HIS B N 1
ATOM 5623 C CA . HIS B 2 49 ? 95.884 141.645 129.672 1.00 99.37 49 HIS B CA 1
ATOM 5624 C C . HIS B 2 49 ? 95.537 140.381 130.442 1.00 97.92 49 HIS B C 1
ATOM 5625 O O . HIS B 2 49 ? 96.426 139.671 130.920 1.00 103.94 49 HIS B O 1
ATOM 5632 N N . ASP B 2 50 ? 94.237 140.103 130.555 1.00 94.88 50 ASP B N 1
ATOM 5633 C CA . ASP B 2 50 ? 93.785 138.980 131.369 1.00 100.60 50 ASP B CA 1
ATOM 5634 C C . ASP B 2 50 ? 94.176 137.649 130.739 1.00 101.56 50 ASP B C 1
ATOM 5635 O O . ASP B 2 50 ? 94.939 136.871 131.322 1.00 101.68 50 ASP B O 1
ATOM 5640 N N . LEU B 2 51 ? 93.660 137.369 129.546 1.00 85.19 51 LEU B N 1
ATOM 5641 C CA . LEU B 2 51 ? 93.905 136.111 128.854 1.00 81.33 51 LEU B CA 1
ATOM 5642 C C . LEU B 2 51 ? 94.692 136.381 127.582 1.00 79.56 51 LEU B C 1
ATOM 5643 O O . LEU B 2 51 ? 94.286 137.208 126.760 1.00 87.35 51 LEU B O 1
ATOM 5648 N N . VAL B 2 52 ? 95.814 135.682 127.422 1.00 67.89 52 VAL B N 1
ATOM 5649 C CA . VAL B 2 52 ? 96.693 135.865 126.274 1.00 69.21 52 VAL B CA 1
ATOM 5650 C C . VAL B 2 52 ? 97.271 134.510 125.897 1.00 68.45 52 VAL B C 1
ATOM 5651 O O . VAL B 2 52 ? 97.964 133.883 126.706 1.00 80.34 52 VAL B O 1
ATOM 5655 N N . LEU B 2 53 ? 96.991 134.057 124.678 1.00 70.28 53 LEU B N 1
ATOM 5656 C CA . LEU B 2 53 ? 97.594 132.844 124.140 1.00 72.14 53 LEU B CA 1
ATOM 5657 C C . LEU B 2 53 ? 98.854 133.236 123.383 1.00 70.74 53 LEU B C 1
ATOM 5658 O O . LEU B 2 53 ? 98.785 133.915 122.354 1.00 72.46 53 LEU B O 1
ATOM 5663 N N . ALA B 2 54 ? 100.002 132.805 123.890 1.00 68.10 54 ALA B N 1
ATOM 5664 C CA . ALA B 2 54 ? 101.294 133.153 123.322 1.00 68.32 54 ALA B CA 1
ATOM 5665 C C . ALA B 2 54 ? 101.851 131.965 122.553 1.00 69.52 54 ALA B C 1
ATOM 5666 O O . ALA B 2 54 ? 101.871 130.842 123.067 1.00 80.81 54 ALA B O 1
ATOM 5668 N N . GLU B 2 55 ? 102.295 132.215 121.326 1.00 72.01 55 GLU B N 1
ATOM 5669 C CA . GLU B 2 55 ? 102.929 131.201 120.495 1.00 67.44 55 GLU B CA 1
ATOM 5670 C C . GLU B 2 55 ? 104.426 131.463 120.472 1.00 69.42 55 GLU B C 1
ATOM 5671 O O . GLU B 2 55 ? 104.867 132.516 120.001 1.00 80.41 55 GLU B O 1
ATOM 5677 N N . PHE B 2 56 ? 105.201 130.508 120.972 1.00 61.86 56 PHE B N 1
ATOM 5678 C CA . PHE B 2 56 ? 106.653 130.564 120.873 1.00 64.61 56 PHE B CA 1
ATOM 5679 C C . PHE B 2 56 ? 107.058 129.755 119.649 1.00 68.20 56 PHE B C 1
ATOM 5680 O O . PHE B 2 56 ? 107.089 128.521 119.692 1.00 78.50 56 PHE B O 1
ATOM 5688 N N . PHE B 2 57 ? 107.362 130.449 118.559 1.00 70.85 57 PHE B N 1
ATOM 5689 C CA . PHE B 2 57 ? 107.599 129.829 117.267 1.00 71.86 57 PHE B CA 1
ATOM 5690 C C . PHE B 2 57 ? 109.037 130.086 116.844 1.00 73.42 57 PHE B C 1
ATOM 5691 O O . PHE B 2 57 ? 109.842 130.644 117.593 1.00 84.77 57 PHE B O 1
ATOM 5699 N N . ALA B 2 58 ? 109.355 129.665 115.621 1.00 59.31 58 ALA B N 1
ATOM 5700 C CA . ALA B 2 58 ? 110.634 129.931 115.014 1.00 63.48 58 ALA B CA 1
ATOM 5701 C C . ALA B 2 58 ? 110.357 130.113 113.525 1.00 67.99 58 ALA B C 1
ATOM 5702 O O . ALA B 2 58 ? 109.582 129.332 112.945 1.00 76.07 58 ALA B O 1
ATOM 5704 N N . PRO B 2 59 ? 110.948 131.118 112.877 1.00 70.88 59 PRO B N 1
ATOM 5705 C CA . PRO B 2 59 ? 110.649 131.335 111.453 1.00 74.77 59 PRO B CA 1
ATOM 5706 C C . PRO B 2 59 ? 111.085 130.194 110.550 1.00 77.60 59 PRO B C 1
ATOM 5707 O O . PRO B 2 59 ? 110.619 130.125 109.406 1.00 76.73 59 PRO B O 1
ATOM 5711 N N . TRP B 2 60 ? 111.957 129.299 111.016 1.00 70.11 60 TRP B N 1
ATOM 5712 C CA . TRP B 2 60 ? 112.599 128.361 110.099 1.00 68.53 60 TRP B CA 1
ATOM 5713 C C . TRP B 2 60 ? 111.811 127.061 109.946 1.00 72.84 60 TRP B C 1
ATOM 5714 O O . TRP B 2 60 ? 111.486 126.659 108.824 1.00 81.32 60 TRP B O 1
ATOM 5725 N N . CYS B 2 61 ? 111.499 126.379 111.045 1.00 64.29 61 CYS B N 1
ATOM 5726 C CA . CYS B 2 61 ? 110.850 125.082 110.907 1.00 77.77 61 CYS B CA 1
ATOM 5727 C C . CYS B 2 61 ? 109.359 125.237 110.630 1.00 68.68 61 CYS B C 1
ATOM 5728 O O . CYS B 2 61 ? 108.683 126.109 111.181 1.00 53.44 61 CYS B O 1
ATOM 5731 N N . GLY B 2 62 ? 108.854 124.357 109.762 1.00 81.81 62 GLY B N 1
ATOM 5732 C CA . GLY B 2 62 ? 107.585 124.533 109.086 1.00 80.42 62 GLY B CA 1
ATOM 5733 C C . GLY B 2 62 ? 106.339 124.166 109.853 1.00 75.86 62 GLY B C 1
ATOM 5734 O O . GLY B 2 62 ? 105.236 124.447 109.373 1.00 81.52 62 GLY B O 1
ATOM 5735 N N . HIS B 2 63 ? 106.457 123.546 111.026 1.00 54.00 63 HIS B N 1
ATOM 5736 C CA . HIS B 2 63 ? 105.270 123.367 111.852 1.00 53.69 63 HIS B CA 1
ATOM 5737 C C . HIS B 2 63 ? 104.645 124.718 112.170 1.00 71.61 63 HIS B C 1
ATOM 5738 O O . HIS B 2 63 ? 103.431 124.905 112.028 1.00 73.56 63 HIS B O 1
ATOM 5745 N N . CYS B 2 64 ? 105.476 125.690 112.547 1.00 85.58 64 CYS B N 1
ATOM 5746 C CA . CYS B 2 64 ? 104.981 127.039 112.784 1.00 81.15 64 CYS B CA 1
ATOM 5747 C C . CYS B 2 64 ? 104.531 127.703 111.490 1.00 75.00 64 CYS B C 1
ATOM 5748 O O . CYS B 2 64 ? 103.610 128.527 111.504 1.00 78.52 64 CYS B O 1
ATOM 5751 N N . LYS B 2 65 ? 105.159 127.361 110.363 1.00 70.35 65 LYS B N 1
ATOM 5752 C CA . LYS B 2 65 ? 104.716 127.911 109.087 1.00 69.91 65 LYS B CA 1
ATOM 5753 C C . LYS B 2 65 ? 103.281 127.504 108.782 1.00 69.49 65 LYS B C 1
ATOM 5754 O O . LYS B 2 65 ? 102.456 128.345 108.409 1.00 77.67 65 LYS B O 1
ATOM 5760 N N . ASN B 2 66 ? 102.962 126.217 108.935 1.00 64.37 66 ASN B N 1
ATOM 5761 C CA . ASN B 2 66 ? 101.586 125.781 108.722 1.00 65.32 66 ASN B CA 1
ATOM 5762 C C . ASN B 2 66 ? 100.670 126.265 109.836 1.00 75.47 66 ASN B C 1
ATOM 5763 O O . ASN B 2 66 ? 99.457 126.383 109.633 1.00 81.84 66 ASN B O 1
ATOM 5768 N N . MET B 2 67 ? 101.227 126.540 111.016 1.00 79.66 67 MET B N 1
ATOM 5769 C CA . MET B 2 67 ? 100.435 127.110 112.100 1.00 79.24 67 MET B CA 1
ATOM 5770 C C . MET B 2 67 ? 99.990 128.533 111.777 1.00 79.20 67 MET B C 1
ATOM 5771 O O . MET B 2 67 ? 98.874 128.935 112.127 1.00 73.81 67 MET B O 1
ATOM 5776 N N . ALA B 2 68 ? 100.848 129.304 111.111 1.00 77.29 68 ALA B N 1
ATOM 5777 C CA . ALA B 2 68 ? 100.632 130.746 111.004 1.00 73.98 68 ALA B CA 1
ATOM 5778 C C . ALA B 2 68 ? 99.283 131.128 110.409 1.00 78.32 68 ALA B C 1
ATOM 5779 O O . ALA B 2 68 ? 98.613 132.005 110.979 1.00 84.29 68 ALA B O 1
ATOM 5781 N N . PRO B 2 69 ? 98.832 130.560 109.286 1.00 77.22 69 PRO B N 1
ATOM 5782 C CA . PRO B 2 69 ? 97.550 131.025 108.719 1.00 74.19 69 PRO B CA 1
ATOM 5783 C C . PRO B 2 69 ? 96.369 130.818 109.652 1.00 78.40 69 PRO B C 1
ATOM 5784 O O . PRO B 2 69 ? 95.580 131.749 109.883 1.00 84.52 69 PRO B O 1
ATOM 5788 N N . GLU B 2 70 ? 96.218 129.607 110.188 1.00 74.91 70 GLU B N 1
ATOM 5789 C CA . GLU B 2 70 ? 95.110 129.339 111.096 1.00 77.15 70 GLU B CA 1
ATOM 5790 C C . GLU B 2 70 ? 95.244 130.163 112.368 1.00 82.79 70 GLU B C 1
ATOM 5791 O O . GLU B 2 70 ? 94.243 130.613 112.934 1.00 82.84 70 GLU B O 1
ATOM 5797 N N . TYR B 2 71 ? 96.477 130.373 112.831 1.00 77.44 71 TYR B N 1
ATOM 5798 C CA . TYR B 2 71 ? 96.692 131.213 114.003 1.00 70.10 71 TYR B CA 1
ATOM 5799 C C . TYR B 2 71 ? 96.210 132.636 113.751 1.00 67.84 71 TYR B C 1
ATOM 5800 O O . TYR B 2 71 ? 95.549 133.238 114.605 1.00 75.38 71 TYR B O 1
ATOM 5809 N N . VAL B 2 72 ? 96.529 133.188 112.580 1.00 66.67 72 VAL B N 1
ATOM 5810 C CA . VAL B 2 72 ? 96.110 134.547 112.253 1.00 65.26 72 VAL B CA 1
ATOM 5811 C C . VAL B 2 72 ? 94.593 134.624 112.150 1.00 67.80 72 VAL B C 1
ATOM 5812 O O . VAL B 2 72 ? 93.969 135.581 112.628 1.00 72.67 72 VAL B O 1
ATOM 5816 N N . LYS B 2 73 ? 93.975 133.629 111.511 1.00 70.41 73 LYS B N 1
ATOM 5817 C CA . LYS B 2 73 ? 92.518 133.621 111.415 1.00 74.42 73 LYS B CA 1
ATOM 5818 C C . LYS B 2 73 ? 91.880 133.557 112.798 1.00 78.02 73 LYS B C 1
ATOM 5819 O O . LYS B 2 73 ? 90.900 134.262 113.076 1.00 83.05 73 LYS B O 1
ATOM 5825 N N . ALA B 2 74 ? 92.426 132.719 113.680 1.00 77.76 74 ALA B N 1
ATOM 5826 C CA . ALA B 2 74 ? 91.903 132.626 115.036 1.00 82.91 74 ALA B CA 1
ATOM 5827 C C . ALA B 2 74 ? 92.068 133.942 115.780 1.00 81.37 74 ALA B C 1
ATOM 5828 O O . ALA B 2 74 ? 91.184 134.343 116.540 1.00 80.66 74 ALA B O 1
ATOM 5830 N N . ALA B 2 75 ? 93.202 134.620 115.590 1.00 81.44 75 ALA B N 1
ATOM 5831 C CA . ALA B 2 75 ? 93.400 135.912 116.237 1.00 80.62 75 ALA B CA 1
ATOM 5832 C C . ALA B 2 75 ? 92.377 136.928 115.749 1.00 80.41 75 ALA B C 1
ATOM 5833 O O . ALA B 2 75 ? 91.809 137.686 116.548 1.00 81.47 75 ALA B O 1
ATOM 5835 N N . GLU B 2 76 ? 92.127 136.957 114.439 1.00 82.59 76 GLU B N 1
ATOM 5836 C CA . GLU B 2 76 ? 91.117 137.865 113.905 1.00 80.66 76 GLU B CA 1
ATOM 5837 C C . GLU B 2 76 ? 89.750 137.571 114.505 1.00 85.02 76 GLU B C 1
ATOM 5838 O O . GLU B 2 76 ? 89.022 138.493 114.890 1.00 87.97 76 GLU B O 1
ATOM 5844 N N . THR B 2 77 ? 89.382 136.292 114.592 1.00 80.74 77 THR B N 1
ATOM 5845 C CA . THR B 2 77 ? 88.084 135.946 115.163 1.00 78.98 77 THR B CA 1
ATOM 5846 C C . THR B 2 77 ? 88.010 136.311 116.642 1.00 81.41 77 THR B C 1
ATOM 5847 O O . THR B 2 77 ? 86.972 136.783 117.120 1.00 84.77 77 THR B O 1
ATOM 5851 N N . LEU B 2 78 ? 89.098 136.095 117.383 1.00 86.56 78 LEU B N 1
ATOM 5852 C CA . LEU B 2 78 ? 89.069 136.283 118.829 1.00 87.41 78 LEU B CA 1
ATOM 5853 C C . LEU B 2 78 ? 89.105 137.753 119.219 1.00 88.43 78 LEU B C 1
ATOM 5854 O O . LEU B 2 78 ? 88.584 138.119 120.279 1.00 90.88 78 LEU B O 1
ATOM 5859 N N . VAL B 2 79 ? 89.714 138.608 118.395 1.00 95.93 79 VAL B N 1
ATOM 5860 C CA . VAL B 2 79 ? 89.790 140.025 118.743 1.00 96.19 79 VAL B CA 1
ATOM 5861 C C . VAL B 2 79 ? 88.395 140.586 118.984 1.00 95.93 79 VAL B C 1
ATOM 5862 O O . VAL B 2 79 ? 88.200 141.456 119.842 1.00 93.10 79 VAL B O 1
ATOM 5866 N N . GLU B 2 80 ? 87.405 140.103 118.233 1.00 104.57 80 GLU B N 1
ATOM 5867 C CA . GLU B 2 80 ? 86.035 140.554 118.447 1.00 105.68 80 GLU B CA 1
ATOM 5868 C C . GLU B 2 80 ? 85.576 140.259 119.871 1.00 105.16 80 GLU B C 1
ATOM 5869 O O . GLU B 2 80 ? 84.792 141.020 120.448 1.00 100.95 80 GLU B O 1
ATOM 5875 N N . LYS B 2 81 ? 86.057 139.163 120.454 1.00 100.17 81 LYS B N 1
ATOM 5876 C CA . LYS B 2 81 ? 85.680 138.765 121.803 1.00 99.52 81 LYS B CA 1
ATOM 5877 C C . LYS B 2 81 ? 86.684 139.222 122.856 1.00 97.98 81 LYS B C 1
ATOM 5878 O O . LYS B 2 81 ? 86.562 138.832 124.022 1.00 94.28 81 LYS B O 1
ATOM 5884 N N . ASN B 2 82 ? 87.671 140.029 122.474 1.00 99.59 82 ASN B N 1
ATOM 5885 C CA . ASN B 2 82 ? 88.639 140.681 123.350 1.00 99.01 82 ASN B CA 1
ATOM 5886 C C . ASN B 2 82 ? 89.767 139.750 123.784 1.00 100.09 82 ASN B C 1
ATOM 5887 O O . ASN B 2 82 ? 90.622 140.176 124.569 1.00 97.27 82 ASN B O 1
ATOM 5892 N N . ILE B 2 83 ? 89.808 138.508 123.312 1.00 91.79 83 ILE B N 1
ATOM 5893 C CA . ILE B 2 83 ? 90.920 137.616 123.621 1.00 85.63 83 ILE B CA 1
ATOM 5894 C C . ILE B 2 83 ? 92.077 137.940 122.688 1.00 85.45 83 ILE B C 1
ATOM 5895 O O . ILE B 2 83 ? 91.902 138.022 121.467 1.00 93.58 83 ILE B O 1
ATOM 5900 N N . THR B 2 84 ? 93.263 138.125 123.258 1.00 72.98 84 THR B N 1
ATOM 5901 C CA . THR B 2 84 ? 94.442 138.520 122.501 1.00 75.55 84 THR B CA 1
ATOM 5902 C C . THR B 2 84 ? 95.315 137.311 122.202 1.00 75.86 84 THR B C 1
ATOM 5903 O O . THR B 2 84 ? 95.479 136.424 123.045 1.00 85.90 84 THR B O 1
ATOM 5907 N N . LEU B 2 85 ? 95.873 137.282 120.994 1.00 70.99 85 LEU B N 1
ATOM 5908 C CA . LEU B 2 85 ? 96.813 136.254 120.571 1.00 70.78 85 LEU B CA 1
ATOM 5909 C C . LEU B 2 85 ? 98.159 136.911 120.311 1.00 69.88 85 LEU B C 1
ATOM 5910 O O . LEU B 2 85 ? 98.225 137.963 119.667 1.00 77.26 85 LEU B O 1
ATOM 5915 N N . ALA B 2 86 ? 99.227 136.292 120.808 1.00 64.45 86 ALA B N 1
ATOM 5916 C CA . ALA B 2 86 ? 100.562 136.861 120.738 1.00 69.43 86 ALA B CA 1
ATOM 5917 C C . ALA B 2 86 ? 101.512 135.881 120.066 1.00 71.29 86 ALA B C 1
ATOM 5918 O O . ALA B 2 86 ? 101.269 134.673 120.025 1.00 74.83 86 ALA B O 1
ATOM 5920 N N . GLN B 2 87 ? 102.606 136.424 119.537 1.00 80.62 87 GLN B N 1
ATOM 5921 C CA . GLN B 2 87 ? 103.645 135.639 118.884 1.00 69.91 87 GLN B CA 1
ATOM 5922 C C . GLN B 2 87 ? 104.993 136.032 119.466 1.00 69.45 87 GLN B C 1
ATOM 5923 O O . GLN B 2 87 ? 105.323 137.220 119.524 1.00 85.64 87 GLN B O 1
ATOM 5929 N N . ILE B 2 88 ? 105.765 135.039 119.894 1.00 62.86 88 ILE B N 1
ATOM 5930 C CA . ILE B 2 88 ? 107.120 135.241 120.394 1.00 71.20 88 ILE B CA 1
ATOM 5931 C C . ILE B 2 88 ? 108.062 134.449 119.502 1.00 75.53 88 ILE B C 1
ATOM 5932 O O . ILE B 2 88 ? 107.903 133.233 119.342 1.00 81.14 88 ILE B O 1
ATOM 5937 N N . ASP B 2 89 ? 109.039 135.136 118.920 1.00 83.62 89 ASP B N 1
ATOM 5938 C CA . ASP B 2 89 ? 110.025 134.507 118.050 1.00 80.20 89 ASP B CA 1
ATOM 5939 C C . ASP B 2 89 ? 111.207 134.082 118.913 1.00 83.56 89 ASP B C 1
ATOM 5940 O O . ASP B 2 89 ? 111.997 134.923 119.353 1.00 88.29 89 ASP B O 1
ATOM 5945 N N . CYS B 2 90 ? 111.329 132.776 119.155 1.00 83.08 90 CYS B N 1
ATOM 5946 C CA . CYS B 2 90 ? 112.395 132.289 120.024 1.00 82.16 90 CYS B CA 1
ATOM 5947 C C . CYS B 2 90 ? 113.767 132.586 119.437 1.00 84.78 90 CYS B C 1
ATOM 5948 O O . CYS B 2 90 ? 114.750 132.713 120.175 1.00 93.64 90 CYS B O 1
ATOM 5951 N N . THR B 2 91 ? 113.859 132.696 118.112 1.00 79.34 91 THR B N 1
ATOM 5952 C CA . THR B 2 91 ? 115.144 133.012 117.499 1.00 87.15 91 THR B CA 1
ATOM 5953 C C . THR B 2 91 ? 115.637 134.388 117.923 1.00 95.02 91 THR B C 1
ATOM 5954 O O . THR B 2 91 ? 116.849 134.628 117.966 1.00 92.21 91 THR B O 1
ATOM 5958 N N . GLU B 2 92 ? 114.719 135.303 118.236 1.00 97.37 92 GLU B N 1
ATOM 5959 C CA . GLU B 2 92 ? 115.078 136.636 118.703 1.00 88.18 92 GLU B CA 1
ATOM 5960 C C . GLU B 2 92 ? 115.051 136.728 120.224 1.00 89.25 92 GLU B C 1
ATOM 5961 O O . GLU B 2 92 ? 116.005 137.217 120.837 1.00 92.05 92 GLU B O 1
ATOM 5967 N N . ASN B 2 93 ? 113.970 136.261 120.844 1.00 84.54 93 ASN B N 1
ATOM 5968 C CA . ASN B 2 93 ? 113.810 136.335 122.294 1.00 85.12 93 ASN B CA 1
ATOM 5969 C C . ASN B 2 93 ? 114.224 135.007 122.926 1.00 86.65 93 ASN B C 1
ATOM 5970 O O . ASN B 2 93 ? 113.418 134.258 123.477 1.00 90.48 93 ASN B O 1
ATOM 5975 N N . GLN B 2 94 ? 115.525 134.731 122.839 1.00 94.15 94 GLN B N 1
ATOM 5976 C CA . GLN B 2 94 ? 116.049 133.468 123.348 1.00 95.36 94 GLN B CA 1
ATOM 5977 C C . GLN B 2 94 ? 115.816 133.338 124.851 1.00 97.77 94 GLN B C 1
ATOM 5978 O O . GLN B 2 94 ? 115.269 132.334 125.328 1.00 99.27 94 GLN B O 1
ATOM 5984 N N . ASP B 2 95 ? 116.229 134.353 125.614 1.00 100.89 95 ASP B N 1
ATOM 5985 C CA . ASP B 2 95 ? 116.157 134.265 127.069 1.00 99.33 95 ASP B CA 1
ATOM 5986 C C . ASP B 2 95 ? 114.719 134.104 127.541 1.00 100.19 95 ASP B C 1
ATOM 5987 O O . ASP B 2 95 ? 114.444 133.326 128.463 1.00 101.01 95 ASP B O 1
ATOM 5992 N N . LEU B 2 96 ? 113.786 134.827 126.921 1.00 91.65 96 LEU B N 1
ATOM 5993 C CA . LEU B 2 96 ? 112.381 134.661 127.267 1.00 88.85 96 LEU B CA 1
ATOM 5994 C C . LEU B 2 96 ? 111.937 133.225 127.044 1.00 88.89 96 LEU B C 1
ATOM 5995 O O . LEU B 2 96 ? 111.163 132.673 127.836 1.00 87.78 96 LEU B O 1
ATOM 6000 N N . CYS B 2 97 ? 112.412 132.603 125.965 1.00 95.55 97 CYS B N 1
ATOM 6001 C CA . CYS B 2 97 ? 111.977 131.249 125.647 1.00 95.54 97 CYS B CA 1
ATOM 6002 C C . CYS B 2 97 ? 112.550 130.233 126.627 1.00 98.96 97 CYS B C 1
ATOM 6003 O O . CYS B 2 97 ? 111.840 129.315 127.053 1.00 101.19 97 CYS B O 1
ATOM 6006 N N . MET B 2 98 ? 113.824 130.370 127.006 1.00 107.57 98 MET B N 1
ATOM 6007 C CA . MET B 2 98 ? 114.333 129.469 128.038 1.00 107.96 98 MET B CA 1
ATOM 6008 C C . MET B 2 98 ? 113.628 129.700 129.368 1.00 106.48 98 MET B C 1
ATOM 6009 O O . MET B 2 98 ? 113.363 128.744 130.107 1.00 107.20 98 MET B O 1
ATOM 6014 N N . GLU B 2 99 ? 113.309 130.955 129.693 1.00 99.47 99 GLU B N 1
ATOM 6015 C CA . GLU B 2 99 ? 112.698 131.241 130.987 1.00 98.47 99 GLU B CA 1
ATOM 6016 C C . GLU B 2 99 ? 111.372 130.513 131.157 1.00 96.60 99 GLU B C 1
ATOM 6017 O O . GLU B 2 99 ? 110.978 130.201 132.286 1.00 96.86 99 GLU B O 1
ATOM 6023 N N . HIS B 2 100 ? 110.669 130.241 130.061 1.00 82.13 100 HIS B N 1
ATOM 6024 C CA . HIS B 2 100 ? 109.386 129.555 130.112 1.00 82.65 100 HIS B CA 1
ATOM 6025 C C . HIS B 2 100 ? 109.502 128.053 129.897 1.00 84.88 100 HIS B C 1
ATOM 6026 O O . HIS B 2 100 ? 108.475 127.368 129.862 1.00 85.16 100 HIS B O 1
ATOM 6033 N N . ASN B 2 101 ? 110.716 127.523 129.757 1.00 91.47 101 ASN B N 1
ATOM 6034 C CA . ASN B 2 101 ? 110.925 126.090 129.566 1.00 91.60 101 ASN B CA 1
ATOM 6035 C C . ASN B 2 101 ? 110.128 125.577 128.368 1.00 93.27 101 ASN B C 1
ATOM 6036 O O . ASN B 2 101 ? 109.356 124.621 128.466 1.00 93.81 101 ASN B O 1
ATOM 6041 N N . ILE B 2 102 ? 110.319 126.228 127.226 1.00 83.15 102 ILE B N 1
ATOM 6042 C CA . ILE B 2 102 ? 109.663 125.821 125.988 1.00 75.05 102 ILE B CA 1
ATOM 6043 C C . ILE B 2 102 ? 110.293 124.516 125.516 1.00 77.66 102 ILE B C 1
ATOM 6044 O O . ILE B 2 102 ? 111.520 124.452 125.355 1.00 78.43 102 ILE B O 1
ATOM 6049 N N . PRO B 2 103 ? 109.516 123.450 125.301 1.00 72.66 103 PRO B N 1
ATOM 6050 C CA . PRO B 2 103 ? 110.130 122.217 124.784 1.00 69.56 103 PRO B CA 1
ATOM 6051 C C . PRO B 2 103 ? 110.480 122.301 123.311 1.00 70.78 103 PRO B C 1
ATOM 6052 O O . PRO B 2 103 ? 111.565 121.866 122.908 1.00 63.82 103 PRO B O 1
ATOM 6056 N N . GLY B 2 104 ? 109.588 122.855 122.496 1.00 76.18 104 GLY B N 1
ATOM 6057 C CA . GLY B 2 104 ? 109.809 122.955 121.068 1.00 70.98 104 GLY B CA 1
ATOM 6058 C C . GLY B 2 104 ? 108.784 123.885 120.459 1.00 67.44 104 GLY B C 1
ATOM 6059 O O . GLY B 2 104 ? 107.932 124.446 121.151 1.00 72.13 104 GLY B O 1
ATOM 6060 N N . PHE B 2 105 ? 108.874 124.039 119.141 1.00 53.32 105 PHE B N 1
ATOM 6061 C CA . PHE B 2 105 ? 108.008 124.963 118.431 1.00 51.73 105 PHE B CA 1
ATOM 6062 C C . PHE B 2 105 ? 107.064 124.215 117.499 1.00 58.11 105 PHE B C 1
ATOM 6063 O O . PHE B 2 105 ? 107.440 123.181 116.942 1.00 76.26 105 PHE B O 1
ATOM 6071 N N . PRO B 2 106 ? 105.828 124.694 117.316 1.00 56.92 106 PRO B N 1
ATOM 6072 C CA . PRO B 2 106 ? 105.186 125.819 117.998 1.00 61.72 106 PRO B CA 1
ATOM 6073 C C . PRO B 2 106 ? 104.646 125.390 119.351 1.00 69.02 106 PRO B C 1
ATOM 6074 O O . PRO B 2 106 ? 103.987 124.360 119.454 1.00 76.83 106 PRO B O 1
ATOM 6078 N N . SER B 2 107 ? 104.902 126.157 120.405 1.00 68.14 107 SER B N 1
ATOM 6079 C CA . SER B 2 107 ? 104.407 125.852 121.743 1.00 66.58 107 SER B CA 1
ATOM 6080 C C . SER B 2 107 ? 103.357 126.895 122.093 1.00 66.02 107 SER B C 1
ATOM 6081 O O . SER B 2 107 ? 103.692 128.042 122.407 1.00 70.56 107 SER B O 1
ATOM 6084 N N . LEU B 2 108 ? 102.093 126.495 122.035 1.00 64.63 108 LEU B N 1
ATOM 6085 C CA . LEU B 2 108 ? 100.971 127.393 122.285 1.00 65.22 108 LEU B CA 1
ATOM 6086 C C . LEU B 2 108 ? 100.678 127.376 123.779 1.00 72.91 108 LEU B C 1
ATOM 6087 O O . LEU B 2 108 ? 100.112 126.414 124.303 1.00 82.23 108 LEU B O 1
ATOM 6092 N N . LYS B 2 109 ? 101.067 128.445 124.467 1.00 74.35 109 LYS B N 1
ATOM 6093 C CA . LYS B 2 109 ? 100.926 128.558 125.911 1.00 71.57 109 LYS B CA 1
ATOM 6094 C C . LYS B 2 109 ? 99.922 129.651 126.250 1.00 75.79 109 LYS B C 1
ATOM 6095 O O . LYS B 2 109 ? 99.899 130.706 125.610 1.00 79.73 109 LYS B O 1
ATOM 6101 N N . ILE B 2 110 ? 99.094 129.392 127.258 1.00 72.17 110 ILE B N 1
ATOM 6102 C CA . ILE B 2 110 ? 98.020 130.292 127.662 1.00 75.21 110 ILE B CA 1
ATOM 6103 C C . ILE B 2 110 ? 98.379 130.904 129.007 1.00 79.43 110 ILE B C 1
ATOM 6104 O O . ILE B 2 110 ? 98.695 130.183 129.961 1.00 82.30 110 ILE B O 1
ATOM 6109 N N . PHE B 2 111 ? 98.326 132.230 129.083 1.00 78.27 111 PHE B N 1
ATOM 6110 C CA . PHE B 2 111 ? 98.565 132.971 130.315 1.00 73.62 111 PHE B CA 1
ATOM 6111 C C . PHE B 2 111 ? 97.253 133.602 130.759 1.00 77.67 111 PHE B C 1
ATOM 6112 O O . PHE B 2 111 ? 96.599 134.297 129.973 1.00 83.16 111 PHE B O 1
ATOM 6120 N N . LYS B 2 112 ? 96.874 133.362 132.010 1.00 86.22 112 LYS B N 1
ATOM 6121 C CA . LYS B 2 112 ? 95.612 133.839 132.553 1.00 91.41 112 LYS B CA 1
ATOM 6122 C C . LYS B 2 112 ? 95.856 134.663 133.809 1.00 94.78 112 LYS B C 1
ATOM 6123 O O . LYS B 2 112 ? 96.880 134.515 134.483 1.00 97.31 112 LYS B O 1
ATOM 6129 N N . ASN B 2 113 ? 94.898 135.538 134.114 1.00 95.22 113 ASN B N 1
ATOM 6130 C CA . ASN B 2 113 ? 94.925 136.344 135.333 1.00 93.42 113 ASN B CA 1
ATOM 6131 C C . ASN B 2 113 ? 96.208 137.160 135.444 1.00 94.39 113 ASN B C 1
ATOM 6132 O O . ASN B 2 113 ? 96.686 137.434 136.547 1.00 95.65 113 ASN B O 1
ATOM 6137 N N . SER B 2 114 ? 96.774 137.558 134.306 1.00 92.72 114 SER B N 1
ATOM 6138 C CA . SER B 2 114 ? 97.983 138.376 134.292 1.00 91.43 114 SER B CA 1
ATOM 6139 C C . SER B 2 114 ? 99.097 137.718 135.100 1.00 93.01 114 SER B C 1
ATOM 6140 O O . SER B 2 114 ? 99.842 138.378 135.827 1.00 93.37 114 SER B O 1
ATOM 6143 N N . ASP B 2 115 ? 99.212 136.398 134.971 1.00 105.99 115 ASP B N 1
ATOM 6144 C CA . ASP B 2 115 ? 100.188 135.607 135.713 1.00 106.63 115 ASP B CA 1
ATOM 6145 C C . ASP B 2 115 ? 101.232 135.082 134.737 1.00 103.73 115 ASP B C 1
ATOM 6146 O O . ASP B 2 115 ? 100.951 134.176 133.945 1.00 105.02 115 ASP B O 1
ATOM 6151 N N . VAL B 2 116 ? 102.437 135.650 134.797 1.00 87.32 116 VAL B N 1
ATOM 6152 C CA . VAL B 2 116 ? 103.517 135.186 133.932 1.00 86.41 116 VAL B CA 1
ATOM 6153 C C . VAL B 2 116 ? 103.965 133.789 134.340 1.00 89.17 116 VAL B C 1
ATOM 6154 O O . VAL B 2 116 ? 104.303 132.958 133.490 1.00 95.45 116 VAL B O 1
ATOM 6158 N N . ASN B 2 117 ? 103.987 133.509 135.645 1.00 103.31 117 ASN B N 1
ATOM 6159 C CA . ASN B 2 117 ? 104.454 132.208 136.113 1.00 106.48 117 ASN B CA 1
ATOM 6160 C C . ASN B 2 117 ? 103.545 131.086 135.626 1.00 105.84 117 ASN B C 1
ATOM 6161 O O . ASN B 2 117 ? 104.019 130.079 135.089 1.00 105.12 117 ASN B O 1
ATOM 6166 N N . ASN B 2 118 ? 102.236 131.243 135.803 1.00 107.27 118 ASN B N 1
ATOM 6167 C CA . ASN B 2 118 ? 101.290 130.216 135.384 1.00 110.01 118 ASN B CA 1
ATOM 6168 C C . ASN B 2 118 ? 101.128 130.253 133.870 1.00 112.41 118 ASN B C 1
ATOM 6169 O O . ASN B 2 118 ? 100.891 131.317 133.290 1.00 112.22 118 ASN B O 1
ATOM 6174 N N . SER B 2 119 ? 101.253 129.090 133.228 1.00 94.84 119 SER B N 1
ATOM 6175 C CA . SER B 2 119 ? 101.144 129.009 131.772 1.00 88.91 119 SER B CA 1
ATOM 6176 C C . SER B 2 119 ? 100.602 127.628 131.417 1.00 88.12 119 SER B C 1
ATOM 6177 O O . SER B 2 119 ? 101.333 126.636 131.485 1.00 88.61 119 SER B O 1
ATOM 6180 N N . ILE B 2 120 ? 99.323 127.573 131.040 1.00 85.23 120 ILE B N 1
ATOM 6181 C CA . ILE B 2 120 ? 98.749 126.322 130.562 1.00 84.47 120 ILE B CA 1
ATOM 6182 C C . ILE B 2 120 ? 99.205 126.063 129.129 1.00 85.79 120 ILE B C 1
ATOM 6183 O O . ILE B 2 120 ? 99.565 126.979 128.380 1.00 90.74 120 ILE B O 1
ATOM 6188 N N . ASP B 2 121 ? 99.189 124.791 128.743 1.00 81.62 121 ASP B N 1
ATOM 6189 C CA . ASP B 2 121 ? 99.624 124.362 127.422 1.00 82.82 121 ASP B CA 1
ATOM 6190 C C . ASP B 2 121 ? 98.415 123.986 126.579 1.00 81.88 121 ASP B C 1
ATOM 6191 O O . ASP B 2 121 ? 97.569 123.198 127.013 1.00 87.76 121 ASP B O 1
ATOM 6196 N N . TYR B 2 122 ? 98.337 124.554 125.379 1.00 65.34 122 TYR B N 1
ATOM 6197 C CA . TYR B 2 122 ? 97.292 124.178 124.438 1.00 64.27 122 TYR B CA 1
ATOM 6198 C C . TYR B 2 122 ? 97.523 122.756 123.947 1.00 71.77 122 TYR B C 1
ATOM 6199 O O . TYR B 2 122 ? 98.664 122.328 123.750 1.00 79.37 122 TYR B O 1
ATOM 6208 N N . GLU B 2 123 ? 96.431 122.021 123.743 1.00 81.98 123 GLU B N 1
ATOM 6209 C CA . GLU B 2 123 ? 96.511 120.605 123.403 1.00 87.15 123 GLU B CA 1
ATOM 6210 C C . GLU B 2 123 ? 95.714 120.204 122.171 1.00 88.65 123 GLU B C 1
ATOM 6211 O O . GLU B 2 123 ? 96.100 119.233 121.510 1.00 86.22 123 GLU B O 1
ATOM 6217 N N . GLY B 2 124 ? 94.634 120.909 121.829 1.00 83.76 124 GLY B N 1
ATOM 6218 C CA . GLY B 2 124 ? 93.792 120.500 120.743 1.00 82.94 124 GLY B CA 1
ATOM 6219 C C . GLY B 2 124 ? 94.494 120.595 119.399 1.00 81.99 124 GLY B C 1
ATOM 6220 O O . GLY B 2 124 ? 95.710 120.816 119.315 1.00 82.82 124 GLY B O 1
ATOM 6221 N N . PRO B 2 125 ? 93.724 120.416 118.327 1.00 62.41 125 PRO B N 1
ATOM 6222 C CA . PRO B 2 125 ? 94.294 120.538 116.981 1.00 59.06 125 PRO B CA 1
ATOM 6223 C C . PRO B 2 125 ? 94.721 121.967 116.684 1.00 64.34 125 PRO B C 1
ATOM 6224 O O . PRO B 2 125 ? 94.230 122.924 117.284 1.00 79.03 125 PRO B O 1
ATOM 6228 N N . ARG B 2 126 ? 95.654 122.102 115.740 1.00 63.19 126 ARG B N 1
ATOM 6229 C CA . ARG B 2 126 ? 96.167 123.411 115.335 1.00 62.16 126 ARG B CA 1
ATOM 6230 C C . ARG B 2 126 ? 95.343 123.942 114.161 1.00 68.32 126 ARG B C 1
ATOM 6231 O O . ARG B 2 126 ? 95.811 124.074 113.028 1.00 71.89 126 ARG B O 1
ATOM 6239 N N . THR B 2 127 ? 94.085 124.255 114.457 1.00 80.99 127 THR B N 1
ATOM 6240 C CA . THR B 2 127 ? 93.172 124.834 113.484 1.00 76.57 127 THR B CA 1
ATOM 6241 C C . THR B 2 127 ? 92.504 126.059 114.089 1.00 77.24 127 THR B C 1
ATOM 6242 O O . THR B 2 127 ? 92.300 126.138 115.302 1.00 82.16 127 THR B O 1
ATOM 6246 N N . ALA B 2 128 ? 92.160 127.015 113.224 1.00 73.24 128 ALA B N 1
ATOM 6247 C CA . ALA B 2 128 ? 91.564 128.257 113.703 1.00 75.33 128 ALA B CA 1
ATOM 6248 C C . ALA B 2 128 ? 90.318 127.985 114.534 1.00 77.82 128 ALA B C 1
ATOM 6249 O O . ALA B 2 128 ? 90.122 128.595 115.590 1.00 82.35 128 ALA B O 1
ATOM 6251 N N . GLU B 2 129 ? 89.465 127.069 114.076 1.00 78.38 129 GLU B N 1
ATOM 6252 C CA . GLU B 2 129 ? 88.263 126.736 114.832 1.00 75.87 129 GLU B CA 1
ATOM 6253 C C . GLU B 2 129 ? 88.622 126.150 116.193 1.00 75.80 129 GLU B C 1
ATOM 6254 O O . GLU B 2 129 ? 88.046 126.530 117.219 1.00 79.92 129 GLU B O 1
ATOM 6260 N N . ALA B 2 130 ? 89.582 125.224 116.219 1.00 67.42 130 ALA B N 1
ATOM 6261 C CA . ALA B 2 130 ? 89.966 124.589 117.476 1.00 69.41 130 ALA B CA 1
ATOM 6262 C C . ALA B 2 130 ? 90.566 125.601 118.441 1.00 71.22 130 ALA B C 1
ATOM 6263 O O . ALA B 2 130 ? 90.229 125.620 119.630 1.00 70.72 130 ALA B O 1
ATOM 6265 N N . ILE B 2 131 ? 91.463 126.455 117.944 1.00 70.16 131 ILE B N 1
ATOM 6266 C CA . ILE B 2 131 ? 92.084 127.462 118.800 1.00 66.24 131 ILE B CA 1
ATOM 6267 C C . ILE B 2 131 ? 91.033 128.422 119.332 1.00 73.87 131 ILE B C 1
ATOM 6268 O O . ILE B 2 131 ? 91.048 128.794 120.511 1.00 76.37 131 ILE B O 1
ATOM 6273 N N . VAL B 2 132 ? 90.111 128.851 118.469 1.00 78.38 132 VAL B N 1
ATOM 6274 C CA . VAL B 2 132 ? 89.079 129.789 118.895 1.00 70.70 132 VAL B CA 1
ATOM 6275 C C . VAL B 2 132 ? 88.213 129.165 119.979 1.00 76.91 132 VAL B C 1
ATOM 6276 O O . VAL B 2 132 ? 87.915 129.801 120.997 1.00 81.46 132 VAL B O 1
ATOM 6280 N N . GLN B 2 133 ? 87.794 127.913 119.783 1.00 80.10 133 GLN B N 1
ATOM 6281 C CA . GLN B 2 133 ? 86.969 127.255 120.790 1.00 79.28 133 GLN B CA 1
ATOM 6282 C C . GLN B 2 133 ? 87.730 127.100 122.100 1.00 84.15 133 GLN B C 1
ATOM 6283 O O . GLN B 2 133 ? 87.180 127.345 123.181 1.00 89.53 133 GLN B O 1
ATOM 6289 N N . PHE B 2 134 ? 89.003 126.705 122.025 1.00 71.82 134 PHE B N 1
ATOM 6290 C CA . PHE B 2 134 ? 89.795 126.526 123.235 1.00 69.20 134 PHE B CA 1
ATOM 6291 C C . PHE B 2 134 ? 89.931 127.835 123.999 1.00 65.36 134 PHE B C 1
ATOM 6292 O O . PHE B 2 134 ? 89.781 127.868 125.226 1.00 67.24 134 PHE B O 1
ATOM 6300 N N . MET B 2 135 ? 90.207 128.930 123.290 1.00 68.52 135 MET B N 1
ATOM 6301 C CA . MET B 2 135 ? 90.382 130.212 123.963 1.00 75.79 135 MET B CA 1
ATOM 6302 C C . MET B 2 135 ? 89.066 130.721 124.533 1.00 80.50 135 MET B C 1
ATOM 6303 O O . MET B 2 135 ? 89.036 131.271 125.641 1.00 83.91 135 MET B O 1
ATOM 6308 N N . ILE B 2 136 ? 87.967 130.550 123.797 1.00 81.17 136 ILE B N 1
ATOM 6309 C CA . ILE B 2 136 ? 86.665 130.947 124.319 1.00 76.01 136 ILE B CA 1
ATOM 6310 C C . ILE B 2 136 ? 86.360 130.181 125.597 1.00 77.75 136 ILE B C 1
ATOM 6311 O O . ILE B 2 136 ? 85.863 130.750 126.576 1.00 79.74 136 ILE B O 1
ATOM 6316 N N . LYS B 2 137 ? 86.654 128.880 125.611 1.00 80.34 137 LYS B N 1
ATOM 6317 C CA . LYS B 2 137 ? 86.447 128.099 126.826 1.00 81.52 137 LYS B CA 1
ATOM 6318 C C . LYS B 2 137 ? 87.332 128.600 127.959 1.00 86.11 137 LYS B C 1
ATOM 6319 O O . LYS B 2 137 ? 86.887 128.698 129.108 1.00 87.52 137 LYS B O 1
ATOM 6325 N N . GLN B 2 138 ? 88.591 128.919 127.657 1.00 82.82 138 GLN B N 1
ATOM 6326 C CA . GLN B 2 138 ? 89.491 129.422 128.690 1.00 79.14 138 GLN B CA 1
ATOM 6327 C C . GLN B 2 138 ? 88.968 130.722 129.286 1.00 76.21 138 GLN B C 1
ATOM 6328 O O . GLN B 2 138 ? 89.116 130.966 130.488 1.00 79.60 138 GLN B O 1
ATOM 6334 N N . SER B 2 139 ? 88.357 131.571 128.458 1.00 77.20 139 SER B N 1
ATOM 6335 C CA . SER B 2 139 ? 87.820 132.830 128.963 1.00 76.94 139 SER B CA 1
ATOM 6336 C C . SER B 2 139 ? 86.720 132.590 129.988 1.00 77.90 139 SER B C 1
ATOM 6337 O O . SER B 2 139 ? 86.674 133.258 131.028 1.00 76.88 139 SER B O 1
ATOM 6340 N N . GLN B 2 140 ? 85.827 131.643 129.716 1.00 79.02 140 GLN B N 1
ATOM 6341 C CA . GLN B 2 140 ? 84.721 131.372 130.615 1.00 76.16 140 GLN B CA 1
ATOM 6342 C C . GLN B 2 140 ? 85.214 130.646 131.864 1.00 76.45 140 GLN B C 1
ATOM 6343 O O . GLN B 2 140 ? 86.295 130.052 131.864 1.00 78.36 140 GLN B O 1
ATOM 6349 N N . PRO B 2 141 ? 84.441 130.684 132.946 1.00 76.96 141 PRO B N 1
ATOM 6350 C CA . PRO B 2 141 ? 84.795 129.894 134.128 1.00 78.52 141 PRO B CA 1
ATOM 6351 C C . PRO B 2 141 ? 84.630 128.405 133.866 1.00 79.68 141 PRO B C 1
ATOM 6352 O O . PRO B 2 141 ? 83.949 127.978 132.931 1.00 79.70 141 PRO B O 1
ATOM 6356 N N . ALA B 2 142 ? 85.278 127.607 134.718 1.00 82.13 142 ALA B N 1
ATOM 6357 C CA . ALA B 2 142 ? 85.245 126.158 134.545 1.00 80.43 142 ALA B CA 1
ATOM 6358 C C . ALA B 2 142 ? 83.813 125.644 134.497 1.00 80.54 142 ALA B C 1
ATOM 6359 O O . ALA B 2 142 ? 83.460 124.837 133.629 1.00 85.24 142 ALA B O 1
ATOM 6361 N N . VAL B 2 143 ? 82.972 126.100 135.420 1.00 78.34 143 VAL B N 1
ATOM 6362 C CA . VAL B 2 143 ? 81.571 125.705 135.486 1.00 77.23 143 VAL B CA 1
ATOM 6363 C C . VAL B 2 143 ? 80.720 126.955 135.331 1.00 77.74 143 VAL B C 1
ATOM 6364 O O . VAL B 2 143 ? 80.936 127.950 136.032 1.00 85.42 143 VAL B O 1
ATOM 6368 N N . ALA B 2 144 ? 79.757 126.903 134.418 1.00 77.02 144 ALA B N 1
ATOM 6369 C CA . ALA B 2 144 ? 78.864 128.021 134.153 1.00 78.97 144 ALA B CA 1
ATOM 6370 C C . ALA B 2 144 ? 77.569 127.828 134.928 1.00 84.84 144 ALA B C 1
ATOM 6371 O O . ALA B 2 144 ? 76.948 126.764 134.852 1.00 90.10 144 ALA B O 1
ATOM 6373 N N . VAL B 2 145 ? 77.170 128.855 135.671 1.00 90.03 145 VAL B N 1
ATOM 6374 C CA . VAL B 2 145 ? 75.942 128.834 136.455 1.00 88.76 145 VAL B CA 1
ATOM 6375 C C . VAL B 2 145 ? 74.873 129.578 135.668 1.00 88.96 145 VAL B C 1
ATOM 6376 O O . VAL B 2 145 ? 75.046 130.754 135.329 1.00 89.58 145 VAL B O 1
ATOM 6380 N N . VAL B 2 146 ? 73.769 128.895 135.378 1.00 96.75 146 VAL B N 1
ATOM 6381 C CA . VAL B 2 146 ? 72.694 129.434 134.554 1.00 100.62 146 VAL B CA 1
ATOM 6382 C C . VAL B 2 146 ? 71.387 129.304 135.323 1.00 103.88 146 VAL B C 1
ATOM 6383 O O . VAL B 2 146 ? 71.092 128.241 135.882 1.00 105.15 146 VAL B O 1
ATOM 6387 N N . ALA B 2 147 ? 70.612 130.389 135.358 1.00 118.48 147 ALA B N 1
ATOM 6388 C CA . ALA B 2 147 ? 69.335 130.364 136.065 1.00 119.82 147 ALA B CA 1
ATOM 6389 C C . ALA B 2 147 ? 68.357 129.405 135.397 1.00 121.41 147 ALA B C 1
ATOM 6390 O O . ALA B 2 147 ? 67.697 128.605 136.070 1.00 121.04 147 ALA B O 1
ATOM 6392 N N . ASP B 2 148 ? 68.251 129.471 134.071 1.00 125.08 148 ASP B N 1
ATOM 6393 C CA . ASP B 2 148 ? 67.326 128.644 133.305 1.00 125.48 148 ASP B CA 1
ATOM 6394 C C . ASP B 2 148 ? 68.116 127.862 132.265 1.00 123.32 148 ASP B C 1
ATOM 6395 O O . ASP B 2 148 ? 68.784 128.458 131.413 1.00 121.30 148 ASP B O 1
ATOM 6400 N N . LEU B 2 149 ? 68.038 126.533 132.336 1.00 110.24 149 LEU B N 1
ATOM 6401 C CA . LEU B 2 149 ? 68.805 125.702 131.411 1.00 110.96 149 LEU B CA 1
ATOM 6402 C C . LEU B 2 149 ? 68.389 125.899 129.961 1.00 111.81 149 LEU B C 1
ATOM 6403 O O . LEU B 2 149 ? 69.268 126.160 129.120 1.00 113.45 149 LEU B O 1
ATOM 6408 N N . PRO B 2 150 ? 67.105 125.801 129.593 1.00 111.77 150 PRO B N 1
ATOM 6409 C CA . PRO B 2 150 ? 66.758 125.898 128.165 1.00 112.35 150 PRO B CA 1
ATOM 6410 C C . PRO B 2 150 ? 67.206 127.198 127.525 1.00 113.22 150 PRO B C 1
ATOM 6411 O O . PRO B 2 150 ? 67.627 127.201 126.360 1.00 110.55 150 PRO B O 1
ATOM 6415 N N . ALA B 2 151 ? 67.122 128.310 128.255 1.00 120.25 151 ALA B N 1
ATOM 6416 C CA . ALA B 2 151 ? 67.549 129.588 127.699 1.00 120.85 151 ALA B CA 1
ATOM 6417 C C . ALA B 2 151 ? 69.030 129.557 1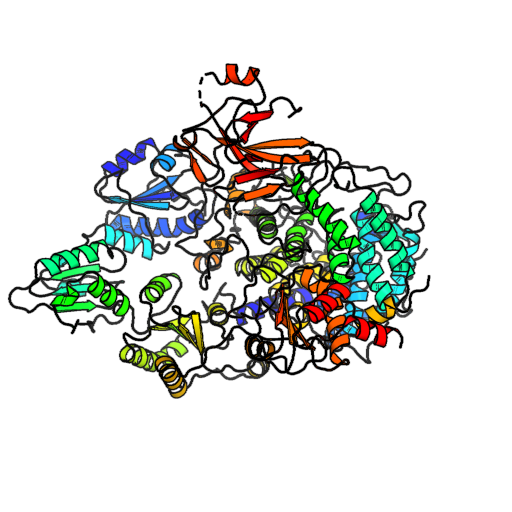27.348 1.00 119.65 151 ALA B C 1
ATOM 6418 O O . ALA B 2 151 ? 69.434 129.996 126.266 1.00 117.03 151 ALA B O 1
ATOM 6420 N N . TYR B 2 152 ? 69.857 129.030 128.253 1.00 111.55 152 TYR B N 1
ATOM 6421 C CA . TYR B 2 152 ? 71.285 128.937 127.973 1.00 109.86 152 TYR B CA 1
ATOM 6422 C C . TYR B 2 152 ? 71.557 127.986 126.816 1.00 108.89 152 TYR B C 1
ATOM 6423 O O . TYR B 2 152 ? 72.408 128.263 125.963 1.00 106.71 152 TYR B O 1
ATOM 6432 N N . LEU B 2 153 ? 70.848 126.856 126.773 1.00 113.27 153 LEU B N 1
ATOM 6433 C CA . LEU B 2 153 ? 71.070 125.896 125.696 1.00 114.35 153 LEU B CA 1
ATOM 6434 C C . LEU B 2 153 ? 70.744 126.506 124.340 1.00 117.57 153 LEU B C 1
ATOM 6435 O O . LEU B 2 153 ? 71.491 126.323 123.372 1.00 117.74 153 LEU B O 1
ATOM 6440 N N . ALA B 2 154 ? 69.632 127.239 124.250 1.00 123.84 154 ALA B N 1
ATOM 6441 C CA . ALA B 2 154 ? 69.243 127.831 122.975 1.00 122.91 154 ALA B CA 1
ATOM 6442 C C . ALA B 2 154 ? 70.094 129.046 122.629 1.00 123.63 154 ALA B C 1
ATOM 6443 O O . ALA B 2 154 ? 70.283 129.351 121.446 1.00 121.76 154 ALA B O 1
ATOM 6445 N N . ASN B 2 155 ? 70.614 129.750 123.637 1.00 127.18 155 ASN B N 1
ATOM 6446 C CA . ASN B 2 155 ? 71.336 130.992 123.379 1.00 126.19 155 ASN B CA 1
ATOM 6447 C C . ASN B 2 155 ? 72.575 130.746 122.526 1.00 125.61 155 ASN B C 1
ATOM 6448 O O . ASN B 2 155 ? 72.844 131.489 121.575 1.00 124.81 155 ASN B O 1
ATOM 6453 N N . GLU B 2 156 ? 73.342 129.709 122.851 1.00 126.88 156 GLU B N 1
ATOM 6454 C CA . GLU B 2 156 ? 74.615 129.445 122.193 1.00 127.53 156 GLU B CA 1
ATOM 6455 C C . GLU B 2 156 ? 74.666 127.996 121.735 1.00 127.26 156 GLU B C 1
ATOM 6456 O O . GLU B 2 156 ? 74.329 127.087 122.499 1.00 125.51 156 GLU B O 1
ATOM 6462 N N . THR B 2 157 ? 75.083 127.789 120.489 1.00 124.08 157 THR B N 1
ATOM 6463 C CA . THR B 2 157 ? 75.323 126.443 119.992 1.00 123.55 157 THR B CA 1
ATOM 6464 C C . THR B 2 157 ? 76.622 125.897 120.572 1.00 122.39 157 THR B C 1
ATOM 6465 O O . THR B 2 157 ? 77.594 126.628 120.776 1.00 121.68 157 THR B O 1
ATOM 6469 N N . PHE B 2 158 ? 76.634 124.594 120.836 1.00 107.08 158 PHE B N 1
ATOM 6470 C CA . PHE B 2 158 ? 77.762 123.933 121.475 1.00 104.31 158 PHE B CA 1
ATOM 6471 C C . PHE B 2 158 ? 78.432 122.973 120.503 1.00 101.85 158 PHE B C 1
ATOM 6472 O O . PHE B 2 158 ? 77.762 122.309 119.707 1.00 101.63 158 PHE B O 1
ATOM 6480 N N . VAL B 2 159 ? 79.764 122.910 120.574 1.00 93.39 159 VAL B N 1
ATOM 6481 C CA . VAL B 2 159 ? 80.540 121.984 119.756 1.00 93.43 159 VAL B CA 1
ATOM 6482 C C . VAL B 2 159 ? 81.079 120.809 120.560 1.00 95.35 159 VAL B C 1
ATOM 6483 O O . VAL B 2 159 ? 81.679 119.895 119.970 1.00 96.10 159 VAL B O 1
ATOM 6487 N N . THR B 2 160 ? 80.891 120.799 121.872 1.00 90.23 160 THR B N 1
ATOM 6488 C CA . THR B 2 160 ? 81.317 119.719 122.746 1.00 86.62 160 THR B CA 1
ATOM 6489 C C . THR B 2 160 ? 80.166 119.331 123.658 1.00 83.76 160 THR B C 1
ATOM 6490 O O . THR B 2 160 ? 79.244 120.124 123.879 1.00 88.81 160 THR B O 1
ATOM 6494 N N . PRO B 2 161 ? 80.185 118.115 124.203 1.00 73.49 161 PRO B N 1
ATOM 6495 C CA . PRO B 2 161 ? 79.086 117.688 125.076 1.00 77.28 161 PRO B CA 1
ATOM 6496 C C . PRO B 2 161 ? 78.960 118.589 126.293 1.00 80.92 161 PRO B C 1
ATOM 6497 O O . PRO B 2 161 ? 79.951 119.076 126.840 1.00 81.41 161 PRO B O 1
ATOM 6501 N N . VAL B 2 162 ? 77.718 118.800 126.720 1.00 85.48 162 VAL B N 1
ATOM 6502 C CA . VAL B 2 162 ? 77.399 119.644 127.866 1.00 83.73 162 VAL B CA 1
ATOM 6503 C C . VAL B 2 162 ? 76.937 118.749 129.006 1.00 83.06 162 VAL B C 1
ATOM 6504 O O . VAL B 2 162 ? 75.961 118.005 128.861 1.00 91.56 162 VAL B O 1
ATOM 6508 N N . ILE B 2 163 ? 77.633 118.825 130.136 1.00 71.15 163 ILE B N 1
ATOM 6509 C CA . ILE B 2 163 ? 77.281 118.082 131.340 1.00 69.91 163 ILE B CA 1
ATOM 6510 C C . ILE B 2 163 ? 76.609 119.053 132.297 1.00 73.03 163 ILE B C 1
ATOM 6511 O O . ILE B 2 163 ? 77.164 120.114 132.607 1.00 86.15 163 ILE B O 1
ATOM 6516 N N . VAL B 2 164 ? 75.417 118.694 132.764 1.00 82.05 164 VAL B N 1
ATOM 6517 C CA . VAL B 2 164 ? 74.587 119.577 133.574 1.00 84.92 164 VAL B CA 1
ATOM 6518 C C . VAL B 2 164 ? 74.242 118.861 134.871 1.00 85.04 164 VAL B C 1
ATOM 6519 O O . VAL B 2 164 ? 73.710 117.745 134.846 1.00 93.11 164 VAL B O 1
ATOM 6523 N N . GLN B 2 165 ? 74.541 119.502 135.999 1.00 90.85 165 GLN B N 1
ATOM 6524 C CA . GLN B 2 165 ? 74.108 119.009 137.306 1.00 94.45 165 GLN B CA 1
ATOM 6525 C C . GLN B 2 165 ? 72.882 119.798 137.768 1.00 96.46 165 GLN B C 1
ATOM 6526 O O . GLN B 2 165 ? 72.942 120.675 138.628 1.00 100.27 165 GLN B O 1
ATOM 6532 N N . SER B 2 166 ? 71.747 119.461 137.165 1.00 102.96 166 SER B N 1
ATOM 6533 C CA . SER B 2 166 ? 70.495 120.112 137.514 1.00 105.93 166 SER B CA 1
ATOM 6534 C C . SER B 2 166 ? 69.989 119.618 138.867 1.00 108.11 166 SER B C 1
ATOM 6535 O O . SER B 2 166 ? 70.339 118.531 139.336 1.00 111.30 166 SER B O 1
ATOM 6538 N N . GLY B 2 167 ? 69.154 120.441 139.499 1.00 113.06 167 GLY B N 1
ATOM 6539 C CA . GLY B 2 167 ? 68.521 120.069 140.748 1.00 113.58 167 GLY B CA 1
ATOM 6540 C C . GLY B 2 167 ? 69.420 120.273 141.954 1.00 115.38 167 GLY B C 1
ATOM 6541 O O . GLY B 2 167 ? 70.556 120.742 141.866 1.00 115.95 167 GLY B O 1
ATOM 6542 N N . LYS B 2 168 ? 68.880 119.906 143.114 1.00 120.09 168 LYS B N 1
ATOM 6543 C CA . LYS B 2 168 ? 69.622 120.027 144.362 1.00 121.43 168 LYS B CA 1
ATOM 6544 C C . LYS B 2 168 ? 70.908 119.216 144.290 1.00 118.70 168 LYS B C 1
ATOM 6545 O O . LYS B 2 168 ? 70.907 118.069 143.837 1.00 119.14 168 LYS B O 1
ATOM 6551 N N . ILE B 2 169 ? 72.007 119.812 144.744 1.00 108.39 169 ILE B N 1
ATOM 6552 C CA . ILE B 2 169 ? 73.336 119.228 144.615 1.00 109.96 169 ILE B CA 1
ATOM 6553 C C . ILE B 2 169 ? 73.897 118.973 146.005 1.00 108.90 169 ILE B C 1
ATOM 6554 O O . ILE B 2 169 ? 73.921 119.878 146.847 1.00 106.10 169 ILE B O 1
ATOM 6559 N N . ASP B 2 170 ? 74.345 117.744 146.242 1.00 111.48 170 ASP B N 1
ATOM 6560 C CA . ASP B 2 170 ? 75.024 117.419 147.486 1.00 112.88 170 ASP B CA 1
ATOM 6561 C C . ASP B 2 170 ? 76.411 118.054 147.509 1.00 112.88 170 ASP B C 1
ATOM 6562 O O . ASP B 2 170 ? 77.050 118.245 146.471 1.00 112.45 170 ASP B O 1
ATOM 6567 N N . ALA B 2 171 ? 76.875 118.384 148.715 1.00 114.17 171 ALA B N 1
ATOM 6568 C CA . ALA B 2 171 ? 78.147 119.086 148.851 1.00 114.47 171 ALA B CA 1
ATOM 6569 C C . ALA B 2 171 ? 79.293 118.275 148.259 1.00 118.52 171 ALA B C 1
ATOM 6570 O O . ALA B 2 171 ? 80.105 118.799 147.487 1.00 119.24 171 ALA B O 1
ATOM 6572 N N . ASP B 2 172 ? 79.380 116.991 148.613 1.00 117.09 172 ASP B N 1
ATOM 6573 C CA . ASP B 2 172 ? 80.458 116.160 148.086 1.00 114.75 172 ASP B CA 1
ATOM 6574 C C . ASP B 2 172 ? 80.325 115.978 146.579 1.00 113.41 172 ASP B C 1
ATOM 6575 O O . ASP B 2 172 ? 81.325 116.014 145.850 1.00 111.59 172 ASP B O 1
ATOM 6580 N N . PHE B 2 173 ? 79.097 115.783 146.090 1.00 103.23 173 PHE B N 1
ATOM 6581 C CA . PHE B 2 173 ? 78.903 115.692 144.648 1.00 101.26 173 PHE B CA 1
ATOM 6582 C C . PHE B 2 173 ? 79.239 117.012 143.972 1.00 101.08 173 PHE B C 1
ATOM 6583 O O . PHE B 2 173 ? 79.802 117.025 142.875 1.00 101.50 173 PHE B O 1
ATOM 6591 N N . ASN B 2 174 ? 78.892 118.134 144.601 1.00 99.91 174 ASN B N 1
ATOM 6592 C CA . ASN B 2 174 ? 79.271 119.427 144.044 1.00 96.94 174 ASN B CA 1
ATOM 6593 C C . ASN B 2 174 ? 80.785 119.538 143.920 1.00 97.88 174 ASN B C 1
ATOM 6594 O O . ASN B 2 174 ? 81.309 119.970 142.883 1.00 96.37 174 ASN B O 1
ATOM 6599 N N . ALA B 2 175 ? 81.505 119.136 144.970 1.00 101.05 175 ALA B N 1
ATOM 6600 C CA . ALA B 2 175 ? 82.960 119.224 144.951 1.00 101.41 175 ALA B CA 1
ATOM 6601 C C . ALA B 2 175 ? 83.554 118.336 143.867 1.00 100.67 175 ALA B C 1
ATOM 6602 O O . ALA B 2 175 ? 84.439 118.767 143.120 1.00 102.35 175 ALA B O 1
ATOM 6604 N N . THR B 2 176 ? 83.085 117.089 143.764 1.00 95.69 176 THR B N 1
ATOM 6605 C CA . THR B 2 176 ? 83.641 116.193 142.754 1.00 96.88 176 THR B CA 1
ATOM 6606 C C . THR B 2 176 ? 83.276 116.659 141.349 1.00 98.29 176 THR B C 1
ATOM 6607 O O . THR B 2 176 ? 84.072 116.513 140.415 1.00 97.87 176 THR B O 1
ATOM 6611 N N . PHE B 2 177 ? 82.081 117.226 141.180 1.00 97.09 177 PHE B N 1
ATOM 6612 C CA . PHE B 2 177 ? 81.679 117.767 139.888 1.00 95.25 177 PHE B CA 1
ATOM 6613 C C . PHE B 2 177 ? 82.603 118.901 139.465 1.00 93.28 177 PHE B C 1
ATOM 6614 O O . PHE B 2 177 ? 83.069 118.946 138.321 1.00 93.85 177 PHE B O 1
ATOM 6622 N N . TYR B 2 178 ? 82.890 119.825 140.384 1.00 86.77 178 TYR B N 1
ATOM 6623 C CA . TYR B 2 178 ? 83.794 120.921 140.049 1.00 85.69 178 TYR B CA 1
ATOM 6624 C C . TYR B 2 178 ? 85.211 120.414 139.807 1.00 86.32 178 TYR B C 1
ATOM 6625 O O . TYR B 2 178 ? 85.918 120.919 138.925 1.00 87.08 178 TYR B O 1
ATOM 6634 N N . SER B 2 179 ? 85.646 119.414 140.577 1.00 91.42 179 SER B N 1
ATOM 6635 C CA . SER B 2 179 ? 86.967 118.839 140.355 1.00 95.23 179 SER B CA 1
ATOM 6636 C C . SER B 2 179 ? 87.067 118.221 138.968 1.00 96.11 179 SER B C 1
ATOM 6637 O O . SER B 2 179 ? 88.072 118.398 138.272 1.00 98.49 179 SER B O 1
ATOM 6640 N N . MET B 2 180 ? 86.034 117.487 138.550 1.00 91.18 180 MET B N 1
ATOM 6641 C CA . MET B 2 180 ? 86.031 116.917 137.209 1.00 89.25 180 MET B CA 1
ATOM 6642 C C . MET B 2 180 ? 86.017 118.014 136.154 1.00 93.33 180 MET B C 1
ATOM 6643 O O . MET B 2 180 ? 86.723 117.924 135.143 1.00 98.65 180 MET B O 1
ATOM 6648 N N . ALA B 2 181 ? 85.219 119.062 136.374 1.00 88.04 181 ALA B N 1
ATOM 6649 C CA . ALA B 2 181 ? 85.179 120.169 135.426 1.00 86.10 181 ALA B CA 1
ATOM 6650 C C . ALA B 2 181 ? 86.561 120.777 135.244 1.00 88.73 181 ALA B C 1
ATOM 6651 O O . ALA B 2 181 ? 86.972 121.082 134.118 1.00 93.82 181 ALA B O 1
ATOM 6653 N N . ASN B 2 182 ? 87.294 120.963 136.341 1.00 89.45 182 ASN B N 1
ATOM 6654 C CA . ASN B 2 182 ? 88.671 121.431 136.228 1.00 90.02 182 ASN B CA 1
ATOM 6655 C C . ASN B 2 182 ? 89.535 120.413 135.494 1.00 89.58 182 ASN B C 1
ATOM 6656 O O . ASN B 2 182 ? 90.379 120.781 134.669 1.00 89.39 182 ASN B O 1
ATOM 6661 N N . LYS B 2 183 ? 89.340 119.125 135.785 1.00 96.62 183 LYS B N 1
ATOM 6662 C CA . LYS B 2 183 ? 90.107 118.083 135.108 1.00 97.10 183 LYS B CA 1
ATOM 6663 C C . LYS B 2 183 ? 89.782 118.031 133.622 1.00 97.98 183 LYS B C 1
ATOM 6664 O O . LYS B 2 183 ? 90.687 117.956 132.782 1.00 99.12 183 LYS B O 1
ATOM 6670 N N . HIS B 2 184 ? 88.498 118.072 133.277 1.00 93.84 184 HIS B N 1
ATOM 6671 C CA . HIS B 2 184 ? 88.033 117.978 131.897 1.00 87.77 184 HIS B CA 1
ATOM 6672 C C . HIS B 2 184 ? 87.611 119.342 131.363 1.00 89.04 184 HIS B C 1
ATOM 6673 O O . HIS B 2 184 ? 86.615 119.467 130.648 1.00 91.93 184 HIS B O 1
ATOM 6680 N N . PHE B 2 185 ? 88.364 120.382 131.720 1.00 85.62 185 PHE B N 1
ATOM 6681 C CA . PHE B 2 185 ? 88.037 121.724 131.253 1.00 84.29 185 PHE B CA 1
ATOM 6682 C C . PHE B 2 185 ? 87.955 121.771 129.733 1.00 87.86 185 PHE B C 1
ATOM 6683 O O . PHE B 2 185 ? 87.008 122.333 129.173 1.00 90.01 185 PHE B O 1
ATOM 6691 N N . ASN B 2 186 ? 88.929 121.175 129.046 1.00 87.19 186 ASN B N 1
ATOM 6692 C CA . ASN B 2 186 ? 88.966 121.266 127.591 1.00 80.26 186 ASN B CA 1
ATOM 6693 C C . ASN B 2 186 ? 88.106 120.204 126.920 1.00 80.17 186 ASN B C 1
ATOM 6694 O O . ASN B 2 186 ? 87.649 120.409 125.790 1.00 80.15 186 ASN B O 1
ATOM 6699 N N . ASP B 2 187 ? 87.873 119.072 127.585 1.00 86.99 187 ASP B N 1
ATOM 6700 C CA . ASP B 2 187 ? 87.122 117.989 126.958 1.00 83.93 187 ASP B CA 1
ATOM 6701 C C . ASP B 2 187 ? 85.660 118.368 126.762 1.00 80.86 187 ASP B C 1
ATOM 6702 O O . ASP B 2 187 ? 85.104 118.191 125.672 1.00 84.30 187 ASP B O 1
ATOM 6707 N N . TYR B 2 188 ? 85.019 118.891 127.805 1.00 75.86 188 TYR B N 1
ATOM 6708 C CA . TYR B 2 188 ? 83.605 119.231 127.758 1.00 80.04 188 TYR B CA 1
ATOM 6709 C C . TYR B 2 188 ? 83.395 120.584 128.420 1.00 80.43 188 TYR B C 1
ATOM 6710 O O . TYR B 2 188 ? 84.310 121.160 129.012 1.00 86.73 188 TYR B O 1
ATOM 6719 N N . ASP B 2 189 ? 82.167 121.087 128.320 1.00 82.13 189 ASP B N 1
ATOM 6720 C CA . ASP B 2 189 ? 81.742 122.291 129.022 1.00 82.85 189 ASP B CA 1
ATOM 6721 C C . ASP B 2 189 ? 80.712 121.893 130.070 1.00 81.03 189 ASP B C 1
ATOM 6722 O O . ASP B 2 189 ? 79.716 121.238 129.749 1.00 83.66 189 ASP B O 1
ATOM 6727 N N . PHE B 2 190 ? 80.955 122.288 131.315 1.00 76.46 190 PHE B N 1
ATOM 6728 C CA . PHE B 2 190 ? 80.107 121.919 132.439 1.00 76.97 190 PHE B CA 1
ATOM 6729 C C . PHE B 2 190 ? 79.198 123.084 132.799 1.00 77.85 190 PHE B C 1
ATOM 6730 O O . PHE B 2 190 ? 79.632 124.241 132.798 1.00 87.45 190 PHE B O 1
ATOM 6738 N N . VAL B 2 191 ? 77.942 122.775 133.101 1.00 78.17 191 VAL B N 1
ATOM 6739 C CA . VAL B 2 191 ? 76.934 123.767 133.448 1.00 78.10 191 VAL B CA 1
ATOM 6740 C C . VAL B 2 191 ? 76.280 123.338 134.751 1.00 82.38 191 VAL B C 1
ATOM 6741 O O . VAL B 2 191 ? 76.033 122.146 134.963 1.00 89.34 191 VAL B O 1
ATOM 6745 N N . SER B 2 192 ? 76.015 124.303 135.627 1.00 91.01 192 SER B N 1
ATOM 6746 C CA . SER B 2 192 ? 75.389 124.047 136.917 1.00 90.34 192 SER B CA 1
ATOM 6747 C C . SER B 2 192 ? 74.121 124.879 137.020 1.00 91.20 192 SER B C 1
ATOM 6748 O O . SER B 2 192 ? 74.186 126.112 137.066 1.00 96.66 192 SER B O 1
ATOM 6751 N N . ALA B 2 193 ? 72.973 124.207 137.059 1.00 98.23 193 ALA B N 1
ATOM 6752 C CA . ALA B 2 193 ? 71.676 124.862 137.185 1.00 104.29 193 ALA B CA 1
ATOM 6753 C C . ALA B 2 193 ? 70.967 124.269 138.393 1.00 105.24 193 ALA B C 1
ATOM 6754 O O . ALA B 2 193 ? 70.190 123.319 138.256 1.00 105.25 193 ALA B O 1
ATOM 6756 N N . GLU B 2 194 ? 71.229 124.830 139.568 1.00 118.36 194 GLU B N 1
ATOM 6757 C CA . GLU B 2 194 ? 70.694 124.313 140.820 1.00 119.24 194 GLU B CA 1
ATOM 6758 C C . GLU B 2 194 ? 69.285 124.847 141.036 1.00 121.02 194 GLU B C 1
ATOM 6759 O O . GLU B 2 194 ? 69.065 126.062 141.019 1.00 117.78 194 GLU B O 1
ATOM 6765 N N . ASN B 2 195 ? 68.338 123.934 141.238 1.00 128.50 195 ASN B N 1
ATOM 6766 C CA . ASN B 2 195 ? 66.962 124.279 141.564 1.00 128.10 195 ASN B CA 1
ATOM 6767 C C . ASN B 2 195 ? 66.556 123.501 142.805 1.00 128.76 195 ASN B C 1
ATOM 6768 O O . ASN B 2 195 ? 66.704 122.276 142.849 1.00 128.21 195 ASN B O 1
ATOM 6773 N N . ALA B 2 196 ? 66.049 124.214 143.812 1.00 131.52 196 ALA B N 1
ATOM 6774 C CA . ALA B 2 196 ? 65.726 123.572 145.082 1.00 133.01 196 ALA B CA 1
ATOM 6775 C C . ALA B 2 196 ? 64.626 122.531 144.912 1.00 134.82 196 ALA B C 1
ATOM 6776 O O . ALA B 2 196 ? 64.747 121.400 145.396 1.00 133.35 196 ALA B O 1
ATOM 6778 N N . ASP B 2 197 ? 63.541 122.895 144.226 1.00 139.66 197 ASP B N 1
ATOM 6779 C CA . ASP B 2 197 ? 62.401 121.988 144.127 1.00 138.59 197 ASP B CA 1
ATOM 6780 C C . ASP B 2 197 ? 62.731 120.765 143.280 1.00 137.33 197 ASP B C 1
ATOM 6781 O O . ASP B 2 197 ? 62.469 119.630 143.693 1.00 135.95 197 ASP B O 1
ATOM 6786 N N . ASP B 2 198 ? 63.306 120.972 142.099 1.00 135.05 198 ASP B N 1
ATOM 6787 C CA . ASP B 2 198 ? 63.561 119.864 141.190 1.00 133.91 198 ASP B CA 1
ATOM 6788 C C . ASP B 2 198 ? 64.630 118.936 141.753 1.00 133.79 198 ASP B C 1
ATOM 6789 O O . ASP B 2 198 ? 65.612 119.381 142.354 1.00 133.47 198 ASP B O 1
ATOM 6794 N N . ASP B 2 199 ? 64.432 117.636 141.552 1.00 123.52 199 ASP B N 1
ATOM 6795 C CA . ASP B 2 199 ? 65.370 116.644 142.053 1.00 122.55 199 ASP B CA 1
ATOM 6796 C C . ASP B 2 199 ? 66.658 116.653 141.237 1.00 120.43 199 ASP B C 1
ATOM 6797 O O . ASP B 2 199 ? 66.692 117.105 140.089 1.00 118.32 199 ASP B O 1
ATOM 6802 N N . PHE B 2 200 ? 67.725 116.147 141.849 1.00 105.11 200 PHE B N 1
ATOM 6803 C CA . PHE B 2 200 ? 69.016 116.079 141.177 1.00 101.76 200 PHE B CA 1
ATOM 6804 C C . PHE B 2 200 ? 68.902 115.273 139.890 1.00 98.73 200 PHE B C 1
ATOM 6805 O O . PHE B 2 200 ? 68.298 114.197 139.869 1.00 100.54 200 PHE B O 1
ATOM 6813 N N . LYS B 2 201 ? 69.487 115.797 138.812 1.00 94.95 201 LYS B N 1
ATOM 6814 C CA . LYS B 2 201 ? 69.436 115.147 137.499 1.00 94.79 201 LYS B CA 1
ATOM 6815 C C . LYS B 2 201 ? 70.719 115.485 136.741 1.00 92.13 201 LYS B C 1
ATOM 6816 O O . LYS B 2 201 ? 70.813 116.530 136.092 1.00 91.98 201 LYS B O 1
ATOM 6822 N N . LEU B 2 202 ? 71.701 114.593 136.824 1.00 86.84 202 LEU B N 1
ATOM 6823 C CA . LEU B 2 202 ? 72.904 114.728 136.015 1.00 84.80 202 LEU B CA 1
ATOM 6824 C C . LEU B 2 202 ? 72.602 114.304 134.583 1.00 87.38 202 LEU B C 1
ATOM 6825 O O . LEU B 2 202 ? 71.914 113.305 134.355 1.00 94.15 202 LEU B O 1
ATOM 6830 N N . SER B 2 203 ? 73.114 115.062 133.616 1.00 86.50 203 SER B N 1
ATOM 6831 C CA . SER B 2 203 ? 72.775 114.827 132.221 1.00 87.04 203 SER B CA 1
ATOM 6832 C C . SER B 2 203 ? 73.952 115.202 131.334 1.00 84.42 203 SER B C 1
ATOM 6833 O O . SER B 2 203 ? 74.834 115.968 131.728 1.00 89.26 203 SER B O 1
ATOM 6836 N N . ILE B 2 204 ? 73.953 114.643 130.126 1.00 73.93 204 ILE B N 1
ATOM 6837 C CA . ILE B 2 204 ? 74.930 114.966 129.094 1.00 73.39 204 ILE B CA 1
ATOM 6838 C C . ILE B 2 204 ? 74.174 115.265 127.809 1.00 78.21 204 ILE B C 1
ATOM 6839 O O . ILE B 2 204 ? 73.323 114.473 127.388 1.00 81.18 204 ILE B O 1
ATOM 6844 N N . TYR B 2 205 ? 74.483 116.399 127.188 1.00 89.62 205 TYR B N 1
ATOM 6845 C CA . TYR B 2 205 ? 73.853 116.823 125.942 1.00 88.16 205 TYR B CA 1
ATOM 6846 C C . TYR B 2 205 ? 74.863 116.663 124.813 1.00 90.79 205 TYR B C 1
ATOM 6847 O O . TYR B 2 205 ? 75.814 117.445 124.707 1.00 92.98 205 TYR B O 1
ATOM 6856 N N . LEU B 2 206 ? 74.657 115.657 123.975 1.00 82.61 206 LEU B N 1
ATOM 6857 C CA . LEU B 2 206 ? 75.542 115.447 122.837 1.00 82.61 206 LEU B CA 1
ATOM 6858 C C . LEU B 2 206 ? 75.251 116.493 121.766 1.00 87.01 206 LEU B C 1
ATOM 6859 O O . LEU B 2 206 ? 74.086 116.682 121.396 1.00 91.06 206 LEU B O 1
ATOM 6864 N N . PRO B 2 207 ? 76.264 117.191 121.244 1.00 85.82 207 PRO B N 1
ATOM 6865 C CA . PRO B 2 207 ? 75.984 118.200 120.209 1.00 84.77 207 PRO B CA 1
ATOM 6866 C C . PRO B 2 207 ? 75.255 117.635 119.005 1.00 86.38 207 PRO B C 1
ATOM 6867 O O . PRO B 2 207 ? 74.422 118.333 118.413 1.00 84.01 207 PRO B O 1
ATOM 6871 N N . SER B 2 208 ? 75.539 116.388 118.625 1.00 93.97 208 SER B N 1
ATOM 6872 C CA . SER B 2 208 ? 74.879 115.804 117.463 1.00 92.78 208 SER B CA 1
ATOM 6873 C C . SER B 2 208 ? 73.371 115.733 117.664 1.00 92.67 208 SER B C 1
ATOM 6874 O O . SER B 2 208 ? 72.601 116.022 116.741 1.00 93.80 208 SER B O 1
ATOM 6877 N N . ALA B 2 209 ? 72.929 115.354 118.863 1.00 92.94 209 ALA B N 1
ATOM 6878 C CA . ALA B 2 209 ? 71.507 115.274 119.200 1.00 96.61 209 ALA B CA 1
ATOM 6879 C C . ALA B 2 209 ? 71.283 116.099 120.464 1.00 96.15 209 ALA B C 1
ATOM 6880 O O . ALA B 2 209 ? 71.318 115.570 121.578 1.00 96.37 209 ALA B O 1
ATOM 6882 N N . MET B 2 210 ? 71.044 117.399 120.283 1.00 98.59 210 MET B N 1
ATOM 6883 C CA . MET B 2 210 ? 70.824 118.275 121.428 1.00 98.26 210 MET B CA 1
ATOM 6884 C C . MET B 2 210 ? 69.494 117.984 122.109 1.00 99.77 210 MET B C 1
ATOM 6885 O O . MET B 2 210 ? 69.315 118.316 123.286 1.00 103.49 210 MET B O 1
ATOM 6890 N N . ASP B 2 211 ? 68.551 117.375 121.388 1.00 113.93 211 ASP B N 1
ATOM 6891 C CA . ASP B 2 211 ? 67.241 117.093 121.966 1.00 119.02 211 ASP B CA 1
ATOM 6892 C C . ASP B 2 211 ? 67.320 115.981 123.006 1.00 118.81 211 ASP B C 1
ATOM 6893 O O . ASP B 2 211 ? 66.587 116.000 124.001 1.00 116.53 211 ASP B O 1
ATOM 6898 N N . GLU B 2 212 ? 68.198 115.006 122.790 1.00 111.29 212 GLU B N 1
ATOM 6899 C CA . GLU B 2 212 ? 68.265 113.796 123.601 1.00 110.99 212 GLU B CA 1
ATOM 6900 C C . GLU B 2 212 ? 69.322 113.939 124.692 1.00 109.46 212 GLU B C 1
ATOM 6901 O O . GLU B 2 212 ? 70.521 113.937 124.385 1.00 109.92 212 GLU B O 1
ATOM 6907 N N . PRO B 2 213 ? 68.939 114.066 125.966 1.00 95.07 213 PRO B N 1
ATOM 6908 C CA . PRO B 2 213 ? 69.947 114.065 127.031 1.00 96.12 213 PRO B CA 1
ATOM 6909 C C . PRO B 2 213 ? 70.188 112.675 127.600 1.00 90.51 213 PRO B C 1
ATOM 6910 O O . PRO B 2 213 ? 69.271 111.867 127.758 1.00 93.08 213 PRO B O 1
ATOM 6914 N N . VAL B 2 214 ? 71.453 112.402 127.912 1.00 75.19 214 VAL B N 1
ATOM 6915 C CA . VAL B 2 214 ? 71.861 111.102 128.448 1.00 77.73 214 VAL B CA 1
ATOM 6916 C C . VAL B 2 214 ? 71.759 111.206 129.966 1.00 80.96 214 VAL B C 1
ATOM 6917 O O . VAL B 2 214 ? 72.732 111.494 130.662 1.00 84.52 214 VAL B O 1
ATOM 6921 N N . VAL B 2 215 ? 70.558 110.957 130.488 1.00 91.60 215 VAL B N 1
ATOM 6922 C CA . VAL B 2 215 ? 70.346 111.020 131.928 1.00 91.24 215 VAL B CA 1
ATOM 6923 C C . VAL B 2 215 ? 71.040 109.841 132.602 1.00 91.43 215 VAL B C 1
ATOM 6924 O O . VAL B 2 215 ? 71.137 108.740 132.044 1.00 92.48 215 VAL B O 1
ATOM 6928 N N . TYR B 2 216 ? 71.527 110.074 133.816 1.00 93.04 216 TYR B N 1
ATOM 6929 C CA . TYR B 2 216 ? 72.224 109.061 134.598 1.00 95.96 216 TYR B CA 1
ATOM 6930 C C . TYR B 2 216 ? 71.208 108.317 135.455 1.00 101.51 216 TYR B C 1
ATOM 6931 O O . TYR B 2 216 ? 70.438 108.942 136.192 1.00 100.37 216 TYR B O 1
ATOM 6940 N N . ASN B 2 217 ? 71.208 106.988 135.361 1.00 108.26 217 ASN B N 1
ATOM 6941 C CA . ASN B 2 217 ? 70.242 106.155 136.064 1.00 107.39 217 ASN B CA 1
ATOM 6942 C C . ASN B 2 217 ? 70.832 105.427 137.264 1.00 107.87 217 ASN B C 1
ATOM 6943 O O . ASN B 2 217 ? 70.081 104.799 138.016 1.00 110.17 217 ASN B O 1
ATOM 6948 N N . GLY B 2 218 ? 72.143 105.491 137.467 1.00 111.15 218 GLY B N 1
ATOM 6949 C CA . GLY B 2 218 ? 72.749 104.813 138.592 1.00 111.15 218 GLY B CA 1
ATOM 6950 C C . GLY B 2 218 ? 72.427 105.493 139.910 1.00 112.22 218 GLY B C 1
ATOM 6951 O O . GLY B 2 218 ? 71.838 106.573 139.971 1.00 113.06 218 GLY B O 1
ATOM 6952 N N . LYS B 2 219 ? 72.826 104.833 140.994 1.00 117.27 219 LYS B N 1
ATOM 6953 C CA . LYS B 2 219 ? 72.563 105.362 142.324 1.00 119.65 219 LYS B CA 1
ATOM 6954 C C . LYS B 2 219 ? 73.379 106.627 142.569 1.00 119.38 219 LYS B C 1
ATOM 6955 O O . LYS B 2 219 ? 74.406 106.868 141.929 1.00 119.91 219 LYS B O 1
ATOM 6961 N N . LYS B 2 220 ? 72.898 107.448 143.504 1.00 117.40 220 LYS B N 1
ATOM 6962 C CA . LYS B 2 220 ? 73.494 108.765 143.706 1.00 116.88 220 LYS B CA 1
ATOM 6963 C C . LYS B 2 220 ? 74.816 108.669 144.458 1.00 116.22 220 LYS B C 1
ATOM 6964 O O . LYS B 2 220 ? 75.674 109.550 144.333 1.00 114.38 220 LYS B O 1
ATOM 6970 N N . ALA B 2 221 ? 74.992 107.620 145.262 1.00 120.43 221 ALA B N 1
ATOM 6971 C CA . ALA B 2 221 ? 76.171 107.538 146.119 1.00 120.93 221 ALA B CA 1
ATOM 6972 C C . ALA B 2 221 ? 77.448 107.356 145.305 1.00 120.81 221 ALA B C 1
ATOM 6973 O O . ALA B 2 221 ? 78.425 108.092 145.490 1.00 120.14 221 ALA B O 1
ATOM 6975 N N . ASP B 2 222 ? 77.461 106.380 144.394 1.00 118.36 222 ASP B N 1
ATOM 6976 C CA . ASP B 2 222 ? 78.711 106.028 143.723 1.00 119.32 222 ASP B CA 1
ATOM 6977 C C . ASP B 2 222 ? 79.145 107.113 142.746 1.00 117.33 222 ASP B C 1
ATOM 6978 O O . ASP B 2 222 ? 80.344 107.382 142.601 1.00 115.38 222 ASP B O 1
ATOM 6983 N N . ILE B 2 223 ? 78.189 107.749 142.065 1.00 106.58 223 ILE B N 1
ATOM 6984 C CA . ILE B 2 223 ? 78.543 108.757 141.070 1.00 106.96 223 ILE B CA 1
ATOM 6985 C C . ILE B 2 223 ? 79.341 109.884 141.707 1.00 105.78 223 ILE B C 1
ATOM 6986 O O . ILE B 2 223 ? 80.167 110.522 141.043 1.00 106.63 223 ILE B O 1
ATOM 6991 N N . ALA B 2 224 ? 79.116 110.149 142.995 1.00 105.47 224 ALA B N 1
ATOM 6992 C CA . ALA B 2 224 ? 79.916 111.153 143.687 1.00 105.43 224 ALA B CA 1
ATOM 6993 C C . ALA B 2 224 ? 81.399 110.813 143.635 1.00 103.57 224 ALA B C 1
ATOM 6994 O O . ALA B 2 224 ? 82.245 111.710 143.730 1.00 102.17 224 ALA B O 1
ATOM 6996 N N . ASP B 2 225 ? 81.735 109.534 143.491 1.00 110.38 225 ASP B N 1
ATOM 6997 C CA . ASP B 2 225 ? 83.131 109.146 143.358 1.00 112.46 225 ASP B CA 1
ATOM 6998 C C . ASP B 2 225 ? 83.711 109.702 142.063 1.00 111.41 225 ASP B C 1
ATOM 6999 O O . ASP B 2 225 ? 83.043 109.735 141.026 1.00 111.18 225 ASP B O 1
ATOM 7004 N N . ALA B 2 226 ? 84.967 110.144 142.130 1.00 102.77 226 ALA B N 1
ATOM 7005 C CA . ALA B 2 226 ? 85.615 110.698 140.947 1.00 99.53 226 ALA B CA 1
ATOM 7006 C C . ALA B 2 226 ? 85.743 109.651 139.848 1.00 101.31 226 ALA B C 1
ATOM 7007 O O . ALA B 2 226 ? 85.511 109.946 138.670 1.00 102.58 226 ALA B O 1
ATOM 7009 N N . ASP B 2 227 ? 86.117 108.423 140.211 1.00 100.43 227 ASP B N 1
ATOM 7010 C CA . ASP B 2 227 ? 86.315 107.384 139.206 1.00 99.55 227 ASP B CA 1
ATOM 7011 C C . ASP B 2 227 ? 85.017 107.055 138.480 1.00 100.78 227 ASP B C 1
ATOM 7012 O O . ASP B 2 227 ? 85.009 106.881 137.256 1.00 101.00 227 ASP B O 1
ATOM 7017 N N . VAL B 2 228 ? 83.911 106.952 139.218 1.00 99.13 228 VAL B N 1
ATOM 7018 C CA . VAL B 2 228 ? 82.638 106.594 138.597 1.00 98.76 228 VAL B CA 1
ATOM 7019 C C . VAL B 2 228 ? 82.210 107.671 137.610 1.00 98.50 228 VAL B C 1
ATOM 7020 O O . VAL B 2 228 ? 81.781 107.377 136.488 1.00 99.30 228 VAL B O 1
ATOM 7024 N N . PHE B 2 229 ? 82.312 108.937 138.018 1.00 92.05 229 PHE B N 1
ATOM 7025 C CA . PHE B 2 229 ? 81.953 110.034 137.126 1.00 86.85 229 PHE B CA 1
ATOM 7026 C C . PHE B 2 229 ? 82.867 110.072 135.908 1.00 89.14 229 PHE B C 1
ATOM 7027 O O . PHE B 2 229 ? 82.408 110.298 134.782 1.00 95.53 229 PHE B O 1
ATOM 7035 N N . GLU B 2 230 ? 84.167 109.853 136.115 1.00 89.04 230 GLU B N 1
ATOM 7036 C CA . GLU B 2 230 ? 85.102 109.831 134.996 1.00 88.81 230 GLU B CA 1
ATOM 7037 C C . GLU B 2 230 ? 84.732 108.742 134.000 1.00 91.69 230 GLU B C 1
ATOM 7038 O O . GLU B 2 230 ? 84.728 108.976 132.786 1.00 96.46 230 GLU B O 1
ATOM 7044 N N . LYS B 2 231 ? 84.421 107.543 134.494 1.00 89.41 231 LYS B N 1
ATOM 7045 C CA . LYS B 2 231 ? 84.045 106.452 133.601 1.00 89.83 231 LYS B CA 1
ATOM 7046 C C . LYS B 2 231 ? 82.745 106.767 132.871 1.00 91.63 231 LYS B C 1
ATOM 7047 O O . LYS B 2 231 ? 82.628 106.525 131.662 1.00 94.03 231 LYS B O 1
ATOM 7053 N N . TRP B 2 232 ? 81.754 107.305 133.585 1.00 81.13 232 TRP B N 1
ATOM 7054 C CA . TRP B 2 232 ? 80.481 107.609 132.944 1.00 72.77 232 TRP B CA 1
ATOM 7055 C C . TRP B 2 232 ? 80.663 108.638 131.840 1.00 76.23 232 TRP B C 1
ATOM 7056 O O . TRP B 2 232 ? 80.064 108.518 130.766 1.00 82.32 232 TRP B O 1
ATOM 7067 N N . LEU B 2 233 ? 81.480 109.663 132.086 1.00 75.17 233 LEU B N 1
ATOM 7068 C CA . LEU B 2 233 ? 81.753 110.644 131.043 1.00 75.52 233 LEU B CA 1
ATOM 7069 C C . LEU B 2 233 ? 82.479 110.000 129.871 1.00 79.95 233 LEU B C 1
ATOM 7070 O O . LEU B 2 233 ? 82.073 110.152 128.714 1.00 83.35 233 LEU B O 1
ATOM 7075 N N . GLN B 2 234 ? 83.552 109.258 130.152 1.00 84.48 234 GLN B N 1
ATOM 7076 C CA . GLN B 2 234 ? 84.337 108.667 129.076 1.00 83.37 234 GLN B CA 1
ATOM 7077 C C . GLN B 2 234 ? 83.497 107.732 128.218 1.00 83.38 234 GLN B C 1
ATOM 7078 O O . GLN B 2 234 ? 83.779 107.566 127.026 1.00 81.97 234 GLN B O 1
ATOM 7084 N N . VAL B 2 235 ? 82.468 107.121 128.794 1.00 79.75 235 VAL B N 1
ATOM 7085 C CA . VAL B 2 235 ? 81.624 106.197 128.043 1.00 75.27 235 VAL B CA 1
ATOM 7086 C C . VAL B 2 235 ? 80.519 106.932 127.297 1.00 80.90 235 VAL B C 1
ATOM 7087 O O . VAL B 2 235 ? 80.310 106.710 126.102 1.00 89.27 235 VAL B O 1
ATOM 7091 N N . GLU B 2 236 ? 79.797 107.819 127.979 1.00 74.40 236 GLU B N 1
ATOM 7092 C CA . GLU B 2 236 ? 78.587 108.425 127.442 1.00 70.44 236 GLU B CA 1
ATOM 7093 C C . GLU B 2 236 ? 78.816 109.804 126.834 1.00 75.05 236 GLU B C 1
ATOM 7094 O O . GLU B 2 236 ? 77.850 110.447 126.414 1.00 80.99 236 GLU B O 1
ATOM 7100 N N . ALA B 2 237 ? 80.060 110.275 126.772 1.00 76.55 237 ALA B N 1
ATOM 7101 C CA . ALA B 2 237 ? 80.364 111.577 126.194 1.00 76.62 237 ALA B CA 1
ATOM 7102 C C . ALA B 2 237 ? 80.807 111.480 124.742 1.00 78.67 237 ALA B C 1
ATOM 7103 O O . ALA B 2 237 ? 81.399 112.430 124.221 1.00 80.14 237 ALA B O 1
ATOM 7105 N N . LEU B 2 238 ? 80.539 110.359 124.081 1.00 69.62 238 LEU B N 1
ATOM 7106 C CA . LEU B 2 238 ? 80.941 110.164 122.698 1.00 68.66 238 LEU B CA 1
ATOM 7107 C C . LEU B 2 238 ? 79.723 110.176 121.784 1.00 66.88 238 LEU B C 1
ATOM 7108 O O . LEU B 2 238 ? 78.656 109.688 122.171 1.00 76.44 238 LEU B O 1
ATOM 7113 N N . PRO B 2 239 ? 79.825 110.721 120.573 1.00 58.74 239 PRO B N 1
ATOM 7114 C CA . PRO B 2 239 ? 78.680 110.675 119.658 1.00 61.05 239 PRO B CA 1
ATOM 7115 C C . PRO B 2 239 ? 78.301 109.239 119.335 1.00 70.13 239 PRO B C 1
ATOM 7116 O O . PRO B 2 239 ? 79.153 108.353 119.247 1.00 81.47 239 PRO B O 1
ATOM 7120 N N . TYR B 2 240 ? 76.998 109.013 119.162 1.00 67.11 240 TYR B N 1
ATOM 7121 C CA . TYR B 2 240 ? 76.513 107.658 118.923 1.00 70.53 240 TYR B CA 1
ATOM 7122 C C . TYR B 2 240 ? 77.161 107.056 117.682 1.00 72.91 240 TYR B C 1
ATOM 7123 O O . TYR B 2 240 ? 77.656 105.923 117.712 1.00 76.30 240 TYR B O 1
ATOM 7132 N N . PHE B 2 241 ? 77.170 107.803 116.582 1.00 63.34 241 PHE B N 1
ATOM 7133 C CA . PHE B 2 241 ? 77.753 107.347 115.325 1.00 57.15 241 PHE B CA 1
ATOM 7134 C C . PHE B 2 241 ? 78.562 108.469 114.693 1.00 59.17 241 PHE B C 1
ATOM 7135 O O . PHE B 2 241 ? 78.481 108.718 113.486 1.00 63.19 241 PHE B O 1
ATOM 7143 N N . GLY B 2 242 ? 79.356 109.160 115.504 1.00 49.14 242 GLY B N 1
ATOM 7144 C CA . GLY B 2 242 ? 80.074 110.318 115.016 1.00 55.68 242 GLY B CA 1
ATOM 7145 C C . GLY B 2 242 ? 81.115 109.955 113.977 1.00 52.57 242 GLY B C 1
ATOM 7146 O O . GLY B 2 242 ? 81.420 108.789 113.731 1.00 58.14 242 GLY B O 1
ATOM 7147 N N . GLU B 2 243 ? 81.667 110.993 113.355 1.00 59.23 243 GLU B N 1
ATOM 7148 C CA . GLU B 2 243 ? 82.696 110.817 112.341 1.00 56.19 243 GLU B CA 1
ATOM 7149 C C . GLU B 2 243 ? 84.054 110.722 113.021 1.00 58.59 243 GLU B C 1
ATOM 7150 O O . GLU B 2 243 ? 84.479 111.659 113.705 1.00 58.49 243 GLU B O 1
ATOM 7156 N N . ILE B 2 244 ? 84.728 109.596 112.839 1.00 62.02 244 ILE B N 1
ATOM 7157 C CA . ILE B 2 244 ? 86.002 109.364 113.506 1.00 50.88 244 ILE B CA 1
ATOM 7158 C C . ILE B 2 244 ? 87.107 110.037 112.705 1.00 53.24 244 ILE B C 1
ATOM 7159 O O . ILE B 2 244 ? 87.057 110.122 111.474 1.00 62.22 244 ILE B O 1
ATOM 7164 N N . ASP B 2 245 ? 88.116 110.523 113.418 1.00 62.20 245 ASP B N 1
ATOM 7165 C CA . ASP B 2 245 ? 89.272 111.162 112.809 1.00 61.02 245 ASP B CA 1
ATOM 7166 C C . ASP B 2 245 ? 90.395 111.117 113.836 1.00 69.01 245 ASP B C 1
ATOM 7167 O O . ASP B 2 245 ? 90.169 110.830 115.013 1.00 75.07 245 ASP B O 1
ATOM 7172 N N . GLY B 2 246 ? 91.615 111.394 113.379 1.00 69.66 246 GLY B N 1
ATOM 7173 C CA . GLY B 2 246 ? 92.748 111.351 114.286 1.00 69.12 246 GLY B CA 1
ATOM 7174 C C . GLY B 2 246 ? 92.566 112.259 115.486 1.00 66.53 246 GLY B C 1
ATOM 7175 O O . GLY B 2 246 ? 92.949 111.911 116.605 1.00 68.26 246 GLY B O 1
ATOM 7176 N N . SER B 2 247 ? 91.978 113.438 115.270 1.00 66.18 247 SER B N 1
ATOM 7177 C CA . SER B 2 247 ? 91.802 114.385 116.365 1.00 64.91 247 SER B CA 1
ATOM 7178 C C . SER B 2 247 ? 90.872 113.832 117.438 1.00 69.11 247 SER B C 1
ATOM 7179 O O . SER B 2 247 ? 91.148 113.965 118.636 1.00 73.47 247 SER B O 1
ATOM 7182 N N . VAL B 2 248 ? 89.767 113.206 117.033 1.00 64.40 248 VAL B N 1
ATOM 7183 C CA . VAL B 2 248 ? 88.765 112.727 117.979 1.00 53.30 248 VAL B CA 1
ATOM 7184 C C . VAL B 2 248 ? 89.031 111.270 118.335 1.00 52.01 248 VAL B C 1
ATOM 7185 O O . VAL B 2 248 ? 88.227 110.633 119.023 1.00 56.17 248 VAL B O 1
ATOM 7189 N N . PHE B 2 249 ? 90.155 110.727 117.864 1.00 56.95 249 PHE B N 1
ATOM 7190 C CA . PHE B 2 249 ? 90.484 109.341 118.180 1.00 52.08 249 PHE B CA 1
ATOM 7191 C C . PHE B 2 249 ? 90.776 109.156 119.662 1.00 58.54 249 PHE B C 1
ATOM 7192 O O . PHE B 2 249 ? 90.386 108.138 120.247 1.00 66.26 249 PHE B O 1
ATOM 7200 N N . ALA B 2 250 ? 91.461 110.119 120.282 1.00 68.54 250 ALA B N 1
ATOM 7201 C CA . ALA B 2 250 ? 91.807 109.990 121.693 1.00 68.63 250 ALA B CA 1
ATOM 7202 C C . ALA B 2 250 ? 90.563 109.814 122.552 1.00 69.54 250 ALA B C 1
ATOM 7203 O O . ALA B 2 250 ? 90.594 109.101 123.562 1.00 74.32 250 ALA B O 1
ATOM 7205 N N . GLN B 2 251 ? 89.457 110.454 122.170 1.00 70.70 251 GLN B N 1
ATOM 7206 C CA . GLN B 2 251 ? 88.228 110.313 122.945 1.00 68.85 251 GLN B CA 1
ATOM 7207 C C . GLN B 2 251 ? 87.760 108.865 122.966 1.00 73.68 251 GLN B C 1
ATOM 7208 O O . GLN B 2 251 ? 87.349 108.351 124.012 1.00 80.34 251 GLN B O 1
ATOM 7214 N N . TYR B 2 252 ? 87.813 108.189 121.817 1.00 60.11 252 TYR B N 1
ATOM 7215 C CA . TYR B 2 252 ? 87.397 106.793 121.761 1.00 51.22 252 TYR B CA 1
ATOM 7216 C C . TYR B 2 252 ? 88.416 105.879 122.428 1.00 61.79 252 TYR B C 1
ATOM 7217 O O . TYR B 2 252 ? 88.037 104.873 123.036 1.00 70.33 252 TYR B O 1
ATOM 7226 N N . VAL B 2 253 ? 89.705 106.206 122.323 1.00 71.43 253 VAL B N 1
ATOM 7227 C CA . VAL B 2 253 ? 90.726 105.399 122.985 1.00 70.41 253 VAL B CA 1
ATOM 7228 C C . VAL B 2 253 ? 90.539 105.443 124.496 1.00 72.13 253 VAL B C 1
ATOM 7229 O O . VAL B 2 253 ? 90.624 104.414 125.178 1.00 73.48 253 VAL B O 1
ATOM 7233 N N . GLU B 2 254 ? 90.278 106.632 125.041 1.00 71.73 254 GLU B N 1
ATOM 7234 C CA . GLU B 2 254 ? 90.155 106.773 126.488 1.00 72.64 254 GLU B CA 1
ATOM 7235 C C . GLU B 2 254 ? 88.988 105.957 127.026 1.00 76.55 254 GLU B C 1
ATOM 7236 O O . GLU B 2 254 ? 89.048 105.440 128.148 1.00 82.31 254 GLU B O 1
ATOM 7242 N N . SER B 2 255 ? 87.915 105.833 126.244 1.00 72.97 255 SER B N 1
ATOM 7243 C CA . SER B 2 255 ? 86.745 105.099 126.713 1.00 76.66 255 SER B CA 1
ATOM 7244 C C . SER B 2 255 ? 87.092 103.650 127.026 1.00 78.33 255 SER B C 1
ATOM 7245 O O . SER B 2 255 ? 86.533 103.056 127.955 1.00 76.66 255 SER B O 1
ATOM 7248 N N . GLY B 2 256 ? 88.010 103.062 126.261 1.00 79.36 256 GLY B N 1
ATOM 7249 C CA . GLY B 2 256 ? 88.452 101.705 126.490 1.00 74.89 256 GLY B CA 1
ATOM 7250 C C . GLY B 2 256 ? 87.599 100.634 125.848 1.00 78.25 256 GLY B C 1
ATOM 7251 O O . GLY B 2 256 ? 87.966 99.454 125.911 1.00 79.43 256 GLY B O 1
ATOM 7252 N N . LEU B 2 257 ? 86.477 100.998 125.237 1.00 72.02 257 LEU B N 1
ATOM 7253 C CA . LEU B 2 257 ? 85.629 100.027 124.570 1.00 71.47 257 LEU B CA 1
ATOM 7254 C C . LEU B 2 257 ? 86.165 99.711 123.176 1.00 73.98 257 LEU B C 1
ATOM 7255 O O . LEU B 2 257 ? 86.944 100.481 122.609 1.00 78.81 257 LEU B O 1
ATOM 7260 N N . PRO B 2 258 ? 85.770 98.575 122.603 1.00 64.27 258 PRO B N 1
ATOM 7261 C CA . PRO B 2 258 ? 86.137 98.294 121.211 1.00 58.45 258 PRO B CA 1
ATOM 7262 C C . PRO B 2 258 ? 85.497 99.299 120.266 1.00 67.41 258 PRO B C 1
ATOM 7263 O O . PRO B 2 258 ? 84.404 99.811 120.520 1.00 73.25 258 PRO B O 1
ATOM 7267 N N . LEU B 2 259 ? 86.187 99.575 119.165 1.00 62.15 259 LEU B N 1
ATOM 7268 C CA . LEU B 2 259 ? 85.762 100.574 118.195 1.00 50.26 259 LEU B CA 1
ATOM 7269 C C . LEU B 2 259 ? 85.363 99.888 116.896 1.00 52.75 259 LEU B C 1
ATOM 7270 O O . LEU B 2 259 ? 86.146 99.119 116.331 1.00 68.78 259 LEU B O 1
ATOM 7275 N N . GLY B 2 260 ? 84.149 100.170 116.429 1.00 51.32 260 GLY B N 1
ATOM 7276 C CA . GLY B 2 260 ? 83.669 99.620 115.176 1.00 57.01 260 GLY B CA 1
ATOM 7277 C C . GLY B 2 260 ? 83.636 100.650 114.067 1.00 62.33 260 GLY B C 1
ATOM 7278 O O . GLY B 2 260 ? 82.763 101.522 114.050 1.00 63.65 260 GLY B O 1
ATOM 7279 N N . TYR B 2 261 ? 84.575 100.557 113.130 1.00 53.16 261 TYR B N 1
ATOM 7280 C CA . TYR B 2 261 ? 84.686 101.526 112.052 1.00 47.44 261 TYR B CA 1
ATOM 7281 C C . TYR B 2 261 ? 83.741 101.182 110.910 1.00 55.45 261 TYR B C 1
ATOM 7282 O O . TYR B 2 261 ? 83.447 100.014 110.650 1.00 61.58 261 TYR B O 1
ATOM 7291 N N . LEU B 2 262 ? 83.272 102.221 110.224 1.00 61.67 262 LEU B N 1
ATOM 7292 C CA . LEU B 2 262 ? 82.532 102.076 108.977 1.00 55.88 262 LEU B CA 1
ATOM 7293 C C . LEU B 2 262 ? 83.180 102.970 107.935 1.00 59.33 262 LEU B C 1
ATOM 7294 O O . LEU B 2 262 ? 83.149 104.198 108.062 1.00 70.46 262 LEU B O 1
ATOM 7299 N N . PHE B 2 263 ? 83.760 102.359 106.910 1.00 51.03 263 PHE B N 1
ATOM 7300 C CA . PHE B 2 263 ? 84.309 103.095 105.782 1.00 52.73 263 PHE B CA 1
ATOM 7301 C C . PHE B 2 263 ? 83.206 103.272 104.747 1.00 60.75 263 PHE B C 1
ATOM 7302 O O . PHE B 2 263 ? 82.508 102.309 104.413 1.00 76.26 263 PHE B O 1
ATOM 7310 N N . TYR B 2 264 ? 83.031 104.497 104.260 1.00 63.27 264 TYR B N 1
ATOM 7311 C CA . TYR B 2 264 ? 82.041 104.794 103.235 1.00 68.03 264 TYR B CA 1
ATOM 7312 C C . TYR B 2 264 ? 82.675 105.642 102.143 1.00 75.86 264 TYR B C 1
ATOM 7313 O O . TYR B 2 264 ? 83.489 106.527 102.422 1.00 79.98 264 TYR B O 1
ATOM 7322 N N . ASN B 2 265 ? 82.298 105.358 100.895 1.00 83.37 265 ASN B N 1
ATOM 7323 C CA . ASN B 2 265 ? 82.913 106.040 99.762 1.00 78.09 265 ASN B CA 1
ATOM 7324 C C . ASN B 2 265 ? 82.396 107.466 99.614 1.00 83.34 265 ASN B C 1
ATOM 7325 O O . ASN B 2 265 ? 83.172 108.385 99.328 1.00 85.55 265 ASN B O 1
ATOM 7330 N N . ASP B 2 266 ? 81.094 107.674 99.802 1.00 86.46 266 ASP B N 1
ATOM 7331 C CA . ASP B 2 266 ? 80.479 108.973 99.570 1.00 83.45 266 ASP B CA 1
ATOM 7332 C C . ASP B 2 266 ? 79.400 109.218 100.614 1.00 84.07 266 ASP B C 1
ATOM 7333 O O . ASP B 2 266 ? 78.983 108.310 101.338 1.00 87.50 266 ASP B O 1
ATOM 7338 N N . GLU B 2 267 ? 78.943 110.471 100.680 1.00 86.47 267 GLU B N 1
ATOM 7339 C CA . GLU B 2 267 ? 77.937 110.842 101.669 1.00 89.62 267 GLU B CA 1
ATOM 7340 C C . GLU B 2 267 ? 76.655 110.040 101.496 1.00 92.56 267 GLU B C 1
ATOM 7341 O O . GLU B 2 267 ? 75.969 109.750 102.482 1.00 90.92 267 GLU B O 1
ATOM 7347 N N . GLU B 2 268 ? 76.308 109.682 100.259 1.00 96.26 268 GLU B N 1
ATOM 7348 C CA . GLU B 2 268 ? 75.109 108.879 100.039 1.00 97.63 268 GLU B CA 1
ATOM 7349 C C . GLU B 2 268 ? 75.230 107.523 100.720 1.00 96.74 268 GLU B C 1
ATOM 7350 O O . GLU B 2 268 ? 74.270 107.031 101.323 1.00 97.07 268 GLU B O 1
ATOM 7356 N N . GLU B 2 269 ? 76.408 106.905 100.638 1.00 89.13 269 GLU B N 1
ATOM 7357 C CA . GLU B 2 269 ? 76.632 105.631 101.313 1.00 87.16 269 GLU B CA 1
ATOM 7358 C C . GLU B 2 269 ? 76.511 105.783 102.825 1.00 89.11 269 GLU B C 1
ATOM 7359 O O . GLU B 2 269 ? 75.921 104.929 103.503 1.00 91.24 269 GLU B O 1
ATOM 7365 N N . LEU B 2 270 ? 77.060 106.870 103.373 1.00 84.76 270 LEU B N 1
ATOM 7366 C CA . LEU B 2 270 ? 76.944 107.108 104.806 1.00 82.45 270 LEU B CA 1
ATOM 7367 C C . LEU B 2 270 ? 75.488 107.278 105.215 1.00 89.54 270 LEU B C 1
ATOM 7368 O O . LEU B 2 270 ? 75.067 106.765 106.255 1.00 96.21 270 LEU B O 1
ATOM 7373 N N . GLU B 2 271 ? 74.707 108.012 104.421 1.00 92.87 271 GLU B N 1
ATOM 7374 C CA . GLU B 2 271 ? 73.293 108.168 104.739 1.00 96.87 271 GLU B CA 1
ATOM 7375 C C . GLU B 2 271 ? 72.548 106.847 104.611 1.00 96.69 271 GLU B C 1
ATOM 7376 O O . GLU B 2 271 ? 71.587 106.603 105.349 1.00 96.27 271 GLU B O 1
ATOM 7382 N N . GLU B 2 272 ? 72.972 105.991 103.681 1.00 87.34 272 GLU B N 1
ATOM 7383 C CA . GLU B 2 272 ? 72.366 104.671 103.562 1.00 86.73 272 GLU B CA 1
ATOM 7384 C C . GLU B 2 272 ? 72.622 103.837 104.810 1.00 89.66 272 GLU B C 1
ATOM 7385 O O . GLU B 2 272 ? 71.727 103.134 105.292 1.00 91.63 272 GLU B O 1
ATOM 7391 N N . TYR B 2 273 ? 73.840 103.901 105.346 1.00 82.66 273 TYR B N 1
ATOM 7392 C CA . TYR B 2 273 ? 74.212 103.062 106.479 1.00 77.56 273 TYR B CA 1
ATOM 7393 C C . TYR B 2 273 ? 73.940 103.702 107.836 1.00 79.91 273 TYR B C 1
ATOM 7394 O O . TYR B 2 273 ? 74.095 103.028 108.860 1.00 79.65 273 TYR B O 1
ATOM 7403 N N . LYS B 2 274 ? 73.545 104.973 107.877 1.00 80.59 274 LYS B N 1
ATOM 7404 C CA . LYS B 2 274 ? 73.385 105.654 109.160 1.00 77.47 274 LYS B CA 1
ATOM 7405 C C . LYS B 2 274 ? 72.321 105.029 110.050 1.00 81.58 274 LYS B C 1
ATOM 7406 O O . LYS B 2 274 ? 72.579 104.860 111.253 1.00 85.50 274 LYS B O 1
ATOM 7412 N N . PRO B 2 275 ? 71.122 104.699 109.565 1.00 85.93 275 PRO B N 1
ATOM 7413 C CA . PRO B 2 275 ? 70.093 104.184 110.490 1.00 83.33 275 PRO B CA 1
ATOM 7414 C C . PRO B 2 275 ? 70.529 102.943 111.253 1.00 82.87 275 PRO B C 1
ATOM 7415 O O . PRO B 2 275 ? 70.417 102.897 112.488 1.00 86.77 275 PRO B O 1
ATOM 7419 N N . LEU B 2 276 ? 71.026 101.928 110.544 1.00 81.10 276 LEU B N 1
ATOM 7420 C CA . LEU B 2 276 ? 71.406 100.682 111.200 1.00 82.10 276 LEU B CA 1
ATOM 7421 C C . LEU B 2 276 ? 72.506 100.911 112.225 1.00 89.83 276 LEU B C 1
ATOM 7422 O O . LEU B 2 276 ? 72.444 100.386 113.343 1.00 91.53 276 LEU B O 1
ATOM 7427 N N . PHE B 2 277 ? 73.528 101.685 111.860 1.00 83.22 277 PHE B N 1
ATOM 7428 C CA . PHE B 2 277 ? 74.662 101.869 112.758 1.00 74.16 277 PHE B CA 1
ATOM 7429 C C . PHE B 2 277 ? 74.287 102.736 113.951 1.00 75.44 277 PHE B C 1
ATOM 7430 O O . PHE B 2 277 ? 74.787 102.520 115.059 1.00 81.90 277 PHE B O 1
ATOM 7438 N N . THR B 2 278 ? 73.408 103.718 113.752 1.00 74.01 278 THR B N 1
ATOM 7439 C CA . THR B 2 278 ? 72.904 104.484 114.884 1.00 75.75 278 THR B CA 1
ATOM 7440 C C . THR B 2 278 ? 72.132 103.586 115.839 1.00 80.75 278 THR B C 1
ATOM 7441 O O . THR B 2 278 ? 72.297 103.677 117.063 1.00 90.26 278 THR B O 1
ATOM 7445 N N . GLU B 2 279 ? 71.289 102.702 115.299 1.00 85.19 279 GLU B N 1
ATOM 7446 C CA . GLU B 2 279 ? 70.563 101.771 116.156 1.00 88.01 279 GLU B CA 1
ATOM 7447 C C . GLU B 2 279 ? 71.522 100.871 116.921 1.00 90.25 279 GLU B C 1
ATOM 7448 O O . GLU B 2 279 ? 71.337 100.628 118.118 1.00 90.62 279 GLU B O 1
ATOM 7454 N N . LEU B 2 280 ? 72.556 100.365 116.246 1.00 85.66 280 LEU B N 1
ATOM 7455 C CA . LEU B 2 280 ? 73.530 99.508 116.916 1.00 84.66 280 LEU B CA 1
ATOM 7456 C C . LEU B 2 280 ? 74.256 100.264 118.022 1.00 88.63 280 LEU B C 1
ATOM 7457 O O . LEU B 2 280 ? 74.399 99.762 119.143 1.00 93.79 280 LEU B O 1
ATOM 7462 N N . ALA B 2 281 ? 74.719 101.479 117.726 1.00 70.73 281 ALA B N 1
ATOM 7463 C CA . ALA B 2 281 ? 75.451 102.252 118.721 1.00 67.12 281 ALA B CA 1
ATOM 7464 C C . ALA B 2 281 ? 74.582 102.546 119.934 1.00 71.03 281 ALA B C 1
ATOM 7465 O O . ALA B 2 281 ? 75.041 102.436 121.076 1.00 77.45 281 ALA B O 1
ATOM 7467 N N . LYS B 2 282 ? 73.322 102.921 119.708 1.00 83.25 282 LYS B N 1
ATOM 7468 C CA . LYS B 2 282 ? 72.420 103.153 120.831 1.00 84.38 282 LYS B CA 1
ATOM 7469 C C . LYS B 2 282 ? 72.191 101.871 121.623 1.00 85.89 282 LYS B C 1
ATOM 7470 O O . LYS B 2 282 ? 72.183 101.888 122.859 1.00 85.80 282 LYS B O 1
ATOM 7476 N N . LYS B 2 283 ? 72.004 100.748 120.926 1.00 86.26 283 LYS B N 1
ATOM 7477 C CA . LYS B 2 283 ? 71.725 99.487 121.605 1.00 86.34 283 LYS B CA 1
ATOM 7478 C C . LYS B 2 283 ? 72.957 98.958 122.327 1.00 82.13 283 LYS B C 1
ATOM 7479 O O . LYS B 2 283 ? 72.860 98.481 123.463 1.00 78.67 283 LYS B O 1
ATOM 7485 N N . ASN B 2 284 ? 74.123 99.031 121.686 1.00 77.72 284 ASN B N 1
ATOM 7486 C CA . ASN B 2 284 ? 75.364 98.534 122.262 1.00 78.57 284 ASN B CA 1
ATOM 7487 C C . ASN B 2 284 ? 76.087 99.591 123.087 1.00 82.66 284 ASN B C 1
ATOM 7488 O O . ASN B 2 284 ? 77.305 99.497 123.270 1.00 85.41 284 ASN B O 1
ATOM 7493 N N . ARG B 2 285 ? 75.367 100.591 123.587 1.00 80.02 285 ARG B N 1
ATOM 7494 C CA . ARG B 2 285 ? 76.000 101.633 124.381 1.00 78.06 285 ARG B CA 1
ATOM 7495 C C . ARG B 2 285 ? 76.569 101.040 125.662 1.00 79.67 285 ARG B C 1
ATOM 7496 O O . ARG B 2 285 ? 75.903 100.263 126.352 1.00 82.98 285 ARG B O 1
ATOM 7504 N N . GLY B 2 286 ? 77.808 101.410 125.977 1.00 83.11 286 GLY B N 1
ATOM 7505 C CA . GLY B 2 286 ? 78.503 100.873 127.124 1.00 81.21 286 GLY B CA 1
ATOM 7506 C C . GLY B 2 286 ? 79.297 99.614 126.852 1.00 80.82 286 GLY B C 1
ATOM 7507 O O . GLY B 2 286 ? 80.053 99.178 127.729 1.00 82.96 286 GLY B O 1
ATOM 7508 N N . LEU B 2 287 ? 79.152 99.016 125.670 1.00 76.63 287 LEU B N 1
ATOM 7509 C CA . LEU B 2 287 ? 79.909 97.834 125.280 1.00 76.36 287 LEU B CA 1
ATOM 7510 C C . LEU B 2 287 ? 80.979 98.143 124.245 1.00 80.63 287 LEU B C 1
ATOM 7511 O O . LEU B 2 287 ? 82.149 97.815 124.451 1.00 82.40 287 LEU B O 1
ATOM 7516 N N . MET B 2 288 ? 80.606 98.771 123.131 1.00 78.36 288 MET B N 1
ATOM 7517 C CA . MET B 2 288 ? 81.562 99.127 122.094 1.00 77.25 288 MET B CA 1
ATOM 7518 C C . MET B 2 288 ? 81.085 100.394 121.399 1.00 75.26 288 MET B C 1
ATOM 7519 O O . MET B 2 288 ? 79.917 100.778 121.497 1.00 73.42 288 MET B O 1
ATOM 7524 N N . ASN B 2 289 ? 82.008 101.039 120.692 1.00 69.94 289 ASN B N 1
ATOM 7525 C CA . ASN B 2 289 ? 81.750 102.301 120.015 1.00 59.42 289 ASN B CA 1
ATOM 7526 C C . ASN B 2 289 ? 81.760 102.097 118.507 1.00 70.00 289 ASN B C 1
ATOM 7527 O O . ASN B 2 289 ? 82.628 101.401 117.972 1.00 77.02 289 ASN B O 1
ATOM 7532 N N . PHE B 2 290 ? 80.794 102.706 117.828 1.00 67.06 290 PHE B N 1
ATOM 7533 C CA . PHE B 2 290 ? 80.696 102.664 116.375 1.00 52.61 290 PHE B CA 1
ATOM 7534 C C . PHE B 2 290 ? 80.948 104.057 115.819 1.00 53.85 290 PHE B C 1
ATOM 7535 O O . PHE B 2 290 ? 80.410 105.041 116.335 1.00 69.94 290 PHE B O 1
ATOM 7543 N N . VAL B 2 291 ? 81.766 104.137 114.770 1.00 39.96 291 VAL B N 1
ATOM 7544 C CA . VAL B 2 291 ? 82.107 105.405 114.144 1.00 41.67 291 VAL B CA 1
ATOM 7545 C C . VAL B 2 291 ? 82.068 105.244 112.632 1.00 50.84 291 VAL B C 1
ATOM 7546 O O . VAL B 2 291 ? 82.090 104.134 112.097 1.00 66.93 291 VAL B O 1
ATOM 7550 N N . SER B 2 292 ? 82.007 106.381 111.944 1.00 51.71 292 SER B N 1
ATOM 7551 C CA . SER B 2 292 ? 82.050 106.438 110.489 1.00 54.97 292 SER B CA 1
ATOM 7552 C C . SER B 2 292 ? 83.336 107.133 110.076 1.00 54.26 292 SER B C 1
ATOM 7553 O O . SER B 2 292 ? 83.621 108.243 110.537 1.00 64.00 292 SER B O 1
ATOM 7556 N N . ILE B 2 293 ? 84.110 106.484 109.213 1.00 51.35 293 ILE B N 1
ATOM 7557 C CA . ILE B 2 293 ? 85.391 107.001 108.751 1.00 54.25 293 ILE B CA 1
ATOM 7558 C C . ILE B 2 293 ? 85.306 107.184 107.245 1.00 61.76 293 ILE B C 1
ATOM 7559 O O . ILE B 2 293 ? 84.908 106.262 106.525 1.00 67.44 293 ILE B O 1
ATOM 7564 N N . ASP B 2 294 ? 85.668 108.371 106.771 1.00 74.65 294 ASP B N 1
ATOM 7565 C CA . ASP B 2 294 ? 85.601 108.656 105.344 1.00 66.75 294 ASP B CA 1
ATOM 7566 C C . ASP B 2 294 ? 86.698 107.890 104.619 1.00 63.66 294 ASP B C 1
ATOM 7567 O O . ASP B 2 294 ? 87.886 108.190 104.778 1.00 69.48 294 ASP B O 1
ATOM 7572 N N . ALA B 2 295 ? 86.299 106.899 103.820 1.00 58.20 295 ALA B N 1
ATOM 7573 C CA . ALA B 2 295 ? 87.279 106.088 103.108 1.00 64.91 295 ALA B CA 1
ATOM 7574 C C . ALA B 2 295 ? 88.142 106.949 102.199 1.00 66.33 295 ALA B C 1
ATOM 7575 O O . ALA B 2 295 ? 89.362 106.758 102.124 1.00 70.14 295 ALA B O 1
ATOM 7577 N N . ARG B 2 296 ? 87.526 107.909 101.508 1.00 67.76 296 ARG B N 1
ATOM 7578 C CA . ARG B 2 296 ? 88.283 108.807 100.645 1.00 69.71 296 ARG B CA 1
ATOM 7579 C C . ARG B 2 296 ? 89.400 109.490 101.419 1.00 72.39 296 ARG B C 1
ATOM 7580 O O . ARG B 2 296 ? 90.542 109.561 100.952 1.00 72.32 296 ARG B O 1
ATOM 7588 N N . LYS B 2 297 ? 89.087 110.008 102.607 1.00 71.44 297 LYS B N 1
ATOM 7589 C CA . LYS B 2 297 ? 90.107 110.656 103.423 1.00 68.18 297 LYS B CA 1
ATOM 7590 C C . LYS B 2 297 ? 91.023 109.629 104.077 1.00 71.34 297 LYS B C 1
ATOM 7591 O O . LYS B 2 297 ? 92.244 109.817 104.127 1.00 69.85 297 LYS B O 1
ATOM 7597 N N . PHE B 2 298 ? 90.456 108.538 104.589 1.00 68.32 298 PHE B N 1
ATOM 7598 C CA . PHE B 2 298 ? 91.216 107.524 105.317 1.00 59.03 298 PHE B CA 1
ATOM 7599 C C . PHE B 2 298 ? 90.945 106.156 104.699 1.00 54.00 298 PHE B C 1
ATOM 7600 O O . PHE B 2 298 ? 90.088 105.408 105.178 1.00 57.24 298 PHE B O 1
ATOM 7608 N N . GLY B 2 299 ? 91.679 105.827 103.641 1.00 53.80 299 GLY B N 1
ATOM 7609 C CA . GLY B 2 299 ? 91.669 104.483 103.101 1.00 58.01 299 GLY B CA 1
ATOM 7610 C C . GLY B 2 299 ? 92.753 103.611 103.701 1.00 66.02 299 GLY B C 1
ATOM 7611 O O . GLY B 2 299 ? 92.544 102.415 103.923 1.00 74.51 299 GLY B O 1
ATOM 7612 N N . ARG B 2 300 ? 93.921 104.199 103.967 1.00 53.29 300 ARG B N 1
ATOM 7613 C CA . ARG B 2 300 ? 95.023 103.446 104.555 1.00 50.58 300 ARG B CA 1
ATOM 7614 C C . ARG B 2 300 ? 94.696 102.945 105.955 1.00 55.97 300 ARG B C 1
ATOM 7615 O O . ARG B 2 300 ? 95.300 101.967 106.414 1.00 64.59 300 ARG B O 1
ATOM 7623 N N . HIS B 2 301 ? 93.764 103.597 106.650 1.00 52.25 301 HIS B N 1
ATOM 7624 C CA . HIS B 2 301 ? 93.331 103.081 107.940 1.00 53.37 301 HIS B CA 1
ATOM 7625 C C . HIS B 2 301 ? 92.741 101.685 107.801 1.00 61.99 301 HIS B C 1
ATOM 7626 O O . HIS B 2 301 ? 92.877 100.858 108.709 1.00 68.43 301 HIS B O 1
ATOM 7633 N N . ALA B 2 302 ? 92.090 101.400 106.671 1.00 54.66 302 ALA B N 1
ATOM 7634 C CA . ALA B 2 302 ? 91.570 100.057 106.443 1.00 42.33 302 ALA B CA 1
ATOM 7635 C C . ALA B 2 302 ? 92.696 99.034 106.428 1.00 54.73 302 ALA B C 1
ATOM 7636 O O . ALA B 2 302 ? 92.575 97.957 107.023 1.00 71.15 302 ALA B O 1
ATOM 7638 N N . GLY B 2 303 ? 93.801 99.350 105.753 1.00 56.88 303 GLY B N 1
ATOM 7639 C CA . GLY B 2 303 ? 94.956 98.470 105.804 1.00 58.94 303 GLY B CA 1
ATOM 7640 C C . GLY B 2 303 ? 95.508 98.337 107.209 1.00 49.57 303 GLY B C 1
ATOM 7641 O O . GLY B 2 303 ? 95.891 97.246 107.638 1.00 45.56 303 GLY B O 1
ATOM 7642 N N . ASN B 2 304 ? 95.557 99.448 107.945 1.00 53.05 304 ASN B N 1
ATOM 7643 C CA . ASN B 2 304 ? 96.012 99.393 109.331 1.00 49.56 304 ASN B CA 1
ATOM 7644 C C . ASN B 2 304 ? 95.074 98.579 110.213 1.00 44.31 304 ASN B C 1
ATOM 7645 O O . ASN B 2 304 ? 95.471 98.177 111.312 1.00 43.82 304 ASN B O 1
ATOM 7650 N N . LEU B 2 305 ? 93.843 98.332 109.767 1.00 55.82 305 LEU B N 1
ATOM 7651 C CA . LEU B 2 305 ? 92.893 97.506 110.500 1.00 54.32 305 LEU B CA 1
ATOM 7652 C C . LEU B 2 305 ? 92.914 96.049 110.051 1.00 62.82 305 LEU B C 1
ATOM 7653 O O . LEU B 2 305 ? 91.990 95.296 110.378 1.00 62.48 305 LEU B O 1
ATOM 7658 N N . ASN B 2 306 ? 93.946 95.636 109.315 1.00 74.80 306 ASN B N 1
ATOM 7659 C CA . ASN B 2 306 ? 94.052 94.269 108.804 1.00 60.18 306 ASN B CA 1
ATOM 7660 C C . ASN B 2 306 ? 92.874 93.925 107.895 1.00 62.87 306 ASN B C 1
ATOM 7661 O O . ASN B 2 306 ? 92.382 92.795 107.888 1.00 67.71 306 ASN B O 1
ATOM 7666 N N . MET B 2 307 ? 92.418 94.907 107.120 1.00 63.03 307 MET B N 1
ATOM 7667 C CA . MET B 2 307 ? 91.365 94.694 106.138 1.00 66.56 307 MET B CA 1
ATOM 7668 C C . MET B 2 307 ? 91.783 95.333 104.824 1.00 67.74 307 MET B C 1
ATOM 7669 O O . MET B 2 307 ? 92.496 96.339 104.814 1.00 70.63 307 MET B O 1
ATOM 7674 N N . LYS B 2 308 ? 91.339 94.740 103.720 1.00 79.11 308 LYS B N 1
ATOM 7675 C CA . LYS B 2 308 ? 91.697 95.241 102.402 1.00 77.31 308 LYS B CA 1
ATOM 7676 C C . LYS B 2 308 ? 90.838 96.445 102.033 1.00 82.61 308 LYS B C 1
ATOM 7677 O O . LYS B 2 308 ? 89.698 96.587 102.482 1.00 84.70 308 LYS B O 1
ATOM 7683 N N . GLU B 2 309 ? 91.400 97.318 101.196 1.00 78.30 309 GLU B N 1
ATOM 7684 C CA . GLU B 2 309 ? 90.744 98.568 100.811 1.00 71.80 309 GLU B CA 1
ATOM 7685 C C . GLU B 2 309 ? 89.640 98.257 99.805 1.00 70.63 309 GLU B C 1
ATOM 7686 O O . GLU B 2 309 ? 89.792 98.399 98.590 1.00 74.85 309 GLU B O 1
ATOM 7692 N N . GLN B 2 310 ? 88.498 97.826 100.336 1.00 75.98 310 GLN B N 1
ATOM 7693 C CA . GLN B 2 310 ? 87.317 97.507 99.538 1.00 77.42 310 GLN B CA 1
ATOM 7694 C C . GLN B 2 310 ? 86.110 98.069 100.281 1.00 79.45 310 GLN B C 1
ATOM 7695 O O . GLN B 2 310 ? 85.534 97.397 101.141 1.00 89.13 310 GLN B O 1
ATOM 7701 N N . PHE B 2 311 ? 85.731 99.294 99.946 1.00 65.11 311 PHE B N 1
ATOM 7702 C CA . PHE B 2 311 ? 84.732 100.017 100.711 1.00 63.87 311 PHE B CA 1
ATOM 7703 C C . PHE B 2 311 ? 83.366 99.937 100.039 1.00 72.44 311 PHE B C 1
ATOM 7704 O O . PHE B 2 311 ? 83.279 99.823 98.813 1.00 78.72 311 PHE B O 1
ATOM 7712 N N . PRO B 2 312 ? 82.266 99.995 100.806 1.00 71.00 312 PRO B N 1
ATOM 7713 C CA . PRO B 2 312 ? 82.178 100.153 102.268 1.00 62.41 312 PRO B CA 1
ATOM 7714 C C . PRO B 2 312 ? 82.720 98.952 103.029 1.00 63.50 312 PRO B C 1
ATOM 7715 O O . PRO B 2 312 ? 82.749 97.838 102.518 1.00 71.00 312 PRO B O 1
ATOM 7719 N N . LEU B 2 313 ? 83.152 99.166 104.269 1.00 69.87 313 LEU B N 1
ATOM 7720 C CA . LEU B 2 313 ? 83.887 98.154 105.014 1.00 61.48 313 LEU B CA 1
ATOM 7721 C C . LEU B 2 313 ? 83.686 98.382 106.502 1.00 65.88 313 LEU B C 1
ATOM 7722 O O . LEU B 2 313 ? 83.995 99.463 107.012 1.00 73.34 313 LEU B O 1
ATOM 7727 N N . PHE B 2 314 ? 83.182 97.364 107.192 1.00 59.14 314 PHE B N 1
ATOM 7728 C CA . PHE B 2 314 ? 82.957 97.413 108.631 1.00 58.27 314 PHE B CA 1
ATOM 7729 C C . PHE B 2 314 ? 84.023 96.573 109.318 1.00 54.54 314 PHE B C 1
ATOM 7730 O O . PHE B 2 314 ? 84.139 95.373 109.050 1.00 67.51 314 PHE B O 1
ATOM 7738 N N . ALA B 2 315 ? 84.793 97.201 110.200 1.00 54.69 315 ALA B N 1
ATOM 7739 C CA . ALA B 2 315 ? 85.860 96.533 110.931 1.00 58.65 315 ALA B CA 1
ATOM 7740 C C . ALA B 2 315 ? 85.754 96.897 112.402 1.00 63.33 315 ALA B C 1
ATOM 7741 O O . ALA B 2 315 ? 85.608 98.074 112.742 1.00 77.02 315 ALA B O 1
ATOM 7743 N N . ILE B 2 316 ? 85.827 95.891 113.266 1.00 51.72 316 ILE B N 1
ATOM 7744 C CA . ILE B 2 316 ? 85.757 96.083 114.709 1.00 44.73 316 ILE B CA 1
ATOM 7745 C C . ILE B 2 316 ? 87.165 95.952 115.266 1.00 43.09 316 ILE B C 1
ATOM 7746 O O . ILE B 2 316 ? 87.823 94.923 115.078 1.00 71.11 316 ILE B O 1
ATOM 7751 N N . HIS B 2 317 ? 87.629 96.991 115.951 1.00 38.36 317 HIS B N 1
ATOM 7752 C CA . HIS B 2 317 ? 88.963 97.023 116.532 1.00 45.49 317 HIS B CA 1
ATOM 7753 C C . HIS B 2 317 ? 88.849 96.940 118.047 1.00 59.47 317 HIS B C 1
ATOM 7754 O O . HIS B 2 317 ? 88.065 97.676 118.656 1.00 68.19 317 HIS B O 1
ATOM 7761 N N . ASP B 2 318 ? 89.624 96.044 118.647 1.00 71.43 318 ASP B N 1
ATOM 7762 C CA . ASP B 2 318 ? 89.694 95.890 120.098 1.00 73.99 318 ASP B CA 1
ATOM 7763 C C . ASP B 2 318 ? 91.061 96.411 120.536 1.00 75.87 318 ASP B C 1
ATOM 7764 O O . ASP B 2 318 ? 92.053 95.683 120.524 1.00 81.86 318 ASP B O 1
ATOM 7769 N N . MET B 2 319 ? 91.104 97.687 120.925 1.00 77.62 319 MET B N 1
ATOM 7770 C CA . MET B 2 319 ? 92.371 98.296 121.311 1.00 76.73 319 MET B CA 1
ATOM 7771 C C . MET B 2 319 ? 92.901 97.715 122.614 1.00 84.45 319 MET B C 1
ATOM 7772 O O . MET B 2 319 ? 94.109 97.774 122.870 1.00 87.86 319 MET B O 1
ATOM 7777 N N . THR B 2 320 ? 92.024 97.156 123.448 1.00 93.46 320 THR B N 1
ATOM 7778 C CA . THR B 2 320 ? 92.475 96.562 124.702 1.00 93.79 320 THR B CA 1
ATOM 7779 C C . THR B 2 320 ? 93.361 95.349 124.441 1.00 88.27 320 THR B C 1
ATOM 7780 O O . THR B 2 320 ? 94.461 95.238 124.993 1.00 84.98 320 THR B O 1
ATOM 7784 N N . GLU B 2 321 ? 92.897 94.431 123.596 1.00 87.14 321 GLU B N 1
ATOM 7785 C CA . GLU B 2 321 ? 93.640 93.225 123.259 1.00 86.76 321 GLU B CA 1
ATOM 7786 C C . GLU B 2 321 ? 94.366 93.331 121.925 1.00 87.87 321 GLU B C 1
ATOM 7787 O O . GLU B 2 321 ? 95.162 92.446 121.597 1.00 89.28 321 GLU B O 1
ATOM 7793 N N . ASP B 2 322 ? 94.114 94.386 121.150 1.00 89.15 322 ASP B N 1
ATOM 7794 C CA . ASP B 2 322 ? 94.732 94.561 119.838 1.00 89.74 322 ASP B CA 1
ATOM 7795 C C . ASP B 2 322 ? 94.317 93.438 118.888 1.00 86.45 322 ASP B C 1
ATOM 7796 O O . ASP B 2 322 ? 95.145 92.820 118.216 1.00 86.92 322 ASP B O 1
ATOM 7801 N N . LEU B 2 323 ? 93.013 93.177 118.839 1.00 73.59 323 LEU B N 1
ATOM 7802 C CA . LEU B 2 323 ? 92.439 92.158 117.972 1.00 73.44 323 LEU B CA 1
ATOM 7803 C C . LEU B 2 323 ? 91.434 92.810 117.035 1.00 71.57 323 LEU B C 1
ATOM 7804 O O . LEU B 2 323 ? 90.522 93.510 117.488 1.00 77.59 323 LEU B O 1
ATOM 7809 N N . LYS B 2 324 ? 91.599 92.575 115.738 1.00 56.17 324 LYS B N 1
ATOM 7810 C CA . LYS B 2 324 ? 90.744 93.151 114.709 1.00 43.23 324 LYS B CA 1
ATOM 7811 C C . LYS B 2 324 ? 89.777 92.092 114.201 1.00 43.56 324 LYS B C 1
ATOM 7812 O O . LYS B 2 324 ? 90.185 90.965 113.907 1.00 69.83 324 LYS B O 1
ATOM 7818 N N . TYR B 2 325 ? 88.503 92.457 114.102 1.00 48.74 325 TYR B N 1
ATOM 7819 C CA . TYR B 2 325 ? 87.467 91.572 113.591 1.00 55.75 325 TYR B CA 1
ATOM 7820 C C . TYR B 2 325 ? 86.685 92.316 112.522 1.00 63.40 325 TYR B C 1
ATOM 7821 O O . TYR B 2 325 ? 86.285 93.465 112.732 1.00 78.52 325 TYR B O 1
ATOM 7830 N N . GLY B 2 326 ? 86.466 91.667 111.383 1.00 63.32 326 GLY B N 1
ATOM 7831 C CA . GLY B 2 326 ? 85.762 92.306 110.288 1.00 66.91 326 GLY B CA 1
ATOM 7832 C C . GLY B 2 326 ? 85.076 91.291 109.402 1.00 69.15 326 GLY B C 1
ATOM 7833 O O . GLY B 2 326 ? 85.326 90.085 109.487 1.00 79.47 326 GLY B O 1
ATOM 7834 N N . LEU B 2 327 ? 84.199 91.803 108.543 1.00 64.52 327 LEU B N 1
ATOM 7835 C CA . LEU B 2 327 ? 83.463 90.956 107.625 1.00 70.14 327 LEU B CA 1
ATOM 7836 C C . LEU B 2 327 ? 84.401 90.378 106.568 1.00 77.16 327 LEU B C 1
ATOM 7837 O O . LEU B 2 327 ? 85.451 90.952 106.274 1.00 80.67 327 LEU B O 1
ATOM 7842 N N . PRO B 2 328 ? 84.046 89.233 105.986 1.00 81.12 328 PRO B N 1
ATOM 7843 C CA . PRO B 2 328 ? 84.868 88.683 104.903 1.00 81.41 328 PRO B CA 1
ATOM 7844 C C . PRO B 2 328 ? 84.932 89.645 103.726 1.00 84.55 328 PRO B C 1
ATOM 7845 O O . PRO B 2 328 ? 83.961 90.334 103.409 1.00 81.59 328 PRO B O 1
ATOM 7849 N N . GLN B 2 329 ? 86.091 89.682 103.077 1.00 87.23 329 GLN B N 1
ATOM 7850 C CA . GLN B 2 329 ? 86.356 90.610 101.989 1.00 80.54 329 GLN B CA 1
ATOM 7851 C C . GLN B 2 329 ? 86.691 89.843 100.720 1.00 84.12 329 GLN B C 1
ATOM 7852 O O . GLN B 2 329 ? 87.319 88.780 100.770 1.00 87.82 329 GLN B O 1
ATOM 7858 N N . LEU B 2 330 ? 86.270 90.388 99.584 1.00 90.65 330 LEU B N 1
ATOM 7859 C CA . LEU B 2 330 ? 86.550 89.766 98.300 1.00 92.14 330 LEU B CA 1
ATOM 7860 C C . LEU B 2 330 ? 88.047 89.770 98.017 1.00 93.36 330 LEU B C 1
ATOM 7861 O O . LEU B 2 330 ? 88.771 90.700 98.384 1.00 95.41 330 LEU B O 1
ATOM 7866 N N . SER B 2 331 ? 88.510 88.714 97.356 1.00 105.38 331 SER B N 1
ATOM 7867 C CA . SER B 2 331 ? 89.912 88.623 96.985 1.00 105.81 331 SER B CA 1
ATOM 7868 C C . SER B 2 331 ? 90.257 89.692 95.952 1.00 110.47 331 SER B C 1
ATOM 7869 O O . SER B 2 331 ? 89.403 90.168 95.200 1.00 113.87 331 SER B O 1
ATOM 7872 N N . GLU B 2 332 ? 91.536 90.071 95.927 1.00 118.84 332 GLU B N 1
ATOM 7873 C CA . GLU B 2 332 ? 91.972 91.141 95.035 1.00 118.16 332 GLU B CA 1
ATOM 7874 C C . GLU B 2 332 ? 91.596 90.843 93.588 1.00 117.67 332 GLU B C 1
ATOM 7875 O O . GLU B 2 332 ? 91.125 91.730 92.866 1.00 116.16 332 GLU B O 1
ATOM 7881 N N . GLU B 2 333 ? 91.792 89.599 93.144 1.00 117.80 333 GLU B N 1
ATOM 7882 C CA . GLU B 2 333 ? 91.431 89.251 91.774 1.00 117.62 333 GLU B CA 1
ATOM 7883 C C . GLU B 2 333 ? 89.929 89.386 91.554 1.00 117.91 333 GLU B C 1
ATOM 7884 O O . GLU B 2 333 ? 89.490 89.902 90.520 1.00 117.64 333 GLU B O 1
ATOM 7890 N N . ALA B 2 334 ? 89.125 88.932 92.517 1.00 106.41 334 ALA B N 1
ATOM 7891 C CA . ALA B 2 334 ? 87.679 89.095 92.404 1.00 104.73 334 ALA B CA 1
ATOM 7892 C C . ALA B 2 334 ? 87.288 90.565 92.458 1.00 102.42 334 ALA B C 1
ATOM 7893 O O . ALA B 2 334 ? 86.385 91.001 91.735 1.00 101.19 334 ALA B O 1
ATOM 7895 N N . PHE B 2 335 ? 87.953 91.344 93.314 1.00 102.54 335 PHE B N 1
ATOM 7896 C CA . PHE B 2 335 ? 87.641 92.765 93.415 1.00 104.42 335 PHE B CA 1
ATOM 7897 C C . PHE B 2 335 ? 87.907 93.481 92.097 1.00 106.62 335 PHE B C 1
ATOM 7898 O O . PHE B 2 335 ? 87.103 94.314 91.662 1.00 107.08 335 PHE B O 1
ATOM 7906 N N . ASP B 2 336 ? 89.030 93.171 91.447 1.00 118.83 336 ASP B N 1
ATOM 7907 C CA . ASP B 2 336 ? 89.320 93.779 90.152 1.00 119.36 336 ASP B CA 1
ATOM 7908 C C . ASP B 2 336 ? 88.277 93.385 89.113 1.00 118.72 336 ASP B C 1
ATOM 7909 O O . ASP B 2 336 ? 87.828 94.223 88.323 1.00 115.71 336 ASP B O 1
ATOM 7914 N N . GLU B 2 337 ? 87.886 92.109 89.093 1.00 120.54 337 GLU B N 1
ATOM 7915 C CA . GLU B 2 337 ? 86.840 91.672 88.174 1.00 120.84 337 GLU B CA 1
ATOM 7916 C C . GLU B 2 337 ? 85.509 92.328 88.516 1.00 121.74 337 GLU B C 1
ATOM 7917 O O . GLU B 2 337 ? 84.738 92.698 87.622 1.00 120.70 337 GLU B O 1
ATOM 7923 N N . LEU B 2 338 ? 85.224 92.472 89.806 1.00 115.93 338 LEU B N 1
ATOM 7924 C CA . LEU B 2 338 ? 83.985 93.094 90.247 1.00 114.37 338 LEU B CA 1
ATOM 7925 C C . LEU B 2 338 ? 83.853 94.510 89.697 1.00 112.94 338 LEU B C 1
ATOM 7926 O O . LEU B 2 338 ? 84.821 95.273 89.655 1.00 111.10 338 LEU B O 1
ATOM 7931 N N . SER B 2 339 ? 82.632 94.854 89.267 1.00 118.14 339 SER B N 1
ATOM 7932 C CA . SER B 2 339 ? 82.331 96.169 88.713 1.00 119.74 339 SER B CA 1
ATOM 7933 C C . SER B 2 339 ? 81.097 96.811 89.341 1.00 120.04 339 SER B C 1
ATOM 7934 O O . SER B 2 339 ? 80.704 97.905 88.919 1.00 117.16 339 SER B O 1
ATOM 7937 N N . ASP B 2 340 ? 80.475 96.166 90.326 1.00 124.97 340 ASP B N 1
ATOM 7938 C CA . ASP B 2 340 ? 79.304 96.692 91.012 1.00 123.94 340 ASP B CA 1
ATOM 7939 C C . ASP B 2 340 ? 79.681 97.078 92.434 1.00 122.11 340 ASP B C 1
ATOM 7940 O O . ASP B 2 340 ? 80.462 96.388 93.094 1.00 121.91 340 ASP B O 1
ATOM 7945 N N . LYS B 2 341 ? 79.100 98.175 92.912 1.00 109.85 341 LYS B N 1
ATOM 7946 C CA . LYS B 2 341 ? 79.490 98.713 94.208 1.00 110.05 341 LYS B CA 1
ATOM 7947 C C . LYS B 2 341 ? 79.264 97.682 95.306 1.00 109.99 341 LYS B C 1
ATOM 7948 O O . LYS B 2 341 ? 78.268 96.953 95.306 1.00 110.65 341 LYS B O 1
ATOM 7954 N N . ILE B 2 342 ? 80.205 97.625 96.248 1.00 92.62 342 ILE B N 1
ATOM 7955 C CA . ILE B 2 342 ? 80.099 96.683 97.352 1.00 90.46 342 ILE B CA 1
ATOM 7956 C C . ILE B 2 342 ? 79.014 97.150 98.309 1.00 90.41 342 ILE B C 1
ATOM 7957 O O . ILE B 2 342 ? 78.863 98.351 98.572 1.00 88.16 342 ILE B O 1
ATOM 7962 N N . VAL B 2 343 ? 78.242 96.200 98.827 1.00 90.63 343 VAL B N 1
ATOM 7963 C CA . VAL B 2 343 ? 77.174 96.479 99.777 1.00 92.10 343 VAL B CA 1
ATOM 7964 C C . VAL B 2 343 ? 77.343 95.548 100.967 1.00 93.36 343 VAL B C 1
ATOM 7965 O O . VAL B 2 343 ? 77.554 94.343 100.793 1.00 93.50 343 VAL B O 1
ATOM 7969 N N . LEU B 2 344 ? 77.256 96.106 102.169 1.00 82.99 344 LEU B N 1
ATOM 7970 C CA . LEU B 2 344 ? 77.362 95.341 103.403 1.00 79.25 344 LEU B CA 1
ATOM 7971 C C . LEU B 2 344 ? 75.959 95.023 103.900 1.00 82.20 344 LEU B C 1
ATOM 7972 O O . LEU B 2 344 ? 75.144 95.931 104.092 1.00 80.77 344 LEU B O 1
ATOM 7977 N N . GLU B 2 345 ? 75.680 93.739 104.101 1.00 95.41 345 GLU B N 1
ATOM 7978 C CA . GLU B 2 345 ? 74.369 93.332 104.581 1.00 98.61 345 GLU B CA 1
ATOM 7979 C C . GLU B 2 345 ? 74.188 93.736 106.038 1.00 96.25 345 GLU B C 1
ATOM 7980 O O . GLU B 2 345 ? 75.065 93.511 106.876 1.00 97.14 345 GLU B O 1
ATOM 7986 N N . SER B 2 346 ? 73.034 94.335 106.338 1.00 88.07 346 SER B N 1
ATOM 7987 C CA . SER B 2 346 ? 72.743 94.715 107.716 1.00 90.80 346 SER B CA 1
ATOM 7988 C C . SER B 2 346 ? 72.778 93.501 108.633 1.00 93.74 346 SER B C 1
ATOM 7989 O O . SER B 2 346 ? 73.348 93.552 109.731 1.00 97.05 346 SER B O 1
ATOM 7992 N N . LYS B 2 347 ? 72.176 92.394 108.193 1.00 97.61 347 LYS B N 1
ATOM 7993 C CA . LYS B 2 347 ? 72.204 91.173 108.987 1.00 98.35 347 LYS B CA 1
ATOM 7994 C C . LYS B 2 347 ? 73.636 90.726 109.245 1.00 97.53 347 LYS B C 1
ATOM 7995 O O . LYS B 2 347 ? 73.963 90.280 110.349 1.00 96.91 347 LYS B O 1
ATOM 8001 N N . ALA B 2 348 ? 74.503 90.835 108.236 1.00 88.17 348 ALA B N 1
ATOM 8002 C CA . ALA B 2 348 ? 75.898 90.448 108.422 1.00 87.48 348 ALA B CA 1
ATOM 8003 C C . ALA B 2 348 ? 76.580 91.323 109.466 1.00 87.99 348 ALA B C 1
ATOM 8004 O O . ALA B 2 348 ? 77.320 90.820 110.320 1.00 88.70 348 ALA B O 1
ATOM 8006 N N . ILE B 2 349 ? 76.343 92.635 109.415 1.00 85.56 349 ILE B N 1
ATOM 8007 C CA . ILE B 2 349 ? 76.957 93.541 110.382 1.00 84.38 349 ILE B CA 1
ATOM 8008 C C . ILE B 2 349 ? 76.493 93.197 111.790 1.00 85.14 349 ILE B C 1
ATOM 8009 O O . ILE B 2 349 ? 77.295 93.107 112.729 1.00 88.51 349 ILE B O 1
ATOM 8014 N N . GLU B 2 350 ? 75.183 93.002 111.957 1.00 90.15 350 GLU B N 1
ATOM 8015 C CA . GLU B 2 350 ? 74.650 92.683 113.276 1.00 89.66 350 GLU B CA 1
ATOM 8016 C C . GLU B 2 350 ? 75.188 91.350 113.779 1.00 90.59 350 GLU B C 1
ATOM 8017 O O . GLU B 2 350 ? 75.505 91.209 114.966 1.00 90.26 350 GLU B O 1
ATOM 8023 N N . SER B 2 351 ? 75.292 90.356 112.894 1.00 85.24 351 SER B N 1
ATOM 8024 C CA . SER B 2 351 ? 75.819 89.059 113.301 1.00 86.20 351 SER B CA 1
ATOM 8025 C C . SER B 2 351 ? 77.275 89.169 113.731 1.00 86.38 351 SER B C 1
ATOM 8026 O O . SER B 2 351 ? 77.680 88.564 114.730 1.00 85.47 351 SER B O 1
ATOM 8029 N N . LEU B 2 352 ? 78.080 89.930 112.986 1.00 75.16 352 LEU B N 1
ATOM 8030 C CA . LEU B 2 352 ? 79.471 90.122 113.381 1.00 72.94 352 LEU B CA 1
ATOM 8031 C C . LEU B 2 352 ? 79.558 90.806 114.737 1.00 75.88 352 LEU B C 1
ATOM 8032 O O . LEU B 2 352 ? 80.360 90.411 115.592 1.00 78.37 352 LEU B O 1
ATOM 8037 N N . VAL B 2 353 ? 78.736 91.834 114.955 1.00 75.06 353 VAL B N 1
ATOM 8038 C CA . VAL B 2 353 ? 78.764 92.536 116.235 1.00 72.70 353 VAL B CA 1
ATOM 8039 C C . VAL B 2 353 ? 78.388 91.589 117.367 1.00 75.63 353 VAL B C 1
ATOM 8040 O O . VAL B 2 353 ? 79.038 91.567 118.420 1.00 80.12 353 VAL B O 1
ATOM 8044 N N . LYS B 2 354 ? 77.332 90.796 117.174 1.00 86.90 354 LYS B N 1
ATOM 8045 C CA . LYS B 2 354 ? 76.908 89.867 118.216 1.00 86.85 354 LYS B CA 1
ATOM 8046 C C . LYS B 2 354 ? 77.989 88.836 118.506 1.00 87.81 354 LYS B C 1
ATOM 8047 O O . LYS B 2 354 ? 78.274 88.535 119.671 1.00 92.50 354 LYS B O 1
ATOM 8053 N N . ASP B 2 355 ? 78.602 88.280 117.460 1.00 82.80 355 ASP B N 1
ATOM 8054 C CA . ASP B 2 355 ? 79.653 87.291 117.666 1.00 83.34 355 ASP B CA 1
ATOM 8055 C C . ASP B 2 355 ? 80.831 87.893 118.416 1.00 83.39 355 ASP B C 1
ATOM 8056 O O . ASP B 2 355 ? 81.381 87.266 119.329 1.00 85.09 355 ASP B O 1
ATOM 8061 N N . PHE B 2 356 ? 81.235 89.111 118.049 1.00 66.99 356 PHE B N 1
ATOM 8062 C CA . PHE B 2 356 ? 82.341 89.754 118.748 1.00 66.76 356 PHE B CA 1
ATOM 8063 C C . PHE B 2 356 ? 81.999 90.000 120.212 1.00 68.10 356 PHE B C 1
ATOM 8064 O O . PHE B 2 356 ? 82.824 89.753 121.099 1.00 65.65 356 PHE B O 1
ATOM 8072 N N . LEU B 2 357 ? 80.788 90.491 120.486 1.00 83.09 357 LEU B N 1
ATOM 8073 C CA . LEU B 2 357 ? 80.401 90.750 121.869 1.00 84.68 357 LEU B CA 1
ATOM 8074 C C . LEU B 2 357 ? 80.382 89.462 122.682 1.00 86.21 357 LEU B C 1
ATOM 8075 O O . LEU B 2 357 ? 80.844 89.435 123.829 1.00 85.93 357 LEU B O 1
ATOM 8080 N N . LYS B 2 358 ? 79.850 88.382 122.106 1.00 88.85 358 LYS B N 1
ATOM 8081 C CA . LYS B 2 358 ? 79.896 87.092 122.785 1.00 85.82 358 LYS B CA 1
ATOM 8082 C C . LYS B 2 358 ? 81.323 86.577 122.905 1.00 85.49 358 LYS B C 1
ATOM 8083 O O . LYS B 2 358 ? 81.654 85.898 123.883 1.00 87.64 358 LYS B O 1
ATOM 8089 N N . GLY B 2 359 ? 82.175 86.889 121.932 1.00 81.25 359 GLY B N 1
ATOM 8090 C CA . GLY B 2 359 ? 83.550 86.440 121.927 1.00 83.19 359 GLY B CA 1
ATOM 8091 C C . GLY B 2 359 ? 83.841 85.278 121.003 1.00 82.92 359 GLY B C 1
ATOM 8092 O O . GLY B 2 359 ? 85.006 84.877 120.893 1.00 77.71 359 GLY B O 1
ATOM 8093 N N . ASP B 2 360 ? 82.826 84.726 120.335 1.00 98.71 360 ASP B N 1
ATOM 8094 C CA . ASP B 2 360 ? 83.066 83.602 119.435 1.00 96.98 360 ASP B CA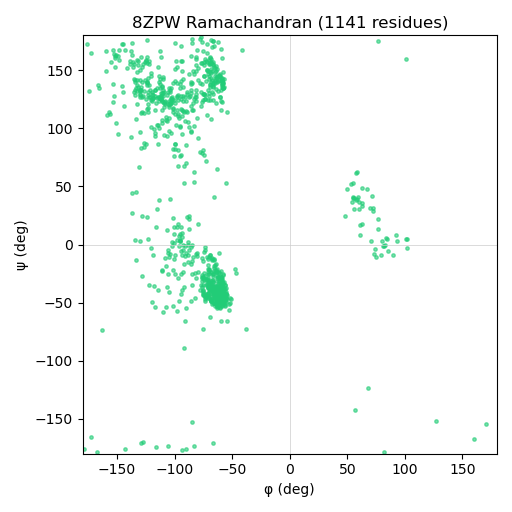 1
ATOM 8095 C C . ASP B 2 360 ? 83.726 84.049 118.137 1.00 97.34 360 ASP B C 1
ATOM 8096 O O . ASP B 2 360 ? 84.397 83.247 117.478 1.00 98.07 360 ASP B O 1
ATOM 8101 N N . ALA B 2 361 ? 83.548 85.311 117.751 1.00 83.23 361 ALA B N 1
ATOM 8102 C CA . ALA B 2 361 ? 84.127 85.796 116.506 1.00 79.95 361 ALA B CA 1
ATOM 8103 C C . ALA B 2 361 ? 85.641 85.641 116.529 1.00 81.71 361 ALA B C 1
ATOM 8104 O O . ALA B 2 361 ? 86.289 85.860 117.556 1.00 81.00 361 ALA B O 1
ATOM 8106 N N . SER B 2 362 ? 86.204 85.255 115.385 1.00 78.76 362 SER B N 1
ATOM 8107 C CA . SER B 2 362 ? 87.642 85.045 115.295 1.00 73.83 362 SER B CA 1
ATOM 8108 C C . SER B 2 362 ? 88.336 86.301 114.782 1.00 69.49 362 SER B C 1
ATOM 8109 O O . SER B 2 362 ? 87.819 86.972 113.883 1.00 75.65 362 SER B O 1
ATOM 8112 N N . PRO B 2 363 ? 89.501 86.648 115.323 1.00 62.77 363 PRO B N 1
ATOM 8113 C CA . PRO B 2 363 ? 90.187 87.863 114.875 1.00 65.93 363 PRO B CA 1
ATOM 8114 C C . PRO B 2 363 ? 90.777 87.700 113.483 1.00 60.48 363 PRO B C 1
ATOM 8115 O O . PRO B 2 363 ? 90.914 86.595 112.954 1.00 67.00 363 PRO B O 1
ATOM 8119 N N . ILE B 2 364 ? 91.123 88.838 112.889 1.00 60.20 364 ILE B N 1
ATOM 8120 C CA . ILE B 2 364 ? 91.809 88.891 111.605 1.00 52.42 364 ILE B CA 1
ATOM 8121 C C . ILE B 2 364 ? 93.261 89.248 111.878 1.00 57.37 364 ILE B C 1
ATOM 8122 O O . ILE B 2 364 ? 93.552 90.311 112.440 1.00 56.41 364 ILE B O 1
ATOM 8127 N N . VAL B 2 365 ? 94.168 88.364 111.486 1.00 82.63 365 VAL B N 1
ATOM 8128 C CA . VAL B 2 365 ? 95.597 88.576 111.675 1.00 84.62 365 VAL B CA 1
ATOM 8129 C C . VAL B 2 365 ? 96.170 89.173 110.399 1.00 80.39 365 VAL B C 1
ATOM 8130 O O . VAL B 2 365 ? 95.857 88.714 109.294 1.00 77.15 365 VAL B O 1
ATOM 8134 N N . LYS B 2 366 ? 97.000 90.205 110.546 1.00 67.81 366 LYS B N 1
ATOM 8135 C CA . LYS B 2 366 ? 97.673 90.783 109.392 1.00 71.24 366 LYS B CA 1
ATOM 8136 C C . LYS B 2 366 ? 98.411 89.681 108.649 1.00 74.30 366 LYS B C 1
ATOM 8137 O O . LYS B 2 366 ? 99.367 89.105 109.176 1.00 81.61 366 LYS B O 1
ATOM 8143 N N . SER B 2 367 ? 97.977 89.378 107.429 1.00 77.86 367 SER B N 1
ATOM 8144 C CA . SER B 2 367 ? 98.568 88.279 106.683 1.00 84.13 367 SER B CA 1
ATOM 8145 C C . SER B 2 367 ? 98.265 88.454 105.205 1.00 81.09 367 SER B C 1
ATOM 8146 O O . SER B 2 367 ? 97.228 89.007 104.830 1.00 86.72 367 SER B O 1
ATOM 8149 N N . GLN B 2 368 ? 99.182 87.971 104.374 1.00 74.25 368 GLN B N 1
ATOM 8150 C CA . GLN B 2 368 ? 98.967 87.942 102.939 1.00 77.24 368 GLN B CA 1
ATOM 8151 C C . GLN B 2 368 ? 98.040 86.781 102.587 1.00 77.81 368 GLN B C 1
ATOM 8152 O O . GLN B 2 368 ? 97.626 85.998 103.446 1.00 72.97 368 GLN B O 1
ATOM 8158 N N . GLU B 2 369 ? 97.701 86.667 101.306 1.00 102.06 369 GLU B N 1
ATOM 8159 C CA . GLU B 2 369 ? 96.899 85.539 100.857 1.00 100.99 369 GLU B CA 1
ATOM 8160 C C . GLU B 2 369 ? 97.659 84.240 101.091 1.00 102.93 369 GLU B C 1
ATOM 8161 O O . GLU B 2 369 ? 98.876 84.171 100.902 1.00 101.83 369 GLU B O 1
ATOM 8167 N N . ILE B 2 370 ? 96.931 83.203 101.509 1.00 93.55 370 ILE B N 1
ATOM 8168 C CA . ILE B 2 370 ? 97.569 81.926 101.806 1.00 91.41 370 ILE B CA 1
ATOM 8169 C C . ILE B 2 370 ? 98.238 81.398 100.548 1.00 91.84 370 ILE B C 1
ATOM 8170 O O . ILE B 2 370 ? 97.609 81.282 99.488 1.00 94.76 370 ILE B O 1
ATOM 8175 N N . PHE B 2 371 ? 99.525 81.071 100.661 1.00 94.34 371 PHE B N 1
ATOM 8176 C CA . PHE B 2 371 ? 100.313 80.590 99.526 1.00 93.51 371 PHE B CA 1
ATOM 8177 C C . PHE B 2 371 ? 99.927 79.140 99.248 1.00 98.97 371 PHE B C 1
ATOM 8178 O O . PHE B 2 371 ? 100.621 78.190 99.617 1.00 100.15 371 PHE B O 1
ATOM 8186 N N . GLU B 2 372 ? 98.785 78.974 98.579 1.00 124.34 372 GLU B N 1
ATOM 8187 C CA . GLU B 2 372 ? 98.323 77.632 98.239 1.00 126.91 372 GLU B CA 1
ATOM 8188 C C . GLU B 2 372 ? 99.303 76.936 97.304 1.00 126.48 372 GLU B C 1
ATOM 8189 O O . GLU B 2 372 ? 99.607 75.750 97.482 1.00 124.55 372 GLU B O 1
ATOM 8195 N N . ASN B 2 373 ? 99.811 77.654 96.307 1.00 129.70 373 ASN B N 1
ATOM 8196 C CA . ASN B 2 373 ? 100.758 77.096 95.350 1.00 130.65 373 ASN B CA 1
ATOM 8197 C C . ASN B 2 373 ? 102.174 77.308 95.869 1.00 130.94 373 ASN B C 1
ATOM 8198 O O . ASN B 2 373 ? 102.634 78.450 95.985 1.00 130.03 373 ASN B O 1
ATOM 8203 N N . GLN B 2 374 ? 102.863 76.212 96.177 1.00 112.43 374 GLN B N 1
ATOM 8204 C CA . GLN B 2 374 ? 104.223 76.241 96.712 1.00 108.70 374 GLN B CA 1
ATOM 8205 C C . GLN B 2 374 ? 105.147 75.600 95.682 1.00 109.77 374 GLN B C 1
ATOM 8206 O O . GLN B 2 374 ? 105.423 74.399 95.739 1.00 106.54 374 GLN B O 1
ATOM 8212 N N . ASP B 2 375 ? 105.626 76.408 94.735 1.00 121.05 375 ASP B N 1
ATOM 8213 C CA . ASP B 2 375 ? 106.547 75.892 93.728 1.00 122.40 375 ASP B CA 1
ATOM 8214 C C . ASP B 2 375 ? 107.891 75.527 94.345 1.00 122.06 375 ASP B C 1
ATOM 8215 O O . ASP B 2 375 ? 108.448 74.464 94.048 1.00 120.78 375 ASP B O 1
ATOM 8220 N N . SER B 2 376 ? 108.422 76.390 95.205 1.00 109.01 376 SER B N 1
ATOM 8221 C CA . SER B 2 376 ? 109.712 76.147 95.828 1.00 108.46 376 SER B CA 1
ATOM 8222 C C . SER B 2 376 ? 109.549 75.299 97.087 1.00 107.00 376 SER B C 1
ATOM 8223 O O . SER B 2 376 ? 108.458 75.170 97.649 1.00 105.01 376 SER B O 1
ATOM 8226 N N . SER B 2 377 ? 110.664 74.712 97.527 1.00 94.37 377 SER B N 1
ATOM 8227 C CA . SER B 2 377 ? 110.634 73.883 98.727 1.00 91.19 377 SER B CA 1
ATOM 8228 C C . SER B 2 377 ? 110.291 74.709 99.960 1.00 93.31 377 SER B C 1
ATOM 8229 O O . SER B 2 377 ? 109.531 74.259 100.825 1.00 90.14 377 SER B O 1
ATOM 8232 N N . VAL B 2 378 ? 110.846 75.917 100.062 1.00 89.25 378 VAL B N 1
ATOM 8233 C CA . VAL B 2 378 ? 110.557 76.775 101.205 1.00 85.88 378 VAL B CA 1
ATOM 8234 C C . VAL B 2 378 ? 109.062 77.051 101.243 1.00 85.87 378 VAL B C 1
ATOM 8235 O O . VAL B 2 378 ? 108.481 77.550 100.272 1.00 90.07 378 VAL B O 1
ATOM 8239 N N . PHE B 2 379 ? 108.431 76.722 102.366 1.00 73.53 379 PHE B N 1
ATOM 8240 C CA . PHE B 2 379 ? 106.981 76.827 102.508 1.00 72.20 379 PHE B CA 1
ATOM 8241 C C . PHE B 2 379 ? 106.646 78.239 102.969 1.00 74.71 379 PHE B C 1
ATOM 8242 O O . PHE B 2 379 ? 106.777 78.567 104.150 1.00 81.22 379 PHE B O 1
ATOM 8250 N N . GLN B 2 380 ? 106.210 79.079 102.035 1.00 80.37 380 GLN B N 1
ATOM 8251 C CA . GLN B 2 380 ? 105.859 80.453 102.369 1.00 77.34 380 GLN B CA 1
ATOM 8252 C C . GLN B 2 380 ? 104.737 80.475 103.397 1.00 75.95 380 GLN B C 1
ATOM 8253 O O . GLN B 2 380 ? 103.617 80.038 103.118 1.00 81.16 380 GLN B O 1
ATOM 8259 N N . LEU B 2 381 ? 105.040 80.986 104.585 1.00 70.11 381 LEU B N 1
ATOM 8260 C CA . LEU B 2 381 ? 104.078 81.077 105.673 1.00 70.97 381 LEU B CA 1
ATOM 8261 C C . LEU B 2 381 ? 103.432 82.454 105.693 1.00 72.07 381 LEU B C 1
ATOM 8262 O O . LEU B 2 381 ? 104.106 83.472 105.511 1.00 79.99 381 LEU B O 1
ATOM 8267 N N . VAL B 2 382 ? 102.123 82.477 105.914 1.00 69.67 382 VAL B N 1
ATOM 8268 C CA . VAL B 2 382 ? 101.389 83.714 106.118 1.00 74.03 382 VAL B CA 1
ATOM 8269 C C . VAL B 2 382 ? 100.897 83.741 107.561 1.00 77.68 382 VAL B C 1
ATOM 8270 O O . VAL B 2 382 ? 100.919 82.735 108.269 1.00 86.10 382 VAL B O 1
ATOM 8274 N N . GLY B 2 383 ? 100.449 84.917 107.998 1.00 58.35 383 GLY B N 1
ATOM 8275 C CA . GLY B 2 383 ? 100.049 85.069 109.387 1.00 60.75 383 GLY B CA 1
ATOM 8276 C C . GLY B 2 383 ? 98.927 84.127 109.780 1.00 65.41 383 GLY B C 1
ATOM 8277 O O . GLY B 2 383 ? 98.883 83.636 110.911 1.00 71.61 383 GLY B O 1
ATOM 8278 N N . LYS B 2 384 ? 98.004 83.864 108.854 1.00 71.15 384 LYS B N 1
ATOM 8279 C CA . LYS B 2 384 ? 96.863 83.009 109.168 1.00 76.72 384 LYS B CA 1
ATOM 8280 C C . LYS B 2 384 ? 97.304 81.603 109.556 1.00 78.86 384 LYS B C 1
ATOM 8281 O O . LYS B 2 384 ? 96.803 81.035 110.533 1.00 77.66 384 LYS B O 1
ATOM 8287 N N . ASN B 2 385 ? 98.238 81.023 108.805 1.00 78.66 385 ASN B N 1
ATOM 8288 C CA . ASN B 2 385 ? 98.630 79.631 108.979 1.00 71.26 385 ASN B CA 1
ATOM 8289 C C . ASN B 2 385 ? 99.927 79.461 109.760 1.00 73.19 385 ASN B C 1
ATOM 8290 O O . ASN B 2 385 ? 100.367 78.324 109.964 1.00 87.49 385 ASN B O 1
ATOM 8295 N N . HIS B 2 386 ? 100.542 80.555 110.211 1.00 67.62 386 HIS B N 1
ATOM 8296 C CA . HIS B 2 386 ? 101.846 80.462 110.858 1.00 63.72 386 HIS B CA 1
ATOM 8297 C C . HIS B 2 386 ? 101.780 79.585 112.103 1.00 64.58 386 HIS B C 1
ATOM 8298 O O . HIS B 2 386 ? 102.366 78.496 112.145 1.00 74.37 386 HIS B O 1
ATOM 8305 N N . ASP B 2 387 ? 101.036 80.033 113.118 1.00 78.52 387 ASP B N 1
ATOM 8306 C CA . ASP B 2 387 ? 100.984 79.302 114.380 1.00 82.24 387 ASP B CA 1
ATOM 8307 C C . ASP B 2 387 ? 100.556 77.857 114.165 1.00 86.23 387 ASP B C 1
ATOM 8308 O O . ASP B 2 387 ? 101.056 76.947 114.836 1.00 86.47 387 ASP B O 1
ATOM 8313 N N . GLU B 2 388 ? 99.629 77.626 113.235 1.00 85.12 388 GLU B N 1
ATOM 8314 C CA . GLU B 2 388 ? 99.211 76.260 112.948 1.00 81.91 388 GLU B CA 1
ATOM 8315 C C . GLU B 2 388 ? 100.381 75.427 112.443 1.00 83.31 388 GLU B C 1
ATOM 8316 O O . GLU B 2 388 ? 100.559 74.277 112.861 1.00 82.51 388 GLU B O 1
ATOM 8322 N N . ILE B 2 389 ? 101.192 75.987 111.544 1.00 78.10 389 ILE B N 1
ATOM 8323 C CA . ILE B 2 389 ? 102.279 75.211 110.955 1.00 75.68 389 ILE B CA 1
ATOM 8324 C C . ILE B 2 389 ? 103.381 74.958 111.979 1.00 81.51 389 ILE B C 1
ATOM 8325 O O . ILE B 2 389 ? 103.875 73.833 112.110 1.00 86.29 389 ILE B O 1
ATOM 8330 N N . VAL B 2 390 ? 103.789 75.993 112.719 1.00 78.04 390 VAL B N 1
ATOM 8331 C CA . VAL B 2 390 ? 104.927 75.817 113.621 1.00 77.55 390 VAL B CA 1
ATOM 8332 C C . VAL B 2 390 ? 104.554 74.903 114.781 1.00 82.00 390 VAL B C 1
ATOM 8333 O O . VAL B 2 390 ? 105.357 74.070 115.215 1.00 86.40 390 VAL B O 1
ATOM 8337 N N . ASN B 2 391 ? 103.334 75.041 115.300 1.00 88.53 391 ASN B N 1
ATOM 8338 C CA . ASN B 2 391 ? 102.919 74.287 116.475 1.00 89.03 391 ASN B CA 1
ATOM 8339 C C . ASN B 2 391 ? 102.748 72.799 116.200 1.00 89.68 391 ASN B C 1
ATOM 8340 O O . ASN B 2 391 ? 102.562 72.033 117.151 1.00 90.07 391 ASN B O 1
ATOM 8345 N N . ASP B 2 392 ? 102.797 72.375 114.945 1.00 101.25 392 ASP B N 1
ATOM 8346 C CA . ASP B 2 392 ? 102.609 70.969 114.617 1.00 104.52 392 ASP B CA 1
ATOM 8347 C C . ASP B 2 392 ? 103.689 70.126 115.288 1.00 104.10 392 ASP B C 1
ATOM 8348 O O . ASP B 2 392 ? 104.882 70.420 115.121 1.00 102.54 392 ASP B O 1
ATOM 8353 N N . PRO B 2 393 ? 103.329 69.085 116.048 1.00 104.54 393 PRO B N 1
ATOM 8354 C CA . PRO B 2 393 ? 104.363 68.223 116.635 1.00 104.27 393 PRO B CA 1
ATOM 8355 C C . PRO B 2 393 ? 104.851 67.133 115.700 1.00 103.93 393 PRO B C 1
ATOM 8356 O O . PRO B 2 393 ? 105.895 66.527 115.977 1.00 102.89 393 PRO B O 1
ATOM 8360 N N . LYS B 2 394 ? 104.135 66.864 114.606 1.00 107.30 394 LYS B N 1
ATOM 8361 C CA . LYS B 2 394 ? 104.547 65.801 113.696 1.00 105.52 394 LYS B CA 1
ATOM 8362 C C . LYS B 2 394 ? 105.850 66.140 112.986 1.00 106.44 394 LYS B C 1
ATOM 8363 O O . LYS B 2 394 ? 106.620 65.238 112.643 1.00 107.61 394 LYS B O 1
ATOM 8369 N N . LYS B 2 395 ? 106.113 67.425 112.755 1.00 101.35 395 LYS B N 1
ATOM 8370 C CA . LYS B 2 395 ? 107.258 67.862 111.973 1.00 96.56 395 LYS B CA 1
ATOM 8371 C C . LYS B 2 395 ? 108.036 68.920 112.740 1.00 94.95 395 LYS B C 1
ATOM 8372 O O . LYS B 2 395 ? 107.524 69.530 113.683 1.00 93.13 395 LYS B O 1
ATOM 8378 N N . ASP B 2 396 ? 109.283 69.126 112.326 1.00 94.58 396 ASP B N 1
ATOM 8379 C CA . ASP B 2 396 ? 110.122 70.180 112.875 1.00 89.40 396 ASP B CA 1
ATOM 8380 C C . ASP B 2 396 ? 110.169 71.336 111.886 1.00 88.81 396 ASP B C 1
ATOM 8381 O O . ASP B 2 396 ? 110.538 71.150 110.723 1.00 95.03 396 ASP B O 1
ATOM 8386 N N . VAL B 2 397 ? 109.801 72.527 112.353 1.00 72.78 397 VAL B N 1
ATOM 8387 C CA . VAL B 2 397 ? 109.618 73.694 111.498 1.00 73.97 397 VAL B CA 1
ATOM 8388 C C . VAL B 2 397 ? 110.722 74.697 111.796 1.00 73.47 397 VAL B C 1
ATOM 8389 O O . VAL B 2 397 ? 110.980 75.019 112.962 1.00 86.31 397 VAL B O 1
ATOM 8393 N N . LEU B 2 398 ? 111.372 75.185 110.743 1.00 61.91 398 LEU B N 1
ATOM 8394 C CA . LEU B 2 398 ? 112.422 76.197 110.844 1.00 57.38 398 LEU B CA 1
ATOM 8395 C C . LEU B 2 398 ? 111.936 77.436 110.100 1.00 62.20 398 LEU B C 1
ATOM 8396 O O . LEU B 2 398 ? 112.133 77.554 108.887 1.00 77.40 398 LEU B O 1
ATOM 8401 N N . VAL B 2 399 ? 111.309 78.358 110.821 1.00 67.41 399 VAL B N 1
ATOM 8402 C CA . VAL B 2 399 ? 110.745 79.561 110.221 1.00 62.14 399 VAL B CA 1
ATOM 8403 C C . VAL B 2 399 ? 111.800 80.657 110.205 1.00 61.52 399 VAL B C 1
ATOM 8404 O O . VAL B 2 399 ? 112.429 80.945 111.229 1.00 74.29 399 VAL B O 1
ATOM 8408 N N . LEU B 2 400 ? 111.994 81.265 109.040 1.00 56.40 400 LEU B N 1
ATOM 8409 C CA . LEU B 2 400 ? 112.841 82.441 108.892 1.00 53.96 400 LEU B CA 1
ATOM 8410 C C . LEU B 2 400 ? 111.937 83.661 108.776 1.00 65.92 400 LEU B C 1
ATOM 8411 O O . LEU B 2 400 ? 111.046 83.697 107.921 1.00 76.82 400 LEU B O 1
ATOM 8416 N N . TYR B 2 401 ? 112.161 84.650 109.634 1.00 67.85 401 TYR B N 1
ATOM 8417 C CA . TYR B 2 401 ? 111.376 85.876 109.640 1.00 57.59 401 TYR B CA 1
ATOM 8418 C C . TYR B 2 401 ? 112.173 86.967 108.940 1.00 60.02 401 TYR B C 1
ATOM 8419 O O . TYR B 2 401 ? 113.251 87.351 109.406 1.00 61.73 401 TYR B O 1
ATOM 8428 N N . TYR B 2 402 ? 111.639 87.465 107.829 1.00 67.62 402 TYR B N 1
ATOM 8429 C CA . TYR B 2 402 ? 112.371 88.348 106.937 1.00 67.98 402 TYR B CA 1
ATOM 8430 C C . TYR B 2 402 ? 111.498 89.514 106.503 1.00 77.16 402 TYR B C 1
ATOM 8431 O O . TYR B 2 402 ? 110.266 89.446 106.525 1.00 75.60 402 TYR B O 1
ATOM 8440 N N . ALA B 2 403 ? 112.167 90.595 106.109 1.00 72.32 403 ALA B N 1
ATOM 8441 C CA . ALA B 2 403 ? 111.540 91.729 105.463 1.00 65.43 403 ALA B CA 1
ATOM 8442 C C . ALA B 2 403 ? 111.997 91.795 104.017 1.00 65.82 403 ALA B C 1
ATOM 8443 O O . ALA B 2 403 ? 113.196 91.632 103.754 1.00 69.55 403 ALA B O 1
ATOM 8445 N N . PRO B 2 404 ? 111.101 92.026 103.055 1.00 52.32 404 PRO B N 1
ATOM 8446 C CA . PRO B 2 404 ? 111.533 91.992 101.650 1.00 55.97 404 PRO B CA 1
ATOM 8447 C C . PRO B 2 404 ? 112.604 93.013 101.332 1.00 57.80 404 PRO B C 1
ATOM 8448 O O . PRO B 2 404 ? 113.391 92.805 100.401 1.00 61.49 404 PRO B O 1
ATOM 8452 N N . TRP B 2 405 ? 112.654 94.119 102.073 1.00 49.46 405 TRP B N 1
ATOM 8453 C CA . TRP B 2 405 ? 113.629 95.165 101.789 1.00 49.76 405 TRP B CA 1
ATOM 8454 C C . TRP B 2 405 ? 114.993 94.869 102.399 1.00 52.68 405 TRP B C 1
ATOM 8455 O O . TRP B 2 405 ? 116.006 95.371 101.902 1.00 62.04 405 TRP B O 1
ATOM 8466 N N . CYS B 2 406 ? 115.047 94.068 103.461 1.00 53.77 406 CYS B N 1
ATOM 8467 C CA . CYS B 2 406 ? 116.310 93.827 104.145 1.00 50.74 406 CYS B CA 1
ATOM 8468 C C . CYS B 2 406 ? 117.231 92.981 103.276 1.00 48.56 406 CYS B C 1
ATOM 8469 O O . CYS B 2 406 ? 116.826 91.941 102.750 1.00 63.43 406 CYS B O 1
ATOM 8472 N N . GLY B 2 407 ? 118.477 93.432 103.129 1.00 51.24 407 GLY B N 1
ATOM 8473 C CA . GLY B 2 407 ? 119.409 92.739 102.256 1.00 55.91 407 GLY B CA 1
ATOM 8474 C C . GLY B 2 407 ? 119.827 91.377 102.778 1.00 49.17 407 GLY B C 1
ATOM 8475 O O . GLY B 2 407 ? 119.987 90.429 102.005 1.00 59.16 407 GLY B O 1
ATOM 8476 N N . HIS B 2 408 ? 120.021 91.262 104.093 1.00 46.43 408 HIS B N 1
ATOM 8477 C CA . HIS B 2 408 ? 120.572 90.033 104.654 1.00 56.27 408 HIS B CA 1
ATOM 8478 C C . HIS B 2 408 ? 119.652 88.845 104.403 1.00 61.85 408 HIS B C 1
ATOM 8479 O O . HIS B 2 408 ? 120.118 87.727 104.158 1.00 71.53 408 HIS B O 1
ATOM 8486 N N . CYS B 2 409 ? 118.339 89.063 104.469 1.00 61.01 409 CYS B N 1
ATOM 8487 C CA . CYS B 2 409 ? 117.404 87.985 104.167 1.00 56.79 409 CYS B CA 1
ATOM 8488 C C . CYS B 2 409 ? 117.525 87.548 102.712 1.00 59.45 409 CYS B C 1
ATOM 8489 O O . CYS B 2 409 ? 117.448 86.351 102.403 1.00 68.98 409 CYS B O 1
ATOM 8492 N N . LYS B 2 410 ? 117.709 88.505 101.803 1.00 51.76 410 LYS B N 1
ATOM 8493 C CA . LYS B 2 410 ? 117.951 88.156 100.408 1.00 52.40 410 LYS B CA 1
ATOM 8494 C C . LYS B 2 410 ? 119.227 87.339 100.272 1.00 56.63 410 LYS B C 1
ATOM 8495 O O . LYS B 2 410 ? 119.281 86.379 99.496 1.00 59.73 410 LYS B O 1
ATOM 8501 N N . ARG B 2 411 ? 120.267 87.709 101.020 1.00 57.37 411 ARG B N 1
ATOM 8502 C CA . ARG B 2 411 ? 121.500 86.930 101.004 1.00 51.15 411 ARG B CA 1
ATOM 8503 C C . ARG B 2 411 ? 121.254 85.510 101.484 1.00 49.58 411 ARG B C 1
ATOM 8504 O O . ARG B 2 411 ? 121.839 84.556 100.960 1.00 65.97 411 ARG B O 1
ATOM 8512 N N . LEU B 2 412 ? 120.412 85.356 102.502 1.00 54.58 412 LEU B N 1
ATOM 8513 C CA . LEU B 2 412 ? 120.136 84.038 103.057 1.00 54.93 412 LEU B CA 1
ATOM 8514 C C . LEU B 2 412 ? 119.260 83.187 102.148 1.00 57.56 412 LEU B C 1
ATOM 8515 O O . LEU B 2 412 ? 119.337 81.956 102.215 1.00 69.44 412 LEU B O 1
ATOM 8520 N N . ALA B 2 413 ? 118.430 83.808 101.313 1.00 61.40 413 ALA B N 1
ATOM 8521 C CA . ALA B 2 413 ? 117.441 83.056 100.540 1.00 60.71 413 ALA B CA 1
ATOM 8522 C C . ALA B 2 413 ? 118.027 81.879 99.768 1.00 67.00 413 ALA B C 1
ATOM 8523 O O . ALA B 2 413 ? 117.438 80.788 99.819 1.00 75.75 413 ALA B O 1
ATOM 8525 N N . PRO B 2 414 ? 119.141 82.011 99.040 1.00 69.21 414 PRO B N 1
ATOM 8526 C CA . PRO B 2 414 ? 119.675 80.832 98.331 1.00 63.56 414 PRO B CA 1
ATOM 8527 C C . PRO B 2 414 ? 120.025 79.680 99.259 1.00 68.91 414 PRO B C 1
ATOM 8528 O O . PRO B 2 414 ? 119.632 78.534 98.999 1.00 70.98 414 PRO B O 1
ATOM 8532 N N . THR B 2 415 ? 120.767 79.954 100.334 1.00 76.15 415 THR B N 1
ATOM 8533 C CA . THR B 2 415 ? 121.138 78.899 101.271 1.00 73.92 415 THR B CA 1
ATOM 8534 C C . THR B 2 415 ? 119.903 78.276 101.905 1.00 73.51 415 THR B C 1
ATOM 8535 O O . THR B 2 415 ? 119.842 77.056 102.103 1.00 79.31 415 THR B O 1
ATOM 8539 N N . TYR B 2 416 ? 118.914 79.103 102.242 1.00 70.11 416 TYR B N 1
ATOM 8540 C CA . TYR B 2 416 ? 117.671 78.580 102.795 1.00 65.63 416 TYR B CA 1
ATOM 8541 C C . TYR B 2 416 ? 116.994 77.643 101.806 1.00 72.57 416 TYR B C 1
ATOM 8542 O O . TYR B 2 416 ? 116.468 76.593 102.193 1.00 83.19 416 TYR B O 1
ATOM 8551 N N . GLN B 2 417 ? 116.994 78.008 100.523 1.00 82.51 417 GLN B N 1
ATOM 8552 C CA . GLN B 2 417 ? 116.400 77.143 99.510 1.00 83.17 417 GLN B CA 1
ATOM 8553 C C . GLN B 2 417 ? 117.150 75.822 99.406 1.00 81.54 417 GLN B C 1
ATOM 8554 O O . GLN B 2 417 ? 116.532 74.758 99.296 1.00 84.66 417 GLN B O 1
ATOM 8560 N N . GLU B 2 418 ? 118.484 75.867 99.427 1.00 91.06 418 GLU B N 1
ATOM 8561 C CA . GLU B 2 418 ? 119.246 74.621 99.349 1.00 90.09 418 GLU B CA 1
ATOM 8562 C C . GLU B 2 418 ? 118.947 73.730 100.545 1.00 83.92 418 GLU B C 1
ATOM 8563 O O . GLU B 2 418 ? 118.775 72.515 100.398 1.00 86.06 418 GLU B O 1
ATOM 8569 N N . LEU B 2 419 ? 118.882 74.318 101.739 1.00 83.06 419 LEU B N 1
ATOM 8570 C CA . LEU B 2 419 ? 118.599 73.534 102.937 1.00 84.54 419 LEU B CA 1
ATOM 8571 C C . LEU B 2 419 ? 117.199 72.929 102.882 1.00 87.96 419 LEU B C 1
ATOM 8572 O O . LEU B 2 419 ? 117.000 71.759 103.242 1.00 94.61 419 LEU B O 1
ATOM 8577 N N . ALA B 2 420 ? 116.213 73.710 102.432 1.00 86.56 420 ALA B N 1
ATOM 8578 C CA . ALA B 2 420 ? 114.854 73.191 102.324 1.00 82.50 420 ALA B CA 1
ATOM 8579 C C . ALA B 2 420 ? 114.776 72.066 101.303 1.00 87.31 420 ALA B C 1
ATOM 8580 O O . ALA B 2 420 ? 114.093 71.061 101.529 1.00 90.10 420 ALA B O 1
ATOM 8582 N N . ASP B 2 421 ? 115.463 72.217 100.169 1.00 100.77 421 ASP B N 1
ATOM 8583 C CA . ASP B 2 421 ? 115.503 71.142 99.184 1.00 97.63 421 ASP B CA 1
ATOM 8584 C C . ASP B 2 421 ? 116.149 69.895 99.768 1.00 96.57 421 ASP B C 1
ATOM 8585 O O . ASP B 2 421 ? 115.666 68.776 99.555 1.00 98.23 421 ASP B O 1
ATOM 8590 N N . THR B 2 422 ? 117.242 70.068 100.513 1.00 94.73 422 THR B N 1
ATOM 8591 C CA . THR B 2 422 ? 117.920 68.921 101.102 1.00 94.57 422 THR B CA 1
ATOM 8592 C C . THR B 2 422 ? 117.004 68.172 102.059 1.00 93.29 422 THR B C 1
ATOM 8593 O O . THR B 2 422 ? 116.953 66.937 102.039 1.00 96.57 422 THR B O 1
ATOM 8597 N N . TYR B 2 423 ? 116.272 68.897 102.907 1.00 96.98 423 TYR B N 1
ATOM 8598 C CA . TYR B 2 423 ? 115.424 68.209 103.878 1.00 98.18 423 TYR B CA 1
ATOM 8599 C C . TYR B 2 423 ? 114.159 67.644 103.243 1.00 100.26 423 TYR B C 1
ATOM 8600 O O . TYR B 2 423 ? 113.651 66.614 103.699 1.00 102.93 423 TYR B O 1
ATOM 8609 N N . ALA B 2 424 ? 113.633 68.293 102.201 1.00 104.41 424 ALA B N 1
ATOM 8610 C CA . ALA B 2 424 ? 112.339 67.886 101.660 1.00 104.29 424 ALA B CA 1
ATOM 8611 C C . ALA B 2 424 ? 112.377 66.456 101.140 1.00 107.31 424 ALA B C 1
ATOM 8612 O O . ALA B 2 424 ? 111.434 65.685 101.354 1.00 108.59 424 ALA B O 1
ATOM 8614 N N . ASN B 2 425 ? 113.452 66.083 100.453 1.00 118.48 425 ASN B N 1
ATOM 8615 C CA . ASN B 2 425 ? 113.599 64.738 99.913 1.00 118.96 425 ASN B CA 1
ATOM 8616 C C . ASN B 2 425 ? 114.193 63.757 100.915 1.00 118.22 425 ASN B C 1
ATOM 8617 O O . ASN B 2 425 ? 114.335 62.575 100.589 1.00 117.20 425 ASN B O 1
ATOM 8622 N N . ALA B 2 426 ? 114.539 64.213 102.116 1.00 121.07 426 ALA B N 1
ATOM 8623 C CA . ALA B 2 426 ? 115.230 63.392 103.108 1.00 120.02 426 ALA B CA 1
ATOM 8624 C C . ALA B 2 426 ? 114.376 63.306 104.370 1.00 123.09 426 ALA B C 1
ATOM 8625 O O . ALA B 2 426 ? 114.338 64.245 105.171 1.00 121.20 426 ALA B O 1
ATOM 8627 N N . THR B 2 427 ? 113.684 62.178 104.530 1.00 133.80 427 THR B N 1
ATOM 8628 C CA . THR B 2 427 ? 112.983 61.832 105.762 1.00 136.19 427 THR B CA 1
ATOM 8629 C C . THR B 2 427 ? 111.692 62.621 105.956 1.00 133.80 427 THR B C 1
ATOM 8630 O O . THR B 2 427 ? 110.890 62.287 106.834 1.00 133.62 427 THR B O 1
ATOM 8634 N N . SER B 2 428 ? 111.470 63.655 105.143 1.00 114.60 428 SER B N 1
ATOM 8635 C CA . SER B 2 428 ? 110.196 64.367 105.123 1.00 112.29 428 SER B CA 1
ATOM 8636 C C . SER B 2 428 ? 109.709 64.744 106.518 1.00 113.48 428 SER B C 1
ATOM 8637 O O . SER B 2 428 ? 108.505 64.926 106.727 1.00 110.77 428 SER B O 1
ATOM 8640 N N . ASP B 2 429 ? 110.625 64.864 107.479 1.00 116.08 429 ASP B N 1
ATOM 8641 C CA . ASP B 2 429 ? 110.260 65.120 108.866 1.00 115.46 429 ASP B CA 1
ATOM 8642 C C . ASP B 2 429 ? 110.600 66.528 109.333 1.00 113.57 429 ASP B C 1
ATOM 8643 O O . ASP B 2 429 ? 110.152 66.927 110.413 1.00 113.59 429 ASP B O 1
ATOM 8648 N N . VAL B 2 430 ? 111.374 67.281 108.559 1.00 92.65 430 VAL B N 1
ATOM 8649 C CA . VAL B 2 430 ? 111.772 68.638 108.910 1.00 86.25 430 VAL B CA 1
ATOM 8650 C C . VAL B 2 430 ? 111.194 69.574 107.861 1.00 88.56 430 VAL B C 1
ATOM 8651 O O . VAL B 2 430 ? 111.571 69.508 106.684 1.00 93.36 430 VAL B O 1
ATOM 8655 N N . LEU B 2 431 ? 110.284 70.445 108.285 1.00 77.15 431 LEU B N 1
ATOM 8656 C CA . LEU B 2 431 ? 109.670 71.429 107.405 1.00 74.65 431 LEU B CA 1
ATOM 8657 C C . LEU B 2 431 ? 110.471 72.721 107.473 1.00 72.42 431 LEU B C 1
ATOM 8658 O O . LEU B 2 431 ? 110.860 73.159 108.559 1.00 81.56 431 LEU B O 1
ATOM 8663 N N . ILE B 2 432 ? 110.724 73.319 106.314 1.00 66.81 432 ILE B N 1
ATOM 8664 C CA . ILE B 2 432 ? 111.480 74.560 106.210 1.00 64.10 432 ILE B CA 1
ATOM 8665 C C . ILE B 2 432 ? 110.563 75.608 105.600 1.00 70.81 432 ILE B C 1
ATOM 8666 O O . ILE B 2 432 ? 109.984 75.390 104.529 1.00 84.70 432 ILE B O 1
ATOM 8671 N N . ALA B 2 433 ? 110.430 76.741 106.282 1.00 64.46 433 ALA B N 1
ATOM 8672 C CA . ALA B 2 433 ? 109.485 77.772 105.889 1.00 65.30 433 ALA B CA 1
ATOM 8673 C C . ALA B 2 433 ? 110.072 79.143 106.188 1.00 68.70 433 ALA B C 1
ATOM 8674 O O . ALA B 2 433 ? 111.126 79.273 106.815 1.00 74.94 433 ALA B O 1
ATOM 8676 N N . LYS B 2 434 ? 109.370 80.172 105.723 1.00 71.15 434 LYS B N 1
ATOM 8677 C CA . LYS B 2 434 ? 109.723 81.550 106.024 1.00 70.39 434 LYS B CA 1
ATOM 8678 C C . LYS B 2 434 ? 108.458 82.392 105.983 1.00 56.18 434 LYS B C 1
ATOM 8679 O O . LYS B 2 434 ? 107.497 82.059 105.285 1.00 55.52 434 LYS B O 1
ATOM 8685 N N . LEU B 2 435 ? 108.465 83.482 106.745 1.00 56.00 435 LEU B N 1
ATOM 8686 C CA . LEU B 2 435 ? 107.304 84.348 106.883 1.00 65.46 435 LEU B CA 1
ATOM 8687 C C . LEU B 2 435 ? 107.728 85.799 106.726 1.00 69.01 435 LEU B C 1
ATOM 8688 O O . LEU B 2 435 ? 108.734 86.228 107.298 1.00 67.73 435 LEU B O 1
ATOM 8693 N N . ASP B 2 436 ? 106.952 86.550 105.950 1.00 80.46 436 ASP B N 1
ATOM 8694 C CA . ASP B 2 436 ? 107.240 87.958 105.687 1.00 78.72 436 ASP B CA 1
ATOM 8695 C C . ASP B 2 436 ? 106.701 88.788 106.844 1.00 82.28 436 ASP B C 1
ATOM 8696 O O . ASP B 2 436 ? 105.499 89.052 106.931 1.00 84.44 436 ASP B O 1
ATOM 8701 N N . HIS B 2 437 ? 107.599 89.213 107.735 1.00 68.23 437 HIS B N 1
ATOM 8702 C CA . HIS B 2 437 ? 107.167 89.894 108.951 1.00 71.31 437 HIS B CA 1
ATOM 8703 C C . HIS B 2 437 ? 106.538 91.247 108.643 1.00 75.27 437 HIS B C 1
ATOM 8704 O O . HIS B 2 437 ? 105.588 91.664 109.315 1.00 75.78 437 HIS B O 1
ATOM 8711 N N . THR B 2 438 ? 107.059 91.957 107.640 1.00 75.83 438 THR B N 1
ATOM 8712 C CA . THR B 2 438 ? 106.505 93.269 107.319 1.00 71.44 438 THR B CA 1
ATOM 8713 C C . THR B 2 438 ? 105.044 93.158 106.907 1.00 67.08 438 THR B C 1
ATOM 8714 O O . THR B 2 438 ? 104.215 93.984 107.304 1.00 78.94 438 THR B O 1
ATOM 8718 N N . GLU B 2 439 ? 104.709 92.147 106.109 1.00 67.88 439 GLU B N 1
ATOM 8719 C CA . GLU B 2 439 ? 103.338 91.937 105.669 1.00 74.97 439 GLU B CA 1
ATOM 8720 C C . GLU B 2 439 ? 102.560 90.980 106.562 1.00 80.88 439 GLU B C 1
ATOM 8721 O O . GLU B 2 439 ? 101.342 90.855 106.389 1.00 83.30 439 GLU B O 1
ATOM 8727 N N . ASN B 2 440 ? 103.219 90.307 107.505 1.00 77.34 440 ASN B N 1
ATOM 8728 C CA . ASN B 2 440 ? 102.562 89.361 108.400 1.00 74.05 440 ASN B CA 1
ATOM 8729 C C . ASN B 2 440 ? 102.949 89.685 109.833 1.00 82.18 440 ASN B C 1
ATOM 8730 O O . ASN B 2 440 ? 104.133 89.863 110.133 1.00 88.60 440 ASN B O 1
ATOM 8735 N N . ASP B 2 441 ? 101.958 89.746 110.716 1.00 89.77 441 ASP B N 1
ATOM 8736 C CA . ASP B 2 441 ? 102.189 89.949 112.140 1.00 89.35 441 ASP B CA 1
ATOM 8737 C C . ASP B 2 441 ? 102.002 88.618 112.856 1.00 88.63 441 ASP B C 1
ATOM 8738 O O . ASP B 2 441 ? 100.922 88.021 112.793 1.00 87.28 441 ASP B O 1
ATOM 8743 N N . VAL B 2 442 ? 103.050 88.162 113.534 1.00 82.61 442 VAL B N 1
ATOM 8744 C CA . VAL B 2 442 ? 103.038 86.902 114.268 1.00 80.36 442 VAL B CA 1
ATOM 8745 C C . VAL B 2 442 ? 103.020 87.235 115.752 1.00 82.73 442 VAL B C 1
ATOM 8746 O O . VAL B 2 442 ? 103.898 87.952 116.248 1.00 79.99 442 VAL B O 1
ATOM 8750 N N . ARG B 2 443 ? 102.015 86.724 116.457 1.00 93.16 443 ARG B N 1
ATOM 8751 C CA . ARG B 2 443 ? 101.807 87.047 117.860 1.00 90.67 443 ARG B CA 1
ATOM 8752 C C . ARG B 2 443 ? 102.399 85.949 118.732 1.00 92.63 443 ARG B C 1
ATOM 8753 O O . ARG B 2 443 ? 102.077 84.769 118.561 1.00 89.64 443 ARG B O 1
ATOM 8761 N N . GLY B 2 444 ? 103.260 86.344 119.668 1.00 90.75 444 GLY B N 1
ATOM 8762 C CA . GLY B 2 444 ? 103.958 85.408 120.522 1.00 89.86 444 GLY B CA 1
ATOM 8763 C C . GLY B 2 444 ? 105.386 85.122 120.117 1.00 89.92 444 GLY B C 1
ATOM 8764 O O . GLY B 2 444 ? 106.026 84.265 120.739 1.00 88.98 444 GLY B O 1
ATOM 8765 N N . VAL B 2 445 ? 105.905 85.806 119.101 1.00 85.72 445 VAL B N 1
ATOM 8766 C CA . VAL B 2 445 ? 107.271 85.620 118.626 1.00 84.21 445 VAL B CA 1
ATOM 8767 C C . VAL B 2 445 ? 107.990 86.957 118.721 1.00 82.08 445 VAL B C 1
ATOM 8768 O O . VAL B 2 445 ? 107.455 87.987 118.296 1.00 83.67 445 VAL B O 1
ATOM 8772 N N . VAL B 2 446 ? 109.198 86.939 119.275 1.00 83.70 446 VAL B N 1
ATOM 8773 C CA . VAL B 2 446 ? 109.986 88.146 119.489 1.00 88.39 446 VAL B CA 1
ATOM 8774 C C . VAL B 2 446 ? 110.954 88.277 118.322 1.00 85.56 446 VAL B C 1
ATOM 8775 O O . VAL B 2 446 ? 111.873 87.465 118.167 1.00 85.68 446 VAL B O 1
ATOM 8779 N N . ILE B 2 447 ? 110.750 89.299 117.499 1.00 76.89 447 ILE B N 1
ATOM 8780 C CA . ILE B 2 447 ? 111.617 89.598 116.367 1.00 72.46 447 ILE B CA 1
ATOM 8781 C C . ILE B 2 447 ? 112.210 90.976 116.622 1.00 77.72 447 ILE B C 1
ATOM 8782 O O . ILE B 2 447 ? 111.562 92.000 116.379 1.00 80.24 447 ILE B O 1
ATOM 8787 N N . GLU B 2 448 ? 113.445 91.011 117.116 1.00 84.22 448 GLU B N 1
ATOM 8788 C CA . GLU B 2 448 ? 114.144 92.267 117.350 1.00 84.08 448 GLU B CA 1
ATOM 8789 C C . GLU B 2 448 ? 114.917 92.747 116.131 1.00 83.02 448 GLU B C 1
ATOM 8790 O O . GLU B 2 448 ? 115.558 93.801 116.197 1.00 82.75 448 GLU B O 1
ATOM 8796 N N . GLY B 2 449 ? 114.876 92.005 115.032 1.00 70.57 449 GLY B N 1
ATOM 8797 C CA . GLY B 2 449 ? 115.564 92.407 113.821 1.00 68.49 449 GLY B CA 1
ATOM 8798 C C . GLY B 2 449 ? 115.313 91.387 112.734 1.00 67.99 449 GLY B C 1
ATOM 8799 O O . GLY B 2 449 ? 114.551 90.434 112.910 1.00 75.58 449 GLY B O 1
ATOM 8800 N N . TYR B 2 450 ? 115.968 91.604 111.597 1.00 67.08 450 TYR B N 1
ATOM 8801 C CA . TYR B 2 450 ? 115.886 90.676 110.484 1.00 68.45 450 TYR B CA 1
ATOM 8802 C C . TYR B 2 450 ? 117.290 90.345 109.996 1.00 72.97 450 TYR B C 1
ATOM 8803 O O . TYR B 2 450 ? 118.155 91.227 109.959 1.00 78.68 450 TYR B O 1
ATOM 8812 N N . PRO B 2 451 ? 117.553 89.089 109.615 1.00 51.39 451 PRO B N 1
ATOM 8813 C CA . PRO B 2 451 ? 116.668 87.923 109.677 1.00 44.79 451 PRO B CA 1
ATOM 8814 C C . PRO B 2 451 ? 116.651 87.308 111.068 1.00 53.65 451 PRO B C 1
ATOM 8815 O O . PRO B 2 451 ? 117.604 87.454 111.825 1.00 63.58 451 PRO B O 1
ATOM 8819 N N . THR B 2 452 ? 115.577 86.617 111.433 1.00 67.73 452 THR B N 1
ATOM 8820 C CA . THR B 2 452 ? 115.492 85.894 112.693 1.00 69.29 452 THR B CA 1
ATOM 8821 C C . THR B 2 452 ? 115.039 84.472 112.402 1.00 71.91 452 THR B C 1
ATOM 8822 O O . THR B 2 452 ? 113.898 84.254 111.982 1.00 80.89 452 THR B O 1
ATOM 8826 N N . ILE B 2 453 ? 115.929 83.512 112.632 1.00 57.93 453 ILE B N 1
ATOM 8827 C CA . ILE B 2 453 ? 115.684 82.110 112.322 1.00 60.66 453 ILE B CA 1
ATOM 8828 C C . ILE B 2 453 ? 115.331 81.403 113.621 1.00 60.15 453 ILE B C 1
ATOM 8829 O O . ILE B 2 453 ? 116.157 81.326 114.538 1.00 76.52 453 ILE B O 1
ATOM 8834 N N . VAL B 2 454 ? 114.111 80.881 113.695 1.00 60.78 454 VAL B N 1
ATOM 8835 C CA . VAL B 2 454 ? 113.591 80.246 114.900 1.00 68.08 454 VAL B CA 1
ATOM 8836 C C . VAL B 2 454 ? 113.236 78.808 114.556 1.00 70.05 454 VAL B C 1
ATOM 8837 O O . VAL B 2 454 ? 112.452 78.561 113.631 1.00 80.59 454 VAL B O 1
ATOM 8841 N N . LEU B 2 455 ? 113.805 77.865 115.299 1.00 66.99 455 LEU B N 1
ATOM 8842 C CA . LEU B 2 455 ? 113.498 76.453 115.128 1.00 71.03 455 LEU B CA 1
ATOM 8843 C C . LEU B 2 455 ? 112.462 76.037 116.163 1.00 72.97 455 LEU B C 1
ATOM 8844 O O . LEU B 2 455 ? 112.635 76.291 117.359 1.00 83.65 455 LEU B O 1
ATOM 8849 N N . TYR B 2 456 ? 111.386 75.411 115.699 1.00 74.36 456 TYR B N 1
ATOM 8850 C CA . TYR B 2 456 ? 110.336 74.918 116.580 1.00 74.64 456 TYR B CA 1
ATOM 8851 C C . TYR B 2 456 ? 110.473 73.407 116.722 1.00 82.44 456 TYR B C 1
ATOM 8852 O O . TYR B 2 456 ? 109.972 72.662 115.870 1.00 90.61 456 TYR B O 1
ATOM 8861 N N . PRO B 2 457 ? 111.130 72.910 117.770 1.00 85.66 457 PRO B N 1
ATOM 8862 C CA . PRO B 2 457 ? 111.359 71.465 117.864 1.00 84.76 457 PRO B CA 1
ATOM 8863 C C . PRO B 2 457 ? 110.049 70.702 117.962 1.00 88.49 457 PRO B C 1
ATOM 8864 O O . PRO B 2 457 ? 109.044 71.207 118.467 1.00 92.88 457 PRO B O 1
ATOM 8868 N N . GLY B 2 458 ? 110.069 69.473 117.462 1.00 99.01 458 GLY B N 1
ATOM 8869 C CA . GLY B 2 458 ? 108.901 68.624 117.504 1.00 101.54 458 GLY B CA 1
ATOM 8870 C C . GLY B 2 458 ? 108.567 68.202 118.922 1.00 102.36 458 GLY B C 1
ATOM 8871 O O . GLY B 2 458 ? 109.273 68.492 119.887 1.00 100.94 458 GLY B O 1
ATOM 8872 N N . GLY B 2 459 ? 107.452 67.493 119.040 1.00 114.94 459 GLY B N 1
ATOM 8873 C CA . GLY B 2 459 ? 106.964 67.044 120.324 1.00 116.33 459 GLY B CA 1
ATOM 8874 C C . GLY B 2 459 ? 105.839 67.923 120.845 1.00 120.69 459 GLY B C 1
ATOM 8875 O O . GLY B 2 459 ? 105.658 69.072 120.436 1.00 121.15 459 GLY B O 1
ATOM 8876 N N . LYS B 2 460 ? 105.066 67.360 121.776 1.00 137.01 460 LYS B N 1
ATOM 8877 C CA . LYS B 2 460 ? 103.911 68.080 122.302 1.00 136.97 460 LYS B CA 1
ATOM 8878 C C . LYS B 2 460 ? 104.332 69.370 122.994 1.00 136.65 460 LYS B C 1
ATOM 8879 O O . LYS B 2 460 ? 103.697 70.415 122.812 1.00 135.89 460 LYS B O 1
ATOM 8885 N N . LYS B 2 461 ? 105.399 69.320 123.789 1.00 140.52 461 LYS B N 1
ATOM 8886 C CA . LYS B 2 461 ? 105.902 70.486 124.508 1.00 140.83 461 LYS B CA 1
ATOM 8887 C C . LYS B 2 461 ? 107.381 70.648 124.188 1.00 138.26 461 LYS B C 1
ATOM 8888 O O . LYS B 2 461 ? 108.200 69.807 124.575 1.00 136.04 461 LYS B O 1
ATOM 8894 N N . SER B 2 462 ? 107.720 71.727 123.486 1.00 116.37 462 SER B N 1
ATOM 8895 C CA . SER B 2 462 ? 109.101 71.983 123.087 1.00 114.13 462 SER B CA 1
ATOM 8896 C C . SER B 2 462 ? 109.255 73.481 122.869 1.00 112.03 462 SER B C 1
ATOM 8897 O O . SER B 2 462 ? 108.676 74.034 121.929 1.00 112.33 462 SER B O 1
ATOM 8900 N N . GLU B 2 463 ? 110.033 74.131 123.730 1.00 102.68 463 GLU B N 1
ATOM 8901 C CA . GLU B 2 463 ? 110.223 75.569 123.617 1.00 102.04 463 GLU B CA 1
ATOM 8902 C C . GLU B 2 463 ? 110.950 75.907 122.323 1.00 102.45 463 GLU B C 1
ATOM 8903 O O . GLU B 2 463 ? 111.891 75.218 121.919 1.00 103.43 463 GLU B O 1
ATOM 8909 N N . SER B 2 464 ? 110.507 76.978 121.669 1.00 82.36 464 SER B N 1
ATOM 8910 C CA . SER B 2 464 ? 111.140 77.409 120.432 1.00 79.18 464 SER B CA 1
ATOM 8911 C C . SER B 2 464 ? 112.584 77.817 120.693 1.00 70.43 464 SER B C 1
ATOM 8912 O O . SER B 2 464 ? 112.909 78.377 121.742 1.00 74.79 464 SER B O 1
ATOM 8915 N N . VAL B 2 465 ? 113.452 77.534 119.726 1.00 67.15 465 VAL B N 1
ATOM 8916 C CA . VAL B 2 465 ? 114.877 77.827 119.825 1.00 71.51 465 VAL B CA 1
ATOM 8917 C C . VAL B 2 465 ? 115.233 78.833 118.741 1.00 76.03 465 VAL B C 1
ATOM 8918 O O . VAL B 2 465 ? 114.843 78.666 117.580 1.00 83.95 465 VAL B O 1
ATOM 8922 N N . VAL B 2 466 ? 115.970 79.872 119.121 1.00 70.44 466 VAL B N 1
ATOM 8923 C CA . VAL B 2 466 ? 116.391 80.923 118.204 1.00 65.90 466 VAL B CA 1
ATOM 8924 C C . VAL B 2 466 ? 117.809 80.622 117.746 1.00 67.30 466 VAL B C 1
ATOM 8925 O O . VAL B 2 466 ? 118.650 80.189 118.543 1.00 76.48 466 VAL B O 1
ATOM 8929 N N . TYR B 2 467 ? 118.072 80.838 116.461 1.00 70.89 467 TYR B N 1
ATOM 8930 C CA . TYR B 2 467 ? 119.383 80.571 115.889 1.00 71.65 467 TYR B CA 1
ATOM 8931 C C . TYR B 2 467 ? 120.284 81.791 116.045 1.00 75.78 467 TYR B C 1
ATOM 8932 O O . TYR B 2 467 ? 119.909 82.902 115.659 1.00 82.06 467 TYR B O 1
ATOM 8941 N N . GLN B 2 468 ? 121.473 81.582 116.618 1.00 88.63 468 GLN B N 1
ATOM 8942 C CA . GLN B 2 468 ? 122.438 82.651 116.840 1.00 91.74 468 GLN B CA 1
ATOM 8943 C C . GLN B 2 468 ? 123.693 82.555 115.985 1.00 90.53 468 GLN B C 1
ATOM 8944 O O . GLN B 2 468 ? 124.362 83.576 115.798 1.00 89.70 468 GLN B O 1
ATOM 8950 N N . GLY B 2 469 ? 124.034 81.381 115.468 1.00 84.23 469 GLY B N 1
ATOM 8951 C CA . GLY B 2 469 ? 125.284 81.222 114.757 1.00 86.48 469 GLY B CA 1
ATOM 8952 C C . GLY B 2 469 ? 125.242 81.811 113.360 1.00 87.01 469 GLY B C 1
ATOM 8953 O O . GLY B 2 469 ? 124.213 82.273 112.867 1.00 84.33 469 GLY B O 1
ATOM 8954 N N . SER B 2 470 ? 126.406 81.802 112.713 1.00 87.28 470 SER B N 1
ATOM 8955 C CA . SER B 2 470 ? 126.484 82.241 111.327 1.00 83.65 470 SER B CA 1
ATOM 8956 C C . SER B 2 470 ? 125.552 81.395 110.474 1.00 83.41 470 SER B C 1
ATOM 8957 O O . SER B 2 470 ? 125.520 80.168 110.598 1.00 90.24 470 SER B O 1
ATOM 8960 N N . ARG B 2 471 ? 124.791 82.054 109.601 1.00 68.01 471 ARG B N 1
ATOM 8961 C CA . ARG B 2 471 ? 123.724 81.389 108.856 1.00 70.08 471 ARG B CA 1
ATOM 8962 C C . ARG B 2 471 ? 124.314 80.689 107.630 1.00 73.09 471 ARG B C 1
ATOM 8963 O O . ARG B 2 471 ? 123.997 80.987 106.477 1.00 76.81 471 ARG B O 1
ATOM 8971 N N . SER B 2 472 ? 125.191 79.730 107.907 1.00 82.78 472 SER B N 1
ATOM 8972 C CA . SER B 2 472 ? 125.795 78.890 106.885 1.00 80.01 472 SER B CA 1
ATOM 8973 C C . SER B 2 472 ? 125.065 77.555 106.813 1.00 86.18 472 SER B C 1
ATOM 8974 O O . SER B 2 472 ? 124.402 77.129 107.762 1.00 93.13 472 SER B O 1
ATOM 8977 N N . LEU B 2 473 ? 125.196 76.894 105.662 1.00 86.52 473 LEU B N 1
ATOM 8978 C CA . LEU B 2 473 ? 124.451 75.660 105.427 1.00 88.22 473 LEU B CA 1
ATOM 8979 C C . LEU B 2 473 ? 124.786 74.604 106.474 1.00 89.34 473 LEU B C 1
ATOM 8980 O O . LEU B 2 473 ? 123.890 74.017 107.092 1.00 90.29 473 LEU B O 1
ATOM 8985 N N . ASP B 2 474 ? 126.078 74.350 106.691 1.00 96.83 474 ASP B N 1
ATOM 8986 C CA . ASP B 2 474 ? 126.473 73.369 107.695 1.00 98.32 474 ASP B CA 1
ATOM 8987 C C . ASP B 2 474 ? 126.036 73.806 109.086 1.00 94.78 474 ASP B C 1
ATOM 8988 O O . ASP B 2 474 ? 125.588 72.982 109.893 1.00 99.03 474 ASP B O 1
ATOM 8993 N N . SER B 2 475 ? 126.169 75.098 109.389 1.00 86.03 475 SER B N 1
ATOM 8994 C CA . SER B 2 475 ? 125.748 75.594 110.693 1.00 90.31 475 SER B CA 1
ATOM 8995 C C . SER B 2 475 ? 124.256 75.377 110.905 1.00 87.26 475 SER B C 1
ATOM 8996 O O . SER B 2 475 ? 123.830 74.940 111.980 1.00 85.90 475 SER B O 1
ATOM 8999 N N . LEU B 2 476 ? 123.445 75.669 109.886 1.00 83.72 476 LEU B N 1
ATOM 9000 C CA . LEU B 2 476 ? 122.006 75.461 110.009 1.00 79.83 476 LEU B CA 1
ATOM 9001 C C . LEU B 2 476 ? 121.676 73.982 110.165 1.00 87.46 476 LEU B C 1
ATOM 9002 O O . LEU B 2 476 ? 120.801 73.615 110.958 1.00 91.22 476 LEU B O 1
ATOM 9007 N N . PHE B 2 477 ? 122.358 73.118 109.408 1.00 93.81 477 PHE B N 1
ATOM 9008 C CA . PHE B 2 477 ? 122.119 71.683 109.539 1.00 89.08 477 PHE B CA 1
ATOM 9009 C C . PHE B 2 477 ? 122.428 71.206 110.951 1.00 91.50 477 PHE B C 1
ATOM 9010 O O . PHE B 2 477 ? 121.641 70.463 111.553 1.00 93.17 477 PHE B O 1
ATOM 9018 N N . ASP B 2 478 ? 123.573 71.621 111.493 1.00 98.08 478 ASP B N 1
ATOM 9019 C CA . ASP B 2 478 ? 123.938 71.217 112.845 1.00 97.50 478 ASP B CA 1
ATOM 9020 C C . ASP B 2 478 ? 122.949 71.764 113.863 1.00 96.36 478 ASP B C 1
ATOM 9021 O O . ASP B 2 478 ? 122.606 71.082 114.834 1.00 99.82 478 ASP B O 1
ATOM 9026 N N . PHE B 2 479 ? 122.487 72.999 113.663 1.00 87.75 479 PHE B N 1
ATOM 9027 C CA . PHE B 2 479 ? 121.496 73.574 114.565 1.00 84.52 479 PHE B CA 1
ATOM 9028 C C . PHE B 2 479 ? 120.216 72.750 114.562 1.00 82.38 479 PHE B C 1
ATOM 9029 O O . PHE B 2 479 ? 119.667 72.424 115.622 1.00 85.60 479 PHE B O 1
ATOM 9037 N N . ILE B 2 480 ? 119.732 72.385 113.373 1.00 82.28 480 ILE B N 1
ATOM 9038 C CA . ILE B 2 480 ? 118.506 71.596 113.291 1.00 84.99 480 ILE B CA 1
ATOM 9039 C C . ILE B 2 480 ? 118.701 70.244 113.961 1.00 90.97 480 ILE B C 1
ATOM 9040 O O . ILE B 2 480 ? 117.837 69.778 114.713 1.00 90.59 480 ILE B O 1
ATOM 9045 N N . LYS B 2 481 ? 119.834 69.589 113.699 1.00 107.86 481 LYS B N 1
ATOM 9046 C CA . LYS B 2 481 ? 120.068 68.279 114.298 1.00 104.79 481 LYS B CA 1
ATOM 9047 C C . LYS B 2 481 ? 120.125 68.370 115.818 1.00 105.60 481 LYS B C 1
ATOM 9048 O O . LYS B 2 481 ? 119.469 67.591 116.519 1.00 107.16 481 LYS B O 1
ATOM 9054 N N . GLU B 2 482 ? 120.902 69.317 116.347 1.00 96.29 482 GLU B N 1
ATOM 9055 C CA . GLU B 2 482 ? 121.095 69.391 117.790 1.00 94.55 482 GLU B CA 1
ATOM 9056 C C . GLU B 2 482 ? 119.813 69.793 118.507 1.00 97.19 482 GLU B C 1
ATOM 9057 O O . GLU B 2 482 ? 119.440 69.175 119.510 1.00 97.20 482 GLU B O 1
ATOM 9063 N N . ASN B 2 483 ? 119.124 70.821 118.013 1.00 91.87 483 ASN B N 1
ATOM 9064 C CA . ASN B 2 483 ? 117.937 71.344 118.677 1.00 88.21 483 ASN B CA 1
ATOM 9065 C C . ASN B 2 483 ? 116.641 70.770 118.119 1.00 86.79 483 ASN B C 1
ATOM 9066 O O . ASN B 2 483 ? 115.560 71.165 118.567 1.00 90.68 483 ASN B O 1
ATOM 9071 N N . GLY B 2 484 ? 116.718 69.848 117.163 1.00 90.76 484 GLY B N 1
ATOM 9072 C CA . GLY B 2 484 ? 115.527 69.229 116.608 1.00 92.01 484 GLY B CA 1
ATOM 9073 C C . GLY B 2 484 ? 115.079 68.039 117.441 1.00 94.19 484 GLY B C 1
ATOM 9074 O O . GLY B 2 484 ? 115.895 67.258 117.925 1.00 96.15 484 GLY B O 1
ATOM 9075 N N . HIS B 2 485 ? 113.760 67.914 117.604 1.00 103.39 485 HIS B N 1
ATOM 9076 C CA . HIS B 2 485 ? 113.219 66.790 118.361 1.00 104.86 485 HIS B CA 1
ATOM 9077 C C . HIS B 2 485 ? 113.538 65.464 117.684 1.00 105.17 485 HIS B C 1
ATOM 9078 O O . HIS B 2 485 ? 113.945 64.502 118.345 1.00 105.44 485 HIS B O 1
ATOM 9085 N N . PHE B 2 486 ? 113.362 65.394 116.366 1.00 106.32 486 PHE B N 1
ATOM 9086 C CA . PHE B 2 486 ? 113.574 64.150 115.640 1.00 107.83 486 PHE B CA 1
ATOM 9087 C C . PHE B 2 486 ? 115.042 63.883 115.345 1.00 109.49 486 PHE B C 1
ATOM 9088 O O . PHE B 2 486 ? 115.376 62.781 114.898 1.00 105.28 486 PHE B O 1
ATOM 9096 N N . ASP B 2 487 ? 115.918 64.855 115.584 1.00 123.82 487 ASP B N 1
ATOM 9097 C CA . ASP B 2 487 ? 117.360 64.684 115.431 1.00 125.05 487 ASP B CA 1
ATOM 9098 C C . ASP B 2 487 ? 117.706 64.147 114.042 1.00 123.03 487 ASP B C 1
ATOM 9099 O O . ASP B 2 487 ? 118.420 63.155 113.883 1.00 119.57 487 ASP B O 1
ATOM 9104 N N . VAL B 2 488 ? 117.183 64.827 113.029 1.00 115.79 488 VAL B N 1
ATOM 9105 C CA . VAL B 2 488 ? 117.482 64.503 111.639 1.00 116.49 488 VAL B CA 1
ATOM 9106 C C . VAL B 2 488 ? 118.824 65.128 111.287 1.00 117.44 488 VAL B C 1
ATOM 9107 O O . VAL B 2 488 ? 119.007 66.343 111.422 1.00 116.43 488 VAL B O 1
ATOM 9111 N N . ASP B 2 489 ? 119.766 64.301 110.838 1.00 119.74 489 ASP B N 1
ATOM 9112 C CA . ASP B 2 489 ? 121.099 64.776 110.471 1.00 120.46 489 ASP B CA 1
ATOM 9113 C C . ASP B 2 489 ? 121.049 65.250 109.025 1.00 118.92 489 ASP B C 1
ATOM 9114 O O . ASP B 2 489 ? 121.162 64.466 108.083 1.00 116.00 489 ASP B O 1
ATOM 9119 N N . GLY B 2 490 ? 120.874 66.560 108.850 1.00 108.96 490 GLY B N 1
ATOM 9120 C CA . GLY B 2 490 ? 120.788 67.108 107.508 1.00 108.45 490 GLY B CA 1
ATOM 9121 C C . GLY B 2 490 ? 122.098 67.025 106.748 1.00 108.57 490 GLY B C 1
ATOM 9122 O O . GLY B 2 490 ? 122.109 66.768 105.541 1.00 109.78 490 GLY B O 1
ATOM 9123 N N . LYS B 2 491 ? 123.219 67.241 107.438 1.00 106.36 491 LYS B N 1
ATOM 9124 C CA . LYS B 2 491 ? 124.499 67.365 106.747 1.00 106.66 491 LYS B CA 1
ATOM 9125 C C . LYS B 2 491 ? 124.852 66.085 105.996 1.00 112.13 491 LYS B C 1
ATOM 9126 O O . LYS B 2 491 ? 125.289 66.133 104.841 1.00 112.02 491 LYS B O 1
ATOM 9132 N N . ALA B 2 492 ? 124.676 64.927 106.636 1.00 119.15 492 ALA B N 1
ATOM 9133 C CA . ALA B 2 492 ? 124.934 63.670 105.940 1.00 116.87 492 ALA B CA 1
ATOM 9134 C C . ALA B 2 492 ? 123.983 63.498 104.765 1.00 118.58 492 ALA B C 1
ATOM 9135 O O . ALA B 2 492 ? 124.389 63.047 103.687 1.00 121.44 492 ALA B O 1
ATOM 9137 N N . LEU B 2 493 ? 122.712 63.857 104.954 1.00 113.28 493 LEU B N 1
ATOM 9138 C CA . LEU B 2 493 ? 121.762 63.815 103.848 1.00 112.73 493 LEU B CA 1
ATOM 9139 C C . LEU B 2 493 ? 122.215 64.723 102.713 1.00 112.20 493 LEU B C 1
ATOM 9140 O O . LEU B 2 493 ? 122.076 64.375 101.535 1.00 113.37 493 LEU B O 1
ATOM 9145 N N . TYR B 2 494 ? 122.758 65.894 103.050 1.00 111.09 494 TYR B N 1
ATOM 9146 C CA . TYR B 2 494 ? 123.317 66.769 102.026 1.00 111.30 494 TYR B CA 1
ATOM 9147 C C . TYR B 2 494 ? 124.480 66.096 101.312 1.00 111.33 494 TYR B C 1
ATOM 9148 O O . TYR B 2 494 ? 124.592 66.171 100.083 1.00 110.83 494 TYR B O 1
ATOM 9157 N N . GLU B 2 495 ? 125.358 65.433 102.067 1.00 126.16 495 GLU B N 1
ATOM 9158 C CA . GLU B 2 495 ? 126.482 64.735 101.452 1.00 127.10 495 GLU B CA 1
ATOM 9159 C C . GLU B 2 495 ? 126.005 63.558 100.609 1.00 125.29 495 GLU B C 1
ATOM 9160 O O . GLU B 2 495 ? 126.531 63.314 99.517 1.00 124.80 495 GLU B O 1
ATOM 9166 N N . GLU B 2 496 ? 125.009 62.817 101.100 1.00 126.08 496 GLU B N 1
ATOM 9167 C CA . GLU B 2 496 ? 124.490 61.684 100.340 1.00 124.64 496 GLU B CA 1
ATOM 9168 C C . GLU B 2 496 ? 123.888 62.141 99.018 1.00 125.89 496 GLU B C 1
ATOM 9169 O O . GLU B 2 496 ? 123.971 61.431 98.010 1.00 124.53 496 GLU B O 1
ATOM 9175 N N . ALA B 2 497 ? 123.254 63.314 99.007 1.00 129.90 497 ALA B N 1
ATOM 9176 C CA . ALA B 2 497 ? 122.803 63.887 97.745 1.00 128.76 497 ALA B CA 1
ATOM 9177 C C . ALA B 2 497 ? 123.969 64.452 96.944 1.00 130.32 497 ALA B C 1
ATOM 9178 O O . ALA B 2 497 ? 123.925 64.461 95.708 1.00 128.09 497 ALA B O 1
ATOM 9180 N N . GLN B 2 498 ? 125.014 64.925 97.626 1.00 136.50 498 GLN B N 1
ATOM 9181 C CA . GLN B 2 498 ? 126.160 65.499 96.928 1.00 134.00 498 GLN B CA 1
ATOM 9182 C C . GLN B 2 498 ? 126.881 64.447 96.094 1.00 135.64 498 GLN B C 1
ATOM 9183 O O . GLN B 2 498 ? 127.298 64.721 94.963 1.00 135.60 498 GLN B O 1
ATOM 9189 N N . GLU B 2 499 ? 127.041 63.237 96.636 1.00 137.36 499 GLU B N 1
ATOM 9190 C CA . GLU B 2 499 ? 127.786 62.205 95.921 1.00 136.37 499 GLU B CA 1
ATOM 9191 C C . GLU B 2 499 ? 127.113 61.859 94.599 1.00 135.71 499 GLU B C 1
ATOM 9192 O O . GLU B 2 499 ? 127.792 61.608 93.596 1.00 134.78 499 GLU B O 1
ATOM 9198 N N . LYS B 2 500 ? 125.785 61.841 94.575 1.00 118.56 500 LYS B N 1
ATOM 9199 C CA . LYS B 2 500 ? 125.055 61.562 93.346 1.00 116.88 500 LYS B CA 1
ATOM 9200 C C . LYS B 2 500 ? 125.191 62.745 92.391 1.00 116.09 500 LYS B C 1
ATOM 9201 O O . LYS B 2 500 ? 126.156 62.834 91.632 1.00 115.54 500 LYS B O 1
#

Radius of gyration: 32.75 Å; Cα contacts (8 Å, |Δi|>4): 2323; chains: 2; bounding box: 88×83×85 Å

GO terms:
  GO:0036508 protein alpha-1,2-demannosylation (P, IDA)
  GO:0005788 endoplasmic reticulum lumen (C, IDA)
  GO:1904382 mannose trimming involved in glycoprotein ERAD pathway (P, IDA)
  GO:0004571 mannosyl-oligosaccharide 1,2-alpha-mannosidase activity (F, IDA)
  GO:1904382 mannose trimming involved in glycoprotein ERAD pathway (P, IGI)
  GO:0005783 endoplasmic reticulum (C, HDA)
  GO:0030246 carbohydrate binding (F, IMP)
  GO:1904380 endoplasmic reticulum mannose trimming (P, IMP)
  GO:1904382 mannose trimming involved in glycoprotein ERAD pathway (P, IMP)
  GO:0004571 mannosyl-oligosaccharide 1,2-alpha-mannosidase activity (F, IMP)
  GO:0097466 ubiquitin-dependent glycoprotein ERAD pathway (P, IMP)
  GO:0004559 alpha-mannosidase activity (F, EXP)
  GO:0005515 protein binding (F, IPI)
  GO:1900103 positive regulation of endoplasmic reticulum unfolded protein response (P, IDA)